Protein AF-0000000075213757 (afdb_homodimer)

Nearest PDB structures (foldseek):
  5jdl-assembly1_A  TM=1.681E-01  e=1.888E+00  Methanocaldococcus jannaschii DSM 2661
  5jdq-assembly1_A  TM=1.479E-01  e=5.067E+00  Methanocaldococcus jannaschii DSM 2661
  5jdl-assembly1_A  TM=1.651E-01  e=1.850E+00  Methanocaldococcus jannaschii DSM 2661
  5jdq-assembly1_A  TM=1.411E-01  e=4.226E+00  Methanocaldococcus jannaschii DSM 2661

Foldseek 3Di:
DVVLVVVQVVLLVVQLVLQLLLLLLQDAFDVLLVLCQPPDDDLVVLQVCLLQVQQQLRQLSSQSSVLSPDSNVVSNVLSVLVSLLLVLLLLLQDPPPPCSLVLSLLLSCLSLVFFLQQQAQARNHSSNVSQFRLLSSLVSVLSSLLVVVQPPPLPDDDDVVSLVSLLVSLLNSLSRHVLSLVLQQVVLVVLCVCCVVPNVSSNVSSVSSNVSSVNNVVSSVVSNVVNPPVVCPPPRQCLDDPVVDPVVLVVLLVVLLLVCLLLVLSSLVLLLLLLVLLLLLLPLNPDDDDPVLSVLLNCLSPVLSVVSVVSNVDDRPPDPDPVRSVVSSVVSCVSVVSNLVSQLVSLVSDDPVLSVVLNVLSVSLVVSSNVCSSTPDDGSSSSVSSSSSSSSSSSNSNSVSPVRDDDDSVVSSVVSSVSSVVSSVVSSVVSNVQSVVLVLQVVQQVVCQVVVHQEGEWEFAPSPSNHDDRTSPPVCCCVVPVPRPPRHHYDYDYPVVVVVVSVVVPPPVPDVD/DVVLVVVQVVLLVVQLVLQLLLLLLQDAFQVLLVLCQPPDDDLVVLQVCLLQVQLQLRQLSSQSSVLSPDSNVVSNVLSVLVSLLLVLLLLLQDPVPPQSLVLSLLLSCLSLVFFLQQQAQARNHSSNVSQFRLLSSLVSVLSSLLVVVQPPPLPDPDDVVSLVSLLVSLLNSLSRHVLSLVLQQVVLVVLQVCCVVPNVSSNVSSVSSNVSSVNSVVSSVVSNVVNPPVVCPDPHQCLDDPVVDPVVLVVLLVVLLLVCLLLVLSSLVLLLLLLVLLLLLLPLPPDDDDPVLSVLLNCLSPVLSVVSVVSNVDDRPPAPDPVRSVVSSVVSCVSVVSNLVSQLVSLVSDDPVLSVVLNVLSVSLVVSSNVCSSTPDDGSSSSVSSSSSSSSSSSNSNSVSPVRDDDDSVVSSVVSSVSSVVSSVVSSVVSNVQSVVLVLQVVQQVVCVVVVHQEGEWEFAPSPSNHDDRTSCSVVSCVVPVPRPPRHHYDYDYPVVVVVVSVVVPPVPPPVD

Organism: NCBI:txid290054

Solvent-accessible surface area (backbone atoms only — not comparable to full-atom values): 51901 Å² total; per-residue (Å²): 112,67,67,58,50,53,50,46,51,53,48,51,50,51,50,35,52,53,44,18,52,33,45,52,33,37,57,72,42,52,67,31,42,45,40,44,64,45,88,65,85,48,67,70,57,37,49,52,46,21,50,54,67,23,78,22,22,34,56,12,41,34,45,25,42,59,35,42,70,33,60,66,58,30,10,49,50,52,20,49,49,52,52,45,34,46,51,34,48,39,60,60,55,58,79,80,80,76,49,61,63,51,43,42,44,51,48,46,44,54,68,69,61,48,40,45,56,48,39,3,35,34,63,43,25,54,52,36,20,36,32,56,47,53,30,51,34,29,46,36,48,37,52,35,55,52,50,55,59,55,73,42,67,86,80,59,74,85,56,64,65,56,51,51,46,29,33,51,35,35,17,57,21,17,24,27,35,70,65,40,30,54,50,42,44,53,49,25,51,49,48,32,52,47,16,68,75,74,34,63,88,38,38,67,57,27,48,41,33,36,49,11,25,50,53,15,47,50,50,30,53,50,32,28,67,71,19,65,64,74,80,65,72,68,77,57,57,61,64,64,66,70,58,68,36,75,64,47,42,51,52,41,33,51,53,44,47,56,50,46,64,49,50,58,31,42,47,23,65,53,41,44,53,42,30,52,44,49,49,48,36,63,71,60,35,96,59,87,68,51,70,65,57,46,51,50,36,43,32,29,47,26,15,36,30,37,25,16,56,61,47,46,72,54,58,89,78,66,46,59,43,70,67,52,42,49,50,50,47,50,52,52,49,49,44,50,49,47,32,52,52,32,50,55,58,51,28,68,71,43,59,72,73,55,17,55,52,38,49,45,33,55,53,49,25,54,46,58,47,51,62,44,49,62,47,51,86,82,53,73,56,63,42,44,63,23,52,52,36,47,52,45,38,37,45,43,51,42,56,55,34,57,73,58,47,95,68,67,63,70,57,55,40,49,33,42,49,21,26,45,49,16,44,47,54,44,47,38,53,51,29,45,34,50,30,52,33,51,52,50,51,52,51,48,45,52,49,37,52,73,72,64,48,49,68,38,76,42,41,52,48,68,68,45,44,50,37,53,68,40,45,88,60,39,50,62,43,35,60,69,62,38,87,54,62,88,77,51,41,82,41,81,42,57,45,75,59,42,51,50,53,48,46,67,73,49,67,66,67,55,81,86,110,112,67,67,61,51,51,51,46,50,53,48,50,50,51,50,35,53,52,44,18,52,33,43,51,32,36,57,72,43,46,69,31,42,43,40,44,64,45,87,65,86,47,66,69,54,38,49,51,46,20,49,54,66,22,76,22,23,35,58,12,41,34,45,26,42,58,35,41,70,33,59,67,59,31,11,49,51,53,20,50,47,52,51,47,32,47,50,36,48,39,60,60,56,57,80,80,82,77,50,62,62,51,42,44,44,52,48,45,44,56,68,70,60,47,40,43,57,48,38,4,36,35,62,44,24,55,51,36,21,36,30,56,48,52,32,52,34,29,47,37,47,37,52,36,54,53,49,54,60,56,73,42,65,84,78,58,73,87,55,64,64,57,51,52,47,27,33,50,35,36,19,54,20,18,23,27,33,71,66,40,29,53,49,42,43,51,48,23,52,48,48,31,52,48,16,68,75,74,34,61,89,36,39,67,57,25,49,41,34,35,48,10,26,49,51,14,46,51,51,29,53,51,33,28,67,72,18,64,66,74,81,64,73,68,79,58,57,62,67,64,66,73,58,70,38,76,64,46,43,50,50,39,35,50,53,43,48,58,50,45,62,47,49,58,30,41,46,22,66,53,42,44,52,43,28,54,43,49,50,48,34,64,72,60,35,95,61,87,68,50,73,67,56,47,49,52,35,43,31,30,48,27,15,37,29,39,24,15,56,62,47,46,73,54,56,90,79,65,46,58,42,70,68,52,41,49,52,50,46,51,52,50,49,50,44,49,50,47,32,53,52,32,50,56,57,52,27,69,71,42,58,72,73,56,18,56,53,40,50,45,33,56,52,50,23,56,47,58,47,51,62,47,48,64,45,52,86,81,53,73,56,64,41,45,62,23,51,53,37,46,49,46,40,36,46,44,50,42,56,55,36,56,73,57,46,94,66,66,63,68,59,55,38,49,35,41,50,21,28,46,50,16,44,46,56,44,48,38,52,51,28,46,32,49,31,52,31,44,50,50,51,52,51,48,45,53,50,38,55,73,70,62,46,48,67,39,74,41,39,53,49,67,67,44,44,50,38,54,68,39,44,77,66,29,57,64,36,36,62,71,63,41,82,52,62,88,77,50,41,80,42,83,41,56,45,74,60,41,49,51,53,47,49,66,72,52,66,60,65,62,75,82,108

Radius of gyration: 30.51 Å; Cα contacts (8 Å, |Δi|>4): 1358; chains: 2; bounding box: 74×87×72 Å

pLDDT: mean 83.1, std 15.09, range [25.47, 98.38]

Sequence (1026 aa):
MIKSKKRLVGFYALFFVLFALVMYFSPHTVDDAYYDYLNITNLHKMIHFSAGYGNGRVLGNLLAVVLCKSQLFSAIFRSASVCAMVYFLVRLVDDKKGHTELLTASATVLTVGVDGLFFGEVYSWISGFSNYIPPIVLTLICLCLIKERSNKNSALPVRILTVVEILAFGSSAQLFTESSTLNAVLLSVIVLAYCIFKKKDKLLYALTYLCASGIGTLVMLYARKFVHDKDGIYETVNYSSKIDSLSTMLLNIRDIYSKFVCWLPKYYLLYIALSAVLLVLIYNGNNVLSKGTRAFVTASLCAYPAYSVLASVMHNGDFANSKMKYLYMMFTTLLFGLYIVALFVCGSLLNKKKRLAFDFLVAFALFTSAYFAVLNPVNPRCIFYSYIVFVVAFCLVLDEALSCVKINKKIVFKALNAVVVGIFAFLILLYANITVMNNQVNEYIDYQIEQGKKSVYICVLTNTDYFHHSYAVDRLGYDHYRKVPKDVEFVIIAQNSWLNYYYKDGAYKTTNEMIKSKKRLVGFYALFFVLFALVMYFSPHTVDDAYYDYLNITNLHKMIHFSAGYGNGRVLGNLLAVVLCKSQLFSAIFRSASVCAMVYFLVRLVDDKKGHTELLTASATVLTVGVDGLFFGEVYSWISGFSNYIPPIVLTLICLCLIKERSNKNSALPVRILTVVEILAFGSSAQLFTESSTLNAVLLSVIVLAYCIFKKKDKLLYALTYLCASGIGTLVMLYARKFVHDKDGIYETVNYSSKIDSLSTMLLNIRDIYSKFVCWLPKYYLLYIALSAVLLVLIYNGNNVLSKGTRAFVTASLCAYPAYSVLASVMHNGDFANSKMKYLYMMFTTLLFGLYIVALFVCGSLLNKKKRLAFDFLVAFALFTSAYFAVLNPVNPRCIFYSYIVFVVAFCLVLDEALSCVKINKKIVFKALNAVVVGIFAFLILLYANITVMNNQVNEYIDYQIEQGKKSVYICVLTNTDYFHHSYAVDRLGYDHYRKVPKDVEFVIIAQNSWLNYYYKDGAYKTTNE

Secondary structure (DSSP, 8-state):
-HHHHHHHHHHHHHHHHHHHHHHHHPPP-THHHHHHHS---SHHHHHHHHHHSSSS-HHHHHHHHHHHT-HHHHHHHHHHHHHHHHHHHHHHH--SSS-HHHHHHHHHHHHHS--HHHIIIIIISHHHHHHHHHHHHHHHHHHHHHHHHHHS-TTS---HHHHHHHHHHHHHTTSS-HHHHHHHHHHHHHHHHHHHHH-GGGHHHHHHHHHHHHHHHHHHHHHHHHS---S--S-----SSSTTSHHHHHHHHHHHHHHHHHHGGGGHHHHHHHHHHHHHHHHHS-----HHHHHHHHHHHHHHHHHHHHHTTPPTT--SSHHHHHHHHHHHHHHHHHHHHHHHHHHTTS-HHHHHHHHHHHHHHHHHHHGGGSSSS--GGGGHHHHHHHHHHHHHHHHHHHHHS---HHHHHHHHHHHHHHHHHHHHHHHHHHHHHHHHHHHHHHHHHHTT-SEEEEEPPS-GGGSSSS-S--HHHHHHTS---TTPEEEEE-HHHHHHHHHHTTS---TT-/-HHHHHHHHHHHHHHHHHHHHHHHHPPP-THHHHHHHS---SHHHHHHHHHHSSSS-HHHHHHHHHHHT-HHHHHHHHHHHHHHHHHHHHHHH--SSS-HHHHHHHHHHHHHS--HHHIIIIIISHHHHHHHHHHHHHHHHHHHHHHHHHHS-TTS---HHHHHHHHHHHHHTTSS-HHHHHHHHHHHHHHHHHHHHH-GGGHHHHHHHHHHHHHHHHHHHHHHHHS---S--S-----STTTTSHHHHHHHHHHHHHHHHHHGGGGHHHHHHHHHHHHHHHHHS-----HHHHHHHHHHHHHHHHHHHHHTTPPTT--SSHHHHHHHHHHHHHHHHHHHHHHHHHHTTS-HHHHHHHHHHHHHHHHHHHGGGSSSS--GGGGHHHHHHHHHHHHHHHHHHHHHS---HHHHHHHHHHHHHHHHHHHHHHHHHHHHHHHHHHHHHHHHHHTT-SEEEEEBPS-GGGSSSSBS--HHHHHHTS---TTPEEEEE-HHHHHHHHHHTT---GGG-

InterPro domains:
  IPR045691 STM0557-like [PF19528] (2-500)

Structure (mmCIF, N/CA/C/O backbone):
data_AF-0000000075213757-model_v1
#
loop_
_entity.id
_entity.type
_entity.pdbx_description
1 polymer 'Glucosyl transferase GtrII'
#
loop_
_atom_site.group_PDB
_atom_site.id
_atom_site.type_symbol
_atom_site.label_atom_id
_atom_site.label_alt_id
_atom_site.label_comp_id
_atom_site.label_asym_id
_atom_site.label_entity_id
_atom_site.label_seq_id
_atom_site.pdbx_PDB_ins_code
_atom_site.Cartn_x
_atom_site.Cartn_y
_atom_site.Cartn_z
_atom_site.occupancy
_atom_site.B_iso_or_equiv
_atom_site.auth_seq_id
_atom_site.auth_comp_id
_atom_site.auth_asym_id
_atom_site.auth_atom_id
_atom_site.pdbx_PDB_model_num
ATOM 1 N N . MET A 1 1 ? 24.016 28.438 -5.664 1 58.03 1 MET A N 1
ATOM 2 C CA . MET A 1 1 ? 23.078 28.891 -4.637 1 58.03 1 MET A CA 1
ATOM 3 C C . MET A 1 1 ? 21.812 29.469 -5.273 1 58.03 1 MET A C 1
ATOM 5 O O . MET A 1 1 ? 20.703 29.125 -4.875 1 58.03 1 MET A O 1
ATOM 9 N N . ILE A 1 2 ? 22.031 30.219 -6.355 1 62 2 ILE A N 1
ATOM 10 C CA . ILE A 1 2 ? 20.891 30.844 -7.012 1 62 2 ILE A CA 1
ATOM 11 C C . ILE A 1 2 ? 20.078 29.797 -7.762 1 62 2 ILE A C 1
ATOM 13 O O . ILE A 1 2 ? 18.844 29.812 -7.715 1 62 2 ILE A O 1
ATOM 17 N N . LYS A 1 3 ? 20.719 28.875 -8.422 1 68.44 3 LYS A N 1
ATOM 18 C CA . LYS A 1 3 ? 20.031 27.844 -9.195 1 68.44 3 LYS A CA 1
ATOM 19 C C . LYS A 1 3 ? 19.219 26.938 -8.289 1 68.44 3 LYS A C 1
ATOM 21 O O . LYS A 1 3 ? 18.109 26.516 -8.648 1 68.44 3 LYS A O 1
ATOM 26 N N . SER A 1 4 ? 19.734 26.703 -7.188 1 80.56 4 SER A N 1
ATOM 27 C CA . SER A 1 4 ? 19.047 25.859 -6.211 1 80.56 4 SER A CA 1
ATOM 28 C C . SER A 1 4 ? 17.781 26.562 -5.691 1 80.56 4 SER A C 1
ATOM 30 O O . SER A 1 4 ? 16.75 25.922 -5.516 1 80.56 4 SER A O 1
ATOM 32 N 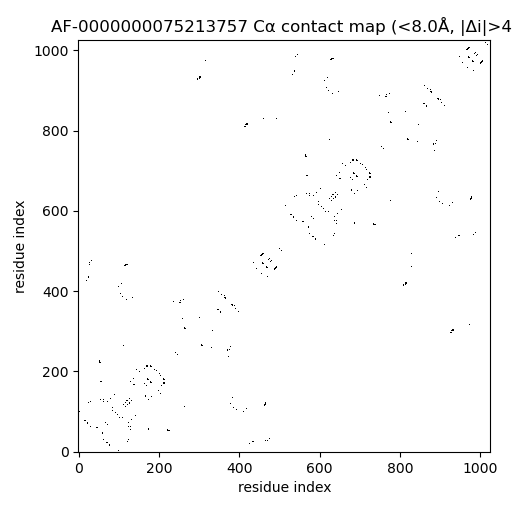N . LYS A 1 5 ? 17.828 27.859 -5.562 1 85.06 5 LYS A N 1
ATOM 33 C CA . LYS A 1 5 ? 16.672 28.625 -5.109 1 85.06 5 LYS A CA 1
ATOM 34 C C . LYS A 1 5 ? 15.57 28.625 -6.164 1 85.06 5 LYS A C 1
ATOM 36 O O . LYS A 1 5 ? 14.391 28.516 -5.84 1 85.06 5 LYS A O 1
ATOM 41 N N . LYS A 1 6 ? 16 28.734 -7.422 1 88 6 LYS A N 1
ATOM 42 C CA . LYS A 1 6 ? 15.023 28.719 -8.508 1 88 6 LYS A CA 1
ATOM 43 C C . LYS A 1 6 ? 14.32 27.375 -8.602 1 88 6 LYS A C 1
ATOM 45 O O . LYS A 1 6 ? 13.109 27.312 -8.828 1 88 6 LYS A O 1
ATOM 50 N N . ARG A 1 7 ? 15.078 26.359 -8.438 1 90.44 7 ARG A N 1
ATOM 51 C CA . ARG A 1 7 ? 14.5 25.031 -8.477 1 90.44 7 ARG A CA 1
ATOM 52 C C . ARG A 1 7 ? 13.508 24.828 -7.34 1 90.44 7 ARG A C 1
ATOM 54 O O . ARG A 1 7 ? 12.461 24.203 -7.523 1 90.44 7 ARG A O 1
ATOM 61 N N . LEU A 1 8 ? 13.852 25.328 -6.238 1 93.5 8 LEU A N 1
ATOM 62 C CA . LEU A 1 8 ? 12.984 25.188 -5.07 1 93.5 8 LEU A CA 1
ATOM 63 C C . LEU A 1 8 ? 11.68 25.969 -5.27 1 93.5 8 LEU A C 1
ATOM 65 O O . LEU A 1 8 ? 10.609 25.484 -4.914 1 93.5 8 LEU A O 1
ATOM 69 N N . VAL A 1 9 ? 11.773 27.141 -5.824 1 94.25 9 VAL A N 1
ATOM 70 C CA . VAL A 1 9 ? 10.594 27.938 -6.098 1 94.25 9 VAL A CA 1
ATOM 71 C C . VAL A 1 9 ? 9.711 27.234 -7.125 1 94.25 9 VAL A C 1
ATOM 73 O O . VAL A 1 9 ? 8.484 27.188 -6.977 1 94.25 9 VAL A O 1
ATOM 76 N N . GLY A 1 10 ? 10.344 26.734 -8.195 1 94.62 10 GLY A N 1
ATOM 77 C CA . GLY A 1 10 ? 9.602 25.969 -9.172 1 94.62 10 GLY A CA 1
ATOM 78 C C . GLY A 1 10 ? 8.906 24.75 -8.578 1 94.62 10 GLY A C 1
ATOM 79 O O . GLY A 1 10 ? 7.77 24.438 -8.945 1 94.62 10 GLY A O 1
ATOM 80 N N . PHE A 1 11 ? 9.562 24.109 -7.66 1 95.75 11 PHE A N 1
ATOM 81 C CA . PHE A 1 11 ? 9 22.938 -6.992 1 95.75 11 PHE A CA 1
ATOM 82 C C . PHE A 1 11 ? 7.766 23.328 -6.184 1 95.75 11 PHE A C 1
ATOM 84 O O . PHE A 1 11 ? 6.723 22.688 -6.285 1 95.75 11 PHE A O 1
ATOM 91 N N . TYR A 1 12 ? 7.871 24.375 -5.426 1 96.69 12 TYR A N 1
ATOM 92 C CA . TYR A 1 12 ? 6.75 24.828 -4.602 1 96.69 12 TYR A CA 1
ATOM 93 C C . TYR A 1 12 ? 5.59 25.297 -5.473 1 96.69 12 TYR A C 1
ATOM 95 O O . TYR A 1 12 ? 4.422 25.094 -5.125 1 96.69 12 TYR A O 1
ATOM 103 N N . ALA A 1 13 ? 5.918 25.906 -6.551 1 96.62 13 ALA A N 1
ATOM 104 C CA . ALA A 1 13 ? 4.863 26.328 -7.469 1 96.62 13 ALA A CA 1
ATOM 105 C C . ALA A 1 13 ? 4.105 25.125 -8.023 1 96.62 13 ALA A C 1
ATOM 107 O O . ALA A 1 13 ? 2.873 25.125 -8.055 1 96.62 13 ALA A O 1
ATOM 108 N N . LEU A 1 14 ? 4.867 24.172 -8.445 1 95.75 14 LEU A N 1
ATOM 109 C CA . LEU A 1 14 ? 4.25 22.953 -8.953 1 95.75 14 LEU A CA 1
ATOM 110 C C . LEU A 1 14 ? 3.418 22.266 -7.875 1 95.75 14 LEU A C 1
ATOM 112 O O . LEU A 1 14 ? 2.281 21.859 -8.125 1 95.75 14 LEU A O 1
ATOM 116 N N . PHE A 1 15 ? 4.035 22.188 -6.758 1 96.75 15 PHE A N 1
ATOM 117 C CA . PHE A 1 15 ? 3.359 21.578 -5.617 1 96.75 15 PHE A CA 1
ATOM 118 C C . PHE A 1 15 ? 2.068 22.328 -5.297 1 96.75 15 PHE A C 1
ATOM 120 O O . PHE A 1 15 ? 1.019 21.703 -5.113 1 96.75 15 PHE A O 1
ATOM 127 N N . PHE A 1 16 ? 2.115 23.578 -5.285 1 97.94 16 PHE A N 1
ATOM 128 C CA . PHE A 1 16 ? 0.977 24.438 -4.984 1 97.94 16 PHE A CA 1
ATOM 129 C C . PHE A 1 16 ? -0.148 24.219 -5.988 1 97.94 16 PHE A C 1
ATOM 131 O O . PHE A 1 16 ? -1.3 24.016 -5.602 1 97.94 16 PHE A O 1
ATOM 138 N N . VAL A 1 17 ? 0.153 24.172 -7.223 1 97.56 17 VAL A N 1
ATOM 139 C CA . VAL A 1 17 ? -0.851 24.062 -8.273 1 97.56 17 VAL A CA 1
ATOM 140 C C . VAL A 1 17 ? -1.483 22.672 -8.242 1 97.56 17 VAL A C 1
ATOM 142 O O . VAL A 1 17 ? -2.707 22.531 -8.312 1 97.56 17 VAL A O 1
ATOM 145 N N . LEU A 1 18 ? -0.682 21.656 -8.125 1 97.19 18 LEU A N 1
ATOM 146 C CA . LEU A 1 18 ? -1.194 20.297 -8.141 1 97.19 18 LEU A CA 1
ATOM 147 C C . LEU A 1 18 ? -2.064 20.016 -6.918 1 97.19 18 LEU A C 1
ATOM 149 O O . LEU A 1 18 ? -3.121 19.391 -7.031 1 97.19 18 LEU A O 1
ATOM 153 N N . PHE A 1 19 ? -1.591 20.5 -5.789 1 98.06 19 PHE A N 1
ATOM 154 C CA . PHE A 1 19 ? -2.381 20.297 -4.582 1 98.06 19 PHE A CA 1
ATOM 155 C C . PHE A 1 19 ? -3.688 21.094 -4.652 1 98.06 19 PHE A C 1
ATOM 157 O O . PHE A 1 19 ? -4.73 20.609 -4.215 1 98.06 19 PHE A O 1
ATOM 164 N N . ALA A 1 20 ? -3.637 22.266 -5.168 1 98 20 ALA A N 1
ATOM 165 C CA . ALA A 1 20 ? -4.84 23.078 -5.336 1 98 20 ALA A CA 1
ATOM 166 C C . ALA A 1 20 ? -5.848 22.375 -6.242 1 98 20 ALA A C 1
ATOM 168 O O . ALA A 1 20 ? -7.055 22.422 -5.992 1 98 20 ALA A O 1
ATOM 169 N N . LEU A 1 21 ? -5.355 21.766 -7.242 1 96.69 21 LEU A N 1
ATOM 170 C CA . LEU A 1 21 ? -6.238 21.031 -8.148 1 96.69 21 LEU A CA 1
ATOM 171 C C . LEU A 1 21 ? -6.938 19.891 -7.422 1 96.69 21 LEU A C 1
ATOM 173 O O . LEU A 1 21 ? -8.133 19.656 -7.625 1 96.69 21 LEU A O 1
ATOM 177 N N . VAL A 1 22 ? -6.234 19.172 -6.617 1 96.38 22 VAL A N 1
ATOM 178 C CA . VAL A 1 22 ? -6.82 18.094 -5.848 1 96.38 22 VAL A CA 1
ATOM 179 C C . VAL A 1 22 ? -7.902 18.641 -4.918 1 96.38 22 VAL A C 1
ATOM 181 O O . VAL A 1 22 ? -9 18.078 -4.84 1 96.38 22 VAL A O 1
ATOM 184 N N . MET A 1 23 ? -7.562 19.719 -4.246 1 96.75 23 MET A N 1
ATOM 185 C CA . MET A 1 23 ? -8.508 20.328 -3.305 1 96.75 23 MET A CA 1
ATOM 186 C C . MET A 1 23 ? -9.727 20.875 -4.035 1 96.75 23 MET A C 1
ATOM 188 O O . MET A 1 23 ? -10.836 20.859 -3.494 1 96.75 23 MET A O 1
ATOM 192 N N . TYR A 1 24 ? -9.547 21.359 -5.199 1 94.88 24 TYR A N 1
ATOM 193 C CA . TYR A 1 24 ? -10.648 21.891 -5.984 1 94.88 24 TYR A CA 1
ATOM 194 C C . TYR A 1 24 ? -11.664 20.812 -6.324 1 94.88 24 TYR A C 1
ATOM 196 O O . TYR A 1 24 ? -12.867 21.062 -6.363 1 94.88 24 TYR A O 1
ATOM 204 N N . PHE A 1 25 ? -11.211 19.625 -6.48 1 91.75 25 PHE A N 1
ATOM 205 C CA . PHE A 1 25 ? -12.094 18.531 -6.871 1 91.75 25 PHE A CA 1
ATOM 206 C C . PHE A 1 25 ? -12.664 17.828 -5.645 1 91.75 25 PHE A C 1
ATOM 208 O O . PHE A 1 25 ? -13.531 16.969 -5.762 1 91.75 25 PHE A O 1
ATOM 215 N N . SER A 1 26 ? -12.258 18.141 -4.508 1 89.69 26 SER A N 1
ATOM 216 C CA . SER A 1 26 ? -12.781 17.484 -3.314 1 89.69 26 SER A CA 1
ATOM 217 C C . SER A 1 26 ? -14.195 17.953 -3.006 1 89.69 26 SER A C 1
ATOM 219 O O . SER A 1 26 ? -14.477 19.141 -3.002 1 89.69 26 SER A O 1
ATOM 221 N N . PRO A 1 27 ? -15.023 17.062 -2.766 1 84.31 27 PRO A N 1
ATOM 222 C CA . PRO A 1 27 ? -16.422 17.453 -2.545 1 84.31 27 PRO A CA 1
ATOM 223 C C . PRO A 1 27 ? -16.672 17.969 -1.129 1 84.31 27 PRO A C 1
ATOM 225 O O . PRO A 1 27 ? -15.906 17.656 -0.212 1 84.31 27 PRO A O 1
ATOM 228 N N . HIS A 1 28 ? -17.781 18.734 -1.007 1 83.19 28 HIS A N 1
ATOM 229 C CA . HIS A 1 28 ? -18.266 19.125 0.306 1 83.19 28 HIS A CA 1
ATOM 230 C C . HIS A 1 28 ? -19.062 17.984 0.965 1 83.19 28 HIS A C 1
ATOM 232 O O . HIS A 1 28 ? -20 17.469 0.379 1 83.19 28 HIS A O 1
ATOM 238 N N . THR A 1 29 ? -18.547 17.719 2.104 1 79.38 29 THR A N 1
ATOM 239 C CA . THR A 1 29 ? -19.25 16.641 2.789 1 79.38 29 THR A CA 1
ATOM 240 C C . THR A 1 29 ? -19.719 17.094 4.168 1 79.38 29 THR A C 1
ATOM 242 O O . THR A 1 29 ? -19.109 17.969 4.785 1 79.38 29 THR A O 1
ATOM 245 N N . VAL A 1 30 ? -20.766 16.594 4.645 1 80.44 30 VAL A N 1
ATOM 246 C CA . VAL A 1 30 ? -21.328 16.703 5.988 1 80.44 30 VAL A CA 1
ATOM 247 C C . VAL A 1 30 ? -21.344 18.172 6.426 1 80.44 30 VAL A C 1
ATOM 249 O O . VAL A 1 30 ? -22.031 19 5.812 1 80.44 30 VAL A O 1
ATOM 252 N N . ASP A 1 31 ? -20.391 18.547 7.379 1 78.12 31 ASP A N 1
ATOM 253 C CA . ASP A 1 31 ? -20.359 19.906 7.918 1 78.12 31 ASP A CA 1
ATOM 254 C C . ASP A 1 31 ? -20.078 20.922 6.824 1 78.12 31 ASP A C 1
ATOM 256 O O . ASP A 1 31 ? -20.578 22.047 6.859 1 78.12 31 ASP A O 1
ATOM 260 N N . ASP A 1 32 ? -19.297 20.516 5.844 1 85.25 32 ASP A N 1
ATOM 261 C CA . ASP A 1 32 ? -18.969 21.422 4.754 1 85.25 32 ASP A CA 1
ATOM 262 C C . ASP A 1 32 ? -20.219 21.828 3.977 1 85.25 32 ASP A C 1
ATOM 264 O O . ASP A 1 32 ? -20.391 23 3.631 1 85.25 32 ASP A O 1
ATOM 268 N N . ALA A 1 33 ? -20.953 20.828 3.799 1 78.06 33 ALA A N 1
ATOM 269 C CA . ALA A 1 33 ? -22.203 21.094 3.08 1 78.06 33 ALA A CA 1
ATOM 270 C C . ALA A 1 33 ? -23.125 22 3.895 1 78.06 33 ALA A C 1
ATOM 272 O O . ALA A 1 33 ? -23.797 22.859 3.338 1 78.06 33 ALA A O 1
ATOM 273 N N . TYR A 1 34 ? -23.094 21.844 5.148 1 77.06 34 TYR A N 1
ATOM 274 C CA . TYR A 1 34 ? -23.875 22.672 6.047 1 77.06 34 TYR A CA 1
ATOM 275 C C . TYR A 1 34 ? -23.406 24.125 6 1 77.06 34 TYR A C 1
ATOM 277 O O . TYR A 1 34 ? -24.219 25.047 5.875 1 77.06 34 TYR A O 1
ATOM 285 N N . TYR A 1 35 ? -22.203 24.266 6.082 1 83.25 35 TYR A N 1
ATOM 286 C CA . TYR A 1 35 ? -21.641 25.609 6.074 1 83.25 35 TYR A CA 1
ATOM 287 C C . TYR A 1 35 ? -21.875 26.281 4.73 1 83.25 35 TYR A C 1
ATOM 289 O O . TYR A 1 35 ? -22.062 27.5 4.668 1 83.25 35 TYR A O 1
ATOM 297 N N . ASP A 1 36 ? -21.859 25.484 3.746 1 77.94 36 ASP A N 1
ATOM 298 C CA . ASP A 1 36 ? -22.125 26.016 2.408 1 77.94 36 ASP A CA 1
ATOM 299 C C . ASP A 1 36 ? -23.562 26.469 2.271 1 77.94 36 ASP A C 1
ATOM 301 O O . ASP A 1 36 ? -23.844 27.484 1.627 1 77.94 36 ASP A O 1
ATOM 305 N N . TYR A 1 37 ? -24.344 25.828 2.924 1 74.38 37 TYR A N 1
ATOM 306 C CA . TYR A 1 37 ? -25.766 26.109 2.838 1 74.38 37 TYR A CA 1
ATOM 307 C C . TYR A 1 37 ? -26.141 27.344 3.67 1 74.38 37 TYR A C 1
ATOM 309 O O . TYR A 1 37 ? -27.094 28.047 3.355 1 74.38 37 TYR A O 1
ATOM 317 N N . LEU A 1 38 ? -25.344 27.453 4.723 1 75.69 38 LEU A N 1
ATOM 318 C CA . LEU A 1 38 ? -25.641 28.578 5.609 1 75.69 38 LEU A CA 1
ATOM 319 C C . LEU A 1 38 ? -25.5 29.906 4.871 1 75.69 38 LEU A C 1
ATOM 321 O O . LEU A 1 38 ? -24.547 30.109 4.125 1 75.69 38 LEU A O 1
ATOM 325 N N . ASN A 1 39 ? -26.562 30.531 4.77 1 71.88 39 ASN A N 1
ATOM 326 C CA . ASN A 1 39 ? -26.594 31.828 4.105 1 71.88 39 ASN A CA 1
ATOM 327 C C . ASN A 1 39 ? -25.875 32.906 4.926 1 71.88 39 ASN A C 1
ATOM 329 O O . ASN A 1 39 ? -26.484 33.906 5.312 1 71.88 39 ASN A O 1
ATOM 333 N N . ILE A 1 40 ? -24.812 32.562 5.312 1 77.06 40 ILE A N 1
ATOM 334 C CA . ILE A 1 40 ? -24.016 33.531 6.051 1 77.06 40 ILE A CA 1
ATOM 335 C C . ILE A 1 40 ? -22.922 34.094 5.145 1 77.06 40 ILE A C 1
ATOM 337 O O . ILE A 1 40 ? -21.953 33.406 4.816 1 77.06 40 ILE A O 1
ATOM 341 N N . THR A 1 41 ? -23.109 35.312 4.68 1 75.81 41 THR A N 1
ATOM 342 C CA . THR A 1 41 ? -22.172 35.875 3.703 1 75.81 41 THR A CA 1
ATOM 343 C C . THR A 1 41 ? -21.344 37 4.32 1 75.81 41 THR A C 1
ATOM 345 O O . THR A 1 41 ? -20.281 37.344 3.797 1 75.81 41 THR A O 1
ATOM 348 N N . ASN A 1 42 ? -21.828 37.438 5.504 1 81.81 42 ASN A N 1
ATOM 349 C CA . ASN A 1 42 ? -21.094 38.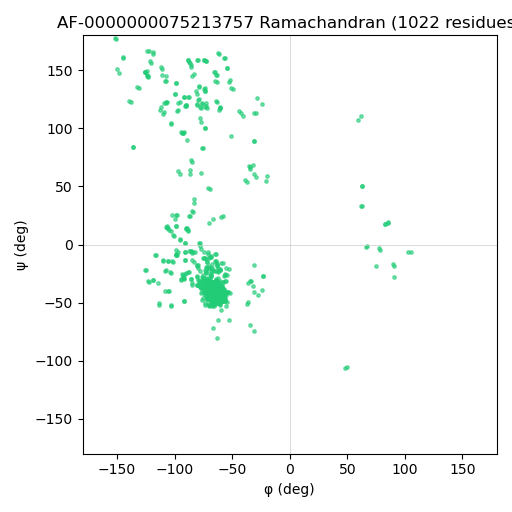531 6.141 1 81.81 42 ASN A CA 1
ATOM 350 C C . ASN A 1 42 ? -20.156 38.031 7.223 1 81.81 42 ASN A C 1
ATOM 352 O O . ASN A 1 42 ? -20.5 37.125 7.996 1 81.81 42 ASN A O 1
ATOM 356 N N . LEU A 1 43 ? -18.984 38.625 7.238 1 81.94 43 LEU A N 1
ATOM 357 C CA . LEU A 1 43 ? -17.922 38.188 8.148 1 81.94 43 LEU A CA 1
ATOM 358 C C . LEU A 1 43 ? -18.359 38.312 9.602 1 81.94 43 LEU A C 1
ATOM 360 O O . LEU A 1 43 ? -18.047 37.469 10.43 1 81.94 43 LEU A O 1
ATOM 364 N N . HIS A 1 44 ? -19.031 39.344 9.883 1 81.88 44 HIS A N 1
ATOM 365 C CA . HIS A 1 44 ? -19.5 39.562 11.25 1 81.88 44 HIS A CA 1
ATOM 366 C C . HIS A 1 44 ? -20.422 38.438 11.695 1 81.88 44 HIS A C 1
ATOM 368 O O . HIS A 1 44 ? -20.312 37.938 12.828 1 81.88 44 HIS A O 1
ATOM 374 N N . LYS A 1 45 ? -21.25 38 10.867 1 82.56 45 LYS A N 1
ATOM 375 C CA . LYS A 1 45 ? -22.172 36.906 11.172 1 82.56 45 LYS A CA 1
ATOM 376 C C . LYS A 1 45 ? -21.438 35.594 11.281 1 82.56 45 LYS A C 1
ATOM 378 O O . LYS A 1 45 ? -21.781 34.75 12.102 1 82.56 45 LYS A O 1
ATOM 383 N N . MET A 1 46 ? -20.422 35.594 10.539 1 83.88 46 MET A N 1
ATOM 384 C CA . MET A 1 46 ? -19.625 34.375 10.57 1 83.88 46 MET A CA 1
ATOM 385 C C . MET A 1 46 ? -18.906 34.25 11.914 1 83.88 46 MET A C 1
ATOM 387 O O . MET A 1 46 ? -18.875 33.156 12.492 1 83.88 46 MET A O 1
ATOM 391 N N . ILE A 1 47 ? -18.391 35.312 12.336 1 79.94 47 ILE A N 1
ATOM 392 C CA . ILE A 1 47 ? -17.672 35.312 13.609 1 79.94 47 ILE A CA 1
ATOM 393 C C . ILE A 1 47 ? -18.641 35 14.742 1 79.94 47 ILE A C 1
ATOM 395 O O . ILE A 1 47 ? -18.328 34.188 15.617 1 79.94 47 ILE A O 1
ATOM 399 N N . HIS A 1 48 ? -19.766 35.531 14.641 1 79.56 48 HIS A N 1
ATOM 400 C CA . HIS A 1 48 ? -20.766 35.281 15.672 1 79.56 48 HIS A CA 1
ATOM 401 C C . HIS A 1 48 ? -21.203 33.812 15.672 1 79.56 48 HIS A C 1
ATOM 403 O O . HIS A 1 48 ? -21.375 33.219 16.734 1 79.56 48 HIS A O 1
ATOM 409 N N . PHE A 1 49 ? -21.359 33.406 14.531 1 80.19 49 PHE A N 1
ATOM 410 C CA . PHE A 1 49 ? -21.75 32 14.391 1 80.19 49 PHE A CA 1
ATOM 411 C C . PHE A 1 49 ? -20.672 31.094 14.953 1 80.19 49 PHE A C 1
ATOM 413 O O . PHE A 1 49 ? -20.969 30.172 15.719 1 80.19 49 PHE A O 1
ATOM 420 N N . SER A 1 50 ? -19.516 31.391 14.578 1 81.31 50 SER A N 1
ATOM 421 C CA . SER A 1 50 ? -18.391 30.547 14.953 1 81.31 50 SER A CA 1
ATOM 422 C C . SER A 1 50 ? -18.141 30.594 16.453 1 81.31 50 SER A C 1
ATOM 424 O O . SER A 1 50 ? -17.781 29.578 17.062 1 81.31 50 SER A O 1
ATOM 426 N N . ALA A 1 51 ? -18.344 31.703 17.016 1 75.25 51 ALA A N 1
ATOM 427 C CA . ALA A 1 51 ? -18.156 31.875 18.453 1 75.25 51 ALA A CA 1
ATOM 428 C C . ALA A 1 51 ? -19.281 31.188 19.234 1 75.25 51 ALA A C 1
ATOM 430 O O . ALA A 1 51 ? -19.078 30.734 20.359 1 75.25 51 ALA A O 1
ATOM 431 N N . GLY A 1 52 ? -20.391 31.031 18.547 1 69.31 52 GLY A N 1
ATOM 432 C CA . GLY A 1 52 ? -21.562 30.484 19.219 1 69.31 52 GLY A CA 1
ATOM 433 C C . GLY A 1 52 ? -21.766 29.016 18.969 1 69.31 52 GLY A C 1
ATOM 434 O O . GLY A 1 52 ? -22.672 28.391 19.547 1 69.31 52 GLY A O 1
ATOM 435 N N . TYR A 1 53 ? -20.984 28.469 18.078 1 70.62 53 TYR A N 1
ATOM 436 C CA . TYR A 1 53 ? -21.203 27.109 17.641 1 70.62 53 TYR A CA 1
ATOM 437 C C . TYR A 1 53 ? -20.984 26.125 18.781 1 70.62 53 TYR A C 1
ATOM 439 O O . TYR A 1 53 ? -21.516 25 18.75 1 70.62 53 TYR A O 1
ATOM 447 N N . GLY A 1 54 ? -20.484 26.562 19.938 1 62.66 54 GLY A N 1
ATOM 448 C CA . GLY A 1 54 ? -20.531 25.797 21.188 1 62.66 54 GLY A CA 1
ATOM 449 C C . GLY A 1 54 ? -19.312 24.922 21.391 1 62.66 54 GLY A C 1
ATOM 450 O O . GLY A 1 54 ? -19.125 24.359 22.469 1 62.66 54 GLY A O 1
ATOM 451 N N . ASN A 1 55 ? -18.531 24.609 20.344 1 72.81 55 ASN A N 1
ATOM 452 C CA . ASN A 1 55 ? -17.422 23.688 20.594 1 72.81 55 ASN A CA 1
ATOM 453 C C . ASN A 1 55 ? -16.141 24.422 20.969 1 72.81 55 ASN A C 1
ATOM 455 O O . ASN A 1 55 ? -15.109 23.797 21.203 1 72.81 55 ASN A O 1
ATOM 459 N N . GLY A 1 56 ? -16.203 25.75 21.047 1 75.31 56 GLY A N 1
ATOM 460 C CA . GLY A 1 56 ? -15.078 26.562 21.484 1 75.31 56 GLY A CA 1
ATOM 461 C C . GLY A 1 56 ? -14.023 26.734 20.406 1 75.31 56 GLY A C 1
ATOM 462 O O . GLY A 1 56 ? -13.039 27.453 20.609 1 75.31 56 GLY A O 1
ATOM 463 N N . ARG A 1 57 ? -14.18 26.109 19.219 1 88.12 57 ARG A N 1
ATOM 464 C CA . ARG A 1 57 ? -13.219 26.188 18.125 1 88.12 57 ARG A CA 1
ATOM 465 C C . ARG A 1 57 ? -13.477 27.422 17.266 1 88.12 57 ARG A C 1
ATOM 467 O O . ARG A 1 57 ? -13.758 27.312 16.062 1 88.12 57 ARG A O 1
ATOM 474 N N . VAL A 1 58 ? -13.141 28.516 17.828 1 88.19 58 VAL A N 1
ATOM 475 C CA . VAL A 1 58 ? -13.555 29.781 17.25 1 88.19 58 VAL A CA 1
ATOM 476 C C . VAL A 1 58 ? -12.883 29.969 15.891 1 88.19 58 VAL A C 1
ATOM 478 O O . VAL A 1 58 ? -13.555 30.203 14.883 1 88.19 58 VAL A O 1
ATOM 481 N N . LEU A 1 59 ? -11.578 29.844 15.852 1 92.62 59 LEU A N 1
ATOM 482 C CA . LEU A 1 59 ? -10.867 30.062 14.594 1 92.62 59 LEU A CA 1
ATOM 483 C C . LEU A 1 59 ? -11.086 28.906 13.633 1 92.62 59 LEU A C 1
ATOM 485 O O . LEU A 1 59 ? -11.141 29.094 12.414 1 92.62 59 LEU A O 1
ATOM 489 N N . GLY A 1 60 ? -11.18 27.703 14.133 1 93.31 60 GLY A N 1
ATOM 490 C CA . GLY A 1 60 ? -11.469 26.547 13.297 1 93.31 60 GLY A CA 1
ATOM 491 C C . GLY A 1 60 ? -12.805 26.641 12.578 1 93.31 60 GLY A C 1
ATOM 492 O O . GLY A 1 60 ? -12.875 26.422 11.367 1 93.31 60 GLY A O 1
ATOM 493 N N . ASN A 1 61 ? -13.781 27.031 13.328 1 90.75 61 ASN A N 1
ATOM 494 C CA . ASN A 1 61 ? -15.117 27.188 12.766 1 90.75 61 ASN A CA 1
ATOM 495 C C . ASN A 1 61 ? -15.18 28.344 11.781 1 90.75 61 ASN A C 1
ATOM 497 O O . ASN A 1 61 ? -15.797 28.234 10.719 1 90.75 61 ASN A O 1
ATOM 501 N N . LEU A 1 62 ? -14.625 29.422 12.219 1 91.56 62 LEU A N 1
ATOM 502 C CA . LEU A 1 62 ? -14.617 30.594 11.352 1 91.56 62 LEU A CA 1
ATOM 503 C C . LEU A 1 62 ? -13.969 30.281 10.008 1 91.56 62 LEU A C 1
ATOM 505 O O . LEU A 1 62 ? -14.516 30.609 8.953 1 91.56 62 LEU A O 1
ATOM 509 N N . LEU A 1 63 ? -12.883 29.641 10.07 1 94.44 63 LEU A N 1
ATOM 510 C CA . LEU A 1 63 ? -12.164 29.297 8.844 1 94.44 63 LEU A CA 1
ATOM 511 C C . LEU A 1 63 ? -12.977 28.328 7.988 1 94.44 63 LEU A C 1
ATOM 513 O O . LEU A 1 63 ? -13.023 28.469 6.766 1 94.44 63 LEU A O 1
ATOM 517 N N . ALA A 1 64 ? -13.539 27.359 8.57 1 93.62 64 ALA A N 1
ATOM 518 C CA . ALA A 1 64 ? -14.352 26.391 7.84 1 93.62 64 ALA A CA 1
ATOM 519 C C . ALA A 1 64 ? -15.5 27.078 7.098 1 93.62 64 ALA A C 1
ATOM 521 O O . ALA A 1 64 ? -15.742 26.797 5.922 1 93.62 64 ALA A O 1
ATOM 522 N N . VAL A 1 65 ? -16.125 28 7.77 1 91.5 65 VAL A N 1
ATOM 523 C CA . VAL A 1 65 ? -17.266 28.703 7.18 1 91.5 65 VAL A CA 1
ATOM 524 C C . VAL A 1 65 ? -16.781 29.547 5.996 1 91.5 65 VAL A C 1
ATOM 526 O O . VAL A 1 65 ? -17.422 29.547 4.941 1 91.5 65 VAL A O 1
ATOM 529 N N . VAL A 1 66 ? -15.703 30.156 6.18 1 92.25 66 VAL A N 1
ATOM 530 C CA . VAL A 1 66 ? -15.164 31.031 5.133 1 92.25 66 VAL A CA 1
ATOM 531 C C . VAL A 1 66 ? -14.758 30.188 3.928 1 92.25 66 VAL A C 1
ATOM 533 O O . VAL A 1 66 ? -15.055 30.531 2.783 1 92.25 66 VAL A O 1
ATOM 536 N N . LEU A 1 67 ? -14.172 29.047 4.141 1 94.5 67 LEU A N 1
ATOM 537 C CA . LEU A 1 67 ? -13.641 28.219 3.062 1 94.5 67 LEU A CA 1
ATOM 538 C C . LEU A 1 67 ? -14.758 27.516 2.305 1 94.5 67 LEU A C 1
ATOM 540 O O . LEU A 1 67 ? -14.641 27.266 1.104 1 94.5 67 LEU A O 1
ATOM 544 N N . CYS A 1 68 ? -15.773 27.266 2.941 1 91.12 68 CYS A N 1
ATOM 545 C CA . CYS A 1 68 ? -16.875 26.531 2.312 1 91.12 68 CYS A CA 1
ATOM 546 C C . CYS A 1 68 ? -17.641 27.438 1.36 1 91.12 68 CYS A C 1
ATOM 548 O O . CYS A 1 68 ? -18.438 26.953 0.546 1 91.12 68 CYS A O 1
ATOM 550 N N . LYS A 1 69 ? -17.406 28.734 1.401 1 89.56 69 LYS A N 1
ATOM 551 C CA . LYS A 1 69 ? -18.172 29.688 0.594 1 89.56 69 LYS A CA 1
ATOM 552 C C . LYS A 1 69 ? -17.656 29.734 -0.841 1 89.56 69 LYS A C 1
ATOM 554 O O . LYS A 1 69 ? -18.391 30.094 -1.76 1 89.56 69 LYS A O 1
ATOM 559 N N . SER A 1 70 ? -16.422 29.438 -1.019 1 90.25 70 SER A N 1
ATOM 560 C CA . SER A 1 70 ? -15.82 29.453 -2.348 1 90.25 70 SER A CA 1
ATOM 561 C C . SER A 1 70 ? -14.875 28.266 -2.541 1 90.25 70 SER A C 1
ATOM 563 O O . SER A 1 70 ? -13.852 28.172 -1.869 1 90.25 70 SER A O 1
ATOM 565 N N . GLN A 1 71 ? -15.195 27.562 -3.557 1 91.5 71 GLN A N 1
ATOM 566 C CA . GLN A 1 71 ? -14.391 26.375 -3.842 1 91.5 71 GLN A CA 1
ATOM 567 C C . GLN A 1 71 ? -12.977 26.766 -4.273 1 91.5 71 GLN A C 1
ATOM 569 O O . GLN A 1 71 ? -12.008 26.125 -3.877 1 91.5 71 GLN A O 1
ATOM 574 N N . LEU A 1 72 ? -12.906 27.75 -5.094 1 94.44 72 LEU A N 1
ATOM 575 C CA . LEU A 1 72 ? -11.617 28.203 -5.594 1 94.44 72 LEU A CA 1
ATOM 576 C C . LEU A 1 72 ? -10.758 28.75 -4.465 1 94.44 72 LEU A C 1
ATOM 578 O O . LEU A 1 72 ? -9.578 28.422 -4.348 1 94.44 72 LEU A O 1
ATOM 582 N N . PHE A 1 73 ? -11.336 29.578 -3.648 1 95.56 73 PHE A N 1
ATOM 583 C CA . PHE A 1 73 ? -10.602 30.156 -2.527 1 95.56 73 PHE A CA 1
ATOM 584 C C . PHE A 1 73 ? -10.156 29.062 -1.556 1 95.56 73 PHE A C 1
ATOM 586 O O . PHE A 1 73 ? -9.031 29.094 -1.058 1 95.56 73 PHE A O 1
ATOM 593 N N . SER A 1 74 ? -11.078 28.141 -1.317 1 97 74 SER A N 1
ATOM 594 C CA . SER A 1 74 ? -10.75 27.031 -0.437 1 97 74 SER A CA 1
ATOM 595 C C . SER A 1 74 ? -9.547 26.25 -0.954 1 97 74 SER A C 1
ATOM 597 O O . SER A 1 74 ? -8.633 25.922 -0.191 1 97 74 SER A O 1
ATOM 599 N N . ALA A 1 75 ? -9.547 25.984 -2.244 1 97.62 75 ALA A N 1
ATOM 600 C CA . ALA A 1 75 ? -8.469 25.219 -2.857 1 97.62 75 ALA A CA 1
ATOM 601 C C . ALA A 1 75 ? -7.137 25.953 -2.732 1 97.62 75 ALA A C 1
ATOM 603 O O . ALA A 1 75 ? -6.117 25.359 -2.381 1 97.62 75 ALA A O 1
ATOM 604 N N . ILE A 1 76 ? -7.125 27.219 -2.957 1 97.94 76 ILE A N 1
ATOM 605 C CA . ILE A 1 76 ? -5.926 28.031 -2.92 1 97.94 76 ILE A CA 1
ATOM 606 C C . ILE A 1 76 ? -5.398 28.125 -1.489 1 97.94 76 ILE A C 1
ATOM 608 O O . ILE A 1 76 ? -4.203 27.906 -1.248 1 97.94 76 ILE A O 1
ATOM 612 N N . PHE A 1 77 ? -6.277 28.375 -0.575 1 98.12 77 PHE A N 1
ATOM 613 C CA . PHE A 1 77 ? -5.875 28.531 0.82 1 98.12 77 PHE A CA 1
ATOM 614 C C . PHE A 1 77 ? -5.312 27.219 1.358 1 98.12 77 PHE A C 1
ATOM 616 O O . PHE A 1 77 ? -4.281 27.203 2.035 1 98.12 77 PHE A O 1
ATOM 623 N N . ARG A 1 78 ? -5.969 26.141 1.079 1 98.12 78 ARG A N 1
ATOM 624 C CA . ARG A 1 78 ? -5.539 24.828 1.573 1 98.12 78 ARG A CA 1
ATOM 625 C C . ARG A 1 78 ? -4.191 24.438 0.975 1 98.12 78 ARG A C 1
ATOM 627 O O . ARG A 1 78 ? -3.322 23.922 1.678 1 98.12 78 ARG A O 1
ATOM 634 N N . SER A 1 79 ? -4.051 24.688 -0.272 1 98.31 79 SER A N 1
ATOM 635 C CA . SER A 1 79 ? -2.768 24.422 -0.909 1 98.31 79 SER A CA 1
ATOM 636 C C . SER A 1 79 ? -1.659 25.281 -0.316 1 98.31 79 SER A C 1
ATOM 638 O O . SER A 1 79 ? -0.567 24.781 -0.028 1 98.31 79 SER A O 1
ATOM 640 N N . ALA A 1 80 ? -1.933 26.531 -0.109 1 98.19 80 ALA A N 1
ATOM 641 C CA . ALA A 1 80 ? -0.955 27.438 0.477 1 98.19 80 ALA A CA 1
ATOM 642 C C . ALA A 1 80 ? -0.565 27 1.884 1 98.19 80 ALA A C 1
ATOM 644 O O . ALA A 1 80 ? 0.606 27.078 2.264 1 98.19 80 ALA A O 1
ATOM 645 N N . SER A 1 81 ? -1.534 26.594 2.613 1 98.25 81 SER A N 1
ATOM 646 C CA . SER A 1 81 ? -1.298 26.172 3.992 1 98.25 81 SER A CA 1
ATOM 647 C C . SER A 1 81 ? -0.401 24.938 4.047 1 98.25 81 SER A C 1
ATOM 649 O O . SER A 1 81 ? 0.507 24.859 4.879 1 98.25 81 SER A O 1
ATOM 651 N N . VAL A 1 82 ? -0.661 24 3.172 1 98.31 82 VAL A N 1
ATOM 652 C CA . VAL A 1 82 ? 0.138 22.766 3.18 1 98.31 82 VAL A CA 1
ATOM 653 C C . VAL A 1 82 ? 1.548 23.078 2.678 1 98.31 82 VAL A C 1
ATOM 655 O O . VAL A 1 82 ? 2.525 22.531 3.191 1 98.31 82 VAL A O 1
ATOM 658 N N . CYS A 1 83 ? 1.682 23.938 1.688 1 98.12 83 CYS A N 1
ATOM 659 C CA . CYS A 1 83 ? 3 24.391 1.256 1 98.12 83 CYS A CA 1
ATOM 660 C C . CYS A 1 83 ? 3.748 25.062 2.4 1 98.12 83 CYS A C 1
ATOM 662 O O . CYS A 1 83 ? 4.934 24.797 2.609 1 98.12 83 CYS A O 1
ATOM 664 N N . ALA A 1 84 ? 3.008 25.859 3.107 1 98.12 84 ALA A N 1
ATOM 665 C CA . ALA A 1 84 ? 3.607 26.531 4.262 1 98.12 84 ALA A CA 1
ATOM 666 C C . ALA A 1 84 ? 4.047 25.516 5.312 1 98.12 84 ALA A C 1
ATOM 668 O O . ALA A 1 84 ? 5.105 25.656 5.926 1 98.12 84 ALA A O 1
ATOM 669 N N . MET A 1 85 ? 3.232 24.562 5.512 1 98.31 85 MET A N 1
ATOM 670 C CA . MET A 1 85 ? 3.57 23.531 6.473 1 98.31 85 MET A CA 1
ATOM 671 C C . MET A 1 85 ? 4.891 22.859 6.109 1 98.31 85 MET A C 1
ATOM 673 O O . MET A 1 85 ? 5.781 22.734 6.953 1 98.31 85 MET A O 1
ATOM 677 N N . VAL A 1 86 ? 5.016 22.469 4.855 1 98.25 86 VAL A N 1
ATOM 678 C CA . VAL A 1 86 ? 6.242 21.828 4.398 1 98.25 86 VAL A CA 1
ATOM 679 C C . VAL A 1 86 ? 7.414 22.812 4.516 1 98.25 86 VAL A C 1
ATOM 681 O O . VAL A 1 86 ? 8.492 22.438 4.98 1 98.25 86 VAL A O 1
ATOM 684 N N . TYR A 1 87 ? 7.18 24.016 4.125 1 97.44 87 TYR A N 1
ATOM 685 C CA . TYR A 1 87 ? 8.227 25.031 4.156 1 97.44 87 TYR A CA 1
ATOM 686 C C . TYR A 1 87 ? 8.758 25.219 5.574 1 97.44 87 TYR A C 1
ATOM 688 O O . TYR A 1 87 ? 9.969 25.172 5.801 1 97.44 87 TYR A O 1
ATOM 696 N N . PHE A 1 88 ? 7.898 25.375 6.527 1 97.25 88 PHE A N 1
ATOM 697 C CA . PHE A 1 88 ? 8.336 25.688 7.887 1 97.25 88 PHE A CA 1
ATOM 698 C C . PHE A 1 88 ? 8.859 24.438 8.578 1 97.25 88 PHE A C 1
ATOM 700 O O . PHE A 1 88 ? 9.75 24.516 9.43 1 97.25 88 PHE A O 1
ATOM 707 N N . LEU A 1 89 ? 8.297 23.312 8.227 1 97.56 89 LEU A N 1
ATOM 708 C CA . LEU A 1 89 ? 8.828 22.047 8.734 1 97.56 89 LEU A CA 1
ATOM 709 C C . LEU A 1 89 ? 10.297 21.891 8.352 1 97.56 89 LEU A C 1
ATOM 711 O O . LEU A 1 89 ? 11.133 21.562 9.195 1 97.56 89 LEU A O 1
ATOM 715 N N . VAL A 1 90 ? 10.602 22.125 7.109 1 96.44 90 VAL A N 1
ATOM 716 C CA . VAL A 1 90 ? 11.961 21.984 6.602 1 96.44 90 VAL A CA 1
ATOM 717 C C . VAL A 1 90 ? 12.859 23.078 7.191 1 96.44 90 VAL A C 1
ATOM 719 O O . VAL A 1 90 ? 14 22.812 7.566 1 96.44 90 VAL A O 1
ATOM 722 N N . ARG A 1 91 ? 12.305 24.266 7.27 1 93.94 91 ARG A N 1
ATOM 723 C CA . ARG A 1 91 ? 13.055 25.391 7.836 1 93.94 91 ARG A CA 1
ATOM 724 C C . ARG A 1 91 ? 13.445 25.109 9.281 1 93.94 91 ARG A C 1
ATOM 726 O O . ARG A 1 91 ? 14.516 25.516 9.734 1 93.94 91 ARG A O 1
ATOM 733 N N . LEU A 1 92 ? 12.664 24.391 9.977 1 92.88 92 LEU A N 1
ATOM 734 C CA . LEU A 1 92 ? 12.898 24.062 11.375 1 92.88 92 LEU A CA 1
ATOM 735 C C . LEU A 1 92 ? 14.094 23.141 11.523 1 92.88 92 LEU A C 1
ATOM 737 O O . LEU A 1 92 ? 14.859 23.25 12.484 1 92.88 92 LEU A O 1
ATOM 741 N N . VAL A 1 93 ? 14.289 22.234 10.562 1 91.75 93 VAL A N 1
ATOM 742 C CA . VAL A 1 93 ? 15.281 21.172 10.734 1 91.75 93 VAL A CA 1
ATOM 743 C C . VAL A 1 93 ? 16.531 21.5 9.922 1 91.75 93 VAL A C 1
ATOM 745 O O . VAL A 1 93 ? 17.609 20.984 10.203 1 91.75 93 VAL A O 1
ATOM 748 N N . ASP A 1 94 ? 16.391 22.281 8.914 1 86.62 94 ASP A N 1
ATOM 749 C CA . ASP A 1 94 ? 17.469 22.562 7.977 1 86.62 94 ASP A CA 1
ATOM 750 C C . ASP A 1 94 ? 18.625 23.266 8.672 1 86.62 94 ASP A C 1
ATOM 752 O O . ASP A 1 94 ? 18.453 24.328 9.289 1 86.62 94 ASP A O 1
ATOM 756 N N . ASP A 1 95 ? 19.812 22.703 8.617 1 77.25 95 ASP A N 1
ATOM 757 C CA . ASP A 1 95 ? 21.031 23.281 9.18 1 77.25 95 ASP A CA 1
ATOM 758 C C . ASP A 1 95 ? 21.859 23.984 8.109 1 77.25 95 ASP A C 1
ATOM 760 O O . ASP A 1 95 ? 23.062 24.188 8.281 1 77.25 95 ASP A O 1
ATOM 764 N N . LYS A 1 96 ? 21.203 24.25 6.945 1 72.12 96 LYS A N 1
ATOM 765 C CA . LYS A 1 96 ? 21.828 25 5.855 1 72.12 96 LYS A CA 1
ATOM 766 C C . LYS A 1 96 ? 23.062 24.281 5.316 1 72.12 96 LYS A C 1
ATOM 768 O O . LYS A 1 96 ? 24.078 24.906 5.031 1 72.12 96 LYS A O 1
ATOM 773 N N . LYS A 1 97 ? 23.047 22.969 5.332 1 76.38 97 LYS A N 1
ATOM 774 C CA . LYS A 1 97 ? 24.125 22.156 4.777 1 76.38 97 LYS A CA 1
ATOM 775 C C . LYS A 1 97 ? 23.891 21.875 3.297 1 76.38 97 LYS A C 1
ATOM 777 O O . LYS A 1 97 ? 24.5 20.953 2.732 1 76.38 97 LYS A O 1
ATOM 782 N N . GLY A 1 98 ? 22.938 22.609 2.756 1 86.19 98 GLY A N 1
ATOM 783 C CA . GLY A 1 98 ? 22.688 22.453 1.332 1 86.19 98 GLY A CA 1
ATOM 784 C C . GLY A 1 98 ? 21.75 21.312 1.007 1 86.19 98 GLY A C 1
ATOM 785 O O . GLY A 1 98 ? 21.75 20.797 -0.113 1 86.19 98 GLY A O 1
ATOM 786 N N . HIS A 1 99 ? 21 20.844 1.923 1 92.88 99 HIS A N 1
ATOM 787 C CA . HIS A 1 99 ? 20.109 19.703 1.717 1 92.88 99 HIS A CA 1
ATOM 788 C C . HIS A 1 99 ? 18.656 20.141 1.622 1 92.88 99 HIS A C 1
ATOM 790 O O . HIS A 1 99 ? 17.75 19.297 1.594 1 92.88 99 HIS A O 1
ATOM 796 N N . THR A 1 100 ? 18.406 21.438 1.438 1 94.19 100 THR A N 1
ATOM 797 C CA . THR A 1 100 ? 17.062 22 1.537 1 94.19 100 THR A CA 1
ATOM 798 C C . THR A 1 100 ? 16.156 21.406 0.468 1 94.19 100 THR A C 1
ATOM 800 O O . THR A 1 100 ? 14.992 21.094 0.743 1 94.19 100 THR A O 1
ATOM 803 N N . GLU A 1 101 ? 16.656 21.234 -0.745 1 94.12 101 GLU A N 1
ATOM 804 C CA . GLU A 1 101 ? 15.852 20.719 -1.845 1 94.12 101 GLU A CA 1
ATOM 805 C C . GLU A 1 101 ? 15.367 19.297 -1.553 1 94.12 101 GLU A C 1
ATOM 807 O O . GLU A 1 101 ? 14.188 18.984 -1.717 1 94.12 101 GLU A O 1
ATOM 812 N N . LEU A 1 102 ? 16.25 18.484 -1.085 1 95.06 102 LEU A N 1
ATOM 813 C CA . LEU A 1 102 ? 15.922 17.094 -0.824 1 95.06 102 LEU A CA 1
ATOM 814 C C . LEU A 1 102 ? 15.008 16.969 0.394 1 95.06 102 LEU A C 1
ATOM 816 O O . LEU A 1 102 ? 14.102 16.141 0.412 1 95.06 102 LEU A O 1
ATOM 820 N N . LEU A 1 103 ? 15.305 17.781 1.369 1 96.94 103 LEU A N 1
ATOM 821 C CA . LEU A 1 103 ? 14.445 17.797 2.545 1 96.94 103 LEU A CA 1
ATOM 822 C C . LEU A 1 103 ? 13.016 18.188 2.174 1 96.94 103 LEU A C 1
ATOM 824 O O . LEU A 1 103 ? 12.055 17.547 2.604 1 96.94 103 LEU A O 1
ATOM 828 N N . THR A 1 104 ? 12.945 19.188 1.305 1 97.12 104 THR A N 1
ATOM 829 C CA . THR A 1 104 ? 11.641 19.703 0.891 1 97.12 104 THR A CA 1
ATOM 830 C C . THR A 1 104 ? 10.883 18.656 0.074 1 97.12 104 THR A C 1
ATOM 832 O O . THR A 1 104 ? 9.711 18.391 0.335 1 97.12 104 THR A O 1
ATOM 835 N N . ALA A 1 105 ? 11.539 18.094 -0.892 1 96.94 105 ALA A N 1
ATOM 836 C CA . ALA A 1 105 ? 10.906 17.094 -1.748 1 96.94 105 ALA A CA 1
ATOM 837 C C . ALA A 1 105 ? 10.469 15.867 -0.94 1 96.94 105 ALA A C 1
ATOM 839 O O . ALA A 1 105 ? 9.367 15.352 -1.127 1 96.94 105 ALA A O 1
ATOM 840 N N . SER A 1 106 ? 11.32 15.406 -0.033 1 97.56 106 SER A N 1
ATOM 841 C CA . SER A 1 106 ? 11.008 14.242 0.786 1 97.56 106 SER A CA 1
ATOM 842 C C . SER A 1 106 ? 9.844 14.531 1.731 1 97.56 106 SER A C 1
ATOM 844 O O . SER A 1 106 ? 8.953 13.695 1.892 1 97.56 106 SER A O 1
ATOM 846 N N . ALA A 1 107 ? 9.883 15.68 2.354 1 98 107 ALA A N 1
ATOM 847 C CA . ALA A 1 107 ? 8.789 16.078 3.238 1 98 107 ALA A CA 1
ATOM 848 C C . ALA A 1 107 ? 7.469 16.141 2.477 1 98 107 ALA A C 1
ATOM 850 O O . ALA A 1 107 ? 6.418 15.773 3.006 1 98 107 ALA A O 1
ATOM 851 N N . THR A 1 108 ? 7.562 16.656 1.246 1 97.81 108 THR A N 1
ATOM 852 C CA . THR A 1 108 ? 6.367 16.75 0.42 1 97.81 108 THR A CA 1
ATOM 853 C C . THR A 1 108 ? 5.797 15.375 0.113 1 97.81 108 THR A C 1
ATOM 855 O O . THR A 1 108 ? 4.59 15.148 0.239 1 97.81 108 THR A O 1
ATOM 858 N N . VAL A 1 109 ? 6.625 14.422 -0.231 1 96.94 109 VAL A N 1
ATOM 859 C CA . VAL A 1 109 ? 6.191 13.062 -0.521 1 96.94 109 VAL A CA 1
ATOM 860 C C . VAL A 1 109 ? 5.5 12.469 0.706 1 96.94 109 VAL A C 1
ATOM 862 O O . VAL A 1 109 ? 4.434 11.859 0.591 1 96.94 109 VAL A O 1
ATOM 865 N N . LEU A 1 110 ? 6.059 12.711 1.853 1 97.69 110 LEU A N 1
ATOM 866 C CA . LEU A 1 110 ? 5.535 12.117 3.078 1 97.69 110 LEU A CA 1
ATOM 867 C C . LEU A 1 110 ? 4.254 12.812 3.52 1 97.69 110 LEU A C 1
ATOM 869 O O . LEU A 1 110 ? 3.365 12.188 4.094 1 97.69 110 LEU A O 1
ATOM 873 N N . THR A 1 111 ? 4.125 14.102 3.27 1 96.88 111 THR A N 1
ATOM 874 C CA . THR A 1 111 ? 2.953 14.852 3.709 1 96.88 111 THR A CA 1
ATOM 875 C C . THR A 1 111 ? 1.77 14.594 2.779 1 96.88 111 THR A C 1
ATOM 877 O O . THR A 1 111 ? 0.624 14.531 3.229 1 96.88 111 THR A O 1
ATOM 880 N N . VAL A 1 112 ? 2.053 14.43 1.519 1 94.06 112 VAL A N 1
ATOM 881 C CA . VAL A 1 112 ? 0.962 14.25 0.564 1 94.06 112 VAL A CA 1
ATOM 882 C C . VAL A 1 112 ? 0.681 12.766 0.373 1 94.06 112 VAL A C 1
ATOM 884 O O . VAL A 1 112 ? -0.448 12.375 0.068 1 94.06 112 VAL A O 1
ATOM 887 N N . GLY A 1 113 ? 1.703 11.945 0.548 1 93.19 113 GLY A N 1
ATOM 888 C CA . GLY A 1 113 ? 1.568 10.508 0.349 1 93.19 113 GLY A CA 1
ATOM 889 C C . GLY A 1 113 ? 1.033 9.789 1.569 1 93.19 113 GLY A C 1
ATOM 890 O O . GLY A 1 113 ? 1.328 8.609 1.778 1 93.19 113 GLY A O 1
ATOM 891 N N . VAL A 1 114 ? 0.253 10.43 2.414 1 94.38 114 VAL A N 1
ATOM 892 C CA . VAL A 1 114 ? -0.322 9.812 3.605 1 94.38 114 VAL A CA 1
ATOM 893 C C . VAL A 1 114 ? -1.427 8.844 3.201 1 94.38 114 VAL A C 1
ATOM 895 O O . VAL A 1 114 ? -1.937 8.898 2.08 1 94.38 114 VAL A O 1
ATOM 898 N N . ASP A 1 115 ? -1.684 7.934 4.082 1 91.94 115 ASP A N 1
ATOM 899 C CA . ASP A 1 115 ? -2.762 6.973 3.865 1 91.94 115 ASP A CA 1
ATOM 900 C C . ASP A 1 115 ? -4.082 7.684 3.578 1 91.94 115 ASP A C 1
ATOM 902 O O . ASP A 1 115 ? -4.32 8.789 4.074 1 91.94 115 ASP A O 1
ATOM 906 N N . GLY A 1 116 ? -4.938 7.027 2.84 1 90.5 116 GLY A N 1
ATOM 907 C CA . GLY A 1 116 ? -6.215 7.598 2.438 1 90.5 116 GLY A CA 1
ATOM 908 C C . GLY A 1 116 ? -7.078 8.016 3.613 1 90.5 116 GLY A C 1
ATOM 909 O O . GLY A 1 116 ? -7.777 9.031 3.547 1 90.5 116 GLY A O 1
ATOM 910 N N . LEU A 1 117 ? -6.953 7.305 4.66 1 89.75 117 LEU A N 1
ATOM 911 C CA . LEU A 1 117 ? -7.73 7.586 5.859 1 89.75 117 LEU A CA 1
ATOM 912 C C . LEU A 1 117 ? -7.398 8.969 6.414 1 89.75 117 LEU A C 1
ATOM 914 O O . LEU A 1 117 ? -8.297 9.742 6.758 1 89.75 117 LEU A O 1
ATOM 918 N N . PHE A 1 118 ? -6.141 9.25 6.43 1 93.38 118 PHE A N 1
ATOM 919 C CA . PHE A 1 118 ? -5.707 10.547 6.941 1 93.38 118 PHE A CA 1
ATOM 920 C C . PHE A 1 118 ? -5.957 11.641 5.914 1 93.38 118 PHE A C 1
ATOM 922 O O . PHE A 1 118 ? -6.367 12.75 6.27 1 93.38 118 PHE A O 1
ATOM 929 N N . PHE A 1 119 ? -5.766 11.32 4.695 1 94.56 119 PHE A N 1
ATOM 930 C CA . PHE A 1 119 ? -5.973 12.297 3.639 1 94.56 119 PHE A CA 1
ATOM 931 C C . PHE A 1 119 ? -7.426 12.766 3.609 1 94.56 119 PHE A C 1
ATOM 933 O O . PHE A 1 119 ? -7.695 13.961 3.488 1 94.56 119 PHE A O 1
ATOM 940 N N . GLY A 1 120 ? -8.344 11.867 3.74 1 92.44 120 GLY A N 1
ATOM 941 C CA . GLY A 1 120 ? -9.766 12.172 3.707 1 92.44 120 GLY A CA 1
ATOM 942 C C . GLY A 1 120 ? -10.234 12.969 4.91 1 92.44 120 GLY A C 1
ATOM 943 O O . GLY A 1 120 ? -11.141 13.797 4.805 1 92.44 120 GLY A O 1
ATOM 944 N N . GLU A 1 121 ? -9.5 12.797 6.039 1 92.94 121 GLU A N 1
ATOM 945 C CA . GLU A 1 121 ? -9.938 13.391 7.297 1 92.94 121 GLU A CA 1
ATOM 946 C C . GLU A 1 121 ? -9.32 14.766 7.504 1 92.94 121 GLU A C 1
ATOM 948 O O . GLU A 1 121 ? -9.906 15.625 8.172 1 92.94 121 GLU A O 1
ATOM 953 N N . VAL A 1 122 ? -8.172 14.93 6.875 1 95.5 122 VAL A N 1
ATOM 954 C CA . VAL A 1 122 ? -7.453 16.141 7.27 1 95.5 122 VAL A CA 1
ATOM 955 C C . VAL A 1 122 ? -7.285 17.062 6.066 1 95.5 122 VAL A C 1
ATOM 957 O O . VAL A 1 122 ? -7.254 18.281 6.215 1 95.5 122 VAL A O 1
ATOM 960 N N . TYR A 1 123 ? -7.191 16.578 4.895 1 96.31 123 TYR A N 1
ATOM 961 C CA . TYR A 1 123 ? -6.898 17.422 3.74 1 96.31 123 TYR A CA 1
ATOM 962 C C . TYR A 1 123 ? -8.156 17.672 2.92 1 96.31 123 TYR A C 1
ATOM 964 O O . TYR A 1 123 ? -8.484 18.828 2.613 1 96.31 123 TYR A O 1
ATOM 972 N N . SER A 1 124 ? -8.836 16.609 2.559 1 93.56 124 SER A N 1
ATOM 973 C CA . SER A 1 124 ? -9.938 16.734 1.609 1 93.56 124 SER A CA 1
ATOM 974 C C . SER A 1 124 ? -11.164 17.359 2.271 1 93.56 124 SER A C 1
ATOM 976 O O . SER A 1 124 ? -11.875 18.156 1.651 1 93.56 124 SER A O 1
ATOM 978 N N . TRP A 1 125 ? -11.406 17.016 3.504 1 93.62 125 TRP A N 1
ATOM 979 C CA . TRP A 1 125 ? -12.516 17.547 4.277 1 93.62 125 TRP A CA 1
ATOM 980 C C . TRP A 1 125 ? -12.203 18.953 4.777 1 93.62 125 TRP A C 1
ATOM 982 O O . TRP A 1 125 ? -11.305 19.141 5.602 1 93.62 125 TRP A O 1
ATOM 992 N N . ILE A 1 126 ? -12.984 19.922 4.352 1 94.38 126 ILE A N 1
ATOM 993 C CA . ILE A 1 126 ? -12.664 21.328 4.621 1 94.38 126 ILE A CA 1
ATOM 994 C C . ILE A 1 126 ? -12.727 21.578 6.125 1 94.38 126 ILE A C 1
ATOM 996 O O . ILE A 1 126 ? -11.844 22.234 6.684 1 94.38 126 ILE A O 1
ATOM 1000 N N . SER A 1 127 ? -13.75 21.109 6.77 1 92.12 127 SER A N 1
ATOM 1001 C CA . SER A 1 127 ? -13.875 21.312 8.211 1 92.12 127 SER A CA 1
ATOM 1002 C C . SER A 1 127 ? -12.727 20.641 8.961 1 92.12 127 SER A C 1
ATOM 1004 O O . SER A 1 127 ? -12.195 21.203 9.922 1 92.12 127 SER A O 1
ATOM 1006 N N . GLY A 1 128 ? -12.367 19.438 8.547 1 94.06 128 GLY A N 1
ATOM 1007 C CA . GLY A 1 128 ? -11.203 18.797 9.125 1 94.06 128 GLY A CA 1
ATOM 1008 C C . GLY A 1 128 ? -9.914 19.547 8.867 1 94.06 128 GLY A C 1
ATOM 1009 O O . GLY A 1 128 ? -9.109 19.75 9.781 1 94.06 128 GLY A O 1
ATOM 1010 N N . PHE A 1 129 ? -9.75 20.031 7.652 1 96.69 129 PHE A N 1
ATOM 1011 C CA . PHE A 1 129 ? -8.578 20.797 7.281 1 96.69 129 PHE A CA 1
ATOM 1012 C C . PHE A 1 129 ? -8.445 22.047 8.148 1 96.69 129 PHE A C 1
ATOM 1014 O O . PHE A 1 129 ? -7.371 22.344 8.672 1 96.69 129 PHE A O 1
ATOM 1021 N N . SER A 1 130 ? -9.523 22.766 8.305 1 96.31 130 SER A N 1
ATOM 1022 C CA . SER A 1 130 ? -9.539 24.031 9.016 1 96.31 130 SER A CA 1
ATOM 1023 C C . SER A 1 130 ? -9.148 23.844 10.484 1 96.31 130 SER A C 1
ATOM 1025 O O . SER A 1 130 ? -8.578 24.75 11.094 1 96.31 130 SER A O 1
ATOM 1027 N N . ASN A 1 131 ? -9.328 22.656 10.961 1 94.5 131 ASN A N 1
ATOM 1028 C CA . ASN A 1 131 ? -9.109 22.453 12.391 1 94.5 131 ASN A CA 1
ATOM 1029 C C . ASN A 1 131 ? -7.766 21.797 12.656 1 94.5 131 ASN A C 1
ATOM 1031 O O . ASN A 1 131 ? -7.246 21.859 13.773 1 94.5 131 ASN A O 1
ATOM 1035 N N . TYR A 1 132 ? -7.164 21.25 11.656 1 95.38 132 TYR A N 1
ATOM 1036 C CA . TYR A 1 132 ? -6.027 20.406 12.016 1 95.38 132 TYR A CA 1
ATOM 1037 C C . TYR A 1 132 ? -4.766 20.844 11.281 1 95.38 132 TYR A C 1
ATOM 1039 O O . TYR A 1 132 ? -3.652 20.578 11.727 1 95.38 132 TYR A O 1
ATOM 1047 N N . ILE A 1 133 ? -4.859 21.531 10.18 1 97.62 133 ILE A N 1
ATOM 1048 C CA . ILE A 1 133 ? -3.668 21.891 9.422 1 97.62 133 ILE A CA 1
ATOM 1049 C C . ILE A 1 133 ? -3.158 23.25 9.875 1 97.62 133 ILE A C 1
ATOM 1051 O O . ILE A 1 133 ? -1.983 23.406 10.211 1 97.62 133 ILE A O 1
ATOM 1055 N N . PRO A 1 134 ? -4.016 24.266 9.969 1 97.62 134 PRO A N 1
ATOM 1056 C CA . PRO A 1 134 ? -3.527 25.594 10.344 1 97.62 134 PRO A CA 1
ATOM 1057 C C . PRO A 1 134 ? -2.84 25.594 11.711 1 97.62 134 PRO A C 1
ATOM 1059 O O . PRO A 1 134 ? -1.778 26.203 11.867 1 97.62 134 PRO A O 1
ATOM 1062 N N . PRO A 1 135 ? -3.418 24.938 12.695 1 96.69 135 PRO A N 1
ATOM 1063 C CA . PRO A 1 135 ? -2.711 24.953 13.977 1 96.69 135 PRO A CA 1
ATOM 1064 C C . PRO A 1 135 ? -1.302 24.375 13.883 1 96.69 135 PRO A C 1
ATOM 1066 O O . PRO A 1 135 ? -0.394 24.828 14.578 1 96.69 135 PRO A O 1
ATOM 1069 N N . ILE A 1 136 ? -1.118 23.375 13.078 1 96.69 136 ILE A N 1
ATOM 1070 C CA . ILE A 1 136 ? 0.208 22.797 12.891 1 96.69 136 ILE A CA 1
ATOM 1071 C C . ILE A 1 136 ? 1.135 23.828 12.258 1 96.69 136 ILE A C 1
ATOM 1073 O O . ILE A 1 136 ? 2.275 24 12.695 1 96.69 136 ILE A O 1
ATOM 1077 N N . VAL A 1 137 ? 0.666 24.531 11.242 1 97.94 137 VAL A N 1
ATOM 1078 C CA . VAL A 1 137 ? 1.448 25.547 10.562 1 97.94 137 VAL A CA 1
ATOM 1079 C C . VAL A 1 137 ? 1.841 26.656 11.547 1 97.94 137 VAL A C 1
ATOM 1081 O O . VAL A 1 137 ? 3.008 27.047 11.609 1 97.94 137 VAL A O 1
ATOM 1084 N N . LEU A 1 138 ? 0.916 27.094 12.305 1 97.81 138 LEU A N 1
ATOM 1085 C CA . LEU A 1 138 ? 1.172 28.172 13.266 1 97.81 138 LEU A CA 1
ATOM 1086 C C . LEU A 1 138 ? 2.186 27.719 14.312 1 97.81 138 LEU A C 1
ATOM 1088 O O . LEU A 1 138 ? 3.062 28.5 14.703 1 97.81 138 LEU A O 1
ATOM 1092 N N . THR A 1 139 ? 2.033 26.5 14.742 1 96.25 139 THR A N 1
ATOM 1093 C CA . THR A 1 139 ? 2.986 25.953 15.703 1 96.25 139 THR A CA 1
ATOM 1094 C C . THR A 1 139 ? 4.391 25.906 15.109 1 96.25 139 THR A C 1
ATOM 1096 O O . THR A 1 139 ? 5.359 26.297 15.758 1 96.25 139 THR A O 1
ATOM 1099 N N . LEU A 1 140 ? 4.469 25.438 13.922 1 96.75 140 LEU A N 1
ATOM 1100 C CA . LEU A 1 140 ? 5.758 25.375 13.242 1 96.75 140 LEU A CA 1
ATOM 1101 C C . LEU A 1 140 ? 6.363 26.766 13.086 1 96.75 140 LEU A C 1
ATOM 1103 O O . LEU A 1 140 ? 7.574 26.938 13.242 1 96.75 140 LEU A O 1
ATOM 1107 N N . ILE A 1 141 ? 5.562 27.734 12.781 1 96.38 141 ILE A N 1
ATOM 1108 C CA . ILE A 1 141 ? 6.027 29.109 12.656 1 96.38 141 ILE A CA 1
ATOM 1109 C C . ILE A 1 141 ? 6.625 29.578 13.984 1 96.38 141 ILE A C 1
ATOM 1111 O O . ILE A 1 141 ? 7.723 30.141 14.023 1 96.38 141 ILE A O 1
ATOM 1115 N N . CYS A 1 142 ? 5.949 29.297 15.047 1 94.81 142 CYS A N 1
ATOM 1116 C CA . CYS A 1 142 ? 6.426 29.688 16.375 1 94.81 142 CYS A CA 1
ATOM 1117 C C . CYS A 1 142 ? 7.766 29.031 16.672 1 94.81 142 CYS A C 1
ATOM 1119 O O . CYS A 1 142 ? 8.703 29.703 17.125 1 94.81 142 CYS A O 1
ATOM 1121 N N . LEU A 1 143 ? 7.84 27.781 16.375 1 92.81 143 LEU A N 1
ATOM 1122 C CA . LEU A 1 143 ? 9.078 27.062 16.656 1 92.81 143 LEU A CA 1
ATOM 1123 C C . LEU A 1 143 ? 10.219 27.609 15.805 1 92.81 143 LEU A C 1
ATOM 1125 O O . LEU A 1 143 ? 11.352 27.734 16.281 1 92.81 143 LEU A O 1
ATOM 1129 N N . CYS A 1 144 ? 9.93 27.938 14.586 1 93 144 CYS A N 1
ATOM 1130 C CA . CYS A 1 144 ? 10.938 28.516 13.703 1 93 144 CYS A CA 1
ATOM 1131 C C . CYS A 1 144 ? 11.398 29.875 14.211 1 93 144 CYS A C 1
ATOM 1133 O O . CYS A 1 144 ? 12.586 30.188 14.18 1 93 144 CYS A O 1
ATOM 1135 N N . LEU A 1 145 ? 10.492 30.672 14.672 1 91.12 145 LEU A N 1
ATOM 1136 C CA . LEU A 1 145 ? 10.82 31.984 15.203 1 91.12 145 LEU A CA 1
ATOM 1137 C C . LEU A 1 145 ? 11.719 31.859 16.438 1 91.12 145 LEU A C 1
ATOM 1139 O O . LEU A 1 145 ? 12.703 32.594 16.562 1 91.12 145 LEU A O 1
ATOM 1143 N N . ILE A 1 146 ? 11.414 30.953 17.25 1 88.06 146 ILE A N 1
ATOM 1144 C CA . ILE A 1 146 ? 12.195 30.75 18.469 1 88.06 146 ILE A CA 1
ATOM 1145 C C . ILE A 1 146 ? 13.586 30.234 18.109 1 88.06 146 ILE A C 1
ATOM 1147 O O . ILE A 1 146 ? 14.586 30.719 18.656 1 88.06 146 ILE A O 1
ATOM 1151 N N . LYS A 1 147 ? 13.664 29.344 17.203 1 85 147 LYS A N 1
ATOM 1152 C CA . LYS A 1 147 ? 14.938 28.766 16.781 1 85 147 LYS A CA 1
ATOM 1153 C C . LYS A 1 147 ? 15.82 29.797 16.094 1 85 147 LYS A C 1
ATOM 1155 O O . LYS A 1 147 ? 17.031 29.859 16.344 1 85 147 LYS A O 1
ATOM 1160 N N . GLU A 1 148 ? 15.312 30.516 15.156 1 83.38 148 GLU A N 1
ATOM 1161 C CA . GLU A 1 148 ? 16.078 31.469 14.375 1 83.38 148 GLU A CA 1
ATOM 1162 C C . GLU A 1 148 ? 16.656 32.562 15.258 1 83.38 148 GLU A C 1
ATOM 1164 O O . GLU A 1 148 ? 17.781 33.031 15.039 1 83.38 148 GLU A O 1
ATOM 1169 N N . ARG A 1 149 ? 16.047 32.906 16.109 1 74.56 149 ARG A N 1
ATOM 1170 C CA . ARG A 1 149 ? 16.531 34 16.953 1 74.56 149 ARG A CA 1
ATOM 1171 C C . ARG A 1 149 ? 17.547 33.5 17.969 1 74.56 149 ARG A C 1
ATOM 1173 O O . ARG A 1 149 ? 18.406 34.25 18.422 1 74.56 149 ARG A O 1
ATOM 1180 N N . SER A 1 150 ? 17.484 32.188 18.141 1 61.66 150 SER A N 1
ATOM 1181 C CA . SER A 1 150 ? 18.516 31.609 19 1 61.66 150 SER A CA 1
ATOM 1182 C C . SER A 1 150 ? 19.844 31.5 18.281 1 61.66 150 SER A C 1
ATOM 1184 O O . SER A 1 150 ? 20.906 31.609 18.906 1 61.66 150 SER A O 1
ATOM 1186 N N . ASN A 1 151 ? 19.891 31.109 17.047 1 59.12 151 ASN A N 1
ATOM 1187 C CA . ASN A 1 151 ? 21.141 30.922 16.312 1 59.12 151 ASN A CA 1
ATOM 1188 C C . ASN A 1 151 ? 21.828 32.25 16.031 1 59.12 151 ASN A C 1
ATOM 1190 O O . ASN A 1 151 ? 23.047 32.312 15.906 1 59.12 151 ASN A O 1
ATOM 1194 N N . LYS A 1 152 ? 21.031 33.312 15.906 1 54.59 152 LYS A N 1
ATOM 1195 C CA . LYS A 1 152 ? 21.703 34.594 15.719 1 54.59 152 LYS A CA 1
ATOM 1196 C C . LYS A 1 152 ? 22.328 35.062 17.016 1 54.59 152 LYS A C 1
ATOM 1198 O O . LYS A 1 152 ? 21.844 34.75 18.109 1 54.59 152 LYS A O 1
ATOM 1203 N N . ASN A 1 153 ? 23.562 35.531 16.969 1 48.97 153 ASN A N 1
ATOM 1204 C CA . ASN A 1 153 ? 24.438 36.031 18.031 1 48.97 153 ASN A CA 1
ATOM 1205 C C . ASN A 1 153 ? 23.641 36.688 19.156 1 48.97 153 ASN A C 1
ATOM 1207 O O . ASN A 1 153 ? 22.703 37.438 18.906 1 48.97 153 ASN A O 1
ATOM 1211 N N . SER A 1 154 ? 23.75 35.906 20.375 1 51.06 154 SER A N 1
ATOM 1212 C CA . SER A 1 154 ? 23.266 36.188 21.719 1 51.06 154 SER A CA 1
ATOM 1213 C C . SER A 1 154 ? 23.078 37.688 21.906 1 51.06 154 SER A C 1
ATOM 1215 O O . SER A 1 154 ? 22.312 38.125 22.781 1 51.06 154 SER A O 1
ATOM 1217 N N . ALA A 1 155 ? 23.859 38.406 21.156 1 54.31 155 ALA A N 1
ATOM 1218 C CA . ALA A 1 155 ? 23.969 39.781 21.594 1 54.31 155 ALA A CA 1
ATOM 1219 C C . ALA A 1 155 ? 22.844 40.625 21.016 1 54.31 155 ALA A C 1
ATOM 1221 O O . ALA A 1 155 ? 22.781 41.844 21.234 1 54.31 155 ALA A O 1
ATOM 1222 N N . LEU A 1 156 ? 22.047 39.906 20.109 1 55.25 156 LEU A N 1
ATOM 1223 C CA . LEU A 1 156 ? 21.094 40.844 19.5 1 55.25 156 LEU A CA 1
ATOM 1224 C C . LEU A 1 156 ? 19.906 41.062 20.422 1 55.25 156 LEU A C 1
ATOM 1226 O O . LEU A 1 156 ? 19.453 40.156 21.109 1 55.25 156 LEU A O 1
ATOM 1230 N N . PRO A 1 157 ? 19.531 42.281 20.641 1 63 157 PRO A N 1
ATOM 1231 C CA . PRO A 1 157 ? 18.406 42.656 21.5 1 63 157 PRO A CA 1
ATOM 1232 C C . PRO A 1 157 ? 17.109 41.938 21.141 1 63 157 PRO A C 1
ATOM 1234 O O . PRO A 1 157 ? 16.938 41.531 19.984 1 63 157 PRO A O 1
ATOM 1237 N N . VAL A 1 158 ? 16.375 41.531 22.125 1 68.06 158 VAL A N 1
ATOM 1238 C CA . VAL A 1 158 ? 15.039 40.938 21.984 1 68.06 158 VAL A CA 1
ATOM 1239 C C . VAL A 1 158 ? 14.234 41.719 20.953 1 68.06 158 VAL A C 1
ATOM 1241 O O . VAL A 1 158 ? 14.148 42.969 21.031 1 68.06 158 VAL A O 1
ATOM 1244 N N . ARG A 1 159 ? 13.945 41.125 19.875 1 78.25 159 ARG A N 1
ATOM 1245 C CA . ARG A 1 159 ? 13.078 41.781 18.891 1 78.25 159 ARG A CA 1
ATOM 1246 C C . ARG A 1 159 ? 11.617 41.688 19.312 1 78.25 159 ARG A C 1
ATOM 1248 O O . ARG A 1 159 ? 11.008 40.625 19.297 1 78.25 159 ARG A O 1
ATOM 1255 N N . ILE A 1 160 ? 11.031 42.812 19.719 1 85.38 160 ILE A N 1
ATOM 1256 C CA . ILE A 1 160 ? 9.664 42.906 20.219 1 85.38 160 ILE A CA 1
ATOM 1257 C C . ILE A 1 160 ? 8.695 42.312 19.203 1 85.38 160 ILE A C 1
ATOM 1259 O O . ILE A 1 160 ? 7.703 41.688 19.562 1 85.38 160 ILE A O 1
ATOM 1263 N N . LEU A 1 161 ? 8.906 42.562 18.016 1 88.88 161 LEU A N 1
ATOM 1264 C CA . LEU A 1 161 ? 8.039 42.031 16.969 1 88.88 161 LEU A CA 1
ATOM 1265 C C . LEU A 1 161 ? 7.938 40.5 17.047 1 88.88 161 LEU A C 1
ATOM 1267 O O . LEU A 1 161 ? 6.863 39.938 16.844 1 88.88 161 LEU A O 1
ATOM 1271 N N . THR A 1 162 ? 9.047 39.906 17.297 1 90.62 162 THR A N 1
ATOM 1272 C CA . THR A 1 162 ? 9.047 38.469 17.422 1 90.62 162 THR A CA 1
ATOM 1273 C C . THR A 1 162 ? 8.227 38 18.625 1 90.62 162 THR A C 1
ATOM 1275 O O . THR A 1 162 ? 7.551 36.969 18.578 1 90.62 162 THR A O 1
ATOM 1278 N N . VAL A 1 163 ? 8.289 38.75 19.625 1 91.88 163 VAL A N 1
ATOM 1279 C CA . VAL A 1 163 ? 7.5 38.469 20.812 1 91.88 163 VAL A CA 1
ATOM 1280 C C . VAL A 1 163 ? 6.012 38.531 20.469 1 91.88 163 VAL A C 1
ATOM 1282 O O . VAL A 1 163 ? 5.242 37.656 20.828 1 91.88 163 VAL A O 1
ATOM 1285 N N . VAL A 1 164 ? 5.695 39.562 19.766 1 94.19 164 VAL A N 1
ATOM 1286 C CA . VAL A 1 164 ? 4.301 39.75 19.375 1 94.19 164 VAL A CA 1
ATOM 1287 C C . VAL A 1 164 ? 3.867 38.625 18.438 1 94.19 164 VAL A C 1
ATOM 1289 O O . VAL A 1 164 ? 2.748 38.125 18.547 1 94.19 164 VAL A O 1
ATOM 1292 N N . GLU A 1 165 ? 4.734 38.25 17.562 1 95.12 165 GLU A N 1
ATOM 1293 C CA . GLU A 1 165 ? 4.426 37.188 16.641 1 95.12 165 GLU A CA 1
ATOM 1294 C C . GLU A 1 165 ? 4.207 35.875 17.359 1 95.12 165 GLU A C 1
ATOM 1296 O O . GLU A 1 165 ? 3.254 35.125 17.078 1 95.12 165 GLU A O 1
ATOM 1301 N N . ILE A 1 166 ? 5.055 35.594 18.25 1 95.31 166 ILE A N 1
ATOM 1302 C CA . ILE A 1 166 ? 4.945 34.344 19.016 1 95.31 166 ILE A CA 1
ATOM 1303 C C . ILE A 1 166 ? 3.658 34.344 19.828 1 95.31 166 ILE A C 1
ATOM 1305 O O . ILE A 1 166 ? 2.963 33.344 19.922 1 95.31 166 ILE A O 1
ATOM 1309 N N . LEU A 1 167 ? 3.344 35.531 20.391 1 96.25 167 LEU A N 1
ATOM 1310 C CA . LEU A 1 167 ? 2.107 35.625 21.156 1 96.25 167 LEU A CA 1
ATOM 1311 C C . LEU A 1 167 ? 0.891 35.438 20.266 1 96.25 167 LEU A C 1
ATOM 1313 O O . LEU A 1 167 ? -0.047 34.719 20.641 1 96.25 167 LEU A O 1
ATOM 1317 N N . ALA A 1 168 ? 0.974 36.031 19.156 1 96.31 168 ALA A N 1
ATOM 1318 C CA . ALA A 1 168 ? -0.155 35.969 18.234 1 96.31 168 ALA A CA 1
ATOM 1319 C C . ALA A 1 168 ? -0.31 34.562 17.656 1 96.31 168 ALA A C 1
ATOM 1321 O O . ALA A 1 168 ? -1.39 33.969 17.734 1 96.31 168 ALA A O 1
ATOM 1322 N N . PHE A 1 169 ? 0.737 34 17.109 1 96.94 169 PHE A N 1
ATOM 1323 C CA . PHE A 1 169 ? 0.675 32.719 16.469 1 96.94 169 PHE A CA 1
ATOM 1324 C C . PHE A 1 169 ? 0.496 31.609 17.516 1 96.94 169 PHE A C 1
ATOM 1326 O O . PHE A 1 169 ? -0.245 30.641 17.297 1 96.94 169 PHE A O 1
ATOM 1333 N N . GLY A 1 170 ? 1.166 31.719 18.578 1 96.56 170 GLY A N 1
ATOM 1334 C CA . GLY A 1 170 ? 1.078 30.719 19.625 1 96.56 170 GLY A CA 1
ATOM 1335 C C . GLY A 1 170 ? -0.304 30.625 20.25 1 96.56 170 GLY A C 1
ATOM 1336 O O . GLY A 1 170 ? -0.8 29.516 20.5 1 96.56 170 GLY A O 1
ATOM 1337 N N . SER A 1 171 ? -0.92 31.734 20.469 1 96.12 171 SER A N 1
ATOM 1338 C CA . SER A 1 171 ? -2.268 31.734 21.016 1 96.12 171 SER A CA 1
ATOM 1339 C C . SER A 1 171 ? -3.295 31.297 19.984 1 96.12 171 SER A C 1
ATOM 1341 O O . SER A 1 171 ? -4.203 30.516 20.297 1 96.12 171 SER A O 1
ATOM 1343 N N . SER A 1 172 ? -3.115 31.766 18.797 1 95.75 172 SER A N 1
ATOM 1344 C CA . SER A 1 172 ? -4.055 31.438 17.734 1 95.75 172 SER A CA 1
ATOM 1345 C C . SER A 1 172 ? -4.035 29.938 17.406 1 95.75 172 SER A C 1
ATOM 1347 O O . SER A 1 172 ? -5.066 29.359 17.062 1 95.75 172 SER A O 1
ATOM 1349 N N . ALA A 1 173 ? -2.924 29.266 17.547 1 96.12 173 ALA A N 1
ATOM 1350 C CA . ALA A 1 173 ? -2.762 27.859 17.219 1 96.12 173 ALA A CA 1
ATOM 1351 C C . ALA A 1 173 ? -3.635 26.984 18.109 1 96.12 173 ALA A C 1
ATOM 1353 O O . ALA A 1 173 ? -3.92 25.828 17.766 1 96.12 173 ALA A O 1
ATOM 1354 N N . GLN A 1 174 ? -4.102 27.531 19.141 1 94.06 174 GLN A N 1
ATOM 1355 C CA . GLN A 1 174 ? -4.836 26.75 20.125 1 94.06 174 GLN A CA 1
ATOM 1356 C C . GLN A 1 174 ? -6.344 26.891 19.938 1 94.06 174 GLN A C 1
ATOM 1358 O O . GLN A 1 174 ? -7.125 26.188 20.578 1 94.06 174 GLN A O 1
ATOM 1363 N N . LEU A 1 175 ? -6.828 27.703 19.062 1 93.38 175 LEU A N 1
ATOM 1364 C CA . LEU A 1 175 ? -8.242 28.047 18.938 1 93.38 175 LEU A CA 1
ATOM 1365 C C . LEU A 1 175 ? -8.906 27.234 17.828 1 93.38 175 LEU A C 1
ATOM 1367 O O . LEU A 1 175 ? -9.906 27.656 17.25 1 93.38 175 LEU A O 1
ATOM 1371 N N . PHE A 1 176 ? -8.312 26.031 17.547 1 93.12 176 PHE A N 1
ATOM 1372 C CA . PHE A 1 176 ? -8.812 25.188 16.469 1 93.12 176 PHE A CA 1
ATOM 1373 C C . PHE A 1 176 ? -9.398 23.906 17.016 1 93.12 176 PHE A C 1
ATOM 1375 O O . PHE A 1 176 ? -10.492 23.484 16.609 1 93.12 176 PHE A O 1
ATOM 1382 N N . THR A 1 177 ? -8.656 23.203 17.844 1 87.94 177 THR A N 1
ATOM 1383 C CA . THR A 1 177 ? -9.125 21.969 18.469 1 87.94 177 THR A CA 1
ATOM 1384 C C . THR A 1 177 ? -8.578 21.844 19.891 1 87.94 177 THR A C 1
ATOM 1386 O O . THR A 1 177 ? -7.562 22.469 20.219 1 87.94 177 THR A O 1
ATOM 1389 N N . GLU A 1 178 ? -9.148 21.062 20.641 1 82.44 178 GLU A N 1
ATOM 1390 C CA . GLU A 1 178 ? -8.672 20.781 22 1 82.44 178 GLU A CA 1
ATOM 1391 C C . GLU A 1 178 ? -7.305 20.094 21.969 1 82.44 178 GLU A C 1
ATOM 1393 O O . GLU A 1 178 ? -6.449 20.375 22.812 1 82.44 178 GLU A O 1
ATOM 1398 N N . SER A 1 179 ? -7.203 19.281 20.969 1 83.56 179 SER A N 1
ATOM 1399 C CA . SER A 1 179 ? -5.926 18.594 20.828 1 83.56 179 SER A CA 1
ATOM 1400 C C . SER A 1 179 ? -4.797 19.578 20.531 1 83.56 179 SER A C 1
ATOM 1402 O O . SER A 1 179 ? -3.678 19.406 21.016 1 83.56 179 SER A O 1
ATOM 1404 N N . SER A 1 180 ? -5.09 20.547 19.766 1 88.62 180 SER A N 1
ATOM 1405 C CA . SER A 1 180 ? -4.07 21.531 19.453 1 88.62 180 SER A CA 1
ATOM 1406 C C . SER A 1 180 ? -3.674 22.328 20.688 1 88.62 180 SER A C 1
ATOM 1408 O O . SER A 1 180 ? -2.512 22.703 20.844 1 88.62 180 SER A O 1
ATOM 1410 N N . THR A 1 181 ? -4.613 22.531 21.562 1 89.25 181 THR A N 1
ATOM 1411 C CA . THR A 1 181 ? -4.34 23.25 22.797 1 89.25 181 THR A CA 1
ATOM 1412 C C . THR A 1 181 ? -3.449 22.422 23.719 1 89.25 181 THR A C 1
ATOM 1414 O O . THR A 1 181 ? -2.465 22.938 24.266 1 89.25 181 THR A O 1
ATOM 1417 N N . LEU A 1 182 ? -3.803 21.219 23.844 1 85.69 182 LEU A N 1
ATOM 1418 C CA . LEU A 1 182 ? -3.004 20.344 24.688 1 85.69 182 LEU A CA 1
ATOM 1419 C C . LEU A 1 182 ? -1.583 20.219 24.141 1 85.69 182 LEU A C 1
ATOM 1421 O O . LEU A 1 182 ? -0.619 20.234 24.906 1 85.69 182 LEU A O 1
ATOM 1425 N N . ASN A 1 183 ? -1.509 20.062 22.875 1 89.31 183 ASN A N 1
ATOM 1426 C CA . ASN A 1 183 ? -0.194 19.969 22.25 1 89.31 183 ASN A CA 1
ATOM 1427 C C . ASN A 1 183 ? 0.62 21.234 22.453 1 89.31 183 ASN A C 1
ATOM 1429 O O . ASN A 1 183 ? 1.826 21.172 22.703 1 89.31 183 ASN A O 1
ATOM 1433 N N . ALA A 1 184 ? -0.046 22.344 22.328 1 91.38 184 ALA A N 1
ATOM 1434 C CA . ALA A 1 184 ? 0.641 23.625 22.484 1 91.38 184 ALA A CA 1
ATOM 1435 C C . ALA A 1 184 ? 1.159 23.797 23.906 1 91.38 184 ALA A C 1
ATOM 1437 O O . ALA A 1 184 ? 2.271 24.297 24.109 1 91.38 184 ALA A O 1
ATOM 1438 N N . VAL A 1 185 ? 0.403 23.406 24.859 1 90.44 185 VAL A N 1
ATOM 1439 C CA . VAL A 1 185 ? 0.808 23.531 26.266 1 90.44 185 VAL A CA 1
ATOM 1440 C C . VAL A 1 185 ? 2.01 22.625 26.531 1 90.44 185 VAL A C 1
ATOM 1442 O O . VAL A 1 185 ? 3.018 23.062 27.078 1 90.44 185 VAL A O 1
ATOM 1445 N N . LEU A 1 186 ? 1.903 21.469 26.094 1 88.31 186 LEU A N 1
ATOM 1446 C CA . LEU A 1 186 ? 2.992 20.516 26.312 1 88.31 186 LEU A CA 1
ATOM 1447 C C . LEU A 1 186 ? 4.262 20.984 25.609 1 88.31 186 LEU A C 1
ATOM 1449 O O . LEU A 1 186 ? 5.348 20.938 26.188 1 88.31 186 LEU A O 1
ATOM 1453 N N . LEU A 1 187 ? 4.066 21.359 24.406 1 91.5 187 LEU A N 1
ATOM 1454 C CA . LEU A 1 187 ? 5.219 21.797 23.625 1 91.5 187 LEU A CA 1
ATOM 1455 C C . LEU A 1 187 ? 5.863 23.031 24.234 1 91.5 187 LEU A C 1
ATOM 1457 O O . LEU A 1 187 ? 7.09 23.141 24.266 1 91.5 187 LEU A O 1
ATOM 1461 N N . SER A 1 188 ? 5.07 23.953 24.719 1 93.12 188 SER A N 1
ATOM 1462 C CA . SER A 1 188 ? 5.609 25.172 25.312 1 93.12 188 SER A CA 1
ATOM 1463 C C . SER A 1 188 ? 6.406 24.859 26.578 1 93.12 188 SER A C 1
ATOM 1465 O O . SER A 1 188 ? 7.445 25.484 26.812 1 93.12 188 SER A O 1
ATOM 1467 N N . VAL A 1 189 ? 5.957 23.891 27.312 1 90.38 189 VAL A N 1
ATOM 1468 C CA . VAL A 1 189 ? 6.66 23.5 28.516 1 90.38 189 VAL A CA 1
ATOM 1469 C C . VAL A 1 189 ? 7.988 22.844 28.156 1 90.38 189 VAL A C 1
ATOM 1471 O O . VAL A 1 189 ? 9.023 23.125 28.766 1 90.38 189 VAL A O 1
ATOM 1474 N N . ILE A 1 190 ? 7.906 22.062 27.188 1 87.31 190 ILE A N 1
ATOM 1475 C CA . ILE A 1 190 ? 9.102 21.359 26.75 1 87.31 190 ILE A CA 1
ATOM 1476 C C . ILE A 1 190 ? 10.125 22.359 26.203 1 87.31 190 ILE A C 1
ATOM 1478 O O . ILE A 1 190 ? 11.312 22.266 26.5 1 87.31 190 ILE A O 1
ATOM 1482 N N . VAL A 1 191 ? 9.656 23.219 25.391 1 88 191 VAL A N 1
ATOM 1483 C CA . VAL A 1 191 ? 10.539 24.234 24.828 1 88 191 VAL A CA 1
ATOM 1484 C C . VAL A 1 191 ? 11.148 25.078 25.938 1 88 191 VAL A C 1
ATOM 1486 O O . VAL A 1 191 ? 12.344 25.391 25.906 1 88 191 VAL A O 1
ATOM 1489 N N . LEU A 1 192 ? 10.375 25.375 26.906 1 90.44 192 LEU A N 1
ATOM 1490 C CA . LEU A 1 192 ? 10.875 26.141 28.047 1 90.44 192 LEU A CA 1
ATOM 1491 C C . LEU A 1 192 ? 11.945 25.344 28.797 1 90.44 192 LEU A C 1
ATOM 1493 O O . LEU A 1 192 ? 13 25.875 29.125 1 90.44 192 LEU A O 1
ATOM 1497 N N . ALA A 1 193 ? 11.656 24.141 29.062 1 86.62 193 ALA A N 1
ATOM 1498 C CA . ALA A 1 193 ? 12.617 23.281 29.75 1 86.62 193 ALA A CA 1
ATOM 1499 C C . ALA A 1 193 ? 13.922 23.172 28.969 1 86.62 193 ALA A C 1
ATOM 1501 O O . ALA A 1 193 ? 15.008 23.25 29.547 1 86.62 193 ALA A O 1
ATOM 1502 N N . TYR A 1 194 ? 13.766 23.016 27.75 1 82.62 194 TYR A N 1
ATOM 1503 C CA . TYR A 1 194 ? 14.938 22.922 26.906 1 82.62 194 TYR A CA 1
ATOM 1504 C C . TYR A 1 194 ? 15.766 24.203 26.969 1 82.62 194 TYR A C 1
ATOM 1506 O O . TYR A 1 194 ? 17 24.141 27.031 1 82.62 194 TYR A O 1
ATOM 1514 N N . CYS A 1 195 ? 15.133 25.297 26.969 1 83.31 195 CYS A N 1
ATOM 1515 C CA . CYS A 1 195 ? 15.836 26.562 26.984 1 83.31 195 CYS A CA 1
ATOM 1516 C C . CYS A 1 195 ? 16.484 26.812 28.344 1 83.31 195 CYS A C 1
ATOM 1518 O O . CYS A 1 195 ? 17.578 27.375 28.438 1 83.31 195 CYS A O 1
ATOM 1520 N N . ILE A 1 196 ? 15.898 26.375 29.391 1 85.06 196 ILE A N 1
ATOM 1521 C CA . ILE A 1 196 ? 16.438 26.531 30.734 1 85.06 196 ILE A CA 1
ATOM 1522 C C . ILE A 1 196 ? 17.719 25.719 30.875 1 85.06 196 ILE A C 1
ATOM 1524 O O . ILE A 1 196 ? 18.703 26.203 31.438 1 85.06 196 ILE A O 1
ATOM 1528 N N . PHE A 1 197 ? 17.781 24.609 30.281 1 82.19 197 PHE A N 1
ATOM 1529 C CA . PHE A 1 197 ? 18.875 23.688 30.531 1 82.19 197 PHE A CA 1
ATOM 1530 C C . PHE A 1 197 ? 19.984 23.875 29.5 1 82.19 197 PHE A C 1
ATOM 1532 O O . PHE A 1 197 ? 21.156 23.688 29.797 1 82.19 197 PHE A O 1
ATOM 1539 N N . LYS A 1 198 ? 19.609 24.266 28.328 1 75.56 198 LYS A N 1
ATOM 1540 C CA . LYS A 1 198 ? 20.625 24.203 27.281 1 75.56 198 LYS A CA 1
ATOM 1541 C C . LYS A 1 198 ? 20.844 25.562 26.641 1 75.56 198 LYS A C 1
ATOM 1543 O O . LYS A 1 198 ? 21.938 25.828 26.109 1 75.56 198 LYS A O 1
ATOM 1548 N N . LYS A 1 199 ? 19.766 26.312 26.609 1 76.69 199 LYS A N 1
ATOM 1549 C CA . LYS A 1 199 ? 19.891 27.578 25.891 1 76.69 199 LYS A CA 1
ATOM 1550 C C . LYS A 1 199 ? 19.234 28.719 26.672 1 76.69 199 LYS A C 1
ATOM 1552 O O . LYS A 1 199 ? 18.219 29.266 26.25 1 76.69 199 LYS A O 1
ATOM 1557 N N . LYS A 1 200 ? 19.922 29.25 27.562 1 75.75 200 LYS A N 1
ATOM 1558 C CA . LYS A 1 200 ? 19.391 30.281 28.453 1 75.75 200 LYS A CA 1
ATOM 1559 C C . LYS A 1 200 ? 19.109 31.578 27.703 1 75.75 200 LYS A C 1
ATOM 1561 O O . LYS A 1 200 ? 18.266 32.375 28.125 1 75.75 200 LYS A O 1
ATOM 1566 N N . ASP A 1 201 ? 19.781 31.734 26.594 1 74.38 201 ASP A N 1
ATOM 1567 C CA . ASP A 1 201 ? 19.609 32.969 25.812 1 74.38 201 ASP A CA 1
ATOM 1568 C C . ASP A 1 201 ? 18.219 33 25.172 1 74.38 201 ASP A C 1
ATOM 1570 O O . ASP A 1 201 ? 17.75 34.094 24.781 1 74.38 201 ASP A O 1
ATOM 1574 N N . LYS A 1 202 ? 17.547 31.844 25.234 1 78.69 202 LYS A N 1
ATOM 1575 C CA . LYS A 1 202 ? 16.266 31.734 24.547 1 78.69 202 LYS A CA 1
ATOM 1576 C C . LYS A 1 202 ? 15.109 31.734 25.547 1 78.69 202 LYS A C 1
ATOM 1578 O O . LYS A 1 202 ? 13.953 31.516 25.172 1 78.69 202 LYS A O 1
ATOM 1583 N N . LEU A 1 203 ? 15.375 32.125 26.688 1 85.69 203 LEU A N 1
ATOM 1584 C CA . LEU A 1 203 ? 14.414 31.922 27.766 1 85.69 203 LEU A CA 1
ATOM 1585 C C . LEU A 1 203 ? 13.219 32.875 27.594 1 85.69 203 LEU A C 1
ATOM 1587 O O . LEU A 1 203 ? 12.078 32.469 27.859 1 85.69 203 LEU A O 1
ATOM 1591 N N . LEU A 1 204 ? 13.492 34.094 27.109 1 87.25 204 LEU A N 1
ATOM 1592 C CA . LEU A 1 204 ? 12.398 35.062 26.953 1 87.25 204 LEU A CA 1
ATOM 1593 C C . LEU A 1 204 ? 11.406 34.594 25.906 1 87.25 204 LEU A C 1
ATOM 1595 O O . LEU A 1 204 ? 10.188 34.719 26.094 1 87.25 204 LEU A O 1
ATOM 1599 N N . TYR A 1 205 ? 11.906 34.094 24.844 1 89.94 205 TYR A N 1
ATOM 1600 C CA . TYR A 1 205 ? 11.031 33.625 23.781 1 89.94 205 TYR A CA 1
ATOM 1601 C C . TYR A 1 205 ? 10.281 32.375 24.219 1 89.94 205 TYR A C 1
ATOM 1603 O O . TYR A 1 205 ? 9.109 32.188 23.875 1 89.94 205 TYR A O 1
ATOM 1611 N N . ALA A 1 206 ? 10.938 31.516 24.953 1 91.38 206 ALA A N 1
ATOM 1612 C CA . ALA A 1 206 ? 10.281 30.328 25.5 1 91.38 206 ALA A CA 1
ATOM 1613 C C . ALA A 1 206 ? 9.188 30.703 26.484 1 91.38 206 ALA A C 1
ATOM 1615 O O . ALA A 1 206 ? 8.117 30.094 26.516 1 91.38 206 ALA A O 1
ATOM 1616 N N . LEU A 1 207 ? 9.461 31.719 27.234 1 92.94 207 LEU A N 1
ATOM 1617 C CA . LEU A 1 207 ? 8.477 32.219 28.188 1 92.94 207 LEU A CA 1
ATOM 1618 C C . LEU A 1 207 ? 7.289 32.844 27.469 1 92.94 207 LEU A C 1
ATOM 1620 O O . LEU A 1 207 ? 6.145 32.688 27.906 1 92.94 207 LEU A O 1
ATOM 1624 N N . THR A 1 208 ? 7.633 33.594 26.453 1 94 208 THR A N 1
ATOM 1625 C CA . THR A 1 208 ? 6.57 34.188 25.641 1 94 208 THR A CA 1
ATOM 1626 C C . THR A 1 208 ? 5.676 33.094 25.047 1 94 208 THR A C 1
ATOM 1628 O O . THR A 1 208 ? 4.453 33.25 25 1 94 208 THR A O 1
ATOM 1631 N N . TYR A 1 209 ? 6.285 32.062 24.594 1 95.12 209 TYR A N 1
ATOM 1632 C CA . TYR A 1 209 ? 5.523 30.953 24.031 1 95.12 209 TYR A CA 1
ATOM 1633 C C . TYR A 1 209 ? 4.648 30.281 25.094 1 95.12 209 TYR A C 1
ATOM 1635 O O . TYR A 1 209 ? 3.52 29.891 24.812 1 95.12 209 TYR A O 1
ATOM 1643 N N . LEU A 1 210 ? 5.129 30.156 26.234 1 95.88 210 LEU A N 1
ATOM 1644 C CA . LEU A 1 210 ? 4.34 29.625 27.344 1 95.88 210 LEU A CA 1
ATOM 1645 C C . LEU A 1 210 ? 3.164 30.547 27.656 1 95.88 210 LEU A C 1
ATOM 1647 O O . LEU A 1 210 ? 2.053 30.078 27.922 1 95.88 210 LEU A O 1
ATOM 1651 N N . CYS A 1 211 ? 3.449 31.812 27.672 1 96.12 211 CYS A N 1
ATOM 1652 C CA . CYS A 1 211 ? 2.383 32.781 27.891 1 96.12 211 CYS A CA 1
ATOM 1653 C C . CYS A 1 211 ? 1.328 32.688 26.797 1 96.12 211 CYS A C 1
ATOM 1655 O O . CYS A 1 211 ? 0.129 32.719 27.078 1 96.12 211 CYS A O 1
ATOM 1657 N N . ALA A 1 212 ? 1.794 32.594 25.625 1 96.94 212 ALA A N 1
ATOM 1658 C CA . ALA A 1 212 ? 0.876 32.438 24.5 1 96.94 212 ALA A CA 1
ATOM 1659 C C . ALA A 1 212 ? -0.003 31.203 24.688 1 96.94 212 ALA A C 1
ATOM 1661 O O . ALA A 1 212 ? -1.208 31.234 24.438 1 96.94 212 ALA A O 1
ATOM 1662 N N . SER A 1 213 ? 0.635 30.109 25.062 1 95.88 213 SER A N 1
ATOM 1663 C CA . SER A 1 213 ? -0.101 28.875 25.312 1 95.88 213 SER A CA 1
ATOM 1664 C C . SER A 1 213 ? -1.126 29.062 26.438 1 95.88 213 SER A C 1
ATOM 1666 O O . SER A 1 213 ? -2.227 28.5 26.359 1 95.88 213 SER A O 1
ATOM 1668 N N . GLY A 1 214 ? -0.795 29.781 27.422 1 94.56 214 GLY A N 1
ATOM 1669 C CA . GLY A 1 214 ? -1.731 30.094 28.5 1 94.56 214 GLY A CA 1
ATOM 1670 C C . GLY A 1 214 ? -2.93 30.891 28.016 1 94.56 214 GLY A C 1
ATOM 1671 O O . GLY A 1 214 ? -4.07 30.578 28.359 1 94.56 214 GLY A O 1
ATOM 1672 N N . ILE A 1 215 ? -2.688 31.891 27.25 1 94.5 215 ILE A N 1
ATOM 1673 C CA . ILE A 1 215 ? -3.746 32.75 26.703 1 94.5 215 ILE A CA 1
ATOM 1674 C C . ILE A 1 215 ? -4.672 31.906 25.828 1 94.5 215 ILE A C 1
ATOM 1676 O O . ILE A 1 215 ? -5.895 31.969 25.953 1 94.5 215 ILE A O 1
ATOM 1680 N N . GLY A 1 216 ? -4.043 31.172 24.938 1 93.69 216 GLY A N 1
ATOM 1681 C CA . GLY A 1 216 ? -4.844 30.328 24.078 1 93.69 216 GLY A CA 1
ATOM 1682 C C . GLY A 1 216 ? -5.707 29.344 24.844 1 93.69 216 GLY A C 1
ATOM 1683 O O . GLY A 1 216 ? -6.871 29.125 24.5 1 93.69 216 GLY A O 1
ATOM 1684 N N . THR A 1 217 ? -5.168 28.75 25.859 1 91.44 217 THR A N 1
ATOM 1685 C CA . THR A 1 217 ? -5.895 27.797 26.703 1 91.44 217 THR A CA 1
ATOM 1686 C C . THR A 1 217 ? -7.078 28.469 27.391 1 91.44 217 THR A C 1
ATOM 1688 O O . THR A 1 217 ? -8.18 27.922 27.406 1 91.44 217 THR A O 1
ATOM 1691 N N . LEU A 1 218 ? -6.898 29.609 27.859 1 89.88 218 LEU A N 1
ATOM 1692 C CA . LEU A 1 218 ? -7.957 30.359 28.547 1 89.88 218 LEU A CA 1
ATOM 1693 C C . LEU A 1 218 ? -9.086 30.703 27.578 1 89.88 218 LEU A C 1
ATOM 1695 O O . LEU A 1 218 ? -10.258 30.562 27.906 1 89.88 218 LEU A O 1
ATOM 1699 N N . VAL A 1 219 ? -8.727 31.125 26.5 1 87.81 219 VAL A N 1
ATOM 1700 C CA . VAL A 1 219 ? -9.734 31.5 25.5 1 87.81 219 VAL A CA 1
ATOM 1701 C C . VAL A 1 219 ? -10.539 30.281 25.094 1 87.81 219 VAL A C 1
ATOM 1703 O O . VAL A 1 219 ? -11.766 30.344 24.969 1 87.81 219 VAL A O 1
ATOM 1706 N N . MET A 1 220 ? -9.875 29.188 24.828 1 86.44 220 MET A N 1
ATOM 1707 C CA . MET A 1 220 ? -10.547 27.953 24.438 1 86.44 220 MET A CA 1
ATOM 1708 C C . MET A 1 220 ? -11.508 27.484 25.531 1 86.44 220 MET A C 1
ATOM 1710 O O . MET A 1 220 ? -12.625 27.047 25.234 1 86.44 220 MET A O 1
ATOM 1714 N N . LEU A 1 221 ? -11.086 27.578 26.75 1 80.69 221 LEU A N 1
ATOM 1715 C CA . LEU A 1 221 ? -11.914 27.172 27.875 1 80.69 221 LEU A CA 1
ATOM 1716 C C . LEU A 1 221 ? -13.102 28.109 28.062 1 80.69 221 LEU A C 1
ATOM 1718 O O . LEU A 1 221 ? -14.211 27.672 28.344 1 80.69 221 LEU A O 1
ATOM 1722 N N . TYR A 1 222 ? -12.859 29.328 27.859 1 78.56 222 TYR A N 1
ATOM 1723 C CA . TYR A 1 222 ? -13.922 30.312 28.016 1 78.56 222 TYR A CA 1
ATOM 1724 C C . TYR A 1 222 ? -14.945 30.188 26.891 1 78.56 222 TYR A C 1
ATOM 1726 O O . TYR A 1 222 ? -16.156 30.328 27.125 1 78.56 222 TYR A O 1
ATOM 1734 N N . ALA A 1 223 ? -14.508 30 25.766 1 75.94 223 ALA A N 1
ATOM 1735 C CA . ALA A 1 223 ? -15.406 29.859 24.625 1 75.94 223 ALA A CA 1
ATOM 1736 C C . ALA A 1 223 ? -16.297 28.641 24.766 1 75.94 223 ALA A C 1
ATOM 1738 O O . ALA A 1 223 ? -17.453 28.641 24.328 1 75.94 223 ALA A O 1
ATOM 1739 N N . ARG A 1 224 ? -15.828 27.656 25.281 1 69.88 224 ARG A N 1
ATOM 1740 C CA . ARG A 1 224 ? -16.594 26.422 25.484 1 69.88 224 ARG A CA 1
ATOM 1741 C C . ARG A 1 224 ? -17.656 26.609 26.562 1 69.88 224 ARG A C 1
ATOM 1743 O O . ARG A 1 224 ? -18.734 26.047 26.484 1 69.88 224 ARG A O 1
ATOM 1750 N N . LYS A 1 225 ? -17.297 27.078 27.719 1 58.84 225 LYS A N 1
ATOM 1751 C CA . LYS A 1 225 ? -18.203 27.297 28.844 1 58.84 225 LYS A CA 1
ATOM 1752 C C . LYS A 1 225 ? -19.391 28.172 28.438 1 58.84 225 LYS A C 1
ATOM 1754 O O . LYS A 1 225 ? -20.516 27.938 28.875 1 58.84 225 LYS A O 1
ATOM 1759 N N . PHE A 1 226 ? -19.109 29.109 27.703 1 49.31 226 PHE A N 1
ATOM 1760 C CA . PHE A 1 226 ? -20.172 30.047 27.375 1 49.31 226 PHE A CA 1
ATOM 1761 C C . PHE A 1 226 ? -21.141 29.438 26.359 1 49.31 226 PHE A C 1
ATOM 1763 O O . PHE A 1 226 ? -22.281 29.891 26.234 1 49.31 226 PHE A O 1
ATOM 1770 N N . VAL A 1 227 ? -20.703 28.531 25.578 1 50.41 227 VAL A N 1
ATOM 1771 C CA . VAL A 1 227 ? -21.656 28 24.594 1 50.41 227 VAL A CA 1
ATOM 1772 C C . VAL A 1 227 ? -22.312 26.734 25.141 1 50.41 227 VAL A C 1
ATOM 1774 O O . VAL A 1 227 ? -21.656 25.688 25.25 1 50.41 227 VAL A O 1
ATOM 1777 N N . HIS A 1 228 ? -23.016 26.75 26.234 1 45.75 228 HIS A N 1
ATOM 1778 C CA . HIS A 1 228 ? -23.891 25.672 26.688 1 45.75 228 HIS A CA 1
ATOM 1779 C C . HIS A 1 228 ? -24.484 24.922 25.5 1 45.75 228 HIS A C 1
ATOM 1781 O O . HIS A 1 228 ? -25.156 25.516 24.656 1 45.75 228 HIS A O 1
ATOM 1787 N N . ASP A 1 229 ? -23.844 23.953 25.031 1 46.16 229 ASP A N 1
ATOM 1788 C CA . ASP A 1 229 ? -24.5 23.062 24.062 1 46.16 229 ASP A CA 1
ATOM 1789 C C . ASP A 1 229 ? -25.969 22.859 24.406 1 46.16 229 ASP A C 1
ATOM 1791 O O . ASP A 1 229 ? -26.297 22.016 25.234 1 46.16 229 ASP A O 1
ATOM 1795 N N . LYS A 1 230 ? -26.641 23.75 24.547 1 41.97 230 LYS A N 1
ATOM 1796 C CA . LYS A 1 230 ? -28.062 23.641 24.828 1 41.97 230 LYS A CA 1
ATOM 1797 C C . LYS A 1 230 ? -28.688 22.469 24.078 1 41.97 230 LYS A C 1
ATOM 1799 O O . LYS A 1 230 ? -29.594 21.797 24.594 1 41.97 230 LYS A O 1
ATOM 1804 N N . ASP A 1 231 ? -28.422 22.406 22.828 1 41.75 231 ASP A N 1
ATOM 1805 C CA . ASP A 1 231 ? -29.281 21.516 22.047 1 41.75 231 ASP A CA 1
ATOM 1806 C C . ASP A 1 231 ? -28.703 20.094 22 1 41.75 231 ASP A C 1
ATOM 1808 O O . ASP A 1 231 ? -29.297 19.203 21.422 1 41.75 231 ASP A O 1
ATOM 1812 N N . GLY A 1 232 ? -27.719 19.703 22.812 1 40.75 232 GLY A N 1
ATOM 1813 C CA . GLY A 1 232 ? -27.266 18.328 22.953 1 40.75 232 GLY A CA 1
ATOM 1814 C C . GLY A 1 232 ? -26.594 17.797 21.703 1 40.75 232 GLY A C 1
ATOM 1815 O O . GLY A 1 232 ? -26.531 16.578 21.5 1 40.75 232 GLY A O 1
ATOM 1816 N N . ILE A 1 233 ? -26.5 18.469 20.75 1 41.06 233 ILE A N 1
ATOM 1817 C CA . ILE A 1 233 ? -26.141 17.953 19.438 1 41.06 233 ILE A CA 1
ATOM 1818 C C . ILE A 1 233 ? -24.688 17.469 19.453 1 41.06 233 ILE A C 1
ATOM 1820 O O . ILE A 1 233 ? -24.359 16.438 18.844 1 41.06 233 ILE A O 1
ATOM 1824 N N . TYR A 1 234 ? -23.766 18.266 19.859 1 41.94 234 TYR A N 1
ATOM 1825 C CA . TYR A 1 234 ? -22.391 17.781 19.812 1 41.94 234 TYR A CA 1
ATOM 1826 C C . TYR A 1 234 ? -22 17.141 21.141 1 41.94 234 TYR A C 1
ATOM 1828 O O . TYR A 1 234 ? -22.234 17.719 22.219 1 41.94 234 TYR A O 1
ATOM 1836 N N . GLU A 1 235 ? -22.062 15.891 21.344 1 40.28 235 GLU A N 1
ATOM 1837 C CA . GLU A 1 235 ? -21.469 15.219 22.484 1 40.28 235 GLU A CA 1
ATOM 1838 C C . GLU A 1 235 ? -20.188 15.93 22.938 1 40.28 235 GLU A C 1
ATOM 1840 O O . GLU A 1 235 ? -19.203 15.984 22.203 1 40.28 235 GLU A O 1
ATOM 1845 N N . THR A 1 236 ? -20.312 17.094 23.453 1 37.84 236 THR A N 1
ATOM 1846 C CA . THR A 1 236 ? -19.188 17.766 24.078 1 37.84 236 THR A CA 1
ATOM 1847 C C . THR A 1 236 ? -18.141 16.75 24.547 1 37.84 236 THR A C 1
ATOM 1849 O O . THR A 1 236 ? -18.5 15.648 24.969 1 37.84 236 THR A O 1
ATOM 1852 N N . VAL A 1 237 ? -16.953 16.844 24.078 1 42.03 237 VAL A N 1
ATOM 1853 C CA . VAL A 1 237 ? -15.875 16.109 24.75 1 42.03 237 VAL A CA 1
ATOM 1854 C C . VAL A 1 237 ? -16.203 15.969 26.234 1 42.03 237 VAL A C 1
ATOM 1856 O O . VAL A 1 237 ? -16.281 16.953 26.953 1 42.03 237 VAL A O 1
ATOM 1859 N N . ASN A 1 238 ? -17.281 15.391 26.656 1 37.66 238 ASN A N 1
ATOM 1860 C CA . ASN A 1 238 ? -17.453 15.148 28.078 1 37.66 238 ASN A CA 1
ATOM 1861 C C . ASN A 1 238 ? -16.125 14.82 28.766 1 37.66 238 ASN A C 1
ATOM 1863 O O . ASN A 1 238 ? -15.625 13.703 28.656 1 37.66 238 ASN A O 1
ATOM 1867 N N . TYR A 1 239 ? -15.32 15.836 28.734 1 38.66 239 TYR A N 1
ATOM 1868 C CA . TYR A 1 239 ? -14.203 15.586 29.641 1 38.66 239 TYR A CA 1
ATOM 1869 C C . TYR A 1 239 ? -14.633 14.727 30.828 1 38.66 239 TYR A C 1
ATOM 1871 O O . TYR A 1 239 ? -13.883 13.867 31.281 1 38.66 239 TYR A O 1
ATOM 1879 N N . SER A 1 240 ? -15.422 15.414 31.797 1 36.91 240 SER A N 1
ATOM 1880 C CA . SER A 1 240 ? -15.727 15.195 33.188 1 36.91 240 SER A CA 1
ATOM 1881 C C . SER A 1 240 ? -16.562 13.93 33.375 1 36.91 240 SER A C 1
ATOM 1883 O O . SER A 1 240 ? -16.328 13.164 34.344 1 36.91 240 SER A O 1
ATOM 1885 N N . SER A 1 241 ? -17.859 13.984 32.969 1 37.16 241 SER A N 1
ATOM 1886 C CA . SER A 1 241 ? -18.844 13.422 33.906 1 37.16 241 SER A CA 1
ATOM 1887 C C . SER A 1 241 ? -18.766 11.898 33.906 1 37.16 241 SER A C 1
ATOM 1889 O O . SER A 1 241 ? -19.078 11.266 34.938 1 37.16 241 SER A O 1
ATOM 1891 N N . LYS A 1 242 ? -18.797 11.344 32.719 1 43.56 242 LYS A N 1
ATOM 1892 C CA . LYS A 1 242 ? -18.984 9.922 33 1 43.56 242 LYS A CA 1
ATOM 1893 C C . LYS A 1 242 ? -17.656 9.227 33.219 1 43.56 242 LYS A C 1
ATOM 1895 O O . LYS A 1 242 ? -17.562 8 33.156 1 43.56 242 LYS A O 1
ATOM 1900 N N . ILE A 1 243 ? -16.547 9.992 33 1 49.81 243 ILE A N 1
ATOM 1901 C CA . ILE A 1 243 ? -15.398 9.305 33.625 1 49.81 243 ILE A CA 1
ATOM 1902 C C . ILE A 1 243 ? -15.648 9.094 35.094 1 49.81 243 ILE A C 1
ATOM 1904 O O . ILE A 1 243 ? -14.984 9.703 35.938 1 49.81 243 ILE A O 1
ATOM 1908 N N . ASP A 1 244 ? -16.719 9.047 35.469 1 52.16 244 ASP A N 1
ATOM 1909 C CA . ASP A 1 244 ? -17.125 8.945 36.844 1 52.16 244 ASP A CA 1
ATOM 1910 C C . ASP A 1 244 ? -16.5 7.73 37.531 1 52.16 244 ASP A C 1
ATOM 1912 O O . ASP A 1 244 ? -16.344 7.699 38.75 1 52.16 244 ASP A O 1
ATOM 1916 N N . SER A 1 245 ? -16.172 6.707 36.625 1 59.97 245 SER A N 1
ATOM 1917 C CA . SER A 1 245 ? -15.594 5.551 37.312 1 59.97 245 SER A CA 1
ATOM 1918 C C . SER A 1 245 ? -14.328 5.066 36.594 1 59.97 245 SER A C 1
ATOM 1920 O O . SER A 1 245 ? -14.133 5.324 35.406 1 59.97 245 SER A O 1
ATOM 1922 N N . LEU A 1 246 ? -13.328 4.789 37.375 1 62.25 246 LEU A N 1
ATOM 1923 C CA . LEU A 1 246 ? -12.102 4.148 36.906 1 62.25 246 LEU A CA 1
ATOM 1924 C C . LEU A 1 246 ? -12.406 3.113 35.812 1 62.25 246 LEU A C 1
ATOM 1926 O O . LEU A 1 246 ? -11.648 2.984 34.844 1 62.25 246 LEU A O 1
ATOM 1930 N N . SER A 1 247 ? -13.5 2.574 36 1 64.12 247 SER A N 1
ATOM 1931 C CA . SER A 1 247 ? -13.883 1.535 35.031 1 64.12 247 SER A CA 1
ATOM 1932 C C . SER A 1 247 ? -14.211 2.127 33.688 1 64.12 247 SER A C 1
ATOM 1934 O O . SER A 1 247 ? -13.836 1.566 32.656 1 64.12 247 SER A O 1
ATOM 1936 N N . THR A 1 248 ? -14.797 3.193 33.719 1 64.94 248 THR A N 1
ATOM 1937 C CA . THR A 1 248 ? -15.156 3.832 32.438 1 64.94 248 THR A CA 1
ATOM 1938 C C . THR A 1 248 ? -13.922 4.371 31.75 1 64.94 248 THR A C 1
ATOM 1940 O O . THR A 1 248 ? -13.82 4.309 30.516 1 64.94 248 THR A O 1
ATOM 1943 N N . MET A 1 249 ? -13.031 4.73 32.562 1 66.69 249 MET A N 1
ATOM 1944 C CA . MET A 1 249 ? -11.781 5.227 32 1 66.69 249 MET A CA 1
ATOM 1945 C C . MET A 1 249 ? -11 4.105 31.328 1 66.69 249 MET A C 1
ATOM 1947 O O . MET A 1 249 ? -10.461 4.289 30.234 1 66.69 249 MET A O 1
ATOM 1951 N N . LEU A 1 250 ? -11.023 3.031 31.984 1 70.69 250 LEU A N 1
ATOM 1952 C CA . LEU A 1 250 ? -10.281 1.89 31.453 1 70.69 250 LEU A CA 1
ATOM 1953 C C . LEU A 1 250 ? -10.906 1.381 30.172 1 70.69 250 LEU A C 1
ATOM 1955 O O . LEU A 1 250 ? -10.188 0.979 29.25 1 70.69 250 LEU A O 1
ATOM 1959 N N . LEU A 1 251 ? -12.164 1.446 30.188 1 69.69 251 LEU A N 1
ATOM 1960 C CA . LEU A 1 251 ? -12.867 1.021 28.969 1 69.69 251 LEU A CA 1
ATOM 1961 C C . LEU A 1 251 ? -12.578 1.969 27.812 1 69.69 251 LEU A C 1
ATOM 1963 O O . LEU A 1 251 ? -12.391 1.528 26.672 1 69.69 251 LEU A O 1
ATOM 1967 N N . ASN A 1 252 ? -12.492 3.16 28.203 1 70.19 252 ASN A N 1
ATOM 1968 C CA . ASN A 1 252 ? -12.172 4.148 27.172 1 70.19 252 ASN A CA 1
ATOM 1969 C C . ASN A 1 252 ? -10.75 3.973 26.656 1 70.19 252 ASN A C 1
ATOM 1971 O O . ASN A 1 252 ? -10.516 4.062 25.438 1 70.19 252 ASN A O 1
ATOM 1975 N N . ILE A 1 253 ? -9.953 3.602 27.562 1 73.75 253 ILE A N 1
ATOM 1976 C CA . ILE A 1 253 ? -8.555 3.391 27.188 1 73.75 253 ILE A CA 1
ATOM 1977 C C . ILE A 1 253 ? -8.445 2.188 26.25 1 73.75 253 ILE A C 1
ATOM 1979 O O . ILE A 1 253 ? -7.688 2.219 25.281 1 73.75 253 ILE A O 1
ATOM 1983 N N . ARG A 1 254 ? -9.203 1.265 26.578 1 74.38 254 ARG A N 1
ATOM 1984 C CA . ARG A 1 254 ? -9.18 0.06 25.766 1 74.38 254 ARG A CA 1
ATOM 1985 C C . ARG A 1 254 ? -9.695 0.346 24.359 1 74.38 254 ARG A C 1
ATOM 1987 O O . ARG A 1 254 ? -9.133 -0.129 23.375 1 74.38 254 ARG A O 1
ATOM 1994 N N . ASP A 1 255 ? -10.703 1.085 24.266 1 74.19 255 ASP A N 1
ATOM 1995 C CA . ASP A 1 255 ? -11.281 1.425 22.969 1 74.19 255 ASP A CA 1
ATOM 1996 C C . ASP A 1 255 ? -10.336 2.301 22.156 1 74.19 255 ASP A C 1
ATOM 1998 O O . ASP A 1 255 ? -10.148 2.07 20.953 1 74.19 255 ASP A O 1
ATOM 2002 N N . ILE A 1 256 ? -9.797 3.154 22.859 1 76.75 256 ILE A N 1
ATOM 2003 C CA . ILE A 1 256 ? -8.867 4.059 22.188 1 76.75 256 ILE A CA 1
ATOM 2004 C C . ILE A 1 256 ? -7.633 3.283 21.734 1 76.75 256 ILE A C 1
ATOM 2006 O O . ILE A 1 256 ? -7.145 3.475 20.625 1 76.75 256 ILE A O 1
ATOM 2010 N N . TYR A 1 257 ? -7.285 2.424 22.562 1 79.94 257 TYR A N 1
ATOM 2011 C CA . TYR A 1 257 ? -6.137 1.579 22.25 1 79.94 257 TYR A CA 1
ATOM 2012 C C . TYR A 1 257 ? -6.406 0.74 21.016 1 79.94 257 TYR A C 1
ATOM 2014 O O . TYR A 1 257 ? -5.547 0.624 20.141 1 79.94 257 TYR A O 1
ATOM 2022 N N . SER A 1 258 ? -7.535 0.276 20.922 1 81.19 258 SER A N 1
ATOM 2023 C CA . SER A 1 258 ? -7.91 -0.551 19.781 1 81.19 258 SER A CA 1
ATOM 2024 C C . SER A 1 258 ? -7.891 0.253 18.484 1 81.19 258 SER A C 1
ATOM 2026 O O . SER A 1 258 ? -7.441 -0.24 17.453 1 81.19 258 SER A O 1
ATOM 2028 N N . LYS A 1 259 ? -8.266 1.411 18.547 1 81.88 259 LYS A N 1
ATOM 2029 C CA . LYS A 1 259 ? -8.273 2.27 17.359 1 81.88 259 LYS A CA 1
ATOM 2030 C C . LYS A 1 259 ? -6.859 2.689 16.969 1 81.88 259 LYS A C 1
ATOM 2032 O O . LYS A 1 259 ? -6.5 2.658 15.789 1 81.88 259 LYS A O 1
ATOM 2037 N N . PHE A 1 260 ? -6.176 2.967 18 1 83.56 260 PHE A N 1
ATOM 2038 C CA . PHE A 1 260 ? -4.816 3.441 17.781 1 83.56 260 PHE A CA 1
ATOM 2039 C C . PHE A 1 260 ? -3.971 2.367 17.109 1 83.56 260 PHE A C 1
ATOM 2041 O O . PHE A 1 260 ? -3.197 2.662 16.188 1 83.56 260 PHE A O 1
ATOM 2048 N N . VAL A 1 261 ? -4.164 1.204 17.5 1 84.75 261 VAL A N 1
ATOM 2049 C CA . VAL A 1 261 ? -3.367 0.098 16.984 1 84.75 261 VAL A CA 1
ATOM 2050 C C . VAL A 1 261 ? -3.736 -0.166 15.523 1 84.75 261 VAL A C 1
ATOM 2052 O O . VAL A 1 261 ? -2.92 -0.672 14.75 1 84.75 261 VAL A O 1
ATOM 2055 N N . CYS A 1 262 ? -4.879 0.3 15.156 1 85.19 262 CYS A N 1
ATOM 2056 C CA . CYS A 1 262 ? -5.305 0.122 13.766 1 85.19 262 CYS A CA 1
ATOM 2057 C C . CYS A 1 262 ? -4.844 1.288 12.898 1 85.19 262 CYS A C 1
ATOM 2059 O O . CYS A 1 262 ? -4.648 1.13 11.695 1 85.19 262 CYS A O 1
ATOM 2061 N N . TRP A 1 263 ? -4.625 2.422 13.555 1 88.38 263 TRP A N 1
ATOM 2062 C CA . TRP A 1 263 ? -4.285 3.617 12.789 1 88.38 263 TRP A CA 1
ATOM 2063 C C . TRP A 1 263 ? -2.771 3.762 12.656 1 88.38 263 TRP A C 1
ATOM 2065 O O . TRP A 1 263 ? -2.279 4.262 11.641 1 88.38 263 TRP A O 1
ATOM 2075 N N . LEU A 1 264 ? -2.033 3.279 13.578 1 87.75 264 LEU A N 1
ATOM 2076 C CA . LEU A 1 264 ? -0.591 3.496 13.625 1 87.75 264 LEU A CA 1
ATOM 2077 C C . LEU A 1 264 ? 0.098 2.852 12.43 1 87.75 264 LEU A C 1
ATOM 2079 O O . LEU A 1 264 ? 0.991 3.451 11.828 1 87.75 264 LEU A O 1
ATOM 2083 N N . PRO A 1 265 ? -0.305 1.684 12.047 1 90.69 265 PRO A N 1
ATOM 2084 C CA . PRO A 1 265 ? 0.353 1.079 10.883 1 90.69 265 PRO A CA 1
ATOM 2085 C C . PRO A 1 265 ? 0.121 1.868 9.602 1 90.69 265 PRO A C 1
ATOM 2087 O O . PRO A 1 265 ? 0.86 1.701 8.625 1 90.69 265 PRO A O 1
ATOM 2090 N N . LYS A 1 266 ? -0.788 2.736 9.625 1 92.56 266 LYS A N 1
ATOM 2091 C CA . LYS A 1 266 ? -1.144 3.48 8.422 1 92.56 266 LYS A CA 1
ATOM 2092 C C . LYS A 1 266 ? -0.138 4.598 8.148 1 92.56 266 LYS A C 1
ATOM 2094 O O . LYS A 1 266 ? -0.228 5.281 7.125 1 92.56 266 LYS A O 1
ATOM 2099 N N . TYR A 1 267 ? 0.914 4.707 9.008 1 95.56 267 TYR A N 1
ATOM 2100 C CA . TYR A 1 267 ? 2.064 5.57 8.758 1 95.56 267 TYR A CA 1
ATOM 2101 C C . TYR A 1 267 ? 3.121 4.844 7.938 1 95.56 267 TYR A C 1
ATOM 2103 O O . TYR A 1 267 ? 4.309 5.164 8.016 1 95.56 267 TYR A O 1
ATOM 2111 N N . TYR A 1 268 ? 2.754 3.854 7.188 1 94.44 268 TYR A N 1
ATOM 2112 C CA . TYR A 1 268 ? 3.686 2.895 6.602 1 94.44 268 TYR A CA 1
ATOM 2113 C C . TYR A 1 268 ? 4.703 3.598 5.711 1 94.44 268 TYR A C 1
ATOM 2115 O O . TYR A 1 268 ? 5.883 3.234 5.699 1 94.44 268 TYR A O 1
ATOM 2123 N N . LEU A 1 269 ? 4.289 4.586 4.891 1 95.62 269 LEU A N 1
ATOM 2124 C CA . LEU A 1 269 ? 5.242 5.277 4.027 1 95.62 269 LEU A CA 1
ATOM 2125 C C . LEU A 1 269 ? 6.324 5.965 4.855 1 95.62 269 LEU A C 1
ATOM 2127 O O . LEU A 1 269 ? 7.5 5.938 4.488 1 95.62 269 LEU A O 1
ATOM 2131 N N . LEU A 1 270 ? 5.902 6.574 5.934 1 97.69 270 LEU A N 1
ATOM 2132 C CA . LEU A 1 270 ? 6.828 7.242 6.84 1 97.69 270 LEU A CA 1
ATOM 2133 C C . LEU A 1 270 ? 7.785 6.238 7.477 1 97.69 270 LEU A C 1
ATOM 2135 O O . LEU A 1 270 ? 8.984 6.492 7.57 1 97.69 270 LEU A O 1
ATOM 2139 N N . TYR A 1 271 ? 7.266 5.109 7.918 1 97.56 271 TYR A N 1
ATOM 2140 C CA . TYR A 1 271 ? 8.102 4.082 8.523 1 97.56 271 TYR A CA 1
ATOM 2141 C C . TYR A 1 271 ? 9.133 3.553 7.531 1 97.56 271 TYR A C 1
ATOM 2143 O O . TYR A 1 271 ? 10.289 3.318 7.891 1 97.56 271 TYR A O 1
ATOM 2151 N N . ILE A 1 272 ? 8.703 3.391 6.316 1 95.88 272 ILE A N 1
ATOM 2152 C CA . ILE A 1 272 ? 9.617 2.912 5.285 1 95.88 272 ILE A CA 1
ATOM 2153 C C . ILE A 1 272 ? 10.719 3.941 5.051 1 95.88 272 ILE A C 1
ATOM 2155 O O . ILE A 1 272 ? 11.906 3.598 5.031 1 95.88 272 ILE A O 1
ATOM 2159 N N . ALA A 1 273 ? 10.336 5.184 4.887 1 97 273 ALA A N 1
ATOM 2160 C CA . ALA A 1 273 ? 11.297 6.25 4.621 1 97 273 ALA A CA 1
ATOM 2161 C C . ALA A 1 273 ? 12.273 6.41 5.789 1 97 273 ALA A C 1
ATOM 2163 O O . ALA A 1 273 ? 13.484 6.469 5.586 1 97 273 ALA A O 1
ATOM 2164 N N . LEU A 1 274 ? 11.672 6.477 6.977 1 97.69 274 LEU A N 1
ATOM 2165 C CA . LEU A 1 274 ? 12.492 6.652 8.172 1 97.69 274 LEU A CA 1
ATOM 2166 C C . LEU A 1 274 ? 13.461 5.48 8.344 1 97.69 274 LEU A C 1
ATOM 2168 O O . LEU A 1 274 ? 14.641 5.684 8.625 1 97.69 274 LEU A O 1
ATOM 2172 N N . SER A 1 275 ? 12.977 4.293 8.156 1 96.94 275 SER A N 1
ATOM 2173 C CA . SER A 1 275 ? 13.812 3.104 8.273 1 96.94 275 SER A CA 1
ATOM 2174 C C . SER A 1 275 ? 14.922 3.105 7.219 1 96.94 275 SER A C 1
ATOM 2176 O O . SER A 1 275 ? 16.062 2.764 7.52 1 96.94 275 SER A O 1
ATOM 2178 N N . ALA A 1 276 ? 14.586 3.477 6.004 1 93.75 276 ALA A N 1
ATOM 2179 C CA . ALA A 1 276 ? 15.57 3.506 4.93 1 93.75 276 ALA A CA 1
ATOM 2180 C C . ALA A 1 276 ? 16.719 4.457 5.27 1 93.75 276 ALA A C 1
ATOM 2182 O O . ALA A 1 276 ? 17.891 4.105 5.109 1 93.75 276 ALA A O 1
ATOM 2183 N N . VAL A 1 277 ? 16.422 5.609 5.773 1 95.19 277 VAL A N 1
ATOM 2184 C CA . VAL A 1 277 ? 17.438 6.609 6.086 1 95.19 277 VAL A CA 1
ATOM 2185 C C . VAL A 1 277 ? 18.266 6.148 7.281 1 95.19 277 VAL A C 1
ATOM 2187 O O . VAL A 1 277 ? 19.484 6.344 7.312 1 95.19 277 VAL A O 1
ATOM 2190 N N . LEU A 1 278 ? 17.609 5.559 8.234 1 94.94 278 LEU A N 1
ATOM 2191 C CA . LEU A 1 278 ? 18.328 5.074 9.414 1 94.94 278 LEU A CA 1
ATOM 2192 C C . LEU A 1 278 ? 19.25 3.92 9.055 1 94.94 278 LEU A C 1
ATOM 2194 O O . LEU A 1 278 ? 20.359 3.801 9.602 1 94.94 278 LEU A O 1
ATOM 2198 N N . LEU A 1 279 ? 18.828 3.105 8.141 1 92.31 279 LEU A N 1
ATOM 2199 C CA . LEU A 1 279 ? 19.688 2.016 7.688 1 92.31 279 LEU A CA 1
ATOM 2200 C C . LEU A 1 279 ? 20.922 2.559 6.984 1 92.31 279 LEU A C 1
ATOM 2202 O O . LEU A 1 279 ? 22.016 2.016 7.141 1 92.31 279 LEU A O 1
ATOM 2206 N N . VAL A 1 280 ? 20.734 3.605 6.227 1 88.5 280 VAL A N 1
ATOM 2207 C CA . VAL A 1 280 ? 21.875 4.254 5.59 1 88.5 280 VAL A CA 1
ATOM 2208 C C . VAL A 1 280 ? 22.844 4.762 6.652 1 88.5 280 VAL A C 1
ATOM 2210 O O . VAL A 1 280 ? 24.062 4.605 6.516 1 88.5 280 VAL A O 1
ATOM 2213 N N . LEU A 1 281 ? 22.328 5.285 7.699 1 90.44 281 LEU A N 1
ATOM 2214 C CA . LEU A 1 281 ? 23.172 5.816 8.773 1 90.44 281 LEU A CA 1
ATOM 2215 C C . LEU A 1 281 ? 23.891 4.691 9.5 1 90.44 281 LEU A C 1
ATOM 2217 O O . LEU A 1 281 ? 25.062 4.832 9.867 1 90.44 281 LEU A O 1
ATOM 2221 N N . ILE A 1 282 ? 23.25 3.623 9.734 1 90.81 282 ILE A N 1
ATOM 2222 C CA . ILE A 1 282 ? 23.797 2.49 10.461 1 90.81 282 ILE A CA 1
ATOM 2223 C C . ILE A 1 282 ? 24.953 1.877 9.672 1 90.81 282 ILE A C 1
ATOM 2225 O O . ILE A 1 282 ? 25.984 1.513 10.242 1 90.81 282 ILE A O 1
ATOM 2229 N N . TYR A 1 283 ? 24.859 1.89 8.422 1 85.94 283 TYR A N 1
ATOM 2230 C CA . TYR A 1 283 ? 25.828 1.096 7.668 1 85.94 283 TYR A CA 1
ATOM 2231 C C . TYR A 1 283 ? 26.844 1.992 6.961 1 85.94 283 TYR A C 1
ATOM 2233 O O . TYR A 1 283 ? 27.891 1.526 6.527 1 85.94 283 TYR A O 1
ATOM 2241 N N . ASN A 1 284 ? 26.562 3.189 6.727 1 80.69 284 ASN A N 1
ATOM 2242 C CA . ASN A 1 284 ? 27.516 4.102 6.094 1 80.69 284 ASN A CA 1
ATOM 2243 C C . ASN A 1 284 ? 28.109 5.086 7.098 1 80.69 284 ASN A C 1
ATOM 2245 O O . ASN A 1 284 ? 29.031 5.824 6.781 1 80.69 284 ASN A O 1
ATOM 2249 N N . GLY A 1 285 ? 27.422 5.086 8.195 1 73.88 285 GLY A N 1
ATOM 2250 C CA . GLY A 1 285 ? 27.938 6.012 9.195 1 73.88 285 GLY A CA 1
ATOM 2251 C C . GLY A 1 285 ? 29 5.395 10.094 1 73.88 285 GLY A C 1
ATOM 2252 O O . GLY A 1 285 ? 29.219 4.184 10.055 1 73.88 285 GLY A O 1
ATOM 2253 N N . ASN A 1 286 ? 29.781 6.285 10.688 1 68.5 286 ASN A N 1
ATOM 2254 C CA . ASN A 1 286 ? 30.781 5.855 11.656 1 68.5 286 ASN A CA 1
ATOM 2255 C C . ASN A 1 286 ? 30.141 5.477 12.992 1 68.5 286 ASN A C 1
ATOM 2257 O O . ASN A 1 286 ? 29.688 6.344 13.734 1 68.5 286 ASN A O 1
ATOM 2261 N N . ASN A 1 287 ? 29.641 4.168 13 1 70.25 287 ASN A N 1
ATOM 2262 C CA . ASN A 1 287 ? 28.906 3.984 14.242 1 70.25 287 ASN A CA 1
ATOM 2263 C C . ASN A 1 287 ? 29.5 2.844 15.078 1 70.25 287 ASN A C 1
ATOM 2265 O O . ASN A 1 287 ? 30.219 1.989 14.547 1 70.25 287 ASN A O 1
ATOM 2269 N N . VAL A 1 288 ? 29.172 3.057 16.328 1 76.12 288 VAL A N 1
ATOM 2270 C CA . VAL A 1 288 ? 29.75 2.287 17.422 1 76.12 288 VAL A CA 1
ATOM 2271 C C . VAL A 1 288 ? 28.781 1.185 17.859 1 76.12 288 VAL A C 1
ATOM 2273 O O . VAL A 1 288 ? 28.969 0.568 18.906 1 76.12 288 VAL A O 1
ATOM 2276 N N . LEU A 1 289 ? 27.875 0.806 16.969 1 86.94 289 LEU A N 1
ATOM 2277 C CA . LEU A 1 289 ? 26.891 -0.182 17.422 1 86.94 289 LEU A CA 1
ATOM 2278 C C . LEU A 1 289 ? 27.5 -1.583 17.422 1 86.94 289 LEU A C 1
ATOM 2280 O O . LEU A 1 289 ? 28.234 -1.939 16.5 1 86.94 289 LEU A O 1
ATOM 2284 N N . SER A 1 290 ? 27.219 -2.338 18.531 1 89.69 290 SER A N 1
ATOM 2285 C CA . SER A 1 290 ? 27.641 -3.734 18.562 1 89.69 290 SER A CA 1
ATOM 2286 C C . SER A 1 290 ? 26.969 -4.547 17.469 1 89.69 290 SER A C 1
ATOM 2288 O O . SER A 1 290 ? 25.953 -4.121 16.906 1 89.69 290 SER A O 1
ATOM 2290 N N . LYS A 1 291 ? 27.484 -5.699 17.203 1 86.94 291 LYS A N 1
ATOM 2291 C CA . LYS A 1 291 ? 26.938 -6.566 16.156 1 86.94 291 LYS A CA 1
ATOM 2292 C C . LYS A 1 291 ? 25.516 -6.996 16.5 1 86.94 291 LYS A C 1
ATOM 2294 O O . LYS A 1 291 ? 24.641 -6.996 15.625 1 86.94 291 LYS A O 1
ATOM 2299 N N . GLY A 1 292 ? 25.312 -7.367 17.703 1 89.19 292 GLY A N 1
ATOM 2300 C CA . GLY A 1 292 ? 23.984 -7.781 18.125 1 89.19 292 GLY A CA 1
ATOM 2301 C C . GLY A 1 292 ? 22.969 -6.668 18.062 1 89.19 292 GLY A C 1
ATOM 2302 O O . GLY A 1 292 ? 21.844 -6.879 17.609 1 89.19 292 GLY A O 1
ATOM 2303 N N . THR A 1 293 ? 23.391 -5.547 18.531 1 92.62 293 THR A N 1
ATOM 2304 C CA . THR A 1 293 ? 22.5 -4.395 18.5 1 92.62 293 THR A CA 1
ATOM 2305 C C . THR A 1 293 ? 22.188 -3.982 17.062 1 92.62 293 THR A C 1
ATOM 2307 O O . THR A 1 293 ? 21.047 -3.627 16.75 1 92.62 293 THR A O 1
ATOM 2310 N N . ARG A 1 294 ? 23.156 -4.066 16.266 1 92.62 294 ARG A N 1
ATOM 2311 C CA . ARG A 1 294 ? 22.953 -3.727 14.859 1 92.62 294 ARG A CA 1
ATOM 2312 C C . ARG A 1 294 ? 21.969 -4.676 14.195 1 92.62 294 ARG A C 1
ATOM 2314 O O . ARG A 1 294 ? 21.125 -4.246 13.406 1 92.62 294 ARG A O 1
ATOM 2321 N N . ALA A 1 295 ? 22.094 -5.945 14.531 1 90.5 295 ALA A N 1
ATOM 2322 C CA . ALA A 1 295 ? 21.172 -6.945 13.984 1 90.5 295 ALA A CA 1
ATOM 2323 C C . ALA A 1 295 ? 19.75 -6.707 14.453 1 90.5 295 ALA A C 1
ATOM 2325 O O . ALA A 1 295 ? 18.812 -6.777 13.664 1 90.5 295 ALA A O 1
ATOM 2326 N N . PHE A 1 296 ? 19.641 -6.426 15.664 1 92.94 296 PHE A N 1
ATOM 2327 C CA . PHE A 1 296 ? 18.328 -6.168 16.25 1 92.94 296 PHE A CA 1
ATOM 2328 C C . PHE A 1 296 ? 17.672 -4.957 15.594 1 92.94 296 PHE A C 1
ATOM 2330 O O . PHE A 1 296 ? 16.5 -5.016 15.188 1 92.94 296 PHE A O 1
ATOM 2337 N N . VAL A 1 297 ? 18.406 -3.92 15.5 1 95.06 297 VAL A N 1
ATOM 2338 C CA . VAL A 1 297 ? 17.875 -2.672 14.961 1 95.06 297 VAL A CA 1
ATOM 2339 C C . VAL A 1 297 ? 17.516 -2.854 13.492 1 95.06 297 VAL A C 1
ATOM 2341 O O . VAL A 1 297 ? 16.438 -2.416 13.047 1 95.06 297 VAL A O 1
ATOM 2344 N N . THR A 1 298 ? 18.359 -3.549 12.82 1 93.88 298 THR A N 1
ATOM 2345 C CA . THR A 1 298 ? 18.094 -3.799 11.406 1 93.88 298 THR A CA 1
ATOM 2346 C C . THR A 1 298 ? 16.828 -4.633 11.242 1 93.88 298 THR A C 1
ATOM 2348 O O . THR A 1 298 ? 15.977 -4.324 10.398 1 93.88 298 THR A O 1
ATOM 2351 N N . ALA A 1 299 ? 16.703 -5.594 12.023 1 94.5 299 ALA A N 1
ATOM 2352 C CA . ALA A 1 299 ? 15.531 -6.461 11.961 1 94.5 299 ALA A CA 1
ATOM 2353 C C . ALA A 1 299 ? 14.258 -5.68 12.266 1 94.5 299 ALA A C 1
ATOM 2355 O O . ALA A 1 299 ? 13.25 -5.824 11.562 1 94.5 299 ALA A O 1
ATOM 2356 N N . SER A 1 300 ? 14.352 -4.832 13.227 1 96.31 300 SER A N 1
ATOM 2357 C CA . SER A 1 300 ? 13.18 -4.059 13.633 1 96.31 300 SER A CA 1
ATOM 2358 C C . SER A 1 300 ? 12.812 -3.02 12.578 1 96.31 300 SER A C 1
ATOM 2360 O O . SER A 1 300 ? 11.633 -2.828 12.281 1 96.31 300 SER A O 1
ATOM 2362 N N . LEU A 1 301 ? 13.789 -2.4 11.992 1 96.81 301 LEU A N 1
ATOM 2363 C CA . LEU A 1 301 ? 13.586 -1.347 11.008 1 96.81 301 LEU A CA 1
ATOM 2364 C C . LEU A 1 301 ? 13.055 -1.921 9.695 1 96.81 301 LEU A C 1
ATOM 2366 O O . LEU A 1 301 ? 12.539 -1.184 8.859 1 96.81 301 LEU A O 1
ATOM 2370 N N . CYS A 1 302 ? 13.156 -3.191 9.539 1 95.88 302 CYS A N 1
ATOM 2371 C CA . CYS A 1 302 ? 12.688 -3.811 8.305 1 95.88 302 CYS A CA 1
ATOM 2372 C C . CYS A 1 302 ? 11.375 -4.547 8.531 1 95.88 302 CYS A C 1
ATOM 2374 O O . CYS A 1 302 ? 10.445 -4.426 7.73 1 95.88 302 CYS A O 1
ATOM 2376 N N . ALA A 1 303 ? 11.273 -5.176 9.602 1 94.94 303 ALA A N 1
ATOM 2377 C CA . ALA A 1 303 ? 10.117 -6.031 9.867 1 94.94 303 ALA A CA 1
ATOM 2378 C C . ALA A 1 303 ? 8.852 -5.199 10.07 1 94.94 303 ALA A C 1
ATOM 2380 O O . ALA A 1 303 ? 7.805 -5.496 9.492 1 94.94 303 ALA A O 1
ATOM 2381 N N . TYR A 1 304 ? 8.961 -4.141 10.82 1 96.06 304 TYR A N 1
ATOM 2382 C CA . TYR A 1 304 ? 7.742 -3.418 11.164 1 96.06 304 TYR A CA 1
ATOM 2383 C C . TYR A 1 304 ? 7.191 -2.666 9.961 1 96.06 304 TYR A C 1
ATOM 2385 O O . TYR A 1 304 ? 5.984 -2.686 9.703 1 96.06 304 TYR A O 1
ATOM 2393 N N . PRO A 1 305 ? 8.008 -1.952 9.227 1 95.88 305 PRO A N 1
ATOM 2394 C CA . PRO A 1 305 ? 7.453 -1.305 8.039 1 95.88 305 PRO A CA 1
ATOM 2395 C C . PRO A 1 305 ? 6.801 -2.297 7.078 1 95.88 305 PRO A C 1
ATOM 2397 O O . PRO A 1 305 ? 5.742 -2.008 6.508 1 95.88 305 PRO A O 1
ATOM 2400 N N . ALA A 1 306 ? 7.41 -3.436 6.941 1 93.69 306 ALA A N 1
ATOM 2401 C CA . ALA A 1 306 ? 6.816 -4.457 6.086 1 93.69 306 ALA A CA 1
ATOM 2402 C C . ALA A 1 306 ? 5.465 -4.91 6.629 1 93.69 306 ALA A C 1
ATOM 2404 O O . ALA A 1 306 ? 4.496 -5.027 5.875 1 93.69 306 ALA A O 1
ATOM 2405 N N . TYR A 1 307 ? 5.461 -5.109 7.883 1 93 307 TYR A N 1
ATOM 2406 C CA . TYR A 1 307 ? 4.223 -5.473 8.555 1 93 307 TYR A CA 1
ATOM 2407 C C . TYR A 1 307 ? 3.174 -4.375 8.406 1 93 307 TYR A C 1
ATOM 2409 O O . TYR A 1 307 ? 2.006 -4.66 8.125 1 93 307 TYR A O 1
ATOM 2417 N N . SER A 1 308 ? 3.609 -3.16 8.531 1 93.88 308 SER A N 1
ATOM 2418 C CA . SER A 1 308 ? 2.688 -2.029 8.539 1 93.88 308 SER A CA 1
ATOM 2419 C C . SER A 1 308 ? 2.047 -1.831 7.168 1 93.88 308 SER A C 1
ATOM 2421 O O . SER A 1 308 ? 0.887 -1.421 7.07 1 93.88 308 SER A O 1
ATOM 2423 N N . VAL A 1 309 ? 2.717 -2.119 6.121 1 89.19 309 VAL A N 1
ATOM 2424 C CA . VAL A 1 309 ? 2.184 -1.989 4.77 1 89.19 309 VAL A CA 1
ATOM 2425 C C . VAL A 1 309 ? 0.984 -2.918 4.594 1 89.19 309 VAL A C 1
ATOM 2427 O O . VAL A 1 309 ? -0.08 -2.488 4.141 1 89.19 309 VAL A O 1
ATOM 2430 N N . LEU A 1 310 ? 1.126 -4.078 5.074 1 85.62 310 LEU A N 1
ATOM 2431 C CA . LEU A 1 310 ? 0.056 -5.051 4.895 1 85.62 310 LEU A CA 1
ATOM 2432 C C . LEU A 1 310 ? -1.064 -4.82 5.902 1 85.62 310 LEU A C 1
ATOM 2434 O O . LEU A 1 310 ? -2.242 -4.977 5.574 1 85.62 310 LEU A O 1
ATOM 2438 N N . ALA A 1 311 ? -0.637 -4.406 7.062 1 87.44 311 ALA A N 1
ATOM 2439 C CA . ALA A 1 311 ? -1.616 -4.172 8.117 1 87.44 311 ALA A CA 1
ATOM 2440 C C . ALA A 1 311 ? -2.51 -2.98 7.789 1 87.44 311 ALA A C 1
ATOM 2442 O O . ALA A 1 311 ? -3.604 -2.844 8.344 1 87.44 311 ALA A O 1
ATOM 2443 N N . SER A 1 312 ? -2.076 -2.137 6.922 1 85 312 SER A N 1
ATOM 2444 C CA . SER A 1 312 ? -2.809 -0.915 6.609 1 85 312 SER A CA 1
ATOM 2445 C C . SER A 1 312 ? -4.113 -1.224 5.879 1 85 312 SER A C 1
ATOM 2447 O O . SER A 1 312 ? -5.016 -0.389 5.832 1 85 312 SER A O 1
ATOM 2449 N N . VAL A 1 313 ? -4.277 -2.418 5.457 1 73.38 313 VAL A N 1
ATOM 2450 C CA . VAL A 1 313 ? -5.477 -2.76 4.699 1 73.38 313 VAL A CA 1
ATOM 2451 C C . VAL A 1 313 ? -6.566 -3.246 5.652 1 73.38 313 VAL A C 1
ATOM 2453 O O . VAL A 1 313 ? -7.746 -3.285 5.285 1 73.38 313 VAL A O 1
ATOM 2456 N N . MET A 1 314 ? -6.121 -3.518 6.887 1 72 314 MET A N 1
ATOM 2457 C CA . MET A 1 314 ? -7.094 -4.039 7.84 1 72 314 MET A CA 1
ATOM 2458 C C . MET A 1 314 ? -7.938 -2.914 8.43 1 72 314 MET A C 1
ATOM 2460 O O . MET A 1 314 ? -7.398 -1.885 8.844 1 72 314 MET A O 1
ATOM 2464 N N . HIS A 1 315 ? -9.273 -3.016 8.227 1 65.69 315 HIS A N 1
ATOM 2465 C CA . HIS A 1 315 ? -10.172 -2.004 8.766 1 65.69 315 HIS A CA 1
ATOM 2466 C C . HIS A 1 315 ? -10.547 -2.314 10.211 1 65.69 315 HIS A C 1
ATOM 2468 O O . HIS A 1 315 ? -10.531 -3.477 10.625 1 65.69 315 HIS A O 1
ATOM 2474 N N . ASN A 1 316 ? -10.836 -1.224 10.828 1 60.72 316 ASN A N 1
ATOM 2475 C CA . ASN A 1 316 ? -11.266 -1.315 12.219 1 60.72 316 ASN A CA 1
ATOM 2476 C C . ASN A 1 316 ? -12.539 -2.146 12.359 1 60.72 316 ASN A C 1
ATOM 2478 O O . ASN A 1 316 ? -13.516 -1.92 11.641 1 60.72 316 ASN A O 1
ATOM 2482 N N . GLY A 1 317 ? -12.508 -3.254 13.078 1 64.06 317 GLY A N 1
ATOM 2483 C CA . GLY A 1 317 ? -13.719 -4.027 13.328 1 64.06 317 GLY A CA 1
ATOM 2484 C C . GLY A 1 317 ? -13.828 -5.266 12.461 1 64.06 317 GLY A C 1
ATOM 2485 O O . GLY A 1 317 ? -14.758 -6.055 12.609 1 64.06 317 GLY A O 1
ATOM 2486 N N . ASP A 1 318 ? -12.906 -5.352 11.57 1 72.5 318 ASP A N 1
ATOM 2487 C CA . ASP A 1 318 ? -12.977 -6.492 10.664 1 72.5 318 ASP A CA 1
ATOM 2488 C C . ASP A 1 318 ? -12.359 -7.738 11.289 1 72.5 318 ASP A C 1
ATOM 2490 O O . ASP A 1 318 ? -11.578 -8.445 10.648 1 72.5 318 ASP A O 1
ATOM 2494 N N . PHE A 1 319 ? -12.633 -7.848 12.578 1 77.19 319 PHE A N 1
ATOM 2495 C CA . PHE A 1 319 ? -12.102 -9.016 13.266 1 77.19 319 PHE A CA 1
ATOM 2496 C C . PHE A 1 319 ? -13.219 -10 13.602 1 77.19 319 PHE A C 1
ATOM 2498 O O . PHE A 1 319 ? -14.328 -9.594 13.938 1 77.19 319 PHE A O 1
ATOM 2505 N N . ALA A 1 320 ? -12.914 -11.258 13.445 1 72.81 320 ALA A N 1
ATOM 2506 C CA . ALA A 1 320 ? -13.883 -12.328 13.68 1 72.81 320 ALA A CA 1
ATOM 2507 C C . ALA A 1 320 ? -14.438 -12.266 15.102 1 72.81 320 ALA A C 1
ATOM 2509 O O . ALA A 1 320 ? -15.633 -12.492 15.312 1 72.81 320 ALA A O 1
ATOM 2510 N N . ASN A 1 321 ? -13.594 -12.094 16.047 1 76.88 321 ASN A N 1
ATOM 2511 C CA . ASN A 1 321 ? -13.984 -11.992 17.453 1 76.88 321 ASN A CA 1
ATOM 2512 C C . ASN A 1 321 ? -13 -11.133 18.25 1 76.88 321 ASN A C 1
ATOM 2514 O O . ASN A 1 321 ? -12.031 -10.617 17.688 1 76.88 321 ASN A O 1
ATOM 2518 N N . SER A 1 322 ? -13.375 -10.992 19.484 1 76.81 322 SER A N 1
ATOM 2519 C CA . SER A 1 322 ? -12.562 -10.125 20.344 1 76.81 322 SER A CA 1
ATOM 2520 C C . SER A 1 322 ? -11.18 -10.727 20.578 1 76.81 322 SER A C 1
ATOM 2522 O O . SER A 1 322 ? -10.195 -9.992 20.719 1 76.81 322 SER A O 1
ATOM 2524 N N . LYS A 1 323 ? -11.094 -12.094 20.609 1 82.62 323 LYS A N 1
ATOM 2525 C CA . LYS A 1 323 ? -9.805 -12.742 20.844 1 82.62 323 LYS A CA 1
ATOM 2526 C C . LYS A 1 323 ? -8.844 -12.477 19.688 1 82.62 323 LYS A C 1
ATOM 2528 O O . LYS A 1 323 ? -7.668 -12.172 19.922 1 82.62 323 LYS A O 1
ATOM 2533 N N . MET A 1 324 ? -9.406 -12.57 18.5 1 84.25 324 MET A N 1
ATOM 2534 C CA . MET A 1 324 ? -8.57 -12.297 17.328 1 84.25 324 MET A CA 1
ATOM 2535 C C . MET A 1 324 ? -8.164 -10.828 17.281 1 84.25 324 MET A C 1
ATOM 2537 O O . MET A 1 324 ? -7.039 -10.508 16.891 1 84.25 324 MET A O 1
ATOM 2541 N N . LYS A 1 325 ? -9.031 -10.039 17.609 1 85.38 325 LYS A N 1
ATOM 2542 C CA . LYS A 1 325 ? -8.719 -8.617 17.672 1 85.38 325 LYS A CA 1
ATOM 2543 C C . LYS A 1 325 ? -7.602 -8.344 18.672 1 85.38 325 LYS A C 1
ATOM 2545 O O . LYS A 1 325 ? -6.664 -7.598 18.375 1 85.38 325 LYS A O 1
ATOM 2550 N N . TYR A 1 326 ? -7.68 -8.984 19.844 1 87.12 326 TYR A N 1
ATOM 2551 C CA . TYR A 1 326 ? -6.664 -8.805 20.875 1 87.12 326 TYR A CA 1
ATOM 2552 C C . TYR A 1 326 ? -5.316 -9.344 20.422 1 87.12 326 TYR A C 1
ATOM 2554 O O . TYR A 1 326 ? -4.273 -8.75 20.703 1 87.12 326 TYR A O 1
ATOM 2562 N N . LEU A 1 327 ? -5.363 -10.453 19.781 1 87.69 327 LEU A N 1
ATOM 2563 C CA . LEU A 1 327 ? -4.121 -11.023 19.266 1 87.69 327 LEU A CA 1
ATOM 2564 C C . LEU A 1 327 ? -3.461 -10.07 18.266 1 87.69 327 LEU A C 1
ATOM 2566 O O . LEU A 1 327 ? -2.25 -9.852 18.328 1 87.69 327 LEU A O 1
ATOM 2570 N N . TYR A 1 328 ? -4.23 -9.531 17.438 1 88.06 328 TYR A N 1
ATOM 2571 C CA . TYR A 1 328 ? -3.729 -8.547 16.469 1 88.06 328 TYR A CA 1
ATOM 2572 C C . TYR A 1 328 ? -3.137 -7.344 17.188 1 88.06 328 TYR A C 1
ATOM 2574 O O . TYR A 1 328 ? -2.057 -6.867 16.828 1 88.06 328 TYR A O 1
ATOM 2582 N N . MET A 1 329 ? -3.852 -6.926 18.188 1 88.94 329 MET A N 1
ATOM 2583 C CA . MET A 1 329 ? -3.404 -5.762 18.953 1 88.94 329 MET A CA 1
ATOM 2584 C C . MET A 1 329 ? -2.08 -6.047 19.656 1 88.94 329 MET A C 1
ATOM 2586 O O . MET A 1 329 ? -1.172 -5.211 19.641 1 88.94 329 MET A O 1
ATOM 2590 N N . MET A 1 330 ? -1.963 -7.18 20.156 1 89.5 330 MET A N 1
ATOM 2591 C CA . MET A 1 330 ? -0.749 -7.559 20.875 1 89.5 330 MET A CA 1
ATOM 2592 C C . MET A 1 330 ? 0.442 -7.637 19.922 1 89.5 330 MET A C 1
ATOM 2594 O O . MET A 1 330 ? 1.514 -7.109 20.219 1 89.5 330 MET A O 1
ATOM 2598 N N . PHE A 1 331 ? 0.238 -8.234 18.812 1 89.31 331 PHE A N 1
ATOM 2599 C CA . PHE A 1 331 ? 1.316 -8.383 17.844 1 89.31 331 PHE A CA 1
ATOM 2600 C C . PHE A 1 331 ? 1.738 -7.031 17.281 1 89.31 331 PHE A C 1
ATOM 2602 O O . PHE A 1 331 ? 2.932 -6.754 17.141 1 89.31 331 PHE A O 1
ATOM 2609 N N . THR A 1 332 ? 0.781 -6.246 16.984 1 91 332 THR A N 1
ATOM 2610 C CA . THR A 1 332 ? 1.071 -4.922 16.438 1 91 332 THR A CA 1
ATOM 2611 C C . THR A 1 332 ? 1.812 -4.074 17.469 1 91 332 THR A C 1
ATOM 2613 O O . THR A 1 332 ? 2.789 -3.398 17.141 1 91 332 THR A O 1
ATOM 2616 N N . THR A 1 333 ? 1.392 -4.172 18.734 1 91.81 333 THR A N 1
ATOM 2617 C CA . THR A 1 333 ? 2.033 -3.41 19.797 1 91.81 333 THR A CA 1
ATOM 2618 C C . THR A 1 333 ? 3.467 -3.885 20.016 1 91.81 333 THR A C 1
ATOM 2620 O O . THR A 1 333 ? 4.375 -3.072 20.203 1 91.81 333 THR A O 1
ATOM 2623 N N . LEU A 1 334 ? 3.613 -5.129 19.922 1 93.94 334 LEU A N 1
ATOM 2624 C CA . LEU A 1 334 ? 4.945 -5.688 20.125 1 93.94 334 LEU A CA 1
ATOM 2625 C C . LEU A 1 334 ? 5.895 -5.23 19.016 1 93.94 334 LEU A C 1
ATOM 2627 O O . LEU A 1 334 ? 6.992 -4.742 19.297 1 93.94 334 LEU A O 1
ATOM 2631 N N . LEU A 1 335 ? 5.52 -5.383 17.844 1 94.75 335 LEU A N 1
ATOM 2632 C CA . LEU A 1 335 ? 6.375 -5.012 16.719 1 94.75 335 LEU A CA 1
ATOM 2633 C C . LEU A 1 335 ? 6.613 -3.506 16.688 1 94.75 335 LEU A C 1
ATOM 2635 O O . LEU A 1 335 ? 7.727 -3.055 16.406 1 94.75 335 LEU A O 1
ATOM 2639 N N . PHE A 1 336 ? 5.594 -2.754 16.984 1 94.94 336 PHE A N 1
ATOM 2640 C CA . PHE A 1 336 ? 5.746 -1.306 17.031 1 94.94 336 PHE A CA 1
ATOM 2641 C C . PHE A 1 336 ? 6.66 -0.895 18.188 1 94.94 336 PHE A C 1
ATOM 2643 O O . PHE A 1 336 ? 7.488 0.006 18.031 1 94.94 336 PHE A O 1
ATOM 2650 N N . GLY A 1 337 ? 6.449 -1.566 19.297 1 95.56 337 GLY A N 1
ATOM 2651 C CA . GLY A 1 337 ? 7.328 -1.308 20.422 1 95.56 337 GLY A CA 1
ATOM 2652 C C . GLY A 1 337 ? 8.789 -1.558 20.109 1 95.56 337 GLY A C 1
ATOM 2653 O O . GLY A 1 337 ? 9.656 -0.75 20.453 1 95.56 337 GLY A O 1
ATOM 2654 N N . LEU A 1 338 ? 9.055 -2.631 19.453 1 96.75 338 LEU A N 1
ATOM 2655 C CA . LEU A 1 338 ? 10.422 -2.938 19.047 1 96.75 338 LEU A CA 1
ATOM 2656 C C . LEU A 1 338 ? 10.953 -1.89 18.078 1 96.75 338 LEU A C 1
ATOM 2658 O O . LEU A 1 338 ? 12.133 -1.535 18.109 1 96.75 338 LEU A O 1
ATOM 2662 N N . TYR A 1 339 ? 10.117 -1.411 17.234 1 97.38 339 TYR A N 1
ATOM 2663 C CA . TYR A 1 339 ? 10.5 -0.367 16.297 1 97.38 339 TYR A CA 1
ATOM 2664 C C . TYR A 1 339 ? 10.867 0.921 17.016 1 97.38 339 TYR A C 1
ATOM 2666 O O . TYR A 1 339 ? 11.867 1.562 16.688 1 97.38 339 TYR A O 1
ATOM 2674 N N . ILE A 1 340 ? 10.062 1.29 18 1 96.56 340 ILE A N 1
ATOM 2675 C CA . ILE A 1 340 ? 10.32 2.498 18.781 1 96.56 340 ILE A CA 1
ATOM 2676 C C . ILE A 1 340 ? 11.648 2.363 19.516 1 96.56 340 ILE A C 1
ATOM 2678 O O . ILE A 1 340 ? 12.445 3.303 19.547 1 96.56 340 ILE A O 1
ATOM 2682 N N . VAL A 1 341 ? 11.891 1.214 20.078 1 96.94 341 VAL A N 1
ATOM 2683 C CA . VAL A 1 341 ? 13.164 0.974 20.75 1 96.94 341 VAL A CA 1
ATOM 2684 C C . VAL A 1 341 ? 14.312 1.137 19.75 1 96.94 341 VAL A C 1
ATOM 2686 O O . VAL A 1 341 ? 15.328 1.76 20.062 1 96.94 341 VAL A O 1
ATOM 2689 N N . ALA A 1 342 ? 14.094 0.606 18.594 1 97.31 342 ALA A N 1
ATOM 2690 C CA . ALA A 1 342 ? 15.109 0.733 17.562 1 97.31 342 ALA A CA 1
ATOM 2691 C C . ALA A 1 342 ? 15.352 2.197 17.203 1 97.31 342 ALA A C 1
ATOM 2693 O O . ALA A 1 342 ? 16.484 2.6 16.953 1 97.31 342 ALA A O 1
ATOM 2694 N N . LEU A 1 343 ? 14.312 3.01 17.188 1 97.25 343 LEU A N 1
ATOM 2695 C CA . LEU A 1 343 ? 14.461 4.43 16.891 1 97.25 343 LEU A CA 1
ATOM 2696 C C . LEU A 1 343 ? 15.32 5.121 17.938 1 97.25 343 LEU A C 1
ATOM 2698 O O . LEU A 1 343 ? 16.203 5.91 17.609 1 97.25 343 LEU A O 1
ATOM 2702 N N . PHE A 1 344 ? 15.125 4.793 19.109 1 95.81 344 PHE A N 1
ATOM 2703 C CA . PHE A 1 344 ? 15.891 5.414 20.188 1 95.81 344 PHE A CA 1
ATOM 2704 C C . PHE A 1 344 ? 17.359 4.984 20.125 1 95.81 344 PHE A C 1
ATOM 2706 O O . PHE A 1 344 ? 18.25 5.789 20.359 1 95.81 344 PHE A O 1
ATOM 2713 N N . VAL A 1 345 ? 17.547 3.754 19.781 1 95.12 345 VAL A N 1
ATOM 2714 C CA . VAL A 1 345 ? 18.922 3.281 19.625 1 95.12 345 VAL A CA 1
ATOM 2715 C C . VAL A 1 345 ? 19.594 4.027 18.469 1 95.12 345 VAL A C 1
ATOM 2717 O O . VAL A 1 345 ? 20.75 4.445 18.578 1 95.12 345 VAL A O 1
ATOM 2720 N N . CYS A 1 346 ? 18.828 4.25 17.422 1 93.94 346 CYS A N 1
ATOM 2721 C CA . CYS A 1 346 ? 19.375 4.938 16.266 1 93.94 346 CYS A CA 1
ATOM 2722 C C . CYS A 1 346 ? 19.672 6.402 16.578 1 93.94 346 CYS A C 1
ATOM 2724 O O . CYS A 1 346 ? 20.516 7.027 15.938 1 93.94 346 CYS A O 1
ATOM 2726 N N . GLY A 1 347 ? 18.953 6.953 17.547 1 92.69 347 GLY A N 1
ATOM 2727 C CA . GLY A 1 347 ? 19.25 8.305 17.969 1 92.69 347 GLY A CA 1
ATOM 2728 C C . GLY A 1 347 ? 20.703 8.484 18.422 1 92.69 347 GLY A C 1
ATOM 2729 O O . GLY A 1 347 ? 21.281 9.562 18.25 1 92.69 347 GLY A O 1
ATOM 2730 N N . SER A 1 348 ? 21.297 7.422 18.891 1 91.19 348 SER A N 1
ATOM 2731 C CA . SER A 1 348 ? 22.672 7.484 19.391 1 91.19 348 SER A CA 1
ATOM 2732 C C . SER A 1 348 ? 23.672 7.625 18.25 1 91.19 348 SER A C 1
ATOM 2734 O O . SER A 1 348 ? 24.828 7.965 18.469 1 91.19 348 SER A O 1
ATOM 2736 N N . LEU A 1 349 ? 23.172 7.41 17.047 1 90.75 349 LEU A N 1
ATOM 2737 C CA . LEU A 1 349 ? 24.031 7.512 15.875 1 90.75 349 LEU A CA 1
ATOM 2738 C C . LEU A 1 349 ? 24.172 8.961 15.43 1 90.75 349 LEU A C 1
ATOM 2740 O O . LEU A 1 349 ? 25.062 9.289 14.641 1 90.75 349 LEU A O 1
ATOM 2744 N N . LEU A 1 350 ? 23.312 9.789 15.922 1 90.38 350 LEU A N 1
ATOM 2745 C CA . LEU A 1 350 ? 23.312 11.203 15.547 1 90.38 350 LEU A CA 1
ATOM 2746 C C . LEU A 1 350 ? 24.25 12 16.453 1 90.38 350 LEU A C 1
ATOM 2748 O O . LEU A 1 350 ? 24.688 11.508 17.484 1 90.38 350 LEU A O 1
ATOM 2752 N N . ASN A 1 351 ? 24.672 13.133 15.883 1 86.69 351 ASN A N 1
ATOM 2753 C CA . ASN A 1 351 ? 25.438 14.023 16.75 1 86.69 351 ASN A CA 1
ATOM 2754 C C . ASN A 1 351 ? 24.656 14.391 18.016 1 86.69 351 ASN A C 1
ATOM 2756 O O . ASN A 1 351 ? 23.422 14.289 18.031 1 86.69 351 ASN A O 1
ATOM 2760 N N . LYS A 1 352 ? 25.266 14.844 19.047 1 84.44 352 LYS A N 1
ATOM 2761 C CA . LYS A 1 352 ? 24.672 15.047 20.375 1 84.44 352 LYS A CA 1
ATOM 2762 C C . LYS A 1 352 ? 23.453 15.977 20.281 1 84.44 352 LYS A C 1
ATOM 2764 O O . LYS A 1 352 ? 22.406 15.688 20.859 1 84.44 352 LYS A O 1
ATOM 2769 N N . LYS A 1 353 ? 23.594 17.109 19.609 1 81.25 353 LYS A N 1
ATOM 2770 C CA . LYS A 1 353 ? 22.5 18.062 19.5 1 81.25 353 LYS A CA 1
ATOM 2771 C C . LYS A 1 353 ? 21.312 17.4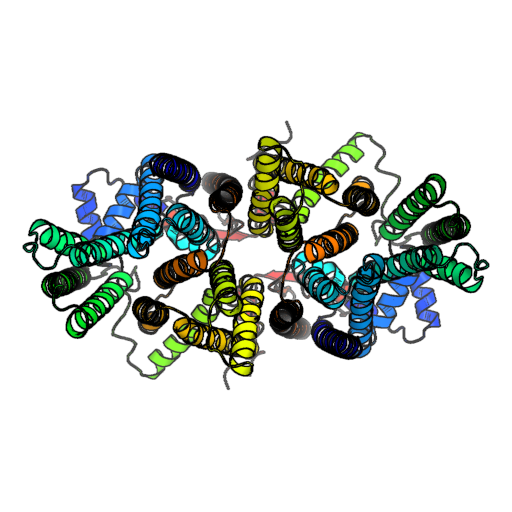69 18.734 1 81.25 353 LYS A C 1
ATOM 2773 O O . LYS A 1 353 ? 20.172 17.578 19.172 1 81.25 353 LYS A O 1
ATOM 2778 N N . LYS A 1 354 ? 21.609 16.781 17.719 1 88.06 354 LYS A N 1
ATOM 2779 C CA . LYS A 1 354 ? 20.547 16.188 16.906 1 88.06 354 LYS A CA 1
ATOM 2780 C C . LYS A 1 354 ? 19.953 14.961 17.594 1 88.06 354 LYS A C 1
ATOM 2782 O O . LYS A 1 354 ? 18.766 14.656 17.406 1 88.06 354 LYS A O 1
ATOM 2787 N N . ARG A 1 355 ? 20.781 14.32 18.406 1 91.12 355 ARG A N 1
ATOM 2788 C CA . ARG A 1 355 ? 20.266 13.18 19.156 1 91.12 355 ARG A CA 1
ATOM 2789 C C . ARG A 1 355 ? 19.172 13.602 20.109 1 91.12 355 ARG A C 1
ATOM 2791 O O . ARG A 1 355 ? 18.094 12.992 20.141 1 91.12 355 ARG A O 1
ATOM 2798 N N . LEU A 1 356 ? 19.422 14.602 20.844 1 88.19 356 LEU A N 1
ATOM 2799 C CA . LEU A 1 356 ? 18.438 15.086 21.812 1 88.19 356 LEU A CA 1
ATOM 2800 C C . LEU A 1 356 ? 17.156 15.531 21.125 1 88.19 356 LEU A C 1
ATOM 2802 O O . LEU A 1 356 ? 16.047 15.234 21.594 1 88.19 356 LEU A O 1
ATOM 2806 N N . ALA A 1 357 ? 17.344 16.25 20.047 1 89.38 357 ALA A N 1
ATOM 2807 C CA . ALA A 1 357 ? 16.188 16.703 19.297 1 89.38 357 ALA A CA 1
ATOM 2808 C C . ALA A 1 357 ? 15.383 15.516 18.766 1 89.38 357 ALA A C 1
ATOM 2810 O O . ALA A 1 357 ? 14.156 15.5 18.844 1 89.38 357 ALA A O 1
ATOM 2811 N N . PHE A 1 358 ? 16.094 14.516 18.25 1 94.06 358 PHE A N 1
ATOM 2812 C CA . PHE A 1 358 ? 15.453 13.336 17.688 1 94.06 358 PHE A CA 1
ATOM 2813 C C . PHE A 1 358 ? 14.703 12.555 18.75 1 94.06 358 PHE A C 1
ATOM 2815 O O . PHE A 1 358 ? 13.539 12.195 18.578 1 94.06 358 PHE A O 1
ATOM 2822 N N . ASP A 1 359 ? 15.352 12.297 19.844 1 93.12 359 ASP A N 1
ATOM 2823 C CA . ASP A 1 359 ? 14.727 11.562 20.938 1 93.12 359 ASP A CA 1
ATOM 2824 C C . ASP A 1 359 ? 13.5 12.297 21.469 1 93.12 359 ASP A C 1
ATOM 2826 O O . ASP A 1 359 ? 12.477 11.672 21.766 1 93.12 359 ASP A O 1
ATOM 2830 N N . PHE A 1 360 ? 13.633 13.539 21.469 1 89.38 360 PHE A N 1
ATOM 2831 C CA . PHE A 1 360 ? 12.5 14.336 21.922 1 89.38 360 PHE A CA 1
ATOM 2832 C C . PHE A 1 360 ? 11.344 14.234 20.938 1 89.38 360 PHE A C 1
ATOM 2834 O O . PHE A 1 360 ? 10.188 14.078 21.328 1 89.38 360 PHE A O 1
ATOM 2841 N N . LEU A 1 361 ? 11.633 14.414 19.719 1 93.12 361 LEU A N 1
ATOM 2842 C CA . LEU A 1 361 ? 10.594 14.375 18.703 1 93.12 361 LEU A CA 1
ATOM 2843 C C . LEU A 1 361 ? 9.875 13.031 18.703 1 93.12 361 LEU A C 1
ATOM 2845 O O . LEU A 1 361 ? 8.641 12.984 18.625 1 93.12 361 LEU A O 1
ATOM 2849 N N . VAL A 1 362 ? 10.625 11.945 18.859 1 94.12 362 VAL A N 1
ATOM 2850 C CA . VAL A 1 362 ? 10.031 10.617 18.891 1 94.12 362 VAL A CA 1
ATOM 2851 C C . VAL A 1 362 ? 9.141 10.469 20.125 1 94.12 362 VAL A C 1
ATOM 2853 O O . VAL A 1 362 ? 7.996 10.023 20.016 1 94.12 362 VAL A O 1
ATOM 2856 N N . ALA A 1 363 ? 9.602 10.883 21.203 1 91.38 363 ALA A N 1
ATOM 2857 C CA . ALA A 1 363 ? 8.828 10.82 22.453 1 91.38 363 ALA A CA 1
ATOM 2858 C C . ALA A 1 363 ? 7.582 11.695 22.359 1 91.38 363 ALA A C 1
ATOM 2860 O O . ALA A 1 363 ? 6.5 11.289 22.797 1 91.38 363 ALA A O 1
ATOM 2861 N N . PHE A 1 364 ? 7.777 12.875 21.844 1 90.12 364 PHE A N 1
ATOM 2862 C CA . PHE A 1 364 ? 6.672 13.812 21.719 1 90.12 364 PHE A CA 1
ATOM 2863 C C . PHE A 1 364 ? 5.605 13.273 20.781 1 90.12 364 PHE A C 1
ATOM 2865 O O . PHE A 1 364 ? 4.406 13.43 21.031 1 90.12 364 PHE A O 1
ATOM 2872 N N . ALA A 1 365 ? 6.008 12.672 19.688 1 92.12 365 ALA A N 1
ATOM 2873 C CA . ALA A 1 365 ? 5.062 12.07 18.75 1 92.12 365 ALA A CA 1
ATOM 2874 C C . ALA A 1 365 ? 4.227 10.992 19.438 1 92.12 365 ALA A C 1
ATOM 2876 O O . ALA A 1 365 ? 3.023 10.883 19.188 1 92.12 365 ALA A O 1
ATOM 2877 N N . LEU A 1 366 ? 4.844 10.195 20.266 1 88.12 366 LEU A N 1
ATOM 2878 C CA . LEU A 1 366 ? 4.137 9.148 20.984 1 88.12 366 LEU A CA 1
ATOM 2879 C C . LEU A 1 366 ? 3.17 9.742 22 1 88.12 366 LEU A C 1
ATOM 2881 O O . LEU A 1 366 ? 2.043 9.258 22.141 1 88.12 366 LEU A O 1
ATOM 2885 N N . PHE A 1 367 ? 3.533 10.781 22.547 1 83 367 PHE A N 1
ATOM 2886 C CA . PHE A 1 367 ? 2.725 11.414 23.594 1 83 367 PHE A CA 1
ATOM 2887 C C . PHE A 1 367 ? 1.498 12.086 22.984 1 83 367 PHE A C 1
ATOM 2889 O O . PHE A 1 367 ? 0.41 12.039 23.562 1 83 367 PHE A O 1
ATOM 2896 N N . THR A 1 368 ? 1.689 12.758 21.891 1 84 368 THR A N 1
ATOM 2897 C CA . THR A 1 368 ? 0.598 13.477 21.25 1 84 368 THR A CA 1
ATOM 2898 C C . THR A 1 368 ? -0.51 12.516 20.812 1 84 368 THR A C 1
ATOM 2900 O O . THR A 1 368 ? -1.665 12.922 20.672 1 84 368 THR A O 1
ATOM 2903 N N . SER A 1 369 ? -0.188 11.305 20.688 1 76.75 369 SER A N 1
ATOM 2904 C CA . SER A 1 369 ? -1.195 10.297 20.375 1 76.75 369 SER A CA 1
ATOM 2905 C C . SER A 1 369 ? -1.832 9.727 21.625 1 76.75 369 SER A C 1
ATOM 2907 O O . SER A 1 369 ? -3.006 9.352 21.625 1 76.75 369 SER A O 1
ATOM 2909 N N . ALA A 1 370 ? -1.214 9.773 22.734 1 69.38 370 ALA A N 1
ATOM 2910 C CA . ALA A 1 370 ? -1.614 9.078 23.953 1 69.38 370 ALA A CA 1
ATOM 2911 C C . ALA A 1 370 ? -2.633 9.898 24.75 1 69.38 370 ALA A C 1
ATOM 2913 O O . ALA A 1 370 ? -3.447 9.336 25.484 1 69.38 370 ALA A O 1
ATOM 2914 N N . TYR A 1 371 ? -2.582 11.203 24.656 1 67.94 371 TYR A N 1
ATOM 2915 C CA . TYR A 1 371 ? -3.453 11.953 25.562 1 67.94 371 TYR A CA 1
ATOM 2916 C C . TYR A 1 371 ? -4.914 11.805 25.141 1 67.94 371 TYR A C 1
ATOM 2918 O O . TYR A 1 371 ? -5.82 12.094 25.938 1 67.94 371 TYR A O 1
ATOM 2926 N N . PHE A 1 372 ? -5.07 11.203 24.062 1 63.22 372 PHE A N 1
ATOM 2927 C CA . PHE A 1 372 ? -6.441 10.953 23.641 1 63.22 372 PHE A CA 1
ATOM 2928 C C . PHE A 1 372 ? -7.051 9.797 24.422 1 63.22 372 PHE A C 1
ATOM 2930 O O . PHE A 1 372 ? -8.234 9.484 24.266 1 63.22 372 PHE A O 1
ATOM 2937 N N . ALA A 1 373 ? -6.285 9.266 25.172 1 61.56 373 ALA A N 1
ATOM 2938 C CA . ALA A 1 373 ? -6.824 8.281 26.109 1 61.56 373 ALA A CA 1
ATOM 2939 C C . ALA A 1 373 ? -7.879 8.906 27.016 1 61.56 373 ALA A C 1
ATOM 2941 O O . ALA A 1 373 ? -8.742 8.211 27.547 1 61.56 373 ALA A O 1
ATOM 2942 N N . VAL A 1 374 ? -7.887 10.281 27.031 1 60.75 374 VAL A N 1
ATOM 2943 C CA . VAL A 1 374 ? -8.789 10.945 27.969 1 60.75 374 VAL A CA 1
ATOM 2944 C C . VAL A 1 374 ? -9.82 11.766 27.203 1 60.75 374 VAL A C 1
ATOM 2946 O O . VAL A 1 374 ? -10.797 12.242 27.797 1 60.75 374 VAL A O 1
ATOM 2949 N N . LEU A 1 375 ? -9.602 11.867 25.922 1 62.69 375 LEU A N 1
ATOM 2950 C CA . LEU A 1 375 ? -10.492 12.711 25.141 1 62.69 375 LEU A CA 1
ATOM 2951 C C . LEU A 1 375 ? -11.336 11.875 24.188 1 62.69 375 LEU A C 1
ATOM 2953 O O . LEU A 1 375 ? -10.805 11 23.5 1 62.69 375 LEU A O 1
ATOM 2957 N N . ASN A 1 376 ? -12.648 11.883 24.328 1 64.31 376 ASN A N 1
ATOM 2958 C CA . ASN A 1 376 ? -13.578 11.281 23.375 1 64.31 376 ASN A CA 1
ATOM 2959 C C . ASN A 1 376 ? -14.391 12.344 22.641 1 64.31 376 ASN A C 1
ATOM 2961 O O . ASN A 1 376 ? -14.695 13.398 23.203 1 64.31 376 ASN A O 1
ATOM 2965 N N . PRO A 1 377 ? -14.719 12.07 21.344 1 70.31 377 PRO A N 1
ATOM 2966 C CA . PRO A 1 377 ? -14.43 10.961 20.422 1 70.31 377 PRO A CA 1
ATOM 2967 C C . PRO A 1 377 ? -13.07 11.094 19.75 1 70.31 377 PRO A C 1
ATOM 2969 O O . PRO A 1 377 ? -12.602 12.211 19.5 1 70.31 377 PRO A O 1
ATOM 2972 N N . VAL A 1 378 ? -12.516 9.93 19.531 1 78.56 378 VAL A N 1
ATOM 2973 C CA . VAL A 1 378 ? -11.195 9.93 18.906 1 78.56 378 VAL A CA 1
ATOM 2974 C C . VAL A 1 378 ? -11.312 9.414 17.469 1 78.56 378 VAL A C 1
ATOM 2976 O O . VAL A 1 378 ? -11.875 8.344 17.234 1 78.56 378 VAL A O 1
ATOM 2979 N N . ASN A 1 379 ? -10.867 10.297 16.531 1 83.75 379 ASN A N 1
ATOM 2980 C CA . ASN A 1 379 ? -10.828 9.953 15.117 1 83.75 379 ASN A CA 1
ATOM 2981 C C . ASN A 1 379 ? -9.414 10.008 14.562 1 83.75 379 ASN A C 1
ATOM 2983 O O . ASN A 1 379 ? -8.508 10.547 15.203 1 83.75 379 ASN A O 1
ATOM 2987 N N . PRO A 1 380 ? -9.266 9.453 13.445 1 86.44 380 PRO A N 1
ATOM 2988 C CA . PRO A 1 380 ? -7.91 9.391 12.891 1 86.44 380 PRO A CA 1
ATOM 2989 C C . PRO A 1 380 ? -7.258 10.766 12.773 1 86.44 380 PRO A C 1
ATOM 2991 O O . PRO A 1 380 ? -6.035 10.883 12.883 1 86.44 380 PRO A O 1
ATOM 2994 N N . ARG A 1 381 ? -7.969 11.758 12.547 1 90.12 381 ARG A N 1
ATOM 2995 C CA . ARG A 1 381 ? -7.438 13.109 12.398 1 90.12 381 ARG A CA 1
ATOM 2996 C C . ARG A 1 381 ? -6.715 13.555 13.664 1 90.12 381 ARG A C 1
ATOM 2998 O O . ARG A 1 381 ? -5.809 14.391 13.609 1 90.12 381 ARG A O 1
ATOM 3005 N N . CYS A 1 382 ? -7.027 12.93 14.75 1 86.69 382 CYS A N 1
ATOM 3006 C CA . CYS A 1 382 ? -6.473 13.32 16.047 1 86.69 382 CYS A CA 1
ATOM 3007 C C . CYS A 1 382 ? -5.004 12.922 16.141 1 86.69 382 CYS A C 1
ATOM 3009 O O . CYS A 1 382 ? -4.242 13.523 16.906 1 86.69 382 CYS A O 1
ATOM 3011 N N . ILE A 1 383 ? -4.625 11.938 15.391 1 89.38 383 ILE A N 1
ATOM 3012 C CA . ILE A 1 383 ? -3.24 11.5 15.531 1 89.38 383 ILE A CA 1
ATOM 3013 C C . ILE A 1 383 ? -2.408 12.016 14.359 1 89.38 383 ILE A C 1
ATOM 3015 O O . ILE A 1 383 ? -1.249 11.625 14.195 1 89.38 383 ILE A O 1
ATOM 3019 N N . PHE A 1 384 ? -2.98 12.922 13.609 1 92.81 384 PHE A N 1
ATOM 3020 C CA . PHE A 1 384 ? -2.256 13.469 12.469 1 92.81 384 PHE A CA 1
ATOM 3021 C C . PHE A 1 384 ? -1.095 14.336 12.93 1 92.81 384 PHE A C 1
ATOM 3023 O O . PHE A 1 384 ? -0.042 14.375 12.289 1 92.81 384 PHE A O 1
ATOM 3030 N N . TYR A 1 385 ? -1.303 15.039 14.031 1 93.5 385 TYR A N 1
ATOM 3031 C CA . TYR A 1 385 ? -0.229 15.844 14.602 1 93.5 385 TYR A CA 1
ATOM 3032 C C . TYR A 1 385 ? 1.004 14.992 14.883 1 93.5 385 TYR A C 1
ATOM 3034 O O . TYR A 1 385 ? 2.131 15.414 14.602 1 93.5 385 TYR A O 1
ATOM 3042 N N . SER A 1 386 ? 0.751 13.836 15.422 1 92.88 386 SER A N 1
ATOM 3043 C CA . SER A 1 386 ? 1.834 12.891 15.68 1 92.88 386 SER A CA 1
ATOM 3044 C C . SER A 1 386 ? 2.564 12.531 14.391 1 92.88 386 SER A C 1
ATOM 3046 O O . SER A 1 386 ? 3.795 12.453 14.367 1 92.88 386 SER A O 1
ATOM 3048 N N . TYR A 1 387 ? 1.825 12.336 13.367 1 95.94 387 TYR A N 1
ATOM 3049 C CA . TYR A 1 387 ? 2.404 12.008 12.07 1 95.94 387 TYR A CA 1
ATOM 3050 C C . TYR A 1 387 ? 3.357 13.102 11.602 1 95.94 387 TYR A C 1
ATOM 3052 O O . TYR A 1 387 ? 4.473 12.812 11.164 1 95.94 387 TYR A O 1
ATOM 3060 N N . ILE A 1 388 ? 2.982 14.344 11.711 1 96.75 388 ILE A N 1
ATOM 3061 C CA . ILE A 1 388 ? 3.797 15.461 11.242 1 96.75 388 ILE A CA 1
ATOM 3062 C C . ILE A 1 388 ? 5.059 15.57 12.094 1 96.75 388 ILE A C 1
ATOM 3064 O O . ILE A 1 388 ? 6.137 15.875 11.586 1 96.75 388 ILE A O 1
ATOM 3068 N N . VAL A 1 389 ? 4.934 15.32 13.367 1 95.75 389 VAL A N 1
ATOM 3069 C CA . VAL A 1 389 ? 6.102 15.344 14.234 1 95.75 389 VAL A CA 1
ATOM 3070 C C . VAL A 1 389 ? 7.102 14.281 13.797 1 95.75 389 VAL A C 1
ATOM 3072 O O . VAL A 1 389 ? 8.305 14.523 13.766 1 95.75 389 VAL A O 1
ATOM 3075 N N . PHE A 1 390 ? 6.617 13.156 13.406 1 97.06 390 PHE A N 1
ATOM 3076 C CA . PHE A 1 390 ? 7.488 12.109 12.891 1 97.06 390 PHE A CA 1
ATOM 3077 C C . PHE A 1 390 ? 8.141 12.539 11.578 1 97.06 390 PHE A C 1
ATOM 3079 O O . PHE A 1 390 ? 9.281 12.172 11.297 1 97.06 390 PHE A O 1
ATOM 3086 N N . VAL A 1 391 ? 7.387 13.273 10.805 1 98.06 391 VAL A N 1
ATOM 3087 C CA . VAL A 1 391 ? 7.961 13.758 9.555 1 98.06 391 VAL A CA 1
ATOM 3088 C C . VAL A 1 391 ? 9.117 14.711 9.859 1 98.06 391 VAL A C 1
ATOM 3090 O O . VAL A 1 391 ? 10.141 14.688 9.18 1 98.06 391 VAL A O 1
ATOM 3093 N N . VAL A 1 392 ? 8.953 15.516 10.891 1 97.38 392 VAL A N 1
ATOM 3094 C CA . VAL A 1 392 ? 10.039 16.391 11.312 1 97.38 392 VAL A CA 1
ATOM 3095 C C . VAL A 1 392 ? 11.242 15.555 11.742 1 97.38 392 VAL A C 1
ATOM 3097 O O . VAL A 1 392 ? 12.383 15.844 11.359 1 97.38 392 VAL A O 1
ATOM 3100 N N . ALA A 1 393 ? 10.961 14.531 12.508 1 96.75 393 ALA A N 1
ATOM 3101 C CA . ALA A 1 393 ? 12.023 13.633 12.945 1 96.75 393 ALA A CA 1
ATOM 3102 C C . ALA A 1 393 ? 12.727 13 11.75 1 96.75 393 ALA A C 1
ATOM 3104 O O . ALA A 1 393 ? 13.953 12.883 11.734 1 96.75 393 ALA A O 1
ATOM 3105 N N . PHE A 1 394 ? 12.008 12.664 10.773 1 97.88 394 PHE A N 1
ATOM 3106 C CA . PHE A 1 394 ? 12.555 12.102 9.547 1 97.88 394 PHE A CA 1
ATOM 3107 C C . PHE A 1 394 ? 13.492 13.094 8.867 1 97.88 394 PHE A C 1
ATOM 3109 O O . PHE A 1 394 ? 14.602 12.727 8.461 1 97.88 394 PHE A O 1
ATOM 3116 N N . CYS A 1 395 ? 13.023 14.281 8.727 1 97.12 395 CYS A N 1
ATOM 3117 C CA . CYS A 1 395 ? 13.836 15.289 8.055 1 97.12 395 CYS A CA 1
ATOM 3118 C C . CYS A 1 395 ? 15.125 15.555 8.812 1 97.12 395 CYS A C 1
ATOM 3120 O O . CYS A 1 395 ? 16.172 15.805 8.203 1 97.12 395 CYS A O 1
ATOM 3122 N N . LEU A 1 396 ? 15.039 15.461 10.102 1 95.44 396 LEU A N 1
ATOM 3123 C CA . LEU A 1 396 ? 16.234 15.641 10.93 1 95.44 396 LEU A CA 1
ATOM 3124 C C . LEU A 1 396 ? 17.266 14.555 10.633 1 95.44 396 LEU A C 1
ATOM 3126 O O . LEU A 1 396 ? 18.438 14.852 10.438 1 95.44 396 LEU A O 1
ATOM 3130 N N . VAL A 1 397 ? 16.812 13.352 10.555 1 95.62 397 VAL A N 1
ATOM 3131 C CA . VAL A 1 397 ? 17.703 12.219 10.312 1 95.62 397 VAL A CA 1
ATOM 3132 C C . VAL A 1 397 ? 18.172 12.242 8.859 1 95.62 397 VAL A C 1
ATOM 3134 O O . VAL A 1 397 ? 19.312 11.891 8.57 1 95.62 397 VAL A O 1
ATOM 3137 N N . LEU A 1 398 ? 17.266 12.602 7.98 1 95.75 398 LEU A N 1
ATOM 3138 C CA . LEU A 1 398 ? 17.625 12.68 6.57 1 95.75 398 LEU A CA 1
ATOM 3139 C C . LEU A 1 398 ? 18.766 13.68 6.355 1 95.75 398 LEU A C 1
ATOM 3141 O O . LEU A 1 398 ? 19.703 13.414 5.598 1 95.75 398 LEU A O 1
ATOM 3145 N N . ASP A 1 399 ? 18.703 14.781 7 1 93.69 399 ASP A N 1
ATOM 3146 C CA . ASP A 1 399 ? 19.75 15.805 6.898 1 93.69 399 ASP A CA 1
ATOM 3147 C C . ASP A 1 399 ? 21.109 15.25 7.316 1 93.69 399 ASP A C 1
ATOM 3149 O O . ASP A 1 399 ? 22.109 15.508 6.656 1 93.69 399 ASP A O 1
ATOM 3153 N N . GLU A 1 400 ? 21.109 14.492 8.367 1 90.81 400 GLU A N 1
ATOM 3154 C CA . GLU A 1 400 ? 22.344 13.883 8.852 1 90.81 400 GLU A CA 1
ATOM 3155 C C . GLU A 1 400 ? 22.828 12.789 7.898 1 90.81 400 GLU A C 1
ATOM 3157 O O . GLU A 1 400 ? 24.016 12.695 7.605 1 90.81 400 GLU A O 1
ATOM 3162 N N . ALA A 1 401 ? 21.938 11.992 7.441 1 90.94 401 ALA A N 1
ATOM 3163 C CA . ALA A 1 401 ? 22.281 10.891 6.555 1 90.94 401 ALA A CA 1
ATOM 3164 C C . ALA A 1 401 ? 22.875 11.398 5.238 1 90.94 401 ALA A C 1
ATOM 3166 O O . ALA A 1 401 ? 23.797 10.797 4.688 1 90.94 401 ALA A O 1
ATOM 3167 N N . LEU A 1 402 ? 22.328 12.477 4.742 1 91.44 402 LEU A N 1
ATOM 3168 C CA . LEU A 1 402 ? 22.766 13.039 3.473 1 91.44 402 LEU A CA 1
ATOM 3169 C C . LEU A 1 402 ? 24.203 13.555 3.582 1 91.44 402 LEU A C 1
ATOM 3171 O O . LEU A 1 402 ? 24.906 13.672 2.574 1 91.44 402 LEU A O 1
ATOM 3175 N N . SER A 1 403 ? 24.609 13.844 4.746 1 87.81 403 SER A N 1
ATOM 3176 C CA . SER A 1 403 ? 25.984 14.305 4.957 1 87.81 403 SER A CA 1
ATOM 3177 C C . SER A 1 403 ? 26.969 13.141 4.973 1 87.81 403 SER A C 1
ATOM 3179 O O . SER A 1 403 ? 28.172 13.328 4.789 1 87.81 403 SER A O 1
ATOM 3181 N N . CYS A 1 404 ? 26.422 11.93 5.172 1 84.5 404 CYS A N 1
ATOM 3182 C CA . CYS A 1 404 ? 27.281 10.758 5.312 1 84.5 404 CYS A CA 1
ATOM 3183 C C . CYS A 1 404 ? 27.375 9.992 3.996 1 84.5 404 CYS A C 1
ATOM 3185 O O . CYS A 1 404 ? 28.172 9.07 3.867 1 84.5 404 CYS A O 1
ATOM 3187 N N . VAL A 1 405 ? 26.609 10.328 3.061 1 85 405 VAL A N 1
ATOM 3188 C CA . VAL A 1 405 ? 26.594 9.555 1.823 1 85 405 VAL A CA 1
ATOM 3189 C C . VAL A 1 405 ? 26.906 10.461 0.637 1 85 405 VAL A C 1
ATOM 3191 O O . VAL A 1 405 ? 26.531 11.641 0.634 1 85 405 VAL A O 1
ATOM 3194 N N . LYS A 1 406 ? 27.609 9.891 -0.307 1 83.56 406 LYS A N 1
ATOM 3195 C CA . LYS A 1 406 ? 27.875 10.609 -1.551 1 83.56 406 LYS A CA 1
ATOM 3196 C C . LYS A 1 406 ? 26.812 10.305 -2.6 1 83.56 406 LYS A C 1
ATOM 3198 O O . LYS A 1 406 ? 26.859 9.266 -3.258 1 83.56 406 LYS A O 1
ATOM 3203 N N . ILE A 1 407 ? 25.875 11.164 -2.672 1 83.69 407 ILE A N 1
ATOM 3204 C CA . ILE A 1 407 ? 24.812 10.977 -3.654 1 83.69 407 ILE A CA 1
ATOM 3205 C C . ILE A 1 407 ? 24.688 12.227 -4.527 1 83.69 407 ILE A C 1
ATOM 3207 O O . ILE A 1 407 ? 25.062 13.32 -4.113 1 83.69 407 ILE A O 1
ATOM 3211 N N . ASN A 1 408 ? 24.297 11.969 -5.766 1 84.94 408 ASN A N 1
ATOM 3212 C CA . ASN A 1 408 ? 23.969 13.094 -6.629 1 84.94 408 ASN A CA 1
ATOM 3213 C C . ASN A 1 408 ? 22.625 13.719 -6.246 1 84.94 408 ASN A C 1
ATOM 3215 O O . ASN A 1 408 ? 21.578 13.234 -6.672 1 84.94 408 ASN A O 1
ATOM 3219 N N . LYS A 1 409 ? 22.641 14.773 -5.547 1 87.19 409 LYS A N 1
ATOM 3220 C CA . LYS A 1 409 ? 21.453 15.398 -4.961 1 87.19 409 LYS A CA 1
ATOM 3221 C C . LYS A 1 409 ? 20.484 15.859 -6.047 1 87.19 409 LYS A C 1
ATOM 3223 O O . LYS A 1 409 ? 19.266 15.805 -5.855 1 87.19 409 LYS A O 1
ATOM 3228 N N . LYS A 1 410 ? 20.969 16.297 -7.176 1 86.12 410 LYS A N 1
ATOM 3229 C CA . LYS A 1 410 ? 20.109 16.766 -8.258 1 86.12 410 LYS A CA 1
ATOM 3230 C C . LYS A 1 410 ? 19.266 15.641 -8.828 1 86.12 410 LYS A C 1
ATOM 3232 O O . LYS A 1 410 ? 18.078 15.828 -9.117 1 86.12 410 LYS A O 1
ATOM 3237 N N . ILE A 1 411 ? 19.812 14.539 -8.922 1 85.38 411 ILE A N 1
ATOM 3238 C CA . ILE A 1 411 ? 19.125 13.383 -9.484 1 85.38 411 ILE A CA 1
ATOM 3239 C C . ILE A 1 411 ? 18.047 12.898 -8.508 1 85.38 411 ILE A C 1
ATOM 3241 O O . ILE A 1 411 ? 16.922 12.594 -8.914 1 85.38 411 ILE A O 1
ATOM 3245 N N . VAL A 1 412 ? 18.438 12.789 -7.297 1 89.5 412 VAL A N 1
ATOM 3246 C CA . VAL A 1 412 ? 17.484 12.336 -6.277 1 89.5 412 VAL A CA 1
ATOM 3247 C C . VAL A 1 412 ? 16.312 13.32 -6.195 1 89.5 412 VAL A C 1
ATOM 3249 O O . VAL A 1 412 ? 15.164 12.906 -6.055 1 89.5 412 VAL A O 1
ATOM 3252 N N . PHE A 1 413 ? 16.609 14.57 -6.352 1 93.06 413 PHE A N 1
ATOM 3253 C CA . PHE A 1 413 ? 15.562 15.586 -6.332 1 93.06 413 PHE A CA 1
ATOM 3254 C C . PHE A 1 413 ? 14.609 15.406 -7.504 1 93.06 413 PHE A C 1
ATOM 3256 O O . PHE A 1 413 ? 13.391 15.484 -7.34 1 93.06 413 PHE A O 1
ATOM 3263 N N . LYS A 1 414 ? 15.133 15.141 -8.688 1 89.69 414 LYS A N 1
ATOM 3264 C CA . LYS A 1 414 ? 14.297 14.914 -9.859 1 89.69 414 LYS A CA 1
ATOM 3265 C C . LYS A 1 414 ? 13.43 13.672 -9.688 1 89.69 414 LYS A C 1
ATOM 3267 O O . LYS A 1 414 ? 12.258 13.664 -10.078 1 89.69 414 LYS A O 1
ATOM 3272 N N . ALA A 1 415 ? 14.023 12.664 -9.141 1 91.69 415 ALA A N 1
ATOM 3273 C CA . ALA A 1 415 ? 13.281 11.438 -8.875 1 91.69 415 ALA A CA 1
ATOM 3274 C C . ALA A 1 415 ? 12.117 11.688 -7.918 1 91.69 415 ALA A C 1
ATOM 3276 O O . ALA A 1 415 ? 11 11.227 -8.148 1 91.69 415 ALA A O 1
ATOM 3277 N N . LEU A 1 416 ? 12.406 12.414 -6.898 1 94.25 416 LEU A N 1
ATOM 3278 C CA . LEU A 1 416 ? 11.367 12.719 -5.918 1 94.25 416 LEU A CA 1
ATOM 3279 C C . LEU A 1 416 ? 10.281 13.594 -6.531 1 94.25 416 LEU A C 1
ATOM 3281 O O . LEU A 1 416 ? 9.102 13.438 -6.207 1 94.25 416 LEU A O 1
ATOM 3285 N N . ASN A 1 417 ? 10.664 14.469 -7.43 1 93.81 417 ASN A N 1
ATOM 3286 C CA . ASN A 1 417 ? 9.672 15.258 -8.148 1 93.81 417 ASN A CA 1
ATOM 3287 C C . ASN A 1 417 ? 8.742 14.383 -8.977 1 93.81 417 ASN A C 1
ATOM 3289 O O . ASN A 1 417 ? 7.531 14.617 -9.016 1 93.81 417 ASN A O 1
ATOM 3293 N N . ALA A 1 418 ? 9.305 13.422 -9.594 1 93.44 418 ALA A N 1
ATOM 3294 C CA . ALA A 1 418 ? 8.5 12.5 -10.398 1 93.44 418 ALA A CA 1
ATOM 3295 C C . ALA A 1 418 ? 7.539 11.703 -9.516 1 93.44 418 ALA A C 1
ATOM 3297 O O . ALA A 1 418 ? 6.402 11.438 -9.914 1 93.44 418 ALA A O 1
ATOM 3298 N N . VAL A 1 419 ? 8.008 11.32 -8.367 1 94.56 419 VAL A N 1
ATOM 3299 C CA . VAL A 1 419 ? 7.152 10.617 -7.414 1 94.56 419 VAL A CA 1
ATOM 3300 C C . VAL A 1 419 ? 5.973 11.508 -7.027 1 94.56 419 VAL A C 1
ATOM 3302 O O . VAL A 1 419 ? 4.828 11.055 -7.016 1 94.56 419 VAL A O 1
ATOM 3305 N N . VAL A 1 420 ? 6.273 12.742 -6.773 1 95.25 420 VAL A N 1
ATOM 3306 C CA . VAL A 1 420 ? 5.246 13.703 -6.391 1 95.25 420 VAL A CA 1
ATOM 3307 C C . VAL A 1 420 ? 4.223 13.844 -7.516 1 95.25 420 VAL A C 1
ATOM 3309 O O . VAL A 1 420 ? 3.014 13.812 -7.27 1 95.25 420 VAL A O 1
ATOM 3312 N N . VAL A 1 421 ? 4.691 13.867 -8.695 1 92.69 421 VAL A N 1
ATOM 3313 C CA . VAL A 1 421 ? 3.797 14 -9.836 1 92.69 421 VAL A CA 1
ATOM 3314 C C . VAL A 1 421 ? 2.932 12.742 -9.969 1 92.69 421 VAL A C 1
ATOM 3316 O O . VAL A 1 421 ? 1.732 12.836 -10.234 1 92.69 421 VAL A O 1
ATOM 3319 N N . GLY A 1 422 ? 3.514 11.641 -9.766 1 92.19 422 GLY A N 1
ATOM 3320 C CA . GLY A 1 422 ? 2.756 10.398 -9.812 1 92.19 422 GLY A CA 1
ATOM 3321 C C . GLY A 1 422 ? 1.652 10.344 -8.773 1 92.19 422 GLY A C 1
ATOM 3322 O O . GLY A 1 422 ? 0.531 9.93 -9.07 1 92.19 422 GLY A O 1
ATOM 3323 N N . ILE A 1 423 ? 1.979 10.805 -7.578 1 94.25 423 ILE A N 1
ATOM 3324 C CA . ILE A 1 423 ? 1.008 10.805 -6.488 1 94.25 423 ILE A CA 1
ATOM 3325 C C . ILE A 1 423 ? -0.154 11.734 -6.836 1 94.25 423 ILE A C 1
ATOM 3327 O O . ILE A 1 423 ? -1.319 11.344 -6.734 1 94.25 423 ILE A O 1
ATOM 3331 N N . PHE A 1 424 ? 0.165 12.914 -7.332 1 95 424 PHE A N 1
ATOM 3332 C CA . PHE A 1 424 ? -0.871 13.898 -7.609 1 95 424 PHE A CA 1
ATOM 3333 C C . PHE A 1 424 ? -1.71 13.484 -8.812 1 95 424 PHE A C 1
ATOM 3335 O O . PHE A 1 424 ? -2.91 13.758 -8.859 1 95 424 PHE A O 1
ATOM 3342 N N . ALA A 1 425 ? -1.142 12.82 -9.742 1 90.38 425 ALA A N 1
ATOM 3343 C CA . ALA A 1 425 ? -1.912 12.328 -10.883 1 90.38 425 ALA A CA 1
ATOM 3344 C C . ALA A 1 425 ? -3.023 11.391 -10.422 1 90.38 425 ALA A C 1
ATOM 3346 O O . ALA A 1 425 ? -4.172 11.508 -10.859 1 90.38 425 ALA A O 1
ATOM 3347 N N . PHE A 1 426 ? -2.699 10.602 -9.539 1 90.5 426 PHE A N 1
ATOM 3348 C CA . PHE A 1 426 ? -3.707 9.68 -9.031 1 90.5 426 PHE A CA 1
ATOM 3349 C C . PHE A 1 426 ? -4.758 10.422 -8.219 1 90.5 426 PHE A C 1
ATOM 3351 O O . PHE A 1 426 ? -5.957 10.18 -8.375 1 90.5 426 PHE A O 1
ATOM 3358 N N . LEU A 1 427 ? -4.309 11.266 -7.34 1 93.25 427 LEU A N 1
ATOM 3359 C CA . LEU A 1 427 ? -5.234 11.953 -6.445 1 93.25 427 LEU A CA 1
ATOM 3360 C C . LEU A 1 427 ? -6.227 12.805 -7.234 1 93.25 427 LEU A C 1
ATOM 3362 O O . LEU A 1 427 ? -7.402 12.883 -6.879 1 93.25 427 LEU A O 1
ATOM 3366 N N . ILE A 1 428 ? -5.754 13.422 -8.266 1 93.06 428 ILE A N 1
ATOM 3367 C CA . ILE A 1 428 ? -6.629 14.242 -9.102 1 93.06 428 ILE A CA 1
ATOM 3368 C C . ILE A 1 428 ? -7.695 13.367 -9.75 1 93.06 428 ILE A C 1
ATOM 3370 O O . ILE A 1 428 ? -8.883 13.695 -9.719 1 93.06 428 ILE A O 1
ATOM 3374 N N . LEU A 1 429 ? -7.363 12.227 -10.242 1 90.06 429 LEU A N 1
ATOM 3375 C CA . LEU A 1 429 ? -8.312 11.32 -10.875 1 90.06 429 LEU A CA 1
ATOM 3376 C C . LEU A 1 429 ? -9.289 10.766 -9.844 1 90.06 429 LEU A C 1
ATOM 3378 O O . LEU A 1 429 ? -10.492 10.648 -10.117 1 90.06 429 LEU A O 1
ATOM 3382 N N . LEU A 1 430 ? -8.75 10.422 -8.742 1 90.38 430 LEU A N 1
ATOM 3383 C CA . LEU A 1 430 ? -9.57 9.852 -7.676 1 90.38 430 LEU A CA 1
ATOM 3384 C C . LEU A 1 430 ? -10.641 10.836 -7.227 1 90.38 430 LEU A C 1
ATOM 3386 O O . LEU A 1 430 ? -11.82 10.492 -7.176 1 90.38 430 LEU A O 1
ATOM 3390 N N . TYR A 1 431 ? -10.227 12.039 -6.918 1 91.06 431 TYR A N 1
ATOM 3391 C CA . TYR A 1 431 ? -11.172 13.008 -6.375 1 91.06 431 TYR A CA 1
ATOM 3392 C C . TYR A 1 431 ? -12.109 13.523 -7.461 1 91.06 431 TYR A C 1
ATOM 3394 O O . TYR A 1 431 ? -13.266 13.844 -7.188 1 91.06 431 TYR A O 1
ATOM 3402 N N . ALA A 1 432 ? -11.648 13.602 -8.703 1 89.44 432 ALA A N 1
ATOM 3403 C CA . ALA A 1 432 ? -12.57 13.891 -9.805 1 89.44 432 ALA A CA 1
ATOM 3404 C C . ALA A 1 432 ? -13.672 12.844 -9.883 1 89.44 432 ALA A C 1
ATOM 3406 O O . ALA A 1 432 ? -14.852 13.18 -10.039 1 89.44 432 ALA A O 1
ATOM 3407 N N . ASN A 1 433 ? -13.32 11.602 -9.742 1 88 433 ASN A N 1
ATOM 3408 C CA . ASN A 1 433 ? -14.289 10.508 -9.766 1 88 433 ASN A CA 1
ATOM 3409 C C . ASN A 1 433 ? -15.25 10.594 -8.586 1 88 433 ASN A C 1
ATOM 3411 O O . ASN A 1 433 ? -16.453 10.391 -8.742 1 88 433 ASN A O 1
ATOM 3415 N N . ILE A 1 434 ? -14.711 10.852 -7.426 1 85.81 434 ILE A N 1
ATOM 3416 C CA . ILE A 1 434 ? -15.516 10.945 -6.219 1 85.81 434 ILE A CA 1
ATOM 3417 C C . ILE A 1 434 ? -16.516 12.086 -6.355 1 85.81 434 ILE A C 1
ATOM 3419 O O . ILE A 1 434 ? -17.688 11.945 -5.988 1 85.81 434 ILE A O 1
ATOM 3423 N N . THR A 1 435 ? -16.062 13.188 -6.895 1 86.38 435 THR A N 1
ATOM 3424 C CA . THR A 1 435 ? -16.922 14.359 -7.039 1 86.38 435 THR A CA 1
ATOM 3425 C C . THR A 1 435 ? -18.047 14.086 -8.039 1 86.38 435 THR A C 1
ATOM 3427 O O . THR A 1 435 ? -19.203 14.438 -7.793 1 86.38 435 THR A O 1
ATOM 3430 N N . VAL A 1 436 ? -17.719 13.492 -9.117 1 85.69 436 VAL A N 1
ATOM 3431 C CA . VAL A 1 436 ? -18.734 13.172 -10.117 1 85.69 436 VAL A CA 1
ATOM 3432 C C . VAL A 1 436 ? -19.75 12.195 -9.523 1 85.69 436 VAL A C 1
ATOM 3434 O O . VAL A 1 436 ? -20.969 12.359 -9.711 1 85.69 436 VAL A O 1
ATOM 3437 N N . MET A 1 437 ? -19.297 11.273 -8.805 1 83.88 437 MET A N 1
ATOM 3438 C CA . MET A 1 437 ? -20.203 10.305 -8.188 1 83.88 437 MET A CA 1
ATOM 3439 C C . MET A 1 437 ? -21.078 10.969 -7.137 1 83.88 437 MET A C 1
ATOM 3441 O O . MET A 1 437 ? -22.281 10.68 -7.055 1 83.88 437 MET A O 1
ATOM 3445 N N . ASN A 1 438 ? -20.453 11.75 -6.371 1 81 438 ASN A N 1
ATOM 3446 C CA . ASN A 1 438 ? -21.203 12.484 -5.359 1 81 438 ASN A CA 1
ATOM 3447 C C . ASN A 1 438 ? -22.312 13.336 -5.984 1 81 438 ASN A C 1
ATOM 3449 O O . ASN A 1 438 ? -23.422 13.398 -5.465 1 81 438 ASN A O 1
ATOM 3453 N N . ASN A 1 439 ? -22.016 13.977 -7.027 1 81.75 439 ASN A N 1
ATOM 3454 C CA . ASN A 1 439 ? -23.016 14.789 -7.73 1 81.75 439 ASN A CA 1
ATOM 3455 C C . ASN A 1 439 ? -24.125 13.93 -8.305 1 81.75 439 ASN A C 1
ATOM 3457 O O . ASN A 1 439 ? -25.297 14.305 -8.25 1 81.75 439 ASN A O 1
ATOM 3461 N N . GLN A 1 440 ? -23.766 12.805 -8.781 1 82.44 440 GLN A N 1
ATOM 3462 C CA . GLN A 1 440 ? -24.766 11.883 -9.32 1 82.44 440 GLN A CA 1
ATOM 3463 C C . GLN A 1 440 ? -25.688 11.375 -8.219 1 82.44 440 GLN A C 1
ATOM 3465 O O . GLN A 1 440 ? -26.906 11.258 -8.414 1 82.44 440 GLN A O 1
ATOM 3470 N N . VAL A 1 441 ? -25.141 11.07 -7.156 1 81.5 441 VAL A N 1
ATOM 3471 C CA . VAL A 1 441 ? -25.922 10.562 -6.035 1 81.5 441 VAL A CA 1
ATOM 3472 C C . VAL A 1 441 ? -26.875 11.656 -5.547 1 81.5 441 VAL A C 1
ATOM 3474 O O . VAL A 1 441 ? -28.062 11.391 -5.309 1 81.5 441 VAL A O 1
ATOM 3477 N N . ASN A 1 442 ? -26.422 12.836 -5.43 1 78.56 442 ASN A N 1
ATOM 3478 C CA . ASN A 1 442 ? -27.266 13.945 -4.988 1 78.56 442 ASN A CA 1
ATOM 3479 C C . ASN A 1 442 ? -28.391 14.227 -5.977 1 78.56 442 ASN A C 1
ATOM 3481 O O . ASN A 1 442 ? -29.531 14.461 -5.578 1 78.56 442 ASN A O 1
ATOM 3485 N N . GLU A 1 443 ? -28.062 14.203 -7.184 1 81.5 443 GLU A N 1
ATOM 3486 C CA . GLU A 1 443 ? -29.078 14.422 -8.219 1 81.5 443 GLU A CA 1
ATOM 3487 C C . GLU A 1 443 ? -30.141 13.328 -8.195 1 81.5 443 GLU A C 1
ATOM 3489 O O . GLU A 1 443 ? -31.328 13.602 -8.383 1 81.5 443 GLU A O 1
ATOM 3494 N N . TYR A 1 444 ? -29.688 12.18 -7.949 1 83.12 444 TYR A N 1
ATOM 3495 C CA . TYR A 1 444 ? -30.625 11.055 -7.934 1 83.12 444 TYR A CA 1
ATOM 3496 C C . TYR A 1 444 ? -31.5 11.086 -6.684 1 83.12 444 TYR A C 1
ATOM 3498 O O . TYR A 1 444 ? -32.656 10.68 -6.723 1 83.12 444 TYR A O 1
ATOM 3506 N N . ILE A 1 445 ? -30.953 11.523 -5.66 1 81.38 445 ILE A N 1
ATOM 3507 C CA . ILE A 1 445 ? -31.75 11.695 -4.449 1 81.38 445 ILE A CA 1
ATOM 3508 C C . ILE A 1 445 ? -32.875 12.703 -4.711 1 81.38 445 ILE A C 1
ATOM 3510 O O . ILE A 1 445 ? -34.031 12.445 -4.395 1 81.38 445 ILE A O 1
ATOM 3514 N N . ASP A 1 446 ? -32.5 13.812 -5.285 1 80.06 446 ASP A N 1
ATOM 3515 C CA . ASP A 1 446 ? -33.469 14.836 -5.609 1 80.06 446 ASP A CA 1
ATOM 3516 C C . ASP A 1 446 ? -34.562 14.297 -6.551 1 80.06 446 ASP A C 1
ATOM 3518 O O . ASP A 1 446 ? -35.75 14.57 -6.375 1 80.06 446 ASP A O 1
ATOM 3522 N N . TYR A 1 447 ? -34.156 13.539 -7.461 1 83.56 447 TYR A N 1
ATOM 3523 C CA . TYR A 1 447 ? -35.062 12.93 -8.422 1 83.56 447 TYR A CA 1
ATOM 3524 C C . TYR A 1 447 ? -36.031 11.984 -7.727 1 83.56 447 TYR A C 1
ATOM 3526 O O . TYR A 1 447 ? -37.219 12.008 -7.992 1 83.56 447 TYR A O 1
ATOM 3534 N N . GLN A 1 448 ? -35.531 11.203 -6.871 1 85 448 GLN A N 1
ATOM 3535 C CA . GLN A 1 448 ? -36.375 10.242 -6.172 1 85 448 GLN A CA 1
ATOM 3536 C C . GLN A 1 448 ? -37.375 10.945 -5.289 1 85 448 GLN A C 1
ATOM 3538 O O . GLN A 1 448 ? -38.531 10.523 -5.211 1 85 448 GLN A O 1
ATOM 3543 N N . ILE A 1 449 ? -37 11.984 -4.699 1 82 449 ILE A N 1
ATOM 3544 C CA . ILE A 1 449 ? -37.875 12.742 -3.824 1 82 449 ILE A CA 1
ATOM 3545 C C . ILE A 1 449 ? -38.938 13.445 -4.66 1 82 449 ILE A C 1
ATOM 3547 O O . ILE A 1 449 ? -40.125 13.461 -4.281 1 82 449 ILE A O 1
ATOM 3551 N N . GLU A 1 450 ? -38.562 13.953 -5.703 1 84.12 450 GLU A N 1
ATOM 3552 C CA . GLU A 1 450 ? -39.5 14.641 -6.59 1 84.12 450 GLU A CA 1
ATOM 3553 C C . GLU A 1 450 ? -40.531 13.672 -7.145 1 84.12 450 GLU A C 1
ATOM 3555 O O . GLU A 1 450 ? -41.688 14.055 -7.379 1 84.12 450 GLU A O 1
ATOM 3560 N N . GLN A 1 451 ? -40.125 12.453 -7.293 1 87 451 GLN A N 1
ATOM 3561 C CA . GLN A 1 451 ? -41.031 11.438 -7.812 1 87 451 GLN A CA 1
ATOM 3562 C C . GLN A 1 451 ? -41.938 10.867 -6.711 1 87 451 GLN A C 1
ATOM 3564 O O . GLN A 1 451 ? -42.812 10.055 -6.977 1 87 451 GLN A O 1
ATOM 3569 N N . GLY A 1 452 ? -41.719 11.242 -5.48 1 81.81 452 GLY A N 1
ATOM 3570 C CA . GLY A 1 452 ? -42.562 10.844 -4.367 1 81.81 452 GLY A CA 1
ATOM 3571 C C . GLY A 1 452 ? -42.219 9.477 -3.816 1 81.81 452 GLY A C 1
ATOM 3572 O O . GLY A 1 452 ? -43.062 8.828 -3.188 1 81.81 452 GLY A O 1
ATOM 3573 N N . LYS A 1 453 ? -41.094 9.031 -4.129 1 84.62 453 LYS A N 1
ATOM 3574 C CA . LYS A 1 453 ? -40.719 7.73 -3.602 1 84.62 453 LYS A CA 1
ATOM 3575 C C . LYS A 1 453 ? -40.594 7.766 -2.082 1 84.62 453 LYS A C 1
ATOM 3577 O O . LYS A 1 453 ? -40.062 8.734 -1.52 1 84.62 453 LYS A O 1
ATOM 3582 N N . LYS A 1 454 ? -41.031 6.734 -1.423 1 82 454 LYS A N 1
ATOM 3583 C CA . LYS A 1 454 ? -40.969 6.668 0.035 1 82 454 LYS A CA 1
ATOM 3584 C C . LYS A 1 454 ? -39.625 6.164 0.519 1 82 454 LYS A C 1
ATOM 3586 O O . LYS A 1 454 ? -39.188 6.492 1.627 1 82 454 LYS A O 1
ATOM 3591 N N . SER A 1 455 ? -39.125 5.297 -0.331 1 79.56 455 SER A N 1
ATOM 3592 C CA . SER A 1 455 ? -37.781 4.801 -0.027 1 79.56 455 SER A CA 1
ATOM 3593 C C . SER A 1 455 ? -36.75 5.34 -1.018 1 79.56 455 SER A C 1
ATOM 3595 O O . SER A 1 455 ? -36.844 5.059 -2.215 1 79.56 455 SER A O 1
ATOM 3597 N N . VAL A 1 456 ? -35.875 6.188 -0.476 1 81.19 456 VAL A N 1
ATOM 3598 C CA . VAL A 1 456 ? -34.812 6.777 -1.299 1 81.19 456 VAL A CA 1
ATOM 3599 C C . VAL A 1 456 ? -33.531 5.965 -1.155 1 81.19 456 VAL A C 1
ATOM 3601 O O . VAL A 1 456 ? -33.062 5.762 -0.043 1 81.19 456 VAL A O 1
ATOM 3604 N N . TYR A 1 457 ? -33.094 5.52 -2.297 1 75.81 457 TYR A N 1
ATOM 3605 C CA . TYR A 1 457 ? -31.906 4.684 -2.311 1 75.81 457 TYR A CA 1
ATOM 3606 C C . TYR A 1 457 ? -30.641 5.539 -2.42 1 75.81 457 TYR A C 1
ATOM 3608 O O . TYR A 1 457 ? -30.547 6.387 -3.307 1 75.81 457 TYR A O 1
ATOM 3616 N N . ILE A 1 458 ? -29.781 5.266 -1.471 1 78.19 458 ILE A N 1
ATOM 3617 C CA . ILE A 1 458 ? -28.484 5.938 -1.474 1 78.19 458 ILE A CA 1
ATOM 3618 C C . ILE A 1 458 ? -27.375 4.895 -1.485 1 78.19 458 ILE A C 1
ATOM 3620 O O . ILE A 1 458 ? -27.562 3.76 -1.042 1 78.19 458 ILE A O 1
ATOM 3624 N N . CYS A 1 459 ? -26.297 5.207 -2.17 1 74.38 459 CYS A N 1
ATOM 3625 C CA . CYS A 1 459 ? -25.203 4.242 -2.207 1 74.38 459 CYS A CA 1
ATOM 3626 C C . CYS A 1 459 ? -24 4.75 -1.428 1 74.38 459 CYS A C 1
ATOM 3628 O O . CYS A 1 459 ? -23.844 5.957 -1.239 1 74.38 459 CYS A O 1
ATOM 3630 N N . VAL A 1 460 ? -23.266 3.746 -0.913 1 69.12 460 VAL A N 1
ATOM 3631 C CA . VAL A 1 460 ? -21.969 4.055 -0.307 1 69.12 460 VAL A CA 1
ATOM 3632 C C . VAL A 1 460 ? -20.938 4.32 -1.399 1 69.12 460 VAL A C 1
ATOM 3634 O O . VAL A 1 460 ? -20.797 3.523 -2.33 1 69.12 460 VAL A O 1
ATOM 3637 N N . LEU A 1 461 ? -20.391 5.551 -1.29 1 71.44 461 LEU A N 1
ATOM 3638 C CA . LEU A 1 461 ? -19.359 5.895 -2.275 1 71.44 461 LEU A CA 1
ATOM 3639 C C . LEU A 1 461 ? -18.156 4.984 -2.137 1 71.44 461 LEU A C 1
ATOM 3641 O O . LEU A 1 461 ? -17.875 4.465 -1.052 1 71.44 461 LEU A O 1
ATOM 3645 N N . THR A 1 462 ? -17.562 4.711 -3.283 1 71 462 THR A N 1
ATOM 3646 C CA . THR A 1 462 ? -16.359 3.896 -3.27 1 71 462 THR A CA 1
ATOM 3647 C C . THR A 1 462 ? -15.156 4.703 -2.766 1 71 462 THR A C 1
ATOM 3649 O O . THR A 1 462 ? -15.219 5.934 -2.713 1 71 462 THR A O 1
ATOM 3652 N N . ASN A 1 463 ? -14.086 4.113 -2.279 1 76.44 463 ASN A N 1
ATOM 3653 C CA . ASN A 1 463 ? -12.875 4.734 -1.75 1 76.44 463 ASN A CA 1
ATOM 3654 C C . ASN A 1 463 ? -13.172 5.578 -0.515 1 76.44 463 ASN A C 1
ATOM 3656 O O . ASN A 1 463 ? -12.758 6.734 -0.435 1 76.44 463 ASN A O 1
ATOM 3660 N N . THR A 1 464 ? -13.867 4.945 0.397 1 76 464 THR A N 1
ATOM 3661 C CA . THR A 1 464 ? -14.391 5.625 1.574 1 76 464 THR A CA 1
ATOM 3662 C C . THR A 1 464 ? -13.258 6.156 2.445 1 76 464 THR A C 1
ATOM 3664 O O . THR A 1 464 ? -13.445 7.098 3.215 1 76 464 THR A O 1
ATOM 3667 N N . ASP A 1 465 ? -12.086 5.652 2.258 1 79.5 465 ASP A N 1
ATOM 3668 C CA . ASP A 1 465 ? -10.961 6.109 3.07 1 79.5 465 ASP A CA 1
ATOM 3669 C C . ASP A 1 465 ? -10.539 7.523 2.676 1 79.5 465 ASP A C 1
ATOM 3671 O O . ASP A 1 465 ? -9.961 8.25 3.484 1 79.5 465 ASP A O 1
ATOM 3675 N N . TYR A 1 466 ? -10.922 7.949 1.502 1 85.81 466 TYR A N 1
ATOM 3676 C CA . TYR A 1 466 ? -10.406 9.219 0.997 1 85.81 466 TYR A CA 1
ATOM 3677 C C . TYR A 1 466 ? -11.438 10.328 1.178 1 85.81 466 TYR A C 1
ATOM 3679 O O . TYR A 1 466 ? -11.25 11.438 0.67 1 85.81 466 TYR A O 1
ATOM 3687 N N . PHE A 1 467 ? -12.469 10.141 1.82 1 82.25 467 PHE A N 1
ATOM 3688 C CA . PHE A 1 467 ? -13.383 11.25 2.094 1 82.25 467 PHE A CA 1
ATOM 3689 C C . PHE A 1 467 ? -14.117 11.031 3.408 1 82.25 467 PHE A C 1
ATOM 3691 O O . PHE A 1 467 ? -14.25 9.891 3.869 1 82.25 467 PHE A O 1
ATOM 3698 N N . HIS A 1 468 ? -14.43 12.133 3.979 1 82.38 468 HIS A N 1
ATOM 3699 C CA . HIS A 1 468 ? -15.078 12.133 5.281 1 82.38 468 HIS A CA 1
ATOM 3700 C C . HIS A 1 468 ? -16.531 11.695 5.168 1 82.38 468 HIS A C 1
ATOM 3702 O O . HIS A 1 468 ? -17.328 12.328 4.469 1 82.38 468 HIS A O 1
ATOM 3708 N N . HIS A 1 469 ? -16.906 10.617 5.805 1 71.12 469 HIS A N 1
ATOM 3709 C CA . HIS A 1 469 ? -18.234 10.016 5.844 1 71.12 469 HIS A CA 1
ATOM 3710 C C . HIS A 1 469 ? -18.703 9.648 4.445 1 71.12 469 HIS A C 1
ATOM 3712 O O . HIS A 1 469 ? -18.734 10.492 3.547 1 71.12 469 HIS A O 1
ATOM 3718 N N . SER A 1 470 ? -18.75 8.391 4.055 1 56.59 470 SER A N 1
ATOM 3719 C CA . SER A 1 470 ? -18.953 7.773 2.75 1 56.59 470 SER A CA 1
ATOM 3720 C C . SER A 1 470 ? -20.328 8.078 2.191 1 56.59 470 SER A C 1
ATOM 3722 O O . SER A 1 470 ? -20.625 7.785 1.029 1 56.59 470 SER A O 1
ATOM 3724 N N . TYR A 1 471 ? -21.25 8.398 3.098 1 53.19 471 TYR A N 1
ATOM 3725 C CA . TYR A 1 471 ? -22.578 8.586 2.527 1 53.19 471 TYR A CA 1
ATOM 3726 C C . TYR A 1 471 ? -22.875 10.062 2.287 1 53.19 471 TYR A C 1
ATOM 3728 O O . TYR A 1 471 ? -22.453 10.922 3.076 1 53.19 471 TYR A O 1
ATOM 3736 N N . ALA A 1 472 ? -23.016 10.398 1.081 1 49.62 472 ALA A N 1
ATOM 3737 C CA . ALA A 1 472 ? -23.484 11.75 0.762 1 49.62 472 ALA A CA 1
ATOM 3738 C C . ALA A 1 472 ? -24.469 12.25 1.808 1 49.62 472 ALA A C 1
ATOM 3740 O O . ALA A 1 472 ? -24.656 13.461 1.971 1 49.62 472 ALA A O 1
ATOM 3741 N N . VAL A 1 473 ? -25.25 11.281 2.416 1 47.28 473 VAL A N 1
ATOM 3742 C CA . VAL A 1 473 ? -26.5 11.641 3.057 1 47.28 473 VAL A CA 1
ATOM 3743 C C . VAL A 1 473 ? -26.266 11.992 4.52 1 47.28 473 VAL A C 1
ATOM 3745 O O . VAL A 1 473 ? -26.219 11.109 5.379 1 47.28 473 VAL A O 1
ATOM 3748 N N . ASP A 1 474 ? -25.125 12.203 4.953 1 46.97 474 ASP A N 1
ATOM 3749 C CA . ASP A 1 474 ? -25.516 12.43 6.34 1 46.97 474 ASP A CA 1
ATOM 3750 C C . ASP A 1 474 ? -26.797 13.258 6.422 1 46.97 474 ASP A C 1
ATOM 3752 O O . ASP A 1 474 ? -26.906 14.297 5.766 1 46.97 474 ASP A O 1
ATOM 3756 N N . ARG A 1 475 ? -27.812 12.477 6.871 1 46.53 475 ARG A N 1
ATOM 3757 C CA . ARG A 1 475 ? -29.141 12.969 7.27 1 46.53 475 ARG A CA 1
ATOM 3758 C C . ARG A 1 475 ? -29.078 14.43 7.691 1 46.53 475 ARG A C 1
ATOM 3760 O O . ARG A 1 475 ? -30 15.195 7.434 1 46.53 475 ARG A O 1
ATOM 3767 N N . LEU A 1 476 ? -28.062 14.547 8.297 1 46.44 476 LEU A N 1
ATOM 3768 C CA . LEU A 1 476 ? -28.031 15.906 8.836 1 46.44 476 LEU A CA 1
ATOM 3769 C C . LEU A 1 476 ? -28.109 16.938 7.723 1 46.44 476 LEU A C 1
ATOM 3771 O O . LEU A 1 476 ? -28.844 17.922 7.84 1 46.44 476 LEU A O 1
ATOM 3775 N N . GLY A 1 477 ? -27.281 16.625 6.652 1 49.69 477 GLY A N 1
ATOM 3776 C CA . GLY A 1 477 ? -27.391 17.609 5.582 1 49.69 477 GLY A CA 1
ATOM 3777 C C . GLY A 1 477 ? -28.75 17.609 4.914 1 49.69 477 GLY A C 1
ATOM 3778 O O . GLY A 1 477 ? -29.312 18.672 4.621 1 49.69 477 GLY A O 1
ATOM 3779 N N . TYR A 1 478 ? -29.219 16.344 4.68 1 51.97 478 TYR A N 1
ATOM 3780 C CA . TYR A 1 478 ? -30.516 16.281 4.02 1 51.97 478 TYR A CA 1
ATOM 3781 C C . TYR A 1 478 ? -31.641 16.594 4.996 1 51.97 478 TYR A C 1
ATOM 3783 O O . TYR A 1 478 ? -32.625 17.219 4.633 1 51.97 478 TYR A O 1
ATOM 3791 N N . ASP A 1 479 ? -31.578 15.93 6.203 1 49.84 479 ASP A N 1
ATOM 3792 C CA . ASP A 1 479 ? -32.656 16.219 7.152 1 49.84 479 ASP A CA 1
ATOM 3793 C C . ASP A 1 479 ? -32.75 17.719 7.422 1 49.84 479 ASP A C 1
ATOM 3795 O O . ASP A 1 479 ? -33.844 18.266 7.512 1 49.84 479 ASP A O 1
ATOM 3799 N N . HIS A 1 480 ? -31.609 18.016 7.75 1 46.41 480 HIS A N 1
ATOM 3800 C CA . HIS A 1 480 ? -31.703 19.406 8.18 1 46.41 480 HIS A CA 1
ATOM 3801 C C . HIS A 1 480 ? -31.891 20.344 6.992 1 46.41 480 HIS A C 1
ATOM 3803 O O . HIS A 1 480 ? -32.531 21.391 7.117 1 46.41 480 HIS A O 1
ATOM 3809 N N . TYR A 1 481 ? -31.25 19.938 5.867 1 48.94 481 TYR A N 1
ATOM 3810 C CA . TYR A 1 481 ? -31.156 21.078 4.977 1 48.94 481 TYR A CA 1
ATOM 3811 C C . TYR A 1 481 ? -31.969 20.859 3.705 1 48.94 481 TYR A C 1
ATOM 3813 O O . TYR A 1 481 ? -32.469 21.797 3.102 1 48.94 481 TYR A O 1
ATOM 3821 N N . ARG A 1 482 ? -31.953 19.484 3.344 1 53.44 482 ARG A N 1
ATOM 3822 C CA . ARG A 1 482 ? -32.781 19.359 2.15 1 53.44 482 ARG A CA 1
ATOM 3823 C C . ARG A 1 482 ? -34.219 18.984 2.518 1 53.44 482 ARG A C 1
ATOM 3825 O O . ARG A 1 482 ? -34.438 18.312 3.533 1 53.44 482 ARG A O 1
ATOM 3832 N N . LYS A 1 483 ? -35.031 19.953 2.582 1 58.22 483 LYS A N 1
ATOM 3833 C CA . LYS A 1 483 ? -36.469 19.781 2.811 1 58.22 483 LYS A CA 1
ATOM 3834 C C . LYS A 1 483 ? -36.906 18.359 2.453 1 58.22 483 LYS A C 1
ATOM 3836 O O . LYS A 1 483 ? -37.625 18.156 1.457 1 58.22 483 LYS A O 1
ATOM 3841 N N . VAL A 1 484 ? -36.219 17.438 3.072 1 65.56 484 VAL A N 1
ATOM 3842 C CA . VAL A 1 484 ? -36.688 16.062 2.861 1 65.56 484 VAL A CA 1
ATOM 3843 C C . VAL A 1 484 ? -38 15.828 3.633 1 65.56 484 VAL A C 1
ATOM 3845 O O . VAL A 1 484 ? -38.094 16.188 4.809 1 65.56 484 VAL A O 1
ATOM 3848 N N . PRO A 1 485 ? -38.938 15.469 2.828 1 69.19 485 PRO A N 1
ATOM 3849 C CA . PRO A 1 485 ? -40.156 15.141 3.523 1 69.19 485 PRO A CA 1
ATOM 3850 C C . PRO A 1 485 ? -39.969 14.156 4.672 1 69.19 485 PRO A C 1
ATOM 3852 O O . PRO A 1 485 ? -39.094 13.281 4.59 1 69.19 485 PRO A O 1
ATOM 3855 N N . LYS A 1 486 ? -40.531 14.367 5.805 1 69.19 486 LYS A N 1
ATOM 3856 C CA . LYS A 1 486 ? -40.375 13.602 7.035 1 69.19 486 LYS A CA 1
ATOM 3857 C C . LYS A 1 486 ? -40.688 12.125 6.801 1 69.19 486 LYS A C 1
ATOM 3859 O O . LYS A 1 486 ? -40.188 11.258 7.523 1 69.19 486 LYS A O 1
ATOM 3864 N N . ASP A 1 487 ? -41.406 11.773 5.75 1 71.88 487 ASP A N 1
ATOM 3865 C CA . ASP A 1 487 ? -41.875 10.398 5.566 1 71.88 487 ASP A CA 1
ATOM 3866 C C . ASP A 1 487 ? -40.906 9.625 4.664 1 71.88 487 ASP A C 1
ATOM 3868 O O . ASP A 1 487 ? -41.125 8.445 4.379 1 71.88 487 ASP A O 1
ATOM 3872 N N . VAL A 1 488 ? -39.875 10.211 4.301 1 76.56 488 VAL A N 1
ATOM 3873 C CA . VAL A 1 488 ? -38.969 9.539 3.359 1 76.56 488 VAL A CA 1
ATOM 3874 C C . VAL A 1 488 ? -37.906 8.766 4.125 1 76.56 488 VAL A C 1
ATOM 3876 O O . VAL A 1 488 ? -37.281 9.297 5.059 1 76.56 488 VAL A O 1
ATOM 3879 N N . GLU A 1 489 ? -37.781 7.523 3.812 1 74.31 489 GLU A N 1
ATOM 3880 C CA . GLU A 1 489 ? -36.75 6.664 4.406 1 74.31 489 GLU A CA 1
ATOM 3881 C C . GLU A 1 489 ? -35.562 6.504 3.477 1 74.31 489 GLU A C 1
ATOM 3883 O O . GLU A 1 489 ? -35.719 6.211 2.289 1 74.31 489 GLU A O 1
ATOM 3888 N N . PHE A 1 490 ? -34.344 6.738 4.016 1 75.56 490 PHE A N 1
ATOM 3889 C CA . PHE A 1 490 ? -33.125 6.539 3.244 1 75.56 490 PHE A CA 1
ATOM 3890 C C . PHE A 1 490 ? -32.594 5.121 3.42 1 75.56 490 PHE A C 1
ATOM 3892 O O . PHE A 1 490 ? -32.375 4.672 4.547 1 75.56 490 PHE A O 1
ATOM 3899 N N . VAL A 1 491 ? -32.531 4.406 2.271 1 70.5 491 VAL A N 1
ATOM 3900 C CA . VAL A 1 491 ? -32.031 3.037 2.285 1 70.5 491 VAL A CA 1
ATOM 3901 C C . VAL A 1 491 ? -30.641 3 1.646 1 70.5 491 VAL A C 1
ATOM 3903 O O . VAL A 1 491 ? -30.469 3.371 0.483 1 70.5 491 VAL A O 1
ATOM 3906 N N . ILE A 1 492 ? -29.656 2.496 2.459 1 73.38 492 ILE A N 1
ATOM 3907 C CA . ILE A 1 492 ? -28.297 2.414 1.962 1 73.38 492 ILE A CA 1
ATOM 3908 C C . ILE A 1 492 ? -28.062 1.064 1.284 1 73.38 492 ILE A C 1
ATOM 3910 O O . ILE A 1 492 ? -28.234 0.014 1.909 1 73.38 492 ILE A O 1
ATOM 3914 N N . ILE A 1 493 ? -27.703 1.142 -0.029 1 69.81 493 ILE A N 1
ATOM 3915 C CA . ILE A 1 493 ? -27.5 -0.083 -0.792 1 69.81 493 ILE A CA 1
ATOM 3916 C C . ILE A 1 493 ? -26.094 -0.083 -1.393 1 69.81 493 ILE A C 1
ATOM 3918 O O . ILE A 1 493 ? -25.406 0.939 -1.373 1 69.81 493 ILE A O 1
ATOM 3922 N N . ALA A 1 494 ? -25.672 -1.289 -1.878 1 66.44 494 ALA A N 1
ATOM 3923 C CA . ALA A 1 494 ? -24.375 -1.411 -2.531 1 66.44 494 ALA A CA 1
ATOM 3924 C C . ALA A 1 494 ? -24.344 -0.607 -3.828 1 66.44 494 ALA A C 1
ATOM 3926 O O . ALA A 1 494 ? -25.359 -0.442 -4.496 1 66.44 494 ALA A O 1
ATOM 3927 N N . GLN A 1 495 ? -23.141 -0.115 -4.141 1 71.06 495 GLN A N 1
ATOM 3928 C CA . GLN A 1 495 ? -22.984 0.786 -5.277 1 71.06 495 GLN A CA 1
ATOM 3929 C C . GLN A 1 495 ? -23.469 0.136 -6.566 1 71.06 495 GLN A C 1
ATOM 3931 O O . GLN A 1 495 ? -24.141 0.777 -7.375 1 71.06 495 GLN A O 1
ATOM 3936 N N . ASN A 1 496 ? -23.062 -1.153 -6.766 1 67.19 496 ASN A N 1
ATOM 3937 C CA . ASN A 1 496 ? -23.469 -1.827 -7.996 1 67.19 496 ASN A CA 1
ATOM 3938 C C . ASN A 1 496 ? -24.984 -1.921 -8.117 1 67.19 496 ASN A C 1
ATOM 3940 O O . ASN A 1 496 ? -25.531 -1.752 -9.203 1 67.19 496 ASN A O 1
ATOM 3944 N N . SER A 1 497 ? -25.641 -2.145 -7.055 1 69 497 SER A N 1
ATOM 3945 C CA . SER A 1 497 ? -27.094 -2.182 -7.055 1 69 497 SER A CA 1
ATOM 3946 C C . SER A 1 497 ? -27.688 -0.795 -7.301 1 69 497 SER A C 1
ATOM 3948 O O . SER A 1 497 ? -28.688 -0.655 -8.016 1 69 497 SER A O 1
ATOM 3950 N N . TRP A 1 498 ? -27.062 0.182 -6.699 1 78.06 498 TRP A N 1
ATOM 3951 C CA . TRP A 1 498 ? -27.516 1.558 -6.855 1 78.06 498 TRP A CA 1
ATOM 3952 C C . TRP A 1 498 ? -27.438 2 -8.312 1 78.06 498 TRP A C 1
ATOM 3954 O O . TRP A 1 498 ? -28.344 2.652 -8.82 1 78.06 498 TRP A O 1
ATOM 3964 N N . LEU A 1 499 ? -26.391 1.584 -8.938 1 75.38 499 LEU A N 1
ATOM 3965 C CA . LEU A 1 499 ? -26.203 1.937 -10.344 1 75.38 499 LEU A CA 1
ATOM 3966 C C . LEU A 1 499 ? -27.297 1.322 -11.211 1 75.38 499 LEU A C 1
ATOM 3968 O O . LEU A 1 499 ? -27.734 1.938 -12.18 1 75.38 499 LEU A O 1
ATOM 3972 N N . ASN A 1 500 ? -27.672 0.219 -10.836 1 74.56 500 ASN A N 1
ATOM 3973 C CA . ASN A 1 500 ? -28.75 -0.427 -11.578 1 74.56 500 ASN A CA 1
ATOM 3974 C C . ASN A 1 500 ? -30.062 0.353 -11.461 1 74.56 500 ASN A C 1
ATOM 3976 O O . ASN A 1 500 ? -30.781 0.527 -12.445 1 74.56 500 ASN A O 1
ATOM 3980 N N . TYR A 1 501 ? -30.344 0.784 -10.281 1 77.44 501 TYR A N 1
ATOM 3981 C CA . TYR A 1 501 ? -31.547 1.582 -10.078 1 77.44 501 TYR A CA 1
ATOM 3982 C C . TYR A 1 501 ? -31.438 2.93 -10.781 1 77.44 501 TYR A C 1
ATOM 3984 O O . TYR A 1 501 ? -32.406 3.396 -11.406 1 77.44 501 TYR A O 1
ATOM 3992 N N . TYR A 1 502 ? -30.312 3.494 -10.625 1 82.44 502 TYR A N 1
ATOM 3993 C CA . TYR A 1 502 ? -30.047 4.797 -11.219 1 82.44 502 TYR A CA 1
ATOM 3994 C C . TYR A 1 502 ? -30.203 4.754 -12.734 1 82.44 502 TYR A C 1
ATOM 3996 O O . TYR A 1 502 ? -30.844 5.629 -13.32 1 82.44 502 TYR A O 1
ATOM 4004 N N . TYR A 1 503 ? -29.719 3.686 -13.359 1 78.44 503 TYR A N 1
ATOM 4005 C CA . TYR A 1 503 ? -29.781 3.582 -14.812 1 78.44 503 TYR A CA 1
ATOM 4006 C C . TYR A 1 503 ? -31.172 3.146 -15.266 1 78.44 503 TYR A C 1
ATOM 4008 O O . TYR A 1 503 ? -31.641 3.535 -16.344 1 78.44 503 TYR A O 1
ATOM 4016 N N . LYS A 1 504 ? -31.797 2.344 -14.547 1 77.12 504 LYS A N 1
ATOM 4017 C CA . LYS A 1 504 ? -33.156 1.913 -14.883 1 77.12 504 LYS A CA 1
ATOM 4018 C C . LYS A 1 504 ? -34.125 3.096 -14.891 1 77.12 504 LYS A C 1
ATOM 4020 O O . LYS A 1 504 ? -35 3.178 -15.75 1 77.12 504 LYS A O 1
ATOM 4025 N N . ASP A 1 505 ? -34.062 3.885 -13.898 1 77.44 505 ASP A N 1
ATOM 4026 C CA . ASP A 1 505 ? -34.969 5.023 -13.797 1 77.44 505 ASP A CA 1
ATOM 4027 C C . ASP A 1 505 ? -34.625 6.09 -14.836 1 77.44 505 ASP A C 1
ATOM 4029 O O . ASP A 1 505 ? -35.281 7.121 -14.922 1 77.44 505 ASP A O 1
ATOM 4033 N N . GLY A 1 506 ? -33.875 5.773 -15.914 1 63.16 506 GLY A N 1
ATOM 4034 C CA . GLY A 1 506 ? -33.656 6.648 -17.047 1 63.16 506 GLY A CA 1
ATOM 4035 C C . GLY A 1 506 ? -32.688 7.773 -16.766 1 63.16 506 GLY A C 1
ATOM 4036 O O . GLY A 1 506 ? -32.375 8.586 -17.641 1 63.16 506 GLY A O 1
ATOM 4037 N N . ALA A 1 507 ? -32.5 8.016 -15.766 1 53 507 ALA A N 1
ATOM 4038 C CA . ALA A 1 507 ? -31.734 9.25 -15.547 1 53 507 ALA A CA 1
ATOM 4039 C C . ALA A 1 507 ? -30.438 9.242 -16.359 1 53 507 ALA A C 1
ATOM 4041 O O . ALA A 1 507 ? -30.016 10.289 -16.859 1 53 507 ALA A O 1
ATOM 4042 N N . TYR A 1 508 ? -29.391 8.398 -16.203 1 47.94 508 TYR A N 1
ATOM 4043 C CA . TYR A 1 508 ? -28.297 8.727 -17.125 1 47.94 508 TYR A CA 1
ATOM 4044 C C . TYR A 1 508 ? -28.5 8.047 -18.469 1 47.94 508 TYR A C 1
ATOM 4046 O O . TYR A 1 508 ? -28.281 6.844 -18.609 1 47.94 508 TYR A O 1
ATOM 4054 N N . LYS A 1 509 ? -29.547 8.195 -19.359 1 40.31 509 LYS A N 1
ATOM 4055 C CA . LYS A 1 509 ? -29.578 7.969 -20.797 1 40.31 509 LYS A CA 1
ATOM 4056 C C . LYS A 1 509 ? -28.219 8.266 -21.422 1 40.31 509 LYS A C 1
ATOM 4058 O O . LYS A 1 509 ? -28.094 8.312 -22.656 1 40.31 509 LYS A O 1
ATOM 4063 N N . THR A 1 510 ? -27.297 8.906 -20.953 1 35.06 510 THR A N 1
ATOM 4064 C CA . THR A 1 510 ? -26.281 9.266 -21.938 1 35.06 510 THR A CA 1
ATOM 4065 C C . THR A 1 510 ? -25.641 8.016 -22.531 1 35.06 510 THR A C 1
ATOM 4067 O O . THR A 1 510 ? -25.188 8.023 -23.672 1 35.06 510 THR A O 1
ATOM 4070 N N . THR A 1 511 ? -24.875 7.086 -21.844 1 31.67 511 THR A N 1
ATOM 4071 C CA . THR A 1 511 ? -23.734 6.641 -22.625 1 31.67 511 THR A CA 1
ATOM 4072 C C . THR A 1 511 ? -24.172 5.617 -23.672 1 31.67 511 THR A C 1
ATOM 4074 O O . THR A 1 511 ? -23.328 4.953 -24.281 1 31.67 511 THR A O 1
ATOM 4077 N N . ASN A 1 512 ? -25.328 5.098 -23.938 1 27.41 512 ASN A N 1
ATOM 4078 C CA . ASN A 1 512 ? -25.438 4.383 -25.203 1 27.41 512 ASN A CA 1
ATOM 4079 C C . ASN A 1 512 ? -25.188 5.309 -26.391 1 27.41 512 ASN A C 1
ATOM 4081 O O . ASN A 1 512 ? -25.359 4.906 -27.547 1 27.41 512 ASN A O 1
ATOM 4085 N N . GLU A 1 513 ? -25.438 6.66 -26.438 1 25.47 513 GLU A N 1
ATOM 4086 C CA . GLU A 1 513 ? -25 7.262 -27.703 1 25.47 513 GLU A CA 1
ATOM 4087 C C . GLU A 1 513 ? -23.484 7.301 -27.797 1 25.47 513 GLU A C 1
ATOM 4089 O O . GLU A 1 513 ? -22.797 7.629 -26.828 1 25.47 513 GLU A O 1
ATOM 4094 N N . MET B 1 1 ? 31.906 -20.188 0.771 1 57.56 1 MET B N 1
ATOM 4095 C CA . MET B 1 1 ? 30.984 -20.906 -0.102 1 57.56 1 MET B CA 1
ATOM 4096 C C . MET B 1 1 ? 30.062 -21.812 0.707 1 57.56 1 MET B C 1
ATOM 4098 O O . MET B 1 1 ? 28.844 -21.812 0.503 1 57.56 1 MET B O 1
ATOM 4102 N N . ILE B 1 2 ? 30.641 -22.438 1.731 1 62.72 2 ILE B N 1
ATOM 4103 C CA . ILE B 1 2 ? 29.859 -23.359 2.545 1 62.72 2 ILE B CA 1
ATOM 4104 C C . ILE B 1 2 ? 28.906 -22.578 3.443 1 62.72 2 ILE B C 1
ATOM 4106 O O . ILE B 1 2 ? 27.75 -22.953 3.598 1 62.72 2 ILE B O 1
ATOM 4110 N N . LYS B 1 3 ? 29.359 -21.5 4.012 1 69.19 3 LYS B N 1
ATOM 4111 C CA . LYS B 1 3 ? 28.531 -20.703 4.914 1 69.19 3 LYS B CA 1
ATOM 4112 C C . LYS B 1 3 ? 27.344 -20.094 4.172 1 69.19 3 LYS B C 1
ATOM 4114 O O . LYS B 1 3 ? 26.25 -20 4.715 1 69.19 3 LYS B O 1
ATOM 4119 N N . SER B 1 4 ? 27.594 -19.719 3.016 1 80.62 4 SER B N 1
ATOM 4120 C CA . SER B 1 4 ? 26.547 -19.156 2.186 1 80.62 4 SER B CA 1
ATOM 4121 C C . SER B 1 4 ? 25.469 -20.188 1.858 1 80.62 4 SER B C 1
ATOM 4123 O O . SER B 1 4 ? 24.281 -19.891 1.87 1 80.62 4 SER B O 1
ATOM 4125 N N . LYS B 1 5 ? 25.875 -21.438 1.699 1 85.19 5 LYS B N 1
ATOM 4126 C CA . LYS B 1 5 ? 24.922 -22.516 1.417 1 85.19 5 LYS B CA 1
ATOM 4127 C C . LYS B 1 5 ? 24.062 -22.828 2.635 1 85.19 5 LYS B C 1
ATOM 4129 O O . LYS B 1 5 ? 22.859 -23.062 2.506 1 85.19 5 LYS B O 1
ATOM 4134 N N . LYS B 1 6 ? 24.703 -22.766 3.803 1 88 6 LYS B N 1
ATOM 4135 C CA . LYS B 1 6 ? 23.953 -23.016 5.031 1 88 6 LYS B CA 1
ATOM 4136 C C . LYS B 1 6 ? 22.906 -21.922 5.27 1 88 6 LYS B C 1
ATOM 4138 O O . LYS B 1 6 ? 21.781 -22.219 5.695 1 88 6 LYS B O 1
ATOM 4143 N N . ARG B 1 7 ? 23.297 -20.75 5.023 1 90.56 7 ARG B N 1
ATOM 4144 C CA . ARG B 1 7 ? 22.375 -19.641 5.195 1 90.56 7 ARG B CA 1
ATOM 4145 C C . ARG B 1 7 ? 21.188 -19.75 4.234 1 90.56 7 ARG B C 1
ATOM 4147 O O . ARG B 1 7 ? 20.047 -19.469 4.602 1 90.56 7 ARG B O 1
ATOM 4154 N N . LEU B 1 8 ? 21.484 -20.156 3.082 1 93.5 8 LEU B N 1
ATOM 4155 C CA . LEU B 1 8 ? 20.438 -20.312 2.076 1 93.5 8 LEU B CA 1
ATOM 4156 C C . LEU B 1 8 ? 19.469 -21.438 2.465 1 93.5 8 LEU B C 1
ATOM 4158 O O . LEU B 1 8 ? 18.25 -21.281 2.303 1 93.5 8 LEU B O 1
ATOM 4162 N N . VAL B 1 9 ? 19.984 -22.516 2.965 1 94.44 9 VAL B N 1
ATOM 4163 C CA . VAL B 1 9 ? 19.156 -23.625 3.404 1 94.44 9 VAL B CA 1
ATOM 4164 C C . VAL B 1 9 ? 18.281 -23.172 4.578 1 94.44 9 VAL B C 1
ATOM 4166 O O . VAL B 1 9 ? 17.094 -23.5 4.633 1 94.44 9 VAL B O 1
ATOM 4169 N N . GLY B 1 10 ? 18.906 -22.484 5.531 1 94.69 10 GLY B N 1
ATOM 4170 C CA . GLY B 1 10 ? 18.125 -21.938 6.641 1 94.69 10 GLY B CA 1
ATOM 4171 C C . GLY B 1 10 ? 17.016 -21 6.199 1 94.69 10 GLY B C 1
ATOM 4172 O O . GLY B 1 10 ? 15.922 -21.031 6.75 1 94.69 10 GLY B O 1
ATOM 4173 N N . PHE B 1 11 ? 17.312 -20.219 5.195 1 95.81 11 PHE B N 1
ATOM 4174 C CA . PHE B 1 11 ? 16.328 -19.281 4.66 1 95.81 11 PHE B CA 1
ATOM 4175 C C . PHE B 1 11 ? 15.148 -20.031 4.043 1 95.81 11 PHE B C 1
ATOM 4177 O O . PHE B 1 11 ? 13.992 -19.719 4.328 1 95.81 11 PHE B O 1
ATOM 4184 N N . TYR B 1 12 ? 15.438 -21.031 3.25 1 96.69 12 TYR B N 1
ATOM 4185 C CA . TYR B 1 12 ? 14.375 -21.797 2.605 1 96.69 12 TYR B CA 1
ATOM 4186 C C . TYR B 1 12 ? 13.562 -22.562 3.635 1 96.69 12 TYR B C 1
ATOM 4188 O O . TYR B 1 12 ? 12.344 -22.719 3.48 1 96.69 12 TYR B O 1
ATOM 4196 N N . ALA B 1 13 ? 14.227 -23.031 4.633 1 96.75 13 ALA B N 1
ATOM 4197 C CA . ALA B 1 13 ? 13.508 -23.734 5.699 1 96.75 13 ALA B CA 1
ATOM 4198 C C . ALA B 1 13 ? 12.523 -22.797 6.398 1 96.75 13 ALA B C 1
ATOM 4200 O O . ALA B 1 13 ? 11.367 -23.141 6.621 1 96.75 13 ALA B O 1
ATOM 4201 N N . LEU B 1 14 ? 13.031 -21.656 6.719 1 95.94 14 LEU B N 1
ATOM 4202 C CA . LEU B 1 14 ? 12.172 -20.656 7.352 1 95.94 14 LEU B CA 1
ATOM 4203 C C . LEU B 1 14 ? 11.016 -20.266 6.434 1 95.94 14 LEU B C 1
ATOM 4205 O O . LEU B 1 14 ? 9.867 -20.203 6.871 1 95.94 14 LEU B O 1
ATOM 4209 N N . PHE B 1 15 ? 11.391 -20.031 5.234 1 96.94 15 PHE B N 1
ATOM 4210 C CA . PHE B 1 15 ? 10.398 -19.688 4.227 1 96.94 15 PHE B CA 1
ATOM 4211 C C . PHE B 1 15 ? 9.344 -20.781 4.102 1 96.94 15 PHE B C 1
ATOM 4213 O O . PHE B 1 15 ? 8.148 -20.5 4.105 1 96.94 15 PHE B O 1
ATOM 4220 N N . PHE B 1 16 ? 9.758 -21.969 4.059 1 98 16 PHE B N 1
ATOM 4221 C CA . PHE B 1 16 ? 8.883 -23.125 3.924 1 98 16 PHE B CA 1
ATOM 4222 C C . PHE B 1 16 ? 7.918 -23.219 5.102 1 98 16 PHE B C 1
ATOM 4224 O O . PHE B 1 16 ? 6.711 -23.359 4.91 1 98 16 PHE B O 1
ATOM 4231 N N . VAL B 1 17 ? 8.398 -23.047 6.273 1 97.69 17 VAL B N 1
ATOM 4232 C CA . VAL B 1 17 ? 7.59 -23.219 7.477 1 97.69 17 VAL B CA 1
ATOM 4233 C C . VAL B 1 17 ? 6.578 -22.078 7.578 1 97.69 17 VAL B C 1
ATOM 4235 O O . VAL B 1 17 ? 5.398 -22.297 7.852 1 97.69 17 VAL B O 1
ATOM 4238 N N . LEU B 1 18 ? 7.008 -20.875 7.352 1 97.31 18 LEU B N 1
ATOM 4239 C CA . LEU B 1 18 ? 6.125 -19.719 7.484 1 97.31 18 LEU B CA 1
ATOM 4240 C C . LEU B 1 18 ? 5.031 -19.75 6.426 1 97.31 18 LEU B C 1
ATOM 4242 O O . LEU B 1 18 ? 3.867 -19.453 6.719 1 97.31 18 LEU B O 1
ATOM 4246 N N . PHE B 1 19 ? 5.434 -20.094 5.219 1 98.12 19 PHE B N 1
ATOM 4247 C CA . PHE B 1 19 ? 4.438 -20.156 4.16 1 98.12 19 PHE B CA 1
ATOM 4248 C C . PHE B 1 19 ? 3.449 -21.297 4.422 1 98.12 19 PHE B C 1
ATOM 4250 O O . PHE B 1 19 ? 2.25 -21.156 4.172 1 98.12 19 PHE B O 1
ATOM 4257 N N . ALA B 1 20 ? 3.928 -22.406 4.902 1 98 20 ALA B N 1
ATOM 4258 C CA . ALA B 1 20 ? 3.059 -23.531 5.242 1 98 20 ALA B CA 1
ATOM 4259 C C . ALA B 1 20 ? 2.051 -23.141 6.316 1 98 20 ALA B C 1
ATOM 4261 O O . ALA B 1 20 ? 0.886 -23.547 6.262 1 98 20 ALA B O 1
ATOM 4262 N N . LEU B 1 21 ? 2.494 -22.375 7.242 1 96.75 21 LEU B N 1
ATOM 4263 C CA . LEU B 1 21 ? 1.596 -21.922 8.297 1 96.75 21 LEU B CA 1
ATOM 4264 C C . LEU B 1 21 ? 0.483 -21.047 7.727 1 96.75 21 LEU B C 1
ATOM 4266 O O . LEU B 1 21 ? -0.677 -21.172 8.125 1 96.75 21 LEU B O 1
ATOM 4270 N N . VAL B 1 22 ? 0.797 -20.188 6.832 1 96.38 22 VAL B N 1
ATOM 4271 C CA . VAL B 1 22 ? -0.201 -19.328 6.195 1 96.38 22 VAL B CA 1
ATOM 4272 C C . VAL B 1 22 ? -1.21 -20.203 5.438 1 96.38 22 VAL B C 1
ATOM 4274 O O . VAL B 1 22 ? -2.42 -19.984 5.551 1 96.38 22 VAL B O 1
ATOM 4277 N N . MET B 1 23 ? -0.674 -21.141 4.691 1 96.69 23 MET B N 1
ATOM 4278 C CA . MET B 1 23 ? -1.541 -22 3.895 1 96.69 23 MET B CA 1
ATOM 4279 C C . MET B 1 23 ? -2.414 -22.875 4.793 1 96.69 23 MET B C 1
ATOM 4281 O O . MET B 1 23 ? -3.551 -23.188 4.441 1 96.69 23 MET B O 1
ATOM 4285 N N . TYR B 1 24 ? -1.898 -23.266 5.895 1 94.69 24 TYR B N 1
ATOM 4286 C CA . TYR B 1 24 ? -2.654 -24.094 6.828 1 94.69 24 TYR B CA 1
ATOM 4287 C C . TYR B 1 24 ? -3.875 -23.344 7.352 1 94.69 24 TYR B C 1
ATOM 4289 O O . TYR B 1 24 ? -4.934 -23.953 7.566 1 94.69 24 TYR B O 1
ATOM 4297 N N . PHE B 1 25 ? -3.773 -22.078 7.465 1 91.62 25 PHE B N 1
ATOM 4298 C CA . PHE B 1 25 ? -4.863 -21.281 8.023 1 91.62 25 PHE B CA 1
ATOM 4299 C C . PHE B 1 25 ? -5.805 -20.797 6.922 1 91.62 25 PHE B C 1
ATOM 4301 O O . PHE B 1 25 ? -6.859 -20.234 7.203 1 91.62 25 PHE B O 1
ATOM 4308 N N . SER B 1 26 ? -5.523 -21 5.738 1 89.44 26 SER B N 1
ATOM 4309 C CA . SER B 1 26 ? -6.402 -20.547 4.664 1 89.44 26 SER B CA 1
ATOM 4310 C C . SER B 1 26 ? -7.652 -21.422 4.574 1 89.44 26 SER B C 1
ATOM 4312 O O . SER B 1 26 ? -7.559 -22.656 4.578 1 89.44 26 SER B O 1
ATOM 4314 N N . PRO B 1 27 ? -8.719 -20.828 4.5 1 83.81 27 PRO B N 1
ATOM 4315 C CA . PRO B 1 27 ? -9.953 -21.609 4.488 1 83.81 27 PRO B CA 1
ATOM 4316 C C . PRO B 1 27 ? -10.266 -22.203 3.115 1 83.81 27 PRO B C 1
ATOM 4318 O O . PRO B 1 27 ? -9.773 -21.703 2.098 1 83.81 27 PRO B O 1
ATOM 4321 N N . HIS B 1 28 ? -11.109 -23.266 3.133 1 82.75 28 HIS B N 1
ATOM 4322 C CA . HIS B 1 28 ? -11.664 -23.812 1.901 1 82.75 28 HIS B CA 1
ATOM 4323 C C . HIS B 1 28 ? -12.836 -22.969 1.396 1 82.75 28 HIS B C 1
ATOM 4325 O O . HIS B 1 28 ? -13.781 -22.719 2.139 1 82.75 28 HIS B O 1
ATOM 4331 N N . THR B 1 29 ? -12.633 -22.609 0.192 1 78.94 29 THR B N 1
ATOM 4332 C CA . THR B 1 29 ? -13.711 -21.781 -0.349 1 78.94 29 THR B CA 1
ATOM 4333 C C . THR B 1 29 ? -14.242 -22.391 -1.648 1 78.94 29 THR B C 1
ATOM 4335 O O . THR B 1 29 ? -13.508 -23.047 -2.377 1 78.94 29 THR B O 1
ATOM 4338 N N . VAL B 1 30 ? -15.469 -22.234 -1.943 1 80.38 30 VAL B N 1
ATOM 4339 C CA . VAL B 1 30 ? -16.172 -22.531 -3.184 1 80.38 30 VAL B CA 1
ATOM 4340 C C . VAL B 1 30 ? -15.844 -23.953 -3.645 1 80.38 30 VAL B C 1
ATOM 4342 O O . VAL B 1 30 ? -16.172 -24.922 -2.963 1 80.38 30 VAL B O 1
ATOM 4345 N N . ASP B 1 31 ? -14.961 -24.047 -4.734 1 77.94 31 ASP B N 1
ATOM 4346 C CA . ASP B 1 31 ? -14.625 -25.344 -5.297 1 77.94 31 ASP B CA 1
ATOM 4347 C C . ASP B 1 31 ? -13.883 -26.203 -4.281 1 77.94 31 ASP B C 1
ATOM 4349 O O . ASP B 1 31 ? -14.039 -27.438 -4.27 1 77.94 31 ASP B O 1
ATOM 4353 N N . ASP B 1 32 ? -13.133 -25.578 -3.422 1 84.69 32 ASP B N 1
ATOM 4354 C CA . ASP B 1 32 ? -12.383 -26.328 -2.422 1 84.69 32 ASP B CA 1
ATOM 4355 C C . ASP B 1 32 ? -13.328 -27.062 -1.471 1 84.69 32 ASP B C 1
ATOM 4357 O O . ASP B 1 32 ? -13.086 -28.234 -1.135 1 84.69 32 ASP B O 1
ATOM 4361 N N . ALA B 1 33 ? -14.281 -26.312 -1.145 1 77.56 33 ALA B N 1
ATOM 4362 C CA . ALA B 1 33 ? -15.266 -26.906 -0.247 1 77.56 33 ALA B CA 1
ATOM 4363 C C . ALA B 1 33 ? -15.992 -28.062 -0.926 1 77.56 33 ALA B C 1
ATOM 4365 O O . ALA B 1 33 ? -16.281 -29.078 -0.29 1 77.56 33 ALA B O 1
ATOM 4366 N N . TYR B 1 34 ? -16.219 -27.938 -2.17 1 76.94 34 TYR B N 1
ATOM 4367 C CA . TYR B 1 34 ? -16.859 -28.984 -2.953 1 76.94 34 TYR B CA 1
ATOM 4368 C C . TYR B 1 34 ? -15.992 -30.234 -3.016 1 76.94 34 TYR B C 1
ATOM 4370 O O . TYR B 1 34 ? -16.469 -31.344 -2.787 1 76.94 34 TYR B O 1
ATOM 4378 N N . TYR B 1 35 ? -14.805 -30.016 -3.281 1 83.06 35 TYR B N 1
ATOM 4379 C CA . TYR B 1 35 ? -13.883 -31.141 -3.395 1 83.06 35 TYR B CA 1
ATOM 4380 C C . TYR B 1 35 ? -13.688 -31.828 -2.047 1 83.06 35 TYR B C 1
ATOM 4382 O O . TYR B 1 35 ? -13.492 -33.031 -1.983 1 83.06 35 TYR B O 1
ATOM 4390 N N . ASP B 1 36 ? -13.727 -31.016 -1.062 1 77.81 36 ASP B N 1
ATOM 4391 C CA . ASP B 1 36 ? -13.594 -31.562 0.288 1 77.81 36 ASP B CA 1
ATOM 4392 C C . ASP B 1 36 ? -14.789 -32.438 0.65 1 77.81 36 ASP B C 1
ATOM 4394 O O . ASP B 1 36 ? -14.633 -33.469 1.308 1 77.81 36 ASP B O 1
ATOM 4398 N N . TYR B 1 37 ? -15.828 -32.094 0.149 1 74 37 TYR B N 1
ATOM 4399 C CA . TYR B 1 37 ? -17.062 -32.781 0.464 1 74 37 TYR B CA 1
ATOM 4400 C C . TYR B 1 37 ? -17.188 -34.094 -0.334 1 74 37 TYR B C 1
ATOM 4402 O O . TYR B 1 37 ? -17.844 -35.031 0.106 1 74 37 TYR B O 1
ATOM 4410 N N . LEU B 1 38 ? -16.578 -34 -1.494 1 75.62 38 LEU B N 1
ATOM 4411 C CA . LEU B 1 38 ? -16.672 -35.156 -2.35 1 75.62 38 LEU B CA 1
ATOM 4412 C C . LEU B 1 38 ? -16.047 -36.375 -1.672 1 75.62 38 LEU B C 1
ATOM 4414 O O . LEU B 1 38 ? -14.961 -36.281 -1.104 1 75.62 38 LEU B O 1
ATOM 4418 N N . ASN B 1 39 ? -16.844 -37.312 -1.448 1 71.75 39 ASN B N 1
ATOM 4419 C CA . ASN B 1 39 ? -16.391 -38.531 -0.833 1 71.75 39 ASN B CA 1
ATOM 4420 C C . ASN B 1 39 ? -15.531 -39.344 -1.788 1 71.75 39 ASN B C 1
ATOM 4422 O O . ASN B 1 39 ? -15.867 -40.5 -2.123 1 71.75 39 ASN B O 1
ATOM 4426 N N . ILE B 1 40 ? -14.68 -38.75 -2.332 1 76.88 40 ILE B N 1
ATOM 4427 C CA . ILE B 1 40 ? -13.75 -39.438 -3.217 1 76.88 40 ILE B CA 1
ATOM 4428 C C . ILE B 1 40 ? -12.414 -39.625 -2.51 1 76.88 40 ILE B C 1
ATOM 4430 O O . ILE B 1 40 ? -11.648 -38.688 -2.324 1 76.88 40 ILE B O 1
ATOM 4434 N N . THR B 1 41 ? -12.148 -40.875 -2.043 1 75.69 41 THR B N 1
ATOM 4435 C CA . THR B 1 41 ? -10.953 -41.094 -1.238 1 75.69 41 THR B CA 1
ATOM 4436 C C . THR B 1 41 ? -9.93 -41.906 -2.006 1 75.69 41 THR B C 1
ATOM 4438 O O . THR B 1 41 ? -8.75 -41.906 -1.659 1 75.69 41 THR B O 1
ATOM 4441 N N . ASN B 1 42 ? -10.438 -42.5 -3.109 1 81.38 42 ASN B N 1
ATOM 4442 C CA . ASN B 1 42 ? -9.531 -43.344 -3.881 1 81.38 42 ASN B CA 1
ATOM 4443 C C . ASN B 1 42 ? -8.961 -42.594 -5.086 1 81.38 42 ASN B C 1
ATOM 4445 O O . ASN B 1 42 ? -9.688 -41.844 -5.762 1 81.38 42 ASN B O 1
ATOM 4449 N N . LEU B 1 43 ? -7.688 -42.812 -5.309 1 81.62 43 LEU B N 1
ATOM 4450 C CA . LEU B 1 43 ? -6.965 -42.094 -6.359 1 81.62 43 LEU B CA 1
ATOM 4451 C C . LEU B 1 43 ? -7.574 -42.406 -7.727 1 81.62 43 LEU B C 1
ATOM 4453 O O . LEU B 1 43 ? -7.672 -41.5 -8.57 1 81.62 43 LEU B O 1
ATOM 4457 N N . HIS B 1 44 ? -7.941 -43.562 -7.934 1 81.5 44 HIS B N 1
ATOM 4458 C CA . HIS B 1 44 ? -8.531 -43.938 -9.211 1 81.5 44 HIS B CA 1
ATOM 4459 C C . HIS B 1 44 ? -9.812 -43.156 -9.477 1 81.5 44 HIS B C 1
ATOM 4461 O O . HIS B 1 44 ? -10.031 -42.688 -10.594 1 81.5 44 HIS B O 1
ATOM 4467 N N . LYS B 1 45 ? -10.594 -43 -8.5 1 81.94 45 LYS B N 1
ATOM 4468 C CA . LYS B 1 45 ? -11.836 -42.219 -8.633 1 81.94 45 LYS B CA 1
ATOM 4469 C C . LYS B 1 45 ? -11.547 -40.75 -8.82 1 81.94 45 LYS B C 1
ATOM 4471 O O . LYS B 1 45 ? -12.266 -40.062 -9.555 1 81.94 45 LYS B O 1
ATOM 4476 N N . MET B 1 46 ? -10.484 -40.438 -8.234 1 83.56 46 MET B N 1
ATOM 4477 C CA . MET B 1 46 ? -10.102 -39.031 -8.367 1 83.56 46 MET B CA 1
ATOM 4478 C C . MET B 1 46 ? -9.68 -38.719 -9.797 1 83.56 46 MET B C 1
ATOM 4480 O O . MET B 1 46 ? -10.062 -37.688 -10.344 1 83.56 46 MET B O 1
ATOM 4484 N N . ILE B 1 47 ? -8.945 -39.594 -10.344 1 80 47 ILE B N 1
ATOM 4485 C CA . ILE B 1 47 ? -8.469 -39.406 -11.711 1 80 47 ILE B CA 1
ATOM 4486 C C . ILE B 1 47 ? -9.656 -39.406 -12.672 1 80 47 ILE B C 1
ATOM 4488 O O . ILE B 1 47 ? -9.742 -38.562 -13.562 1 80 47 ILE B O 1
ATOM 4492 N N . HIS B 1 48 ? -10.531 -40.25 -12.406 1 79.44 48 HIS B N 1
ATOM 4493 C CA . HIS B 1 48 ? -11.719 -40.344 -13.25 1 79.44 48 HIS B CA 1
ATOM 4494 C C . HIS B 1 48 ? -12.57 -39.094 -13.148 1 79.44 48 HIS B C 1
ATOM 4496 O O . HIS B 1 48 ? -13.078 -38.594 -14.156 1 79.44 48 HIS B O 1
ATOM 4502 N N . PHE B 1 49 ? -12.664 -38.719 -11.961 1 80 49 PHE B N 1
ATOM 4503 C CA . PHE B 1 49 ? -13.43 -37.5 -11.734 1 80 49 PHE B CA 1
ATOM 4504 C C . PHE B 1 49 ? -12.773 -36.312 -12.43 1 80 49 PHE B C 1
ATOM 4506 O O . PHE B 1 49 ? -13.445 -35.531 -13.117 1 80 49 PHE B O 1
ATOM 4513 N N . SER B 1 50 ? -11.531 -36.25 -12.25 1 80.81 50 SER B N 1
ATOM 4514 C CA . SER B 1 50 ? -10.797 -35.094 -12.773 1 80.81 50 SER B CA 1
ATOM 4515 C C . SER B 1 50 ? -10.789 -35.094 -14.297 1 80.81 50 SER B C 1
ATOM 4517 O O . SER B 1 50 ? -10.852 -34.031 -14.922 1 80.81 50 SER B O 1
ATOM 4519 N N . ALA B 1 51 ? -10.734 -36.219 -14.852 1 75 51 ALA B N 1
ATOM 4520 C CA . ALA B 1 51 ? -10.75 -36.344 -16.312 1 75 51 ALA B CA 1
ATOM 4521 C C . ALA B 1 51 ? -12.133 -36.062 -16.875 1 75 51 ALA B C 1
ATOM 4523 O O . ALA B 1 51 ? -12.258 -35.562 -18 1 75 51 ALA B O 1
ATOM 4524 N N . GLY B 1 52 ? -13.117 -36.219 -16.016 1 69.06 52 GLY B N 1
ATOM 4525 C CA . GLY B 1 52 ? -14.492 -36.062 -16.469 1 69.06 52 GLY B CA 1
ATOM 4526 C C . GLY B 1 52 ? -15.07 -34.719 -16.156 1 69.06 52 GLY B C 1
ATOM 4527 O O . GLY B 1 52 ? -16.188 -34.406 -16.562 1 69.06 52 GLY B O 1
ATOM 4528 N N . TYR B 1 53 ? -14.344 -33.969 -15.375 1 70.75 53 TYR B N 1
ATOM 4529 C CA . TYR B 1 53 ? -14.875 -32.688 -14.883 1 70.75 53 TYR B CA 1
ATOM 4530 C C . TYR B 1 53 ? -15.117 -31.719 -16.031 1 70.75 53 TYR B C 1
ATOM 4532 O O . TYR B 1 53 ? -15.938 -30.812 -15.906 1 70.75 53 TYR B O 1
ATOM 4540 N N . GLY B 1 54 ? -14.688 -32.031 -17.266 1 62.94 54 GLY B N 1
ATOM 4541 C CA . GLY B 1 54 ? -15.148 -31.375 -18.469 1 62.94 54 GLY B CA 1
ATOM 4542 C C . GLY B 1 54 ? -14.305 -30.156 -18.844 1 62.94 54 GLY B C 1
ATOM 4543 O O . GLY B 1 54 ? -14.477 -29.578 -19.922 1 62.94 54 GLY B O 1
ATOM 4544 N N . ASN B 1 55 ? -13.508 -29.609 -17.938 1 72.69 55 ASN B N 1
ATOM 4545 C CA . ASN B 1 55 ? -12.789 -28.406 -18.328 1 72.69 55 ASN B CA 1
ATOM 4546 C C . ASN B 1 55 ? -11.422 -28.719 -18.922 1 72.69 55 ASN B C 1
ATOM 4548 O O . ASN B 1 55 ? -10.68 -27.812 -19.312 1 72.69 55 ASN B O 1
ATOM 4552 N N . GLY B 1 56 ? -11.094 -30.016 -19.031 1 75.38 56 GLY B N 1
ATOM 4553 C CA . GLY B 1 56 ? -9.859 -30.438 -19.656 1 75.38 56 GLY B CA 1
ATOM 4554 C C . GLY B 1 56 ? -8.641 -30.281 -18.766 1 75.38 56 GLY B C 1
ATOM 4555 O O . GLY B 1 56 ? -7.531 -30.672 -19.141 1 75.38 56 GLY B O 1
ATOM 4556 N N . ARG B 1 57 ? -8.789 -29.703 -17.562 1 87.94 57 ARG B N 1
ATOM 4557 C CA . ARG B 1 57 ? -7.684 -29.469 -16.625 1 87.94 57 ARG B CA 1
ATOM 4558 C C . ARG B 1 57 ? -7.422 -30.703 -15.781 1 87.94 57 ARG B C 1
ATOM 4560 O O . ARG B 1 57 ? -7.531 -30.656 -14.555 1 87.94 57 ARG B O 1
ATOM 4567 N N . VAL B 1 58 ? -6.891 -31.672 -16.422 1 88.12 58 VAL B N 1
ATOM 4568 C CA . VAL B 1 58 ? -6.809 -33 -15.82 1 88.12 58 VAL B CA 1
ATOM 4569 C C . VAL B 1 58 ? -5.902 -32.969 -14.594 1 88.12 58 VAL B C 1
ATOM 4571 O O . VAL B 1 58 ? -6.312 -33.344 -13.5 1 88.12 58 VAL B O 1
ATOM 4574 N N . LEU B 1 59 ? -4.707 -32.438 -14.75 1 92.62 59 LEU B N 1
ATOM 4575 C CA . LEU B 1 59 ? -3.771 -32.438 -13.633 1 92.62 59 LEU B CA 1
ATOM 4576 C C . LEU B 1 59 ? -4.164 -31.359 -12.617 1 92.62 59 LEU B C 1
ATOM 4578 O O . LEU B 1 59 ? -3.963 -31.531 -11.414 1 92.62 59 LEU B O 1
ATOM 4582 N N . GLY B 1 60 ? -4.695 -30.25 -13.055 1 93.31 60 GLY B N 1
ATOM 4583 C CA . GLY B 1 60 ? -5.176 -29.203 -12.164 1 93.31 60 GLY B CA 1
ATOM 4584 C C . GLY B 1 60 ? -6.289 -29.672 -11.242 1 93.31 60 GLY B C 1
ATOM 4585 O O . GLY B 1 60 ? -6.227 -29.469 -10.031 1 93.31 60 GLY B O 1
ATOM 4586 N N . ASN B 1 61 ? -7.215 -30.344 -11.836 1 90.62 61 ASN B N 1
ATOM 4587 C CA . ASN B 1 61 ? -8.344 -30.875 -11.07 1 90.62 61 ASN B CA 1
ATOM 4588 C C . ASN B 1 61 ? -7.902 -31.984 -10.117 1 90.62 61 ASN B C 1
ATOM 4590 O O . ASN B 1 61 ? -8.336 -32.031 -8.969 1 90.62 61 ASN B O 1
ATOM 4594 N N . LEU B 1 62 ? -7.133 -32.844 -10.672 1 91.56 62 LEU B N 1
ATOM 4595 C CA . LEU B 1 62 ? -6.645 -33.969 -9.844 1 91.56 62 LEU B CA 1
ATOM 4596 C C . LEU B 1 62 ? -5.91 -33.438 -8.617 1 91.56 62 LEU B C 1
ATOM 4598 O O . LEU B 1 62 ? -6.16 -33.875 -7.496 1 91.56 62 LEU B O 1
ATOM 4602 N N . LEU B 1 63 ? -5.082 -32.5 -8.828 1 94.44 63 LEU B N 1
ATOM 4603 C CA . LEU B 1 63 ? -4.305 -31.938 -7.727 1 94.44 63 LEU B CA 1
ATOM 4604 C C . LEU B 1 63 ? -5.215 -31.234 -6.727 1 94.44 63 LEU B C 1
ATOM 4606 O O . LEU B 1 63 ? -5.027 -31.359 -5.512 1 94.44 63 LEU B O 1
ATOM 4610 N N . ALA B 1 64 ? -6.121 -30.484 -7.195 1 93.62 64 ALA B N 1
ATOM 4611 C CA . ALA B 1 64 ? -7.055 -29.781 -6.32 1 93.62 64 ALA B CA 1
ATOM 4612 C C . ALA B 1 64 ? -7.809 -30.75 -5.422 1 93.62 64 ALA B C 1
ATOM 4614 O O . ALA B 1 64 ? -7.93 -30.531 -4.215 1 93.62 64 ALA B O 1
ATOM 4615 N N . VAL B 1 65 ? -8.25 -31.828 -6.008 1 91.44 65 VAL B N 1
ATOM 4616 C CA . VAL B 1 65 ? -9.008 -32.812 -5.262 1 91.44 65 VAL B CA 1
ATOM 4617 C C . VAL B 1 65 ? -8.125 -33.469 -4.191 1 91.44 65 VAL B C 1
ATOM 4619 O O . VAL B 1 65 ? -8.547 -33.625 -3.045 1 91.44 65 VAL B O 1
ATOM 4622 N N . VAL B 1 66 ? -6.953 -33.75 -4.555 1 92.25 66 VAL B N 1
ATOM 4623 C CA . VAL B 1 66 ? -6.023 -34.375 -3.629 1 92.25 66 VAL B CA 1
ATOM 4624 C C . VAL B 1 66 ? -5.691 -33.438 -2.486 1 92.25 66 VAL B C 1
ATOM 4626 O O . VAL B 1 66 ? -5.688 -33.844 -1.318 1 92.25 66 VAL B O 1
ATOM 4629 N N . LEU B 1 67 ? -5.508 -32.188 -2.758 1 94.44 67 LEU B N 1
ATOM 4630 C CA . LEU B 1 67 ? -5.074 -31.219 -1.762 1 94.44 67 LEU B CA 1
ATOM 4631 C C . LEU B 1 67 ? -6.215 -30.859 -0.816 1 94.44 67 LEU B C 1
ATOM 4633 O O . LEU B 1 67 ? -5.984 -30.547 0.355 1 94.44 67 LEU B O 1
ATOM 4637 N N . CYS B 1 68 ? -7.348 -30.906 -1.273 1 90.88 68 CYS B N 1
ATOM 4638 C CA . CYS B 1 68 ? -8.492 -30.531 -0.458 1 90.88 68 CYS B CA 1
ATOM 4639 C C . CYS B 1 68 ? -8.812 -31.594 0.582 1 90.88 68 CYS B C 1
ATOM 4641 O O . CYS B 1 68 ? -9.562 -31.344 1.526 1 90.88 68 CYS B O 1
ATOM 4643 N N . LYS B 1 69 ? -8.219 -32.781 0.474 1 89.44 69 LYS B N 1
ATOM 4644 C CA . LYS B 1 69 ? -8.547 -33.875 1.371 1 89.44 69 LYS B CA 1
ATOM 4645 C C . LYS B 1 69 ? -7.809 -33.719 2.701 1 89.44 69 LYS B C 1
ATOM 4647 O O . LYS B 1 69 ? -8.242 -34.281 3.717 1 89.44 69 LYS B O 1
ATOM 4652 N N . SER B 1 70 ? -6.688 -33.094 2.674 1 90.25 70 SER B N 1
ATOM 4653 C CA . SER B 1 70 ? -5.898 -32.906 3.887 1 90.25 70 SER B CA 1
ATOM 4654 C C . SER B 1 70 ? -5.32 -31.5 3.957 1 90.25 70 SER B C 1
ATOM 4656 O O . SER B 1 70 ? -4.492 -31.109 3.127 1 90.25 70 SER B O 1
ATOM 4658 N N . GLN B 1 71 ? -5.664 -30.875 5.02 1 91.56 71 GLN B N 1
ATOM 4659 C CA . GLN B 1 71 ? -5.203 -29.516 5.199 1 91.56 71 GLN B CA 1
ATOM 4660 C C . GLN B 1 71 ? -3.689 -29.453 5.391 1 91.56 71 GLN B C 1
ATOM 4662 O O . GLN B 1 71 ? -3.02 -28.562 4.863 1 91.56 71 GLN B O 1
ATOM 4667 N N . LEU B 1 72 ? -3.197 -30.344 6.18 1 94.5 72 LEU B N 1
ATOM 4668 C CA . LEU B 1 72 ? -1.765 -30.391 6.457 1 94.5 72 LEU B CA 1
ATOM 4669 C C . LEU B 1 72 ? -0.978 -30.703 5.188 1 94.5 72 LEU B C 1
ATOM 4671 O O . LEU B 1 72 ? 0.017 -30.031 4.891 1 94.5 72 LEU B O 1
ATOM 4675 N N . PHE B 1 73 ? -1.413 -31.688 4.441 1 95.5 73 PHE B N 1
ATOM 4676 C CA . PHE B 1 73 ? -0.734 -32.031 3.201 1 95.5 73 PHE B CA 1
ATOM 4677 C C . PHE B 1 73 ? -0.793 -30.891 2.203 1 95.5 73 PHE B C 1
ATOM 4679 O O . PHE B 1 73 ? 0.198 -30.594 1.532 1 95.5 73 PHE B O 1
ATOM 4686 N N . SER B 1 74 ? -1.963 -30.281 2.135 1 96.94 74 SER B N 1
ATOM 4687 C CA . SER B 1 74 ? -2.129 -29.141 1.246 1 96.94 74 SER B CA 1
ATOM 4688 C C . SER B 1 74 ? -1.14 -28.031 1.585 1 96.94 74 SER B C 1
ATOM 4690 O O . SER B 1 74 ? -0.495 -27.469 0.695 1 96.94 74 SER B O 1
ATOM 4692 N N . ALA B 1 75 ? -1.013 -27.75 2.861 1 97.62 75 ALA B N 1
ATOM 4693 C CA . ALA B 1 75 ? -0.116 -26.688 3.312 1 97.62 75 ALA B CA 1
ATOM 4694 C C . ALA B 1 75 ? 1.333 -27 2.957 1 97.62 75 ALA B C 1
ATOM 4696 O O . ALA B 1 75 ? 2.061 -26.141 2.459 1 97.62 75 ALA B O 1
ATOM 4697 N N . ILE B 1 76 ? 1.741 -28.203 3.145 1 97.94 76 ILE B N 1
ATOM 4698 C CA . ILE B 1 76 ? 3.109 -28.641 2.891 1 97.94 76 ILE B CA 1
ATOM 4699 C C . ILE B 1 76 ? 3.398 -28.594 1.392 1 97.94 76 ILE B C 1
ATOM 4701 O O . ILE B 1 76 ? 4.422 -28.047 0.967 1 97.94 76 ILE B O 1
ATOM 4705 N N . PHE B 1 77 ? 2.51 -29.125 0.626 1 98.12 77 PHE B N 1
ATOM 4706 C CA . PHE B 1 77 ? 2.703 -29.172 -0.818 1 98.12 77 PHE B CA 1
ATOM 4707 C C . PHE B 1 77 ? 2.76 -27.766 -1.406 1 98.12 77 PHE B C 1
ATOM 4709 O O . PHE B 1 77 ? 3.619 -27.469 -2.24 1 98.12 77 PHE B O 1
ATOM 4716 N N . ARG B 1 78 ? 1.859 -26.922 -0.996 1 98.12 78 ARG B N 1
ATOM 4717 C CA . ARG B 1 78 ? 1.804 -25.562 -1.519 1 98.12 78 ARG B CA 1
ATOM 4718 C C . ARG B 1 78 ? 3.053 -24.781 -1.136 1 98.12 78 ARG B C 1
ATOM 4720 O O . ARG B 1 78 ? 3.607 -24.047 -1.957 1 98.12 78 ARG B O 1
ATOM 4727 N N . SER B 1 79 ? 3.475 -24.953 0.068 1 98.38 79 SER B N 1
ATOM 4728 C CA . SER B 1 79 ? 4.703 -24.297 0.495 1 98.38 79 SER B CA 1
ATOM 4729 C C . SER B 1 79 ? 5.906 -24.812 -0.288 1 98.38 79 SER B C 1
ATOM 4731 O O . SER B 1 79 ? 6.742 -24.031 -0.74 1 98.38 79 SER B O 1
ATOM 4733 N N . ALA B 1 80 ? 5.973 -26.094 -0.479 1 98.31 80 ALA B N 1
ATOM 4734 C CA . ALA B 1 80 ? 7.07 -26.688 -1.238 1 98.31 80 ALA B CA 1
ATOM 4735 C C . ALA B 1 80 ? 7.078 -26.188 -2.678 1 98.31 80 ALA B C 1
ATOM 4737 O O . ALA B 1 80 ? 8.141 -25.922 -3.244 1 98.31 80 ALA B O 1
ATOM 4738 N N . SER B 1 81 ? 5.926 -26.109 -3.23 1 98.25 81 SER B N 1
ATOM 4739 C CA . SER B 1 81 ? 5.805 -25.672 -4.617 1 98.25 81 SER B CA 1
ATOM 4740 C C . SER B 1 81 ? 6.281 -24.234 -4.785 1 98.25 81 SER B C 1
ATOM 4742 O O . SER B 1 81 ? 6.984 -23.906 -5.746 1 98.25 81 SER B O 1
ATOM 4744 N N . VAL B 1 82 ? 5.906 -23.375 -3.857 1 98.38 82 VAL B N 1
ATOM 4745 C CA . VAL B 1 82 ? 6.301 -21.969 -3.963 1 98.38 82 VAL B CA 1
ATOM 4746 C C . VAL B 1 82 ? 7.797 -21.828 -3.703 1 98.38 82 VAL B C 1
ATOM 4748 O O . VAL B 1 82 ? 8.477 -21.031 -4.352 1 98.38 82 VAL B O 1
ATOM 4751 N N . CYS B 1 83 ? 8.328 -22.594 -2.764 1 98.19 83 CYS B N 1
ATOM 4752 C CA . CYS B 1 83 ? 9.773 -22.625 -2.562 1 98.19 83 CYS B CA 1
ATOM 4753 C C . CYS B 1 83 ? 10.492 -23.078 -3.828 1 98.19 83 CYS B C 1
ATOM 4755 O O . CYS B 1 83 ? 11.5 -22.484 -4.219 1 98.19 83 CYS B O 1
ATOM 4757 N N . ALA B 1 84 ? 9.914 -24.078 -4.445 1 98.19 84 ALA B N 1
ATOM 4758 C CA . ALA B 1 84 ? 10.484 -24.562 -5.695 1 98.19 84 ALA B CA 1
ATOM 4759 C C . ALA B 1 84 ? 10.438 -23.5 -6.777 1 98.19 84 ALA B C 1
ATOM 4761 O O . ALA B 1 84 ? 11.383 -23.344 -7.555 1 98.19 84 ALA B O 1
ATOM 4762 N N . MET B 1 85 ? 9.359 -22.844 -6.82 1 98.31 85 MET B N 1
ATOM 4763 C CA . MET B 1 85 ? 9.219 -21.766 -7.793 1 98.31 85 MET B CA 1
ATOM 4764 C C . MET B 1 85 ? 10.328 -20.734 -7.629 1 98.31 85 MET B C 1
ATOM 4766 O O . MET B 1 85 ? 11 -20.375 -8.602 1 98.31 85 MET B O 1
ATOM 4770 N N . VAL B 1 86 ? 10.547 -20.297 -6.398 1 98.31 86 VAL B N 1
ATOM 4771 C CA . VAL B 1 86 ? 11.586 -19.312 -6.125 1 98.31 86 VAL B CA 1
ATOM 4772 C C . VAL B 1 86 ? 12.953 -19.906 -6.453 1 98.31 86 VAL B C 1
ATOM 4774 O O . VAL B 1 86 ? 13.797 -19.234 -7.07 1 98.31 86 VAL B O 1
ATOM 4777 N N . TYR B 1 87 ? 13.141 -21.109 -6.062 1 97.5 87 TYR B N 1
ATOM 4778 C CA . TYR B 1 87 ? 14.422 -21.781 -6.289 1 97.5 87 TYR B CA 1
ATOM 4779 C C . TYR B 1 87 ? 14.75 -21.844 -7.773 1 97.5 87 TYR B C 1
ATOM 4781 O O . TYR B 1 87 ? 15.844 -21.453 -8.188 1 97.5 87 TYR B O 1
ATOM 4789 N N . PHE B 1 88 ? 13.844 -22.266 -8.586 1 97.31 88 PHE B N 1
ATOM 4790 C CA . PHE B 1 88 ? 14.125 -22.469 -10 1 97.31 88 PHE B CA 1
ATOM 4791 C C . PHE B 1 88 ? 14.148 -21.141 -10.742 1 97.31 88 PHE B C 1
ATOM 4793 O O . PHE B 1 88 ? 14.883 -20.984 -11.719 1 97.31 88 PHE B O 1
ATOM 4800 N N . LEU B 1 89 ? 13.328 -20.219 -10.273 1 97.62 89 LEU B N 1
ATOM 4801 C CA . LEU B 1 89 ? 13.383 -18.875 -10.828 1 97.62 89 LEU B CA 1
ATOM 4802 C C . LEU B 1 89 ? 14.781 -18.281 -10.68 1 97.62 89 LEU B C 1
ATOM 4804 O O . LEU B 1 89 ? 15.336 -17.734 -11.633 1 97.62 89 LEU B O 1
ATOM 4808 N N . VAL B 1 90 ? 15.344 -18.391 -9.508 1 96.5 90 VAL B N 1
ATOM 4809 C CA . VAL B 1 90 ? 16.672 -17.844 -9.219 1 96.5 90 VAL B CA 1
ATOM 4810 C C . VAL B 1 90 ? 17.734 -18.641 -9.969 1 96.5 90 VAL B C 1
ATOM 4812 O O . VAL B 1 90 ? 18.672 -18.062 -10.523 1 96.5 90 VAL B O 1
ATOM 4815 N N . ARG B 1 91 ? 17.547 -19.938 -9.984 1 94 91 ARG B N 1
ATOM 4816 C CA . ARG B 1 91 ? 18.484 -20.797 -10.695 1 94 91 ARG B CA 1
ATOM 4817 C C . ARG B 1 91 ? 18.531 -20.438 -12.18 1 94 91 ARG B C 1
ATOM 4819 O O . ARG B 1 91 ? 19.594 -20.531 -12.805 1 94 91 ARG B O 1
ATOM 4826 N N . LEU B 1 92 ? 17.484 -20.016 -12.734 1 92.94 92 LEU B N 1
ATOM 4827 C CA . LEU B 1 92 ? 17.375 -19.672 -14.141 1 92.94 92 LEU B CA 1
ATOM 4828 C C . LEU B 1 92 ? 18.203 -18.422 -14.461 1 92.94 92 LEU B C 1
ATOM 4830 O O . LEU B 1 92 ? 18.797 -18.328 -15.531 1 92.94 92 LEU B O 1
ATOM 4834 N N . VAL B 1 93 ? 18.281 -17.484 -13.516 1 91.94 93 VAL B N 1
ATOM 4835 C CA . VAL B 1 93 ? 18.875 -16.188 -13.82 1 91.94 93 VAL B CA 1
ATOM 4836 C C . VAL B 1 93 ? 20.281 -16.109 -13.227 1 91.94 93 VAL B C 1
ATOM 4838 O O . VAL B 1 93 ? 21.094 -15.305 -13.664 1 91.94 93 VAL B O 1
ATOM 4841 N N . ASP B 1 94 ? 20.531 -16.891 -12.219 1 86.94 94 ASP B N 1
ATOM 4842 C CA . ASP B 1 94 ? 21.781 -16.812 -11.477 1 86.94 94 ASP B CA 1
ATOM 4843 C C . ASP B 1 94 ? 22.969 -17.172 -12.375 1 86.94 94 ASP B C 1
ATOM 4845 O O . ASP B 1 94 ? 23.016 -18.266 -12.953 1 86.94 94 ASP B O 1
ATOM 4849 N N . ASP B 1 95 ? 23.938 -16.281 -12.492 1 77.88 95 ASP B N 1
ATOM 4850 C CA . ASP B 1 95 ? 25.156 -16.5 -13.266 1 77.88 95 ASP B CA 1
ATOM 4851 C C . ASP B 1 95 ? 26.312 -16.906 -12.359 1 77.88 95 ASP B C 1
ATOM 4853 O O . ASP B 1 95 ? 27.484 -16.734 -12.727 1 77.88 95 ASP B O 1
ATOM 4857 N N . LYS B 1 96 ? 25.969 -17.312 -11.102 1 73.12 96 LYS B N 1
ATOM 4858 C CA . LYS B 1 96 ? 26.953 -17.828 -10.148 1 73.12 96 LYS B CA 1
ATOM 4859 C C . LYS B 1 96 ? 27.984 -16.75 -9.805 1 73.12 96 LYS B C 1
ATOM 4861 O O . LYS B 1 96 ? 29.172 -17.047 -9.711 1 73.12 96 LYS B O 1
ATOM 4866 N N . LYS B 1 97 ? 27.609 -15.516 -9.781 1 77 97 LYS B N 1
ATOM 4867 C CA . LYS B 1 97 ? 28.469 -14.398 -9.391 1 77 97 LYS B CA 1
ATOM 4868 C C . LYS B 1 97 ? 28.406 -14.156 -7.887 1 77 97 LYS B C 1
ATOM 4870 O O . LYS B 1 97 ? 28.812 -13.094 -7.406 1 77 97 LYS B O 1
ATOM 4875 N N . GLY B 1 98 ? 27.812 -15.117 -7.211 1 86.44 98 GLY B N 1
ATOM 4876 C CA . GLY B 1 98 ? 27.766 -15.008 -5.762 1 86.44 98 GLY B CA 1
ATOM 4877 C C . GLY B 1 98 ? 26.594 -14.18 -5.258 1 86.44 98 GLY B C 1
ATOM 4878 O O . GLY B 1 98 ? 26.641 -13.656 -4.145 1 86.44 98 GLY B O 1
ATOM 4879 N N . HIS B 1 99 ? 25.609 -14 -6.043 1 92.88 99 HIS B N 1
ATOM 4880 C CA . HIS B 1 99 ? 24.469 -13.164 -5.664 1 92.88 99 HIS B CA 1
ATOM 4881 C C . HIS B 1 99 ? 23.234 -14.008 -5.348 1 92.88 99 HIS B C 1
ATOM 4883 O O . HIS B 1 99 ? 22.141 -13.469 -5.16 1 92.88 99 HIS B O 1
ATOM 4889 N N . THR B 1 100 ? 23.406 -15.312 -5.16 1 94.25 100 THR B N 1
ATOM 4890 C CA . THR B 1 100 ? 22.297 -16.25 -5.055 1 94.25 100 THR B CA 1
ATOM 4891 C C . THR B 1 100 ? 21.422 -15.922 -3.842 1 94.25 100 THR B C 1
ATOM 4893 O O . THR B 1 100 ? 20.203 -15.961 -3.92 1 94.25 100 THR B O 1
ATOM 4896 N N . GLU B 1 101 ? 22.047 -15.57 -2.711 1 94.25 101 GLU B N 1
ATOM 4897 C CA . GLU B 1 101 ? 21.297 -15.281 -1.485 1 94.25 101 GLU B CA 1
ATOM 4898 C C . GLU B 1 101 ? 20.391 -14.07 -1.663 1 94.25 101 GLU B C 1
ATOM 4900 O O . GLU B 1 101 ? 19.203 -14.125 -1.307 1 94.25 101 GLU B O 1
ATOM 4905 N N . LEU B 1 102 ? 20.922 -13.062 -2.25 1 95.19 102 LEU B N 1
ATOM 4906 C CA . LEU B 1 102 ? 20.156 -11.828 -2.424 1 95.19 102 LEU B CA 1
ATOM 4907 C C . LEU B 1 102 ? 19.062 -12.008 -3.477 1 95.19 102 LEU B C 1
ATOM 4909 O O . LEU B 1 102 ? 17.953 -11.484 -3.328 1 95.19 102 LEU B O 1
ATOM 4913 N N . LEU B 1 103 ? 19.422 -12.711 -4.492 1 97.06 103 LEU B N 1
ATOM 4914 C CA . LEU B 1 103 ? 18.422 -13.016 -5.516 1 97.06 103 LEU B CA 1
ATOM 4915 C C . LEU B 1 103 ? 17.25 -13.805 -4.926 1 97.06 103 LEU B C 1
ATOM 4917 O O . LEU B 1 103 ? 16.094 -13.484 -5.18 1 97.06 103 LEU B O 1
ATOM 4921 N N . THR B 1 104 ? 17.609 -14.75 -4.094 1 97.19 104 THR B N 1
ATOM 4922 C CA . THR B 1 104 ? 16.609 -15.609 -3.488 1 97.19 104 THR B CA 1
ATOM 4923 C C . THR B 1 104 ? 15.719 -14.812 -2.535 1 97.19 104 THR B C 1
ATOM 4925 O O . THR B 1 104 ? 14.484 -14.906 -2.6 1 97.19 104 THR B O 1
ATOM 4928 N N . ALA B 1 105 ? 16.328 -14.062 -1.669 1 97.06 105 ALA B N 1
ATOM 4929 C CA . ALA B 1 105 ? 15.57 -13.273 -0.7 1 97.06 105 ALA B CA 1
ATOM 4930 C C . ALA B 1 105 ? 14.672 -12.258 -1.399 1 97.06 105 ALA B C 1
ATOM 4932 O O . ALA B 1 105 ? 13.508 -12.086 -1.029 1 97.06 105 ALA B O 1
ATOM 4933 N N . SER B 1 106 ? 15.195 -11.586 -2.418 1 97.62 106 SER B N 1
ATOM 4934 C CA . SER B 1 106 ? 14.43 -10.586 -3.146 1 97.62 106 SER B CA 1
ATOM 4935 C C . SER B 1 106 ? 13.266 -11.227 -3.9 1 97.62 106 SER B C 1
ATOM 4937 O O . SER B 1 106 ? 12.148 -10.695 -3.896 1 97.62 106 SER B O 1
ATOM 4939 N N . ALA B 1 107 ? 13.523 -12.328 -4.547 1 98.06 107 ALA B N 1
ATOM 4940 C CA . ALA B 1 107 ? 12.469 -13.047 -5.254 1 98.06 107 ALA B CA 1
ATOM 4941 C C . ALA B 1 107 ? 11.367 -13.484 -4.293 1 98.06 107 ALA B C 1
ATOM 4943 O O . ALA B 1 107 ? 10.18 -13.453 -4.637 1 98.06 107 ALA B O 1
ATOM 4944 N N . THR B 1 108 ? 11.805 -13.906 -3.096 1 97.88 108 THR B N 1
ATOM 4945 C CA . THR B 1 108 ? 10.844 -14.336 -2.09 1 97.88 108 THR B CA 1
ATOM 4946 C C . THR B 1 108 ? 9.945 -13.18 -1.664 1 97.88 108 THR B C 1
ATOM 4948 O O . THR B 1 108 ? 8.727 -13.32 -1.597 1 97.88 108 THR B O 1
ATOM 4951 N N . VAL B 1 109 ? 10.508 -12.023 -1.449 1 96.94 109 VAL B N 1
ATOM 4952 C CA . VAL B 1 109 ? 9.75 -10.844 -1.061 1 96.94 109 VAL B CA 1
ATOM 4953 C C . VAL B 1 109 ? 8.727 -10.508 -2.143 1 96.94 109 VAL B C 1
ATOM 4955 O O . VAL B 1 109 ? 7.559 -10.242 -1.844 1 96.94 109 VAL B O 1
ATOM 4958 N N . LEU B 1 110 ? 9.133 -10.594 -3.367 1 97.69 110 LEU B N 1
ATOM 4959 C CA . LEU B 1 110 ? 8.266 -10.211 -4.477 1 97.69 110 LEU B CA 1
ATOM 4960 C C . LEU B 1 110 ? 7.199 -11.266 -4.723 1 97.69 110 LEU B C 1
ATOM 4962 O O . LEU B 1 110 ? 6.082 -10.945 -5.133 1 97.69 110 LEU B O 1
ATOM 4966 N N . THR B 1 111 ? 7.496 -12.523 -4.492 1 96.94 111 THR B N 1
ATOM 4967 C CA . THR B 1 111 ? 6.547 -13.602 -4.75 1 96.94 111 THR B CA 1
ATOM 4968 C C . THR B 1 111 ? 5.504 -13.68 -3.641 1 96.94 111 THR B C 1
ATOM 4970 O O . THR B 1 111 ? 4.332 -13.969 -3.9 1 96.94 111 THR B O 1
ATOM 4973 N N . VAL B 1 112 ? 5.918 -13.414 -2.438 1 94.19 112 VAL B N 1
ATOM 4974 C CA . VAL B 1 112 ? 4.992 -13.539 -1.319 1 94.19 112 VAL B CA 1
ATOM 4975 C C . VAL B 1 112 ? 4.32 -12.195 -1.045 1 94.19 112 VAL B C 1
ATOM 4977 O O . VAL B 1 112 ? 3.199 -12.141 -0.537 1 94.19 112 VAL B O 1
ATOM 4980 N N . GLY B 1 113 ? 5.02 -11.117 -1.374 1 93.19 113 GLY B N 1
ATOM 4981 C CA . GLY B 1 113 ? 4.504 -9.773 -1.118 1 93.19 113 GLY B CA 1
ATOM 4982 C C . GLY B 1 113 ? 3.588 -9.273 -2.215 1 93.19 113 GLY B C 1
ATOM 4983 O O . GLY B 1 113 ? 3.486 -8.062 -2.438 1 93.19 113 GLY B O 1
ATOM 4984 N N . VAL B 1 114 ? 2.893 -10.133 -2.924 1 94.31 114 VAL B N 1
ATOM 4985 C CA . VAL B 1 114 ? 1.975 -9.734 -3.986 1 94.31 114 VAL B CA 1
ATOM 4986 C C . VAL B 1 114 ? 0.72 -9.117 -3.381 1 94.31 114 VAL B C 1
ATOM 4988 O O . VAL B 1 114 ? 0.442 -9.289 -2.193 1 94.31 114 VAL B O 1
ATOM 4991 N N . ASP B 1 115 ? 0.076 -8.344 -4.191 1 91.75 115 ASP B N 1
ATOM 4992 C CA . ASP B 1 115 ? -1.184 -7.738 -3.777 1 91.75 115 ASP B CA 1
ATOM 4993 C C . ASP B 1 115 ? -2.176 -8.797 -3.299 1 91.75 115 ASP B C 1
ATOM 4995 O O . ASP B 1 115 ? -2.156 -9.93 -3.773 1 91.75 115 ASP B O 1
ATOM 4999 N N . GLY B 1 116 ? -3.057 -8.398 -2.42 1 90.44 116 GLY B N 1
ATOM 5000 C CA . GLY B 1 116 ? -4.031 -9.305 -1.834 1 90.44 116 GLY B CA 1
ATOM 5001 C C . GLY B 1 116 ? -4.914 -9.984 -2.867 1 90.44 116 GLY B C 1
ATOM 5002 O O . GLY B 1 116 ? -5.27 -11.156 -2.715 1 90.44 116 GLY B O 1
ATOM 5003 N N . LEU B 1 117 ? -5.156 -9.289 -3.902 1 89.5 117 LEU B N 1
ATOM 5004 C CA . LEU B 1 117 ? -6.004 -9.812 -4.973 1 89.5 117 LEU B CA 1
ATOM 5005 C C . LEU B 1 117 ? -5.375 -11.055 -5.605 1 89.5 117 LEU B C 1
ATOM 5007 O O . LEU B 1 117 ? -6.059 -12.055 -5.824 1 89.5 117 LEU B O 1
ATOM 5011 N N . PHE B 1 118 ? -4.113 -10.961 -5.82 1 93.19 118 PHE B N 1
ATOM 5012 C CA . PHE B 1 118 ? -3.414 -12.086 -6.422 1 93.19 118 PHE B CA 1
ATOM 5013 C C . PHE B 1 118 ? -3.166 -13.18 -5.391 1 93.19 118 PHE B C 1
ATOM 5015 O O . PHE B 1 118 ? -3.287 -14.367 -5.695 1 93.19 118 PHE B O 1
ATOM 5022 N N . PHE B 1 119 ? -2.883 -12.781 -4.207 1 94.44 119 PHE B N 1
ATOM 5023 C CA . PHE B 1 119 ? -2.623 -13.758 -3.152 1 94.44 119 PHE B CA 1
ATOM 5024 C C . PHE B 1 119 ? -3.852 -14.617 -2.902 1 94.44 119 PHE B C 1
ATOM 5026 O O . PHE B 1 119 ? -3.74 -15.844 -2.766 1 94.44 119 PHE B O 1
ATOM 5033 N N . GLY B 1 120 ? -5.012 -14.039 -2.871 1 92.12 120 GLY B N 1
ATOM 5034 C CA . GLY B 1 120 ? -6.258 -14.742 -2.619 1 92.12 120 GLY B CA 1
ATOM 5035 C C . GLY B 1 120 ? -6.664 -15.664 -3.754 1 92.12 120 GLY B C 1
ATOM 5036 O O . GLY B 1 120 ? -7.277 -16.703 -3.521 1 92.12 120 GLY B O 1
ATOM 5037 N N . GLU B 1 121 ? -6.195 -15.328 -4.984 1 92.69 121 GLU B N 1
ATOM 5038 C CA . GLU B 1 121 ? -6.645 -16.047 -6.168 1 92.69 121 GLU B CA 1
ATOM 5039 C C . GLU B 1 121 ? -5.688 -17.188 -6.512 1 92.69 121 GLU B C 1
ATOM 5041 O O . GLU B 1 121 ? -6.09 -18.188 -7.113 1 92.69 121 GLU B O 1
ATOM 5046 N N . VAL B 1 122 ? -4.445 -16.984 -6.07 1 95.44 122 VAL B N 1
ATOM 5047 C CA . VAL B 1 122 ? -3.475 -17.938 -6.609 1 95.44 122 VAL B CA 1
ATOM 5048 C C . VAL B 1 122 ? -2.852 -18.734 -5.473 1 95.44 122 VAL B C 1
ATOM 5050 O O . VAL B 1 122 ? -2.482 -19.906 -5.66 1 95.44 122 VAL B O 1
ATOM 5053 N N . TYR B 1 123 ? -2.715 -18.219 -4.316 1 96.25 123 TYR B N 1
ATOM 5054 C CA . TYR B 1 123 ? -2.006 -18.906 -3.246 1 96.25 123 TYR B CA 1
ATOM 5055 C C . TYR B 1 123 ? -2.982 -19.5 -2.242 1 96.25 123 TYR B C 1
ATOM 5057 O O . TYR B 1 123 ? -2.9 -20.688 -1.919 1 96.25 123 TYR B O 1
ATOM 5065 N N . SER B 1 124 ? -3.871 -18.672 -1.744 1 93.5 124 SER B N 1
ATOM 5066 C CA . SER B 1 124 ? -4.711 -19.109 -0.632 1 93.5 124 SER B CA 1
ATOM 5067 C C . SER B 1 124 ? -5.797 -20.078 -1.101 1 93.5 124 SER B C 1
ATOM 5069 O O . SER B 1 124 ? -6.129 -21.031 -0.397 1 93.5 124 SER B O 1
ATOM 5071 N N . TRP B 1 125 ? -6.332 -19.844 -2.27 1 93.12 125 TRP B N 1
ATOM 5072 C CA . TRP B 1 125 ? -7.352 -20.703 -2.863 1 93.12 125 TRP B CA 1
ATOM 5073 C C . TRP B 1 125 ? -6.723 -21.969 -3.439 1 93.12 125 TRP B C 1
ATOM 5075 O O . TRP B 1 125 ? -5.957 -21.906 -4.402 1 93.12 125 TRP B O 1
ATOM 5085 N N . ILE B 1 126 ? -7.094 -23.109 -2.918 1 94.38 126 ILE B N 1
ATOM 5086 C CA . ILE B 1 126 ? -6.434 -24.359 -3.268 1 94.38 126 ILE B CA 1
ATOM 5087 C C . ILE B 1 126 ? -6.656 -24.672 -4.75 1 94.38 126 ILE B C 1
ATOM 5089 O O . ILE B 1 126 ? -5.723 -25.047 -5.457 1 94.38 126 ILE B O 1
ATOM 5093 N N . SER B 1 127 ? -7.871 -24.531 -5.215 1 91.94 127 SER B N 1
ATOM 5094 C CA . SER B 1 127 ? -8.156 -24.797 -6.621 1 91.94 127 SER B CA 1
ATOM 5095 C C . SER B 1 127 ? -7.402 -23.828 -7.531 1 91.94 127 SER B C 1
ATOM 5097 O O . SER B 1 127 ? -6.883 -24.234 -8.57 1 91.94 127 SER B O 1
ATOM 5099 N N . GLY B 1 128 ? -7.348 -22.578 -7.141 1 94 128 GLY B N 1
ATOM 5100 C CA . GLY B 1 128 ? -6.531 -21.625 -7.883 1 94 128 GLY B CA 1
ATOM 5101 C C . GLY B 1 128 ? -5.055 -21.953 -7.859 1 94 128 GLY B C 1
ATOM 5102 O O . GLY B 1 128 ? -4.387 -21.922 -8.898 1 94 128 GLY B O 1
ATOM 5103 N N . PHE B 1 129 ? -4.555 -22.328 -6.703 1 96.69 129 PHE B N 1
ATOM 5104 C CA . PHE B 1 129 ? -3.156 -22.719 -6.543 1 96.69 129 PHE B CA 1
ATOM 5105 C C . PHE B 1 129 ? -2.812 -23.891 -7.457 1 96.69 129 PHE B C 1
ATOM 5107 O O . PHE B 1 129 ? -1.799 -23.859 -8.156 1 96.69 129 PHE B O 1
ATOM 5114 N N . SER B 1 130 ? -3.643 -24.891 -7.457 1 96.31 130 SER B N 1
ATOM 5115 C CA . SER B 1 130 ? -3.4 -26.125 -8.188 1 96.31 130 SER B CA 1
ATOM 5116 C C . SER B 1 130 ? -3.32 -25.875 -9.688 1 96.31 130 SER B C 1
ATOM 5118 O O . SER B 1 130 ? -2.611 -26.578 -10.406 1 96.31 130 SER B O 1
ATOM 5120 N N . ASN B 1 131 ? -3.92 -24.812 -10.109 1 94.31 131 ASN B N 1
ATOM 5121 C CA . ASN B 1 131 ? -4.004 -24.594 -11.555 1 94.31 131 ASN B CA 1
ATOM 5122 C C . ASN B 1 131 ? -2.977 -23.562 -12.016 1 94.31 131 ASN B C 1
ATOM 5124 O O . ASN B 1 131 ? -2.646 -23.516 -13.203 1 94.31 131 ASN B O 1
ATOM 5128 N N . TYR B 1 132 ? -2.41 -22.844 -11.109 1 95.38 132 TYR B N 1
ATOM 5129 C CA . TYR B 1 132 ? -1.648 -21.703 -11.633 1 95.38 132 TYR B CA 1
ATOM 5130 C C . TYR B 1 132 ? -0.213 -21.734 -11.117 1 95.38 132 TYR B C 1
ATOM 5132 O O . TYR B 1 132 ? 0.683 -21.156 -11.734 1 95.38 132 TYR B O 1
ATOM 5140 N N . ILE B 1 133 ? 0.091 -22.391 -10.039 1 97.56 133 ILE B N 1
ATOM 5141 C CA . ILE B 1 133 ? 1.443 -22.359 -9.492 1 97.56 133 ILE B CA 1
ATOM 5142 C C . ILE B 1 133 ? 2.25 -23.531 -10.062 1 97.56 133 ILE B C 1
ATOM 5144 O O . ILE B 1 133 ? 3.346 -23.328 -10.594 1 97.56 133 ILE B O 1
ATOM 5148 N N . PRO B 1 134 ? 1.723 -24.734 -10.039 1 97.56 134 PRO B N 1
ATOM 5149 C CA . PRO B 1 134 ? 2.514 -25.875 -10.523 1 97.56 134 PRO B CA 1
ATOM 5150 C C . PRO B 1 134 ? 2.943 -25.719 -11.984 1 97.56 134 PRO B C 1
ATOM 5152 O O . PRO B 1 134 ? 4.094 -25.984 -12.328 1 97.56 134 PRO B O 1
ATOM 5155 N N . PRO B 1 135 ? 2.033 -25.281 -12.852 1 96.56 135 PRO B N 1
ATOM 5156 C CA . PRO B 1 135 ? 2.498 -25.125 -14.227 1 96.56 135 PRO B CA 1
ATOM 5157 C C . PRO B 1 135 ? 3.676 -24.156 -14.352 1 96.56 135 PRO B C 1
ATOM 5159 O O . PRO B 1 135 ? 4.551 -24.344 -15.203 1 96.56 135 PRO B O 1
ATOM 5162 N N . ILE B 1 136 ? 3.701 -23.125 -13.562 1 96.62 136 ILE B N 1
ATOM 5163 C CA . ILE B 1 136 ? 4.816 -22.188 -13.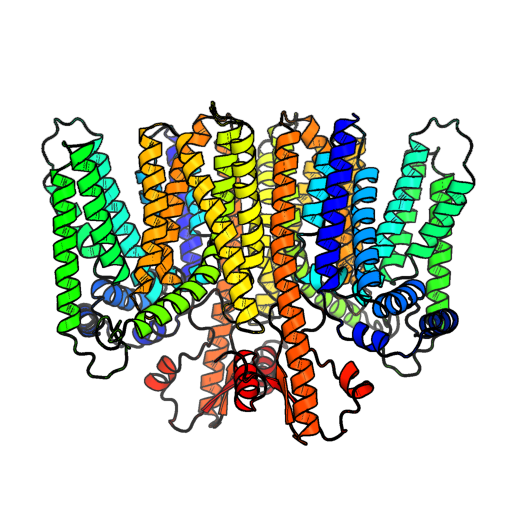57 1 96.62 136 ILE B CA 1
ATOM 5164 C C . ILE B 1 136 ? 6.09 -22.891 -13.117 1 96.62 136 ILE B C 1
ATOM 5166 O O . ILE B 1 136 ? 7.145 -22.734 -13.734 1 96.62 136 ILE B O 1
ATOM 5170 N N . VAL B 1 137 ? 6.008 -23.672 -12.055 1 97.94 137 VAL B N 1
ATOM 5171 C CA . VAL B 1 137 ? 7.152 -24.406 -11.531 1 97.94 137 VAL B CA 1
ATOM 5172 C C . VAL B 1 137 ? 7.684 -25.375 -12.594 1 97.94 137 VAL B C 1
ATOM 5174 O O . VAL B 1 137 ? 8.891 -25.406 -12.859 1 97.94 137 VAL B O 1
ATOM 5177 N N . LEU B 1 138 ? 6.82 -26.078 -13.211 1 97.81 138 LEU B N 1
ATOM 5178 C CA . LEU B 1 138 ? 7.215 -27.047 -14.227 1 97.81 138 LEU B CA 1
ATOM 5179 C C . LEU B 1 138 ? 7.875 -26.344 -15.414 1 97.81 138 LEU B C 1
ATOM 5181 O O . LEU B 1 138 ? 8.867 -26.844 -15.953 1 97.81 138 LEU B O 1
ATOM 5185 N N . THR B 1 139 ? 7.301 -25.25 -15.781 1 96.19 139 THR B N 1
ATOM 5186 C CA . THR B 1 139 ? 7.887 -24.469 -16.875 1 96.19 139 THR B CA 1
ATOM 5187 C C . THR B 1 139 ? 9.297 -24 -16.5 1 96.19 139 THR B C 1
ATOM 5189 O O . THR B 1 139 ? 10.219 -24.109 -17.312 1 96.19 139 THR B O 1
ATOM 5192 N N . LEU B 1 140 ? 9.43 -23.5 -15.336 1 96.75 140 LEU B N 1
ATOM 5193 C CA . LEU B 1 140 ? 10.734 -23.047 -14.875 1 96.75 140 LEU B CA 1
ATOM 5194 C C . LEU B 1 140 ? 11.734 -24.188 -14.852 1 96.75 140 LEU B C 1
ATOM 5196 O O . LEU B 1 140 ? 12.898 -24.016 -15.203 1 96.75 140 LEU B O 1
ATOM 5200 N N . ILE B 1 141 ? 11.305 -25.359 -14.438 1 96.31 141 ILE B N 1
ATOM 5201 C CA . ILE B 1 141 ? 12.164 -26.531 -14.43 1 96.31 141 ILE B CA 1
ATOM 5202 C C . ILE B 1 141 ? 12.648 -26.828 -15.852 1 96.31 141 ILE B C 1
ATOM 5204 O O . ILE B 1 141 ? 13.844 -27.047 -16.078 1 96.31 141 ILE B O 1
ATOM 5208 N N . CYS B 1 142 ? 11.75 -26.781 -16.781 1 94.81 142 CYS B N 1
ATOM 5209 C CA . CYS B 1 142 ? 12.102 -27.047 -18.172 1 94.81 142 CYS B CA 1
ATOM 5210 C C . CYS B 1 142 ? 13.133 -26.047 -18.688 1 94.81 142 CYS B C 1
ATOM 5212 O O . CYS B 1 142 ? 14.133 -26.422 -19.281 1 94.81 142 CYS B O 1
ATOM 5214 N N . LEU B 1 143 ? 12.883 -24.828 -18.375 1 92.75 143 LEU B N 1
ATOM 5215 C CA . LEU B 1 143 ? 13.805 -23.781 -18.828 1 92.75 143 LEU B CA 1
ATOM 5216 C C . LEU B 1 143 ? 15.172 -23.953 -18.188 1 92.75 143 LEU B C 1
ATOM 5218 O O . LEU B 1 143 ? 16.203 -23.75 -18.844 1 92.75 143 LEU B O 1
ATOM 5222 N N . CYS B 1 144 ? 15.195 -24.328 -16.938 1 93 144 CYS B N 1
ATOM 5223 C CA . CYS B 1 144 ? 16.453 -24.562 -16.25 1 93 144 CYS B CA 1
ATOM 5224 C C . CYS B 1 144 ? 17.203 -25.734 -16.859 1 93 144 CYS B C 1
ATOM 5226 O O . CYS B 1 144 ? 18.422 -25.688 -17.031 1 93 144 CYS B O 1
ATOM 5228 N N . LEU B 1 145 ? 16.5 -26.766 -17.188 1 91.06 145 LEU B N 1
ATOM 5229 C CA . LEU B 1 145 ? 17.109 -27.938 -17.797 1 91.06 145 LEU B CA 1
ATOM 5230 C C . LEU B 1 145 ? 17.719 -27.578 -19.156 1 91.06 145 LEU B C 1
ATOM 5232 O O . LEU B 1 145 ? 18.844 -27.984 -19.453 1 91.06 145 LEU B O 1
ATOM 5236 N N . ILE B 1 146 ? 17.031 -26.828 -19.906 1 87.94 146 ILE B N 1
ATOM 5237 C CA . ILE B 1 146 ? 17.516 -26.422 -21.219 1 87.94 146 ILE B CA 1
ATOM 5238 C C . ILE B 1 146 ? 18.75 -25.531 -21.062 1 87.94 146 ILE B C 1
ATOM 5240 O O . ILE B 1 146 ? 19.734 -25.703 -21.781 1 87.94 146 ILE B O 1
ATOM 5244 N N . LYS B 1 147 ? 18.703 -24.609 -20.141 1 84.88 147 LYS B N 1
ATOM 5245 C CA . LYS B 1 147 ? 19.797 -23.688 -19.922 1 84.88 147 LYS B CA 1
ATOM 5246 C C . LYS B 1 147 ? 21.047 -24.406 -19.422 1 84.88 147 LYS B C 1
ATOM 5248 O O . LYS B 1 147 ? 22.156 -24.109 -19.859 1 84.88 147 LYS B O 1
ATOM 5253 N N . GLU B 1 148 ? 20.922 -25.234 -18.438 1 83.44 148 GLU B N 1
ATOM 5254 C CA . GLU B 1 148 ? 22.047 -25.922 -17.828 1 83.44 148 GLU B CA 1
ATOM 5255 C C . GLU B 1 148 ? 22.781 -26.797 -18.828 1 83.44 148 GLU B C 1
ATOM 5257 O O . GLU B 1 148 ? 24 -26.906 -18.797 1 83.44 148 GLU B O 1
ATOM 5262 N N . ARG B 1 149 ? 22.125 -27.312 -19.578 1 74.88 149 ARG B N 1
ATOM 5263 C CA . ARG B 1 149 ? 22.766 -28.219 -20.531 1 74.88 149 ARG B CA 1
ATOM 5264 C C . ARG B 1 149 ? 23.422 -27.438 -21.672 1 74.88 149 ARG B C 1
ATOM 5266 O O . ARG B 1 149 ? 24.375 -27.906 -22.281 1 74.88 149 ARG B O 1
ATOM 5273 N N . SER B 1 150 ? 22.938 -26.219 -21.797 1 62.12 150 SER B N 1
ATOM 5274 C CA . SER B 1 150 ? 23.594 -25.375 -22.781 1 62.12 150 SER B CA 1
ATOM 5275 C C . SER B 1 150 ? 24.938 -24.859 -22.281 1 62.12 150 SER B C 1
ATOM 5277 O O . SER B 1 150 ? 25.859 -24.656 -23.078 1 62.12 150 SER B O 1
ATOM 5279 N N . ASN B 1 151 ? 25.062 -24.469 -21.047 1 59.56 151 ASN B N 1
ATOM 5280 C CA . ASN B 1 151 ? 26.297 -23.906 -20.516 1 59.56 151 ASN B CA 1
ATOM 5281 C C . ASN B 1 151 ? 27.375 -24.969 -20.391 1 59.56 151 ASN B C 1
ATOM 5283 O O . ASN B 1 151 ? 28.578 -24.672 -20.469 1 59.56 151 ASN B O 1
ATOM 5287 N N . LYS B 1 152 ? 26.953 -26.203 -20.172 1 54.91 152 LYS B N 1
ATOM 5288 C CA . LYS B 1 152 ? 28 -27.234 -20.125 1 54.91 152 LYS B CA 1
ATOM 5289 C C . LYS B 1 152 ? 28.516 -27.547 -21.531 1 54.91 152 LYS B C 1
ATOM 5291 O O . LYS B 1 152 ? 27.781 -27.391 -22.516 1 54.91 152 LYS B O 1
ATOM 5296 N N . ASN B 1 153 ? 29.828 -27.609 -21.672 1 49 153 ASN B N 1
ATOM 5297 C CA . ASN B 1 153 ? 30.625 -27.859 -22.875 1 49 153 ASN B CA 1
ATOM 5298 C C . ASN B 1 153 ? 29.891 -28.734 -23.875 1 49 153 ASN B C 1
ATOM 5300 O O . ASN B 1 153 ? 29.281 -29.75 -23.5 1 49 153 ASN B O 1
ATOM 5304 N N . SER B 1 154 ? 29.578 -28 -25.047 1 51.09 154 SER B N 1
ATOM 5305 C CA . SER B 1 154 ? 29 -28.469 -26.312 1 51.09 154 SER B CA 1
ATOM 5306 C C . SER B 1 154 ? 29.25 -29.969 -26.5 1 51.09 154 SER B C 1
ATOM 5308 O O . SER B 1 154 ? 28.547 -30.625 -27.266 1 51.09 154 SER B O 1
ATOM 5310 N N . ALA B 1 155 ? 30.312 -30.375 -25.891 1 53.56 155 ALA B N 1
ATOM 5311 C CA . ALA B 1 155 ? 30.766 -31.672 -26.359 1 53.56 155 ALA B CA 1
ATOM 5312 C C . ALA B 1 155 ? 30.031 -32.812 -25.641 1 53.56 155 ALA B C 1
ATOM 5314 O O . ALA B 1 155 ? 30.312 -33.969 -25.891 1 53.56 155 ALA B O 1
ATOM 5315 N N . LEU B 1 156 ? 29.219 -32.344 -24.594 1 55.09 156 LEU B N 1
ATOM 5316 C CA . LEU B 1 156 ? 28.688 -33.5 -23.875 1 55.09 156 LEU B CA 1
ATOM 5317 C C . LEU B 1 156 ? 27.484 -34.094 -24.609 1 55.09 156 LEU B C 1
ATOM 5319 O O . LEU B 1 156 ? 26.688 -33.344 -25.188 1 55.09 156 LEU B O 1
ATOM 5323 N N . PRO B 1 157 ? 27.484 -35.375 -24.828 1 62.53 157 PRO B N 1
ATOM 5324 C CA . PRO B 1 157 ? 26.391 -36.062 -25.516 1 62.53 157 PRO B CA 1
ATOM 5325 C C . PRO B 1 157 ? 25.016 -35.75 -24.922 1 62.53 157 PRO B C 1
ATOM 5327 O O . PRO B 1 157 ? 24.922 -35.406 -23.75 1 62.53 157 PRO B O 1
ATOM 5330 N N . VAL B 1 158 ? 24.047 -35.625 -25.797 1 67.75 158 VAL B N 1
ATOM 5331 C CA . VAL B 1 158 ? 22.656 -35.438 -25.422 1 67.75 158 VAL B CA 1
ATOM 5332 C C . VAL B 1 158 ? 22.281 -36.406 -24.281 1 67.75 158 VAL B C 1
ATOM 5334 O O . VAL B 1 158 ? 22.547 -37.594 -24.375 1 67.75 158 VAL B O 1
ATOM 5337 N N . ARG B 1 159 ? 21.984 -35.906 -23.172 1 78.12 159 ARG B N 1
ATOM 5338 C CA . ARG B 1 159 ? 21.5 -36.719 -22.062 1 78.12 159 ARG B CA 1
ATOM 5339 C C . ARG B 1 159 ? 20.031 -37.094 -22.25 1 78.12 159 ARG B C 1
ATOM 5341 O O . ARG B 1 159 ? 19.156 -36.25 -22.109 1 78.12 159 ARG B O 1
ATOM 5348 N N . ILE B 1 160 ? 19.766 -38.312 -22.594 1 85.44 160 ILE B N 1
ATOM 5349 C CA . ILE B 1 160 ? 18.422 -38.844 -22.859 1 85.44 160 ILE B CA 1
ATOM 5350 C C . ILE B 1 160 ? 17.5 -38.531 -21.688 1 85.44 160 ILE B C 1
ATOM 5352 O O . ILE B 1 160 ? 16.328 -38.219 -21.875 1 85.44 160 ILE B O 1
ATOM 5356 N N . LEU B 1 161 ? 17.938 -38.656 -20.547 1 88.75 161 LEU B N 1
ATOM 5357 C CA . LEU B 1 161 ? 17.156 -38.375 -19.359 1 88.75 161 LEU B CA 1
ATOM 5358 C C . LEU B 1 161 ? 16.594 -36.938 -19.375 1 88.75 161 LEU B C 1
ATOM 5360 O O . LEU B 1 161 ? 15.453 -36.719 -18.984 1 88.75 161 LEU B O 1
ATOM 5364 N N . THR B 1 162 ? 17.422 -36.062 -19.797 1 90.56 162 THR B N 1
ATOM 5365 C CA . THR B 1 162 ? 16.984 -34.656 -19.875 1 90.56 162 THR B CA 1
ATOM 5366 C C . THR B 1 162 ? 15.883 -34.5 -20.922 1 90.56 162 THR B C 1
ATOM 5368 O O . THR B 1 162 ? 14.953 -33.719 -20.734 1 90.56 162 THR B O 1
ATOM 5371 N N . VAL B 1 163 ? 15.992 -35.25 -21.938 1 92.06 163 VAL B N 1
ATOM 5372 C CA . VAL B 1 163 ? 14.969 -35.219 -22.969 1 92.06 163 VAL B CA 1
ATOM 5373 C C . VAL B 1 163 ? 13.641 -35.719 -22.406 1 92.06 163 VAL B C 1
ATOM 5375 O O . VAL B 1 163 ? 12.594 -35.094 -22.609 1 92.06 163 VAL B O 1
ATOM 5378 N N . VAL B 1 164 ? 13.75 -36.781 -21.672 1 94.25 164 VAL B N 1
ATOM 5379 C CA . VAL B 1 164 ? 12.562 -37.375 -21.062 1 94.25 164 VAL B CA 1
ATOM 5380 C C . VAL B 1 164 ? 11.977 -36.406 -20.047 1 94.25 164 VAL B C 1
ATOM 5382 O O . VAL B 1 164 ? 10.75 -36.25 -19.953 1 94.25 164 VAL B O 1
ATOM 5385 N N . GLU B 1 165 ? 12.836 -35.781 -19.312 1 95.06 165 GLU B N 1
ATOM 5386 C CA . GLU B 1 165 ? 12.383 -34.812 -18.312 1 95.06 165 GLU B CA 1
ATOM 5387 C C . GLU B 1 165 ? 11.672 -33.625 -18.969 1 95.06 165 GLU B C 1
ATOM 5389 O O . GLU B 1 165 ? 10.609 -33.188 -18.516 1 95.06 165 GLU B O 1
ATOM 5394 N N . ILE B 1 166 ? 12.242 -33.125 -19.984 1 95.31 166 ILE B N 1
ATOM 5395 C CA . ILE B 1 166 ? 11.656 -32 -20.672 1 95.31 166 ILE B CA 1
ATOM 5396 C C . ILE B 1 166 ? 10.305 -32.406 -21.281 1 95.31 166 ILE B C 1
ATOM 5398 O O . ILE B 1 166 ? 9.344 -31.625 -21.234 1 95.31 166 ILE B O 1
ATOM 5402 N N . LEU B 1 167 ? 10.25 -33.625 -21.797 1 96.25 167 LEU B N 1
ATOM 5403 C CA . LEU B 1 167 ? 8.992 -34.094 -22.359 1 96.25 167 LEU B CA 1
ATOM 5404 C C . LEU B 1 167 ? 7.934 -34.25 -21.266 1 96.25 167 LEU B C 1
ATOM 5406 O O . LEU B 1 167 ? 6.785 -33.844 -21.453 1 96.25 167 LEU B O 1
ATOM 5410 N N . ALA B 1 168 ? 8.367 -34.781 -20.203 1 96.38 168 ALA B N 1
ATOM 5411 C CA . ALA B 1 168 ? 7.438 -35.031 -19.109 1 96.38 168 ALA B CA 1
ATOM 5412 C C . ALA B 1 168 ? 6.977 -33.719 -18.469 1 96.38 168 ALA B C 1
ATOM 5414 O O . ALA B 1 168 ? 5.773 -33.469 -18.359 1 96.38 168 ALA B O 1
ATOM 5415 N N . PHE B 1 169 ? 7.895 -32.875 -18.094 1 96.88 169 PHE B N 1
ATOM 5416 C CA . PHE B 1 169 ? 7.559 -31.625 -17.422 1 96.88 169 PHE B CA 1
ATOM 5417 C C . PHE B 1 169 ? 6.895 -30.656 -18.391 1 96.88 169 PHE B C 1
ATOM 5419 O O . PHE B 1 169 ? 5.953 -29.953 -18.016 1 96.88 169 PHE B O 1
ATOM 5426 N N . GLY B 1 170 ? 7.387 -30.594 -19.547 1 96.5 170 GLY B N 1
ATOM 5427 C CA . GLY B 1 170 ? 6.836 -29.688 -20.547 1 96.5 170 GLY B CA 1
ATOM 5428 C C . GLY B 1 170 ? 5.406 -30.016 -20.922 1 96.5 170 GLY B C 1
ATOM 5429 O O . GLY B 1 170 ? 4.574 -29.109 -21.062 1 96.5 170 GLY B O 1
ATOM 5430 N N . SER B 1 171 ? 5.117 -31.25 -21.078 1 96.12 171 SER B N 1
ATOM 5431 C CA . SER B 1 171 ? 3.754 -31.656 -21.406 1 96.12 171 SER B CA 1
ATOM 5432 C C . SER B 1 171 ? 2.828 -31.516 -20.203 1 96.12 171 SER B C 1
ATOM 5434 O O . SER B 1 171 ? 1.696 -31.047 -20.328 1 96.12 171 SER B O 1
ATOM 5436 N N . SER B 1 172 ? 3.336 -31.891 -19.078 1 95.75 172 SER B N 1
ATOM 5437 C CA . SER B 1 172 ? 2.533 -31.828 -17.859 1 95.75 172 SER B CA 1
ATOM 5438 C C . SER B 1 172 ? 2.166 -30.391 -17.516 1 95.75 172 SER B C 1
ATOM 5440 O O . SER B 1 172 ? 1.082 -30.125 -16.984 1 95.75 172 SER B O 1
ATOM 5442 N N . ALA B 1 173 ? 2.998 -29.422 -17.812 1 96.06 173 ALA B N 1
ATOM 5443 C CA . ALA B 1 173 ? 2.791 -28.016 -17.484 1 96.06 173 ALA B CA 1
ATOM 5444 C C . ALA B 1 173 ? 1.565 -27.453 -18.188 1 96.06 173 ALA B C 1
ATOM 5446 O O . ALA B 1 173 ? 1.012 -26.438 -17.781 1 96.06 173 ALA B O 1
ATOM 5447 N N . GLN B 1 174 ? 1.114 -28.109 -19.156 1 94 174 GLN B N 1
ATOM 5448 C CA . GLN B 1 174 ? 0.03 -27.609 -19.984 1 94 174 GLN B CA 1
ATOM 5449 C C . GLN B 1 174 ? -1.315 -28.188 -19.547 1 94 174 GLN B C 1
ATOM 5451 O O . GLN B 1 174 ? -2.367 -27.734 -20.016 1 94 174 GLN B O 1
ATOM 5456 N N . LEU B 1 175 ? -1.391 -29.094 -18.641 1 93.38 175 LEU B N 1
ATOM 5457 C CA . LEU B 1 175 ? -2.605 -29.828 -18.297 1 93.38 175 LEU B CA 1
ATOM 5458 C C . LEU B 1 175 ? -3.283 -29.219 -17.078 1 93.38 175 LEU B C 1
ATOM 5460 O O . LEU B 1 175 ? -4 -29.906 -16.344 1 93.38 175 LEU B O 1
ATOM 5464 N N . PHE B 1 176 ? -3.029 -27.891 -16.859 1 93.12 176 PHE B N 1
ATOM 5465 C CA . PHE B 1 176 ? -3.574 -27.219 -15.68 1 93.12 176 PHE B CA 1
ATOM 5466 C C . PHE B 1 176 ? -4.594 -26.172 -16.094 1 93.12 176 PHE B C 1
ATOM 5468 O O . PHE B 1 176 ? -5.676 -26.078 -15.5 1 93.12 176 PHE B O 1
ATOM 5475 N N . THR B 1 177 ? -4.242 -25.312 -17.016 1 87.81 177 THR B N 1
ATOM 5476 C CA . THR B 1 177 ? -5.148 -24.281 -17.531 1 87.81 177 THR B CA 1
ATOM 5477 C C . THR B 1 177 ? -4.898 -24.031 -19.016 1 87.81 177 THR B C 1
ATOM 5479 O O . THR B 1 177 ? -3.818 -24.344 -19.516 1 87.81 177 THR B O 1
ATOM 5482 N N . GLU B 1 178 ? -5.789 -23.484 -19.656 1 82 178 GLU B N 1
ATOM 5483 C CA . GLU B 1 178 ? -5.645 -23.094 -21.047 1 82 178 GLU B CA 1
ATOM 5484 C C . GLU B 1 178 ? -4.555 -22.047 -21.234 1 82 178 GLU B C 1
ATOM 5486 O O . GLU B 1 178 ? -3.807 -22.078 -22.203 1 82 178 GLU B O 1
ATOM 5491 N N . SER B 1 179 ? -4.535 -21.219 -20.219 1 83 179 SER B N 1
ATOM 5492 C CA . SER B 1 179 ? -3.514 -20.188 -20.281 1 83 179 SER B CA 1
ATOM 5493 C C . SER B 1 179 ? -2.113 -20.781 -20.188 1 83 179 SER B C 1
ATOM 5495 O O . SER B 1 179 ? -1.19 -20.297 -20.859 1 83 179 SER B O 1
ATOM 5497 N N . SER B 1 180 ? -1.969 -21.75 -19.406 1 88.44 180 SER B N 1
ATOM 5498 C CA . SER B 1 180 ? -0.663 -22.391 -19.297 1 88.44 180 SER B CA 1
ATOM 5499 C C . SER B 1 180 ? -0.258 -23.078 -20.594 1 88.44 180 SER B C 1
ATOM 5501 O O . SER B 1 180 ? 0.924 -23.094 -20.953 1 88.44 180 SER B O 1
ATOM 5503 N N . THR B 1 181 ? -1.228 -23.578 -21.312 1 89 181 THR B N 1
ATOM 5504 C CA . THR B 1 181 ? -0.958 -24.219 -22.594 1 89 181 THR B CA 1
ATOM 5505 C C . THR B 1 181 ? -0.51 -23.188 -23.625 1 89 181 THR B C 1
ATOM 5507 O O . THR B 1 181 ? 0.484 -23.391 -24.328 1 89 181 THR B O 1
ATOM 5510 N N . LEU B 1 182 ? -1.218 -22.141 -23.656 1 85.19 182 LEU B N 1
ATOM 5511 C CA . LEU B 1 182 ? -0.86 -21.094 -24.594 1 85.19 182 LEU B CA 1
ATOM 5512 C C . LEU B 1 182 ? 0.526 -20.531 -24.297 1 85.19 182 LEU B C 1
ATOM 5514 O O . LEU B 1 182 ? 1.312 -20.281 -25.203 1 85.19 182 LEU B O 1
ATOM 5518 N N . ASN B 1 183 ? 0.759 -20.328 -23.047 1 88.94 183 ASN B N 1
ATOM 5519 C CA . ASN B 1 183 ? 2.068 -19.828 -22.641 1 88.94 183 ASN B CA 1
ATOM 5520 C C . ASN B 1 183 ? 3.178 -20.812 -23 1 88.94 183 ASN B C 1
ATOM 5522 O O . ASN B 1 183 ? 4.254 -20.406 -23.453 1 88.94 183 ASN B O 1
ATOM 5526 N N . ALA B 1 184 ? 2.896 -22.062 -22.812 1 91.31 184 ALA B N 1
ATOM 5527 C CA . ALA B 1 184 ? 3.895 -23.094 -23.109 1 91.31 184 ALA B CA 1
ATOM 5528 C C . ALA B 1 184 ? 4.203 -23.141 -24.594 1 91.31 184 ALA B C 1
ATOM 5530 O O . ALA B 1 184 ? 5.363 -23.281 -24.984 1 91.31 184 ALA B O 1
ATOM 5531 N N . VAL B 1 185 ? 3.213 -23.016 -25.406 1 90.25 185 VAL B N 1
ATOM 5532 C CA . VAL B 1 185 ? 3.402 -23.031 -26.859 1 90.25 185 VAL B CA 1
ATOM 5533 C C . VAL B 1 185 ? 4.223 -21.828 -27.297 1 90.25 185 VAL B C 1
ATOM 5535 O O . VAL B 1 185 ? 5.211 -21.969 -28.016 1 90.25 185 VAL B O 1
ATOM 5538 N N . LEU B 1 186 ? 3.863 -20.75 -26.812 1 88.06 186 LEU B N 1
ATOM 5539 C CA . LEU B 1 186 ? 4.578 -19.531 -27.188 1 88.06 186 LEU B CA 1
ATOM 5540 C C . LEU B 1 186 ? 6.023 -19.594 -26.703 1 88.06 186 LEU B C 1
ATOM 5542 O O . LEU B 1 186 ? 6.945 -19.25 -27.453 1 88.06 186 LEU B O 1
ATOM 5546 N N . LEU B 1 187 ? 6.145 -19.969 -25.5 1 91.12 187 LEU B N 1
ATOM 5547 C CA . LEU B 1 187 ? 7.484 -20.031 -24.922 1 91.12 187 LEU B CA 1
ATOM 5548 C C . LEU B 1 187 ? 8.352 -21.031 -25.672 1 91.12 187 LEU B C 1
ATOM 5550 O O . LEU B 1 187 ? 9.539 -20.781 -25.906 1 91.12 187 LEU B O 1
ATOM 5554 N N . SER B 1 188 ? 7.801 -22.156 -26.031 1 93.12 188 SER B N 1
ATOM 5555 C CA . SER B 1 188 ? 8.57 -23.172 -26.734 1 93.12 188 SER B CA 1
ATOM 5556 C C . SER B 1 188 ? 9.023 -22.672 -28.109 1 93.12 188 SER B C 1
ATOM 5558 O O . SER B 1 188 ? 10.141 -22.953 -28.547 1 93.12 188 SER B O 1
ATOM 5560 N N . VAL B 1 189 ? 8.188 -21.891 -28.734 1 90.19 189 VAL B N 1
ATOM 5561 C CA . VAL B 1 189 ? 8.539 -21.328 -30.047 1 90.19 189 VAL B CA 1
ATOM 5562 C C . VAL B 1 189 ? 9.656 -20.312 -29.875 1 90.19 189 VAL B C 1
ATOM 5564 O O . VAL B 1 189 ? 10.609 -20.281 -30.656 1 90.19 189 VAL B O 1
ATOM 5567 N N . ILE B 1 190 ? 9.523 -19.578 -28.875 1 87.06 190 ILE B N 1
ATOM 5568 C CA . ILE B 1 190 ? 10.516 -18.547 -28.625 1 87.06 190 ILE B CA 1
ATOM 5569 C C . ILE B 1 190 ? 11.859 -19.188 -28.281 1 87.06 190 ILE B C 1
ATOM 5571 O O . ILE B 1 190 ? 12.906 -18.766 -28.766 1 87.06 190 ILE B O 1
ATOM 5575 N N . VAL B 1 191 ? 11.797 -20.141 -27.438 1 87.81 191 VAL B N 1
ATOM 5576 C CA . VAL B 1 191 ? 13.016 -20.844 -27.047 1 87.81 191 VAL B CA 1
ATOM 5577 C C . VAL B 1 191 ? 13.656 -21.5 -28.281 1 87.81 191 VAL B C 1
ATOM 5579 O O . VAL B 1 191 ? 14.875 -21.438 -28.453 1 87.81 191 VAL B O 1
ATOM 5582 N N . LEU B 1 192 ? 12.852 -22.016 -29.094 1 90.31 192 LEU B N 1
ATOM 5583 C CA . LEU B 1 192 ? 13.359 -22.625 -30.328 1 90.31 192 LEU B CA 1
ATOM 5584 C C . LEU B 1 192 ? 14.008 -21.562 -31.219 1 90.31 192 LEU B C 1
ATOM 5586 O O . LEU B 1 192 ? 15.109 -21.781 -31.734 1 90.31 192 LEU B O 1
ATOM 5590 N N . ALA B 1 193 ? 13.344 -20.516 -31.406 1 86.38 193 ALA B N 1
ATOM 5591 C CA . ALA B 1 193 ? 13.883 -19.438 -32.219 1 86.38 193 ALA B CA 1
ATOM 5592 C C . ALA B 1 193 ? 15.203 -18.922 -31.672 1 86.38 193 ALA B C 1
ATOM 5594 O O . ALA B 1 193 ? 16.156 -18.703 -32.406 1 86.38 193 ALA B O 1
ATOM 5595 N N . TYR B 1 194 ? 15.219 -18.797 -30.438 1 82.56 194 TYR B N 1
ATOM 5596 C CA . TYR B 1 194 ? 16.438 -18.344 -29.781 1 82.56 194 TYR B CA 1
ATOM 5597 C C . TYR B 1 194 ? 17.578 -19.312 -30.016 1 82.56 194 TYR B C 1
ATOM 5599 O O . TYR B 1 194 ? 18.719 -18.906 -30.281 1 82.56 194 TYR B O 1
ATOM 5607 N N . CYS B 1 195 ? 17.297 -20.547 -29.938 1 83.19 195 CYS B N 1
ATOM 5608 C CA . CYS B 1 195 ? 18.328 -21.562 -30.109 1 83.19 195 CYS B CA 1
ATOM 5609 C C . CYS B 1 195 ? 18.781 -21.641 -31.562 1 83.19 195 CYS B C 1
ATOM 5611 O O . CYS B 1 195 ? 19.969 -21.859 -31.844 1 83.19 195 CYS B O 1
ATOM 5613 N N . ILE B 1 196 ? 17.938 -21.422 -32.469 1 85.25 196 ILE B N 1
ATOM 5614 C CA . ILE B 1 196 ? 18.281 -21.453 -33.906 1 85.25 196 ILE B CA 1
ATOM 5615 C C . ILE B 1 196 ? 19.219 -20.297 -34.219 1 85.25 196 ILE B C 1
ATOM 5617 O O . ILE B 1 196 ? 20.203 -20.469 -34.969 1 85.25 196 ILE B O 1
ATOM 5621 N N . PHE B 1 197 ? 19.047 -19.203 -33.625 1 82.06 197 PHE B N 1
ATOM 5622 C CA . PHE B 1 197 ? 19.781 -18.016 -34.031 1 82.06 197 PHE B CA 1
ATOM 5623 C C . PHE B 1 197 ? 21.031 -17.844 -33.188 1 82.06 197 PHE B C 1
ATOM 5625 O O . PHE B 1 197 ? 22.031 -17.312 -33.688 1 82.06 197 PHE B O 1
ATOM 5632 N N . LYS B 1 198 ? 20.984 -18.297 -32 1 75.62 198 LYS B N 1
ATOM 5633 C CA . LYS B 1 198 ? 22.078 -17.906 -31.125 1 75.62 198 LYS B CA 1
ATOM 5634 C C . LYS B 1 198 ? 22.812 -19.125 -30.562 1 75.62 198 LYS B C 1
ATOM 5636 O O . LYS B 1 198 ? 24 -19.047 -30.25 1 75.62 198 LYS B O 1
ATOM 5641 N N . LYS B 1 199 ? 22 -20.172 -30.375 1 76.81 199 LYS B N 1
ATOM 5642 C CA . LYS B 1 199 ? 22.609 -21.328 -29.719 1 76.81 199 LYS B CA 1
ATOM 5643 C C . LYS B 1 199 ? 22.203 -22.625 -30.422 1 76.81 199 LYS B C 1
ATOM 5645 O O . LYS B 1 199 ? 21.484 -23.438 -29.844 1 76.81 199 LYS B O 1
ATOM 5650 N N . LYS B 1 200 ? 22.859 -22.953 -31.422 1 76.12 200 LYS B N 1
ATOM 5651 C CA . LYS B 1 200 ? 22.516 -24.109 -32.25 1 76.12 200 LYS B CA 1
ATOM 5652 C C . LYS B 1 200 ? 22.75 -25.406 -31.484 1 76.12 200 LYS B C 1
ATOM 5654 O O . LYS B 1 200 ? 22.125 -26.422 -31.781 1 76.12 200 LYS B O 1
ATOM 5659 N N . ASP B 1 201 ? 23.625 -25.344 -30.516 1 74.5 201 ASP B N 1
ATOM 5660 C CA . ASP B 1 201 ? 23.953 -26.547 -29.75 1 74.5 201 ASP B CA 1
ATOM 5661 C C . ASP B 1 201 ? 22.781 -26.984 -28.875 1 74.5 201 ASP B C 1
ATOM 5663 O O . ASP B 1 201 ? 22.719 -28.141 -28.453 1 74.5 201 ASP B O 1
ATOM 5667 N N . LYS B 1 202 ? 21.781 -26.078 -28.797 1 79 202 LYS B N 1
ATOM 5668 C CA . LYS B 1 202 ? 20.656 -26.328 -27.906 1 79 202 LYS B CA 1
ATOM 5669 C C . LYS B 1 202 ? 19.406 -26.688 -28.703 1 79 202 LYS B C 1
ATOM 5671 O O . LYS B 1 202 ? 18.312 -26.812 -28.141 1 79 202 LYS B O 1
ATOM 5676 N N . LEU B 1 203 ? 19.562 -27 -29.875 1 85.81 203 LEU B N 1
ATOM 5677 C CA . LEU B 1 203 ? 18.422 -27.125 -30.781 1 85.81 203 LEU B CA 1
ATOM 5678 C C . LEU B 1 203 ? 17.609 -28.359 -30.453 1 85.81 203 LEU B C 1
ATOM 5680 O O . LEU B 1 203 ? 16.375 -28.328 -30.516 1 85.81 203 LEU B O 1
ATOM 5684 N N . LEU B 1 204 ? 18.312 -29.453 -30.047 1 87.31 204 LEU B N 1
ATOM 5685 C CA . LEU B 1 204 ? 17.594 -30.688 -29.75 1 87.31 204 LEU B CA 1
ATOM 5686 C C . LEU B 1 204 ? 16.672 -30.5 -28.531 1 87.31 204 LEU B C 1
ATOM 5688 O O . LEU B 1 204 ? 15.547 -30.984 -28.531 1 87.31 204 LEU B O 1
ATOM 5692 N N . TYR B 1 205 ? 17.188 -29.875 -27.562 1 90 205 TYR B N 1
ATOM 5693 C CA . TYR B 1 205 ? 16.391 -29.641 -26.359 1 90 205 TYR B CA 1
ATOM 5694 C C . TYR B 1 205 ? 15.25 -28.688 -26.625 1 90 205 TYR B C 1
ATOM 5696 O O . TYR B 1 205 ? 14.156 -28.844 -26.078 1 90 205 TYR B O 1
ATOM 5704 N N . ALA B 1 206 ? 15.5 -27.672 -27.438 1 91.38 206 ALA B N 1
ATOM 5705 C CA . ALA B 1 206 ? 14.453 -26.75 -27.828 1 91.38 206 ALA B CA 1
ATOM 5706 C C . ALA B 1 206 ? 13.367 -27.453 -28.641 1 91.38 206 ALA B C 1
ATOM 5708 O O . ALA B 1 206 ? 12.18 -27.172 -28.469 1 91.38 206 ALA B O 1
ATOM 5709 N N . LEU B 1 207 ? 13.797 -28.359 -29.469 1 92.94 207 LEU B N 1
ATOM 5710 C CA . LEU B 1 207 ? 12.852 -29.125 -30.25 1 92.94 207 LEU B CA 1
ATOM 5711 C C . LEU B 1 207 ? 12.039 -30.062 -29.375 1 92.94 207 LEU B C 1
ATOM 5713 O O . LEU B 1 207 ? 10.844 -30.266 -29.594 1 92.94 207 LEU B O 1
ATOM 5717 N N . THR B 1 208 ? 12.742 -30.672 -28.438 1 94.06 208 THR B N 1
ATOM 5718 C CA . THR B 1 208 ? 12.047 -31.516 -27.469 1 94.06 208 THR B CA 1
ATOM 5719 C C . THR B 1 208 ? 10.984 -30.734 -26.719 1 94.06 208 THR B C 1
ATOM 5721 O O . THR B 1 208 ? 9.883 -31.234 -26.469 1 94.06 208 THR B O 1
ATOM 5724 N N . TYR B 1 209 ? 11.336 -29.547 -26.344 1 95.12 209 TYR B N 1
ATOM 5725 C CA . TYR B 1 209 ? 10.391 -28.688 -25.625 1 95.12 209 TYR B CA 1
ATOM 5726 C C . TYR B 1 209 ? 9.203 -28.344 -26.516 1 95.12 209 TYR B C 1
ATOM 5728 O O . TYR B 1 209 ? 8.062 -28.281 -26.031 1 95.12 209 TYR B O 1
ATOM 5736 N N . LEU B 1 210 ? 9.414 -28.094 -27.719 1 95.75 210 LEU B N 1
ATOM 5737 C CA . LEU B 1 210 ? 8.336 -27.844 -28.672 1 95.75 210 LEU B CA 1
ATOM 5738 C C . LEU B 1 210 ? 7.445 -29.078 -28.812 1 95.75 210 LEU B C 1
ATOM 5740 O O . LEU B 1 210 ? 6.219 -28.953 -28.859 1 95.75 210 LEU B O 1
ATOM 5744 N N . CYS B 1 211 ? 8.07 -30.203 -28.906 1 96.06 211 CYS B N 1
ATOM 5745 C CA . CYS B 1 211 ? 7.312 -31.453 -28.969 1 96.06 211 CYS B CA 1
ATOM 5746 C C . CYS B 1 211 ? 6.473 -31.656 -27.703 1 96.06 211 CYS B C 1
ATOM 5748 O O . CYS B 1 211 ? 5.312 -32.062 -27.797 1 96.06 211 CYS B O 1
ATOM 5750 N N . ALA B 1 212 ? 7.09 -31.406 -26.641 1 96.81 212 ALA B N 1
ATOM 5751 C CA . ALA B 1 212 ? 6.363 -31.484 -25.375 1 96.81 212 ALA B CA 1
ATOM 5752 C C . ALA B 1 212 ? 5.145 -30.578 -25.375 1 96.81 212 ALA B C 1
ATOM 5754 O O . ALA B 1 212 ? 4.066 -30.953 -24.922 1 96.81 212 ALA B O 1
ATOM 5755 N N . SER B 1 213 ? 5.367 -29.344 -25.812 1 95.62 213 SER B N 1
ATOM 5756 C CA . SER B 1 213 ? 4.27 -28.391 -25.906 1 95.62 213 SER B CA 1
ATOM 5757 C C . SER B 1 213 ? 3.174 -28.891 -26.844 1 95.62 213 SER B C 1
ATOM 5759 O O . SER B 1 213 ? 1.986 -28.688 -26.594 1 95.62 213 SER B O 1
ATOM 5761 N N . GLY B 1 214 ? 3.525 -29.516 -27.891 1 94.31 214 GLY B N 1
ATOM 5762 C CA . GLY B 1 214 ? 2.562 -30.125 -28.797 1 94.31 214 GLY B CA 1
ATOM 5763 C C . GLY B 1 214 ? 1.743 -31.219 -28.156 1 94.31 214 GLY B C 1
ATOM 5764 O O . GLY B 1 214 ? 0.52 -31.266 -28.297 1 94.31 214 GLY B O 1
ATOM 5765 N N . ILE B 1 215 ? 2.402 -32.062 -27.469 1 94.44 215 ILE B N 1
ATOM 5766 C CA . ILE B 1 215 ? 1.74 -33.188 -26.781 1 94.44 215 ILE B CA 1
ATOM 5767 C C . ILE B 1 215 ? 0.767 -32.625 -25.734 1 94.44 215 ILE B C 1
ATOM 5769 O O . ILE B 1 215 ? -0.387 -33.062 -25.672 1 94.44 215 ILE B O 1
ATOM 5773 N N . GLY B 1 216 ? 1.291 -31.75 -24.953 1 93.56 216 GLY B N 1
ATOM 5774 C CA . GLY B 1 216 ? 0.425 -31.156 -23.953 1 93.56 216 GLY B CA 1
ATOM 5775 C C . GLY B 1 216 ? -0.802 -30.484 -24.547 1 93.56 216 GLY B C 1
ATOM 5776 O O . GLY B 1 216 ? -1.904 -30.609 -24 1 93.56 216 GLY B O 1
ATOM 5777 N N . THR B 1 217 ? -0.636 -29.766 -25.625 1 91.25 217 THR B N 1
ATOM 5778 C CA . THR B 1 217 ? -1.735 -29.094 -26.312 1 91.25 217 THR B CA 1
ATOM 5779 C C . THR B 1 217 ? -2.76 -30.109 -26.812 1 91.25 217 THR B C 1
ATOM 5781 O O . THR B 1 217 ? -3.967 -29.906 -26.641 1 91.25 217 THR B O 1
ATOM 5784 N N . LEU B 1 218 ? -2.324 -31.156 -27.328 1 89.81 218 LEU B N 1
ATOM 5785 C CA . LEU B 1 218 ? -3.213 -32.188 -27.859 1 89.81 218 LEU B CA 1
ATOM 5786 C C . LEU B 1 218 ? -4.016 -32.844 -26.734 1 89.81 218 LEU B C 1
ATOM 5788 O O . LEU B 1 218 ? -5.223 -33.062 -26.875 1 89.81 218 LEU B O 1
ATOM 5792 N N . VAL B 1 219 ? -3.395 -33.094 -25.719 1 87.81 219 VAL B N 1
ATOM 5793 C CA . VAL B 1 219 ? -4.074 -33.719 -24.594 1 87.81 219 VAL B CA 1
ATOM 5794 C C . VAL B 1 219 ? -5.129 -32.781 -24.031 1 87.81 219 VAL B C 1
ATOM 5796 O O . VAL B 1 219 ? -6.242 -33.188 -23.703 1 87.81 219 VAL B O 1
ATOM 5799 N N . MET B 1 220 ? -4.781 -31.547 -23.844 1 86.38 220 MET B N 1
ATOM 5800 C CA . MET B 1 220 ? -5.715 -30.562 -23.328 1 86.38 220 MET B CA 1
ATOM 5801 C C . MET B 1 220 ? -6.93 -30.406 -24.234 1 86.38 220 MET B C 1
ATOM 5803 O O . MET B 1 220 ? -8.062 -30.312 -23.75 1 86.38 220 MET B O 1
ATOM 5807 N N . LEU B 1 221 ? -6.688 -30.406 -25.516 1 80.44 221 LEU B N 1
ATOM 5808 C CA . LEU B 1 221 ? -7.773 -30.281 -26.484 1 80.44 221 LEU B CA 1
ATOM 5809 C C . LEU B 1 221 ? -8.641 -31.531 -26.5 1 80.44 221 LEU B C 1
ATOM 5811 O O . LEU B 1 221 ? -9.867 -31.438 -26.594 1 80.44 221 LEU B O 1
ATOM 5815 N N . TYR B 1 222 ? -8.039 -32.625 -26.375 1 78.44 222 TYR B N 1
ATOM 5816 C CA . TYR B 1 222 ? -8.766 -33.875 -26.375 1 78.44 222 TYR B CA 1
ATOM 5817 C C . TYR B 1 222 ? -9.602 -34.031 -25.109 1 78.44 222 TYR B C 1
ATOM 5819 O O . TYR B 1 222 ? -10.734 -34.531 -25.156 1 78.44 222 TYR B O 1
ATOM 5827 N N . ALA B 1 223 ? -9.062 -33.688 -24.062 1 75.69 223 ALA B N 1
ATOM 5828 C CA . ALA B 1 223 ? -9.773 -33.812 -22.797 1 75.69 223 ALA B CA 1
ATOM 5829 C C . ALA B 1 223 ? -10.984 -32.875 -22.766 1 75.69 223 ALA B C 1
ATOM 5831 O O . ALA B 1 223 ? -12 -33.188 -22.125 1 75.69 223 ALA B O 1
ATOM 5832 N N . ARG B 1 224 ? -10.922 -31.812 -23.328 1 69.06 224 ARG B N 1
ATOM 5833 C CA . ARG B 1 224 ? -12.031 -30.875 -23.375 1 69.06 224 ARG B CA 1
ATOM 5834 C C . ARG B 1 224 ? -13.148 -31.375 -24.281 1 69.06 224 ARG B C 1
ATOM 5836 O O . ARG B 1 224 ? -14.328 -31.156 -24 1 69.06 224 ARG B O 1
ATOM 5843 N N . LYS B 1 225 ? -12.859 -31.75 -25.484 1 58.19 225 LYS B N 1
ATOM 5844 C CA . LYS B 1 225 ? -13.828 -32.25 -26.453 1 58.19 225 LYS B CA 1
ATOM 5845 C C . LYS B 1 225 ? -14.641 -33.406 -25.891 1 58.19 225 LYS B C 1
ATOM 5847 O O . LYS B 1 225 ? -15.844 -33.5 -26.125 1 58.19 225 LYS B O 1
ATOM 5852 N N . PHE B 1 226 ? -14.008 -34.219 -25.219 1 48.31 226 PHE B N 1
ATOM 5853 C CA . PHE B 1 226 ? -14.688 -35.438 -24.766 1 48.31 226 PHE B CA 1
ATOM 5854 C C . PHE B 1 226 ? -15.578 -35.125 -23.562 1 48.31 226 PHE B C 1
ATOM 5856 O O . PHE B 1 226 ? -16.453 -35.938 -23.219 1 48.31 226 PHE B O 1
ATOM 5863 N N . VAL B 1 227 ? -15.32 -34.094 -22.844 1 49.62 227 VAL B N 1
ATOM 5864 C CA . VAL B 1 227 ? -16.203 -33.844 -21.719 1 49.62 227 VAL B CA 1
ATOM 5865 C C . VAL B 1 227 ? -17.281 -32.812 -22.109 1 49.62 227 VAL B C 1
ATOM 5867 O O . VAL B 1 227 ? -16.984 -31.641 -22.281 1 49.62 227 VAL B O 1
ATOM 5870 N N . HIS B 1 228 ? -18.141 -33.094 -23.047 1 44.69 228 HIS B N 1
ATOM 5871 C CA . HIS B 1 228 ? -19.359 -32.344 -23.312 1 44.69 228 HIS B CA 1
ATOM 5872 C C . HIS B 1 228 ? -19.922 -31.734 -22.031 1 44.69 228 HIS B C 1
ATOM 5874 O O . HIS B 1 228 ? -20.219 -32.469 -21.078 1 44.69 228 HIS B O 1
ATOM 5880 N N . ASP B 1 229 ? -19.531 -30.594 -21.688 1 45.44 229 ASP B N 1
ATOM 5881 C CA . ASP B 1 229 ? -20.25 -29.922 -20.594 1 45.44 229 ASP B CA 1
ATOM 5882 C C . ASP B 1 229 ? -21.75 -30.188 -20.688 1 45.44 229 ASP B C 1
ATOM 5884 O O . ASP B 1 229 ? -22.453 -29.531 -21.453 1 45.44 229 ASP B O 1
ATOM 5888 N N . LYS B 1 230 ? -22.141 -31.25 -20.719 1 41.31 230 LYS B N 1
ATOM 5889 C CA . LYS B 1 230 ? -23.562 -31.562 -20.75 1 41.31 230 LYS B CA 1
ATOM 5890 C C . LYS B 1 230 ? -24.375 -30.594 -19.891 1 41.31 230 LYS B C 1
ATOM 5892 O O . LYS B 1 230 ? -25.5 -30.25 -20.234 1 41.31 230 LYS B O 1
ATOM 5897 N N . ASP B 1 231 ? -23.953 -30.438 -18.688 1 41.41 231 ASP B N 1
ATOM 5898 C CA . ASP B 1 231 ? -24.891 -29.828 -17.766 1 41.41 231 ASP B CA 1
ATOM 5899 C C . ASP B 1 231 ? -24.75 -28.297 -17.781 1 41.41 231 ASP B C 1
ATOM 5901 O O . ASP B 1 231 ? -25.484 -27.594 -17.094 1 41.41 231 ASP B O 1
ATOM 5905 N N . GLY B 1 232 ? -24.078 -27.641 -18.75 1 40.38 232 GLY B N 1
ATOM 5906 C CA . GLY B 1 232 ? -24.078 -26.203 -18.906 1 40.38 232 GLY B CA 1
ATOM 5907 C C . GLY B 1 232 ? -23.406 -25.469 -17.766 1 40.38 232 GLY B C 1
ATOM 5908 O O . GLY B 1 232 ? -23.641 -24.281 -17.562 1 40.38 232 GLY B O 1
ATOM 5909 N N . ILE B 1 233 ? -22.969 -26.062 -16.844 1 41.16 233 ILE B N 1
ATOM 5910 C CA . ILE B 1 233 ? -22.562 -25.438 -15.594 1 41.16 233 ILE B CA 1
ATOM 5911 C C . ILE B 1 233 ? -21.328 -24.562 -15.82 1 41.16 233 ILE B C 1
ATOM 5913 O O . ILE B 1 233 ? -21.219 -23.484 -15.25 1 41.16 233 ILE B O 1
ATOM 5917 N N . TYR B 1 234 ? -20.312 -25.078 -16.406 1 41.75 234 TYR B N 1
ATOM 5918 C CA . TYR B 1 234 ? -19.125 -24.234 -16.562 1 41.75 234 TYR B CA 1
ATOM 5919 C C . TYR B 1 234 ? -19.125 -23.531 -17.906 1 41.75 234 TYR B C 1
ATOM 5921 O O . TYR B 1 234 ? -19.312 -24.156 -18.953 1 41.75 234 TYR B O 1
ATOM 5929 N N . GLU B 1 235 ? -19.562 -22.344 -18.062 1 39.84 235 GLU B N 1
ATOM 5930 C CA . GLU B 1 235 ? -19.359 -21.531 -19.25 1 39.84 235 GLU B CA 1
ATOM 5931 C C . GLU B 1 235 ? -18 -21.797 -19.875 1 39.84 235 GLU B C 1
ATOM 5933 O O . GLU B 1 235 ? -16.953 -21.516 -19.281 1 39.84 235 GLU B O 1
ATOM 5938 N N . THR B 1 236 ? -17.812 -22.969 -20.391 1 38.34 236 THR B N 1
ATOM 5939 C CA . THR B 1 236 ? -16.609 -23.281 -21.156 1 38.34 236 THR B CA 1
ATOM 5940 C C . THR B 1 236 ? -16.047 -22.031 -21.828 1 38.34 236 THR B C 1
ATOM 5942 O O . THR B 1 236 ? -16.812 -21.125 -22.188 1 38.34 236 THR B O 1
ATOM 5945 N N . VAL B 1 237 ? -14.82 -21.734 -21.609 1 42.5 237 VAL B N 1
ATOM 5946 C CA . VAL B 1 237 ? -14.141 -20.734 -22.438 1 42.5 237 VAL B CA 1
ATOM 5947 C C . VAL B 1 237 ? -14.727 -20.75 -23.844 1 42.5 237 VAL B C 1
ATOM 5949 O O . VAL B 1 237 ? -14.617 -21.75 -24.547 1 42.5 237 VAL B O 1
ATOM 5952 N N . ASN B 1 238 ? -15.961 -20.5 -24.078 1 38.16 238 ASN B N 1
ATOM 5953 C CA . ASN B 1 238 ? -16.453 -20.391 -25.453 1 38.16 238 ASN B CA 1
ATOM 5954 C C . ASN B 1 238 ? -15.414 -19.75 -26.375 1 38.16 238 ASN B C 1
ATOM 5956 O O . ASN B 1 238 ? -15.242 -18.531 -26.344 1 38.16 238 ASN B O 1
ATOM 5960 N N . TYR B 1 239 ? -14.398 -20.5 -26.531 1 39.22 239 TYR B N 1
ATOM 5961 C CA . TYR B 1 239 ? -13.594 -19.984 -27.641 1 39.22 239 TYR B CA 1
ATOM 5962 C C . TYR B 1 239 ? -14.477 -19.391 -28.719 1 39.22 239 TYR B C 1
ATOM 5964 O O . TYR B 1 239 ? -14.109 -18.391 -29.359 1 39.22 239 TYR B O 1
ATOM 5972 N N . SER B 1 240 ? -15.25 -20.312 -29.438 1 36.72 240 SER B N 1
ATOM 5973 C CA . SER B 1 240 ? -15.898 -20.266 -30.734 1 36.72 240 SER B CA 1
ATOM 5974 C C . SER B 1 240 ? -16.984 -19.188 -30.781 1 36.72 240 SER B C 1
ATOM 5976 O O . SER B 1 240 ? -17.078 -18.422 -31.734 1 36.72 240 SER B O 1
ATOM 5978 N N . SER B 1 241 ? -18.188 -19.516 -30.219 1 37.38 241 SER B N 1
ATOM 5979 C CA . SER B 1 241 ? -19.422 -19.234 -30.953 1 37.38 241 SER B CA 1
ATOM 5980 C C . SER B 1 241 ? -19.75 -17.75 -30.953 1 37.38 241 SER B C 1
ATOM 5982 O O . SER B 1 241 ? -20.375 -17.25 -31.875 1 37.38 241 SER B O 1
ATOM 5984 N N . LYS B 1 242 ? -19.75 -17.219 -29.719 1 43.22 242 LYS B N 1
ATOM 5985 C CA . LYS B 1 242 ? -20.359 -15.906 -29.953 1 43.22 242 LYS B CA 1
ATOM 5986 C C . LYS B 1 242 ? -19.297 -14.891 -30.375 1 43.22 242 LYS B C 1
ATOM 5988 O O . LYS B 1 242 ? -19.531 -13.68 -30.297 1 43.22 242 LYS B O 1
ATOM 5993 N N . ILE B 1 243 ? -18 -15.305 -30.359 1 50.19 243 ILE B N 1
ATOM 5994 C CA . ILE B 1 243 ? -17.188 -14.352 -31.125 1 50.19 243 ILE B CA 1
ATOM 5995 C C . ILE B 1 243 ? -17.703 -14.281 -32.562 1 50.19 243 ILE B C 1
ATOM 5997 O O . ILE B 1 243 ? -17 -14.664 -33.5 1 50.19 243 ILE B O 1
ATOM 6001 N N . ASP B 1 244 ? -18.781 -14.578 -32.75 1 52.28 244 ASP B N 1
ATOM 6002 C CA . ASP B 1 244 ? -19.391 -14.648 -34.094 1 52.28 244 ASP B CA 1
ATOM 6003 C C . ASP B 1 244 ? -19.219 -13.328 -34.844 1 52.28 244 ASP B C 1
ATOM 6005 O O . ASP B 1 244 ? -19.25 -13.297 -36.062 1 52.28 244 ASP B O 1
ATOM 6009 N N . SER B 1 245 ? -19.094 -12.195 -33.969 1 59.84 245 SER B N 1
ATOM 6010 C CA . SER B 1 245 ? -19 -10.945 -34.719 1 59.84 245 SER B CA 1
ATOM 6011 C C . SER B 1 245 ? -17.828 -10.102 -34.219 1 59.84 245 SER B C 1
ATOM 6013 O O . SER B 1 245 ? -17.375 -10.258 -33.094 1 59.84 245 SER B O 1
ATOM 6015 N N . LEU B 1 246 ? -17.078 -9.578 -35.125 1 62.34 246 LEU B N 1
ATOM 6016 C CA . LEU B 1 246 ? -16.047 -8.586 -34.844 1 62.34 246 LEU B CA 1
ATOM 6017 C C . LEU B 1 246 ? -16.453 -7.664 -33.719 1 62.34 246 LEU B C 1
ATOM 6019 O O . LEU B 1 246 ? -15.625 -7.289 -32.875 1 62.34 246 LEU B O 1
ATOM 6023 N N . SER B 1 247 ? -17.656 -7.488 -33.688 1 64.56 247 SER B N 1
ATOM 6024 C CA . SER B 1 247 ? -18.188 -6.598 -32.656 1 64.56 247 SER B CA 1
ATOM 6025 C C . SER B 1 247 ? -18.094 -7.23 -31.266 1 64.56 247 SER B C 1
ATOM 6027 O O . SER B 1 247 ? -17.734 -6.559 -30.281 1 64.56 247 SER B O 1
ATOM 6029 N N . THR B 1 248 ? -18.297 -8.43 -31.219 1 65.19 248 THR B N 1
ATOM 6030 C CA . THR B 1 248 ? -18.234 -9.117 -29.938 1 65.19 248 THR B CA 1
ATOM 6031 C C . THR B 1 248 ? -16.781 -9.227 -29.453 1 65.19 248 THR B C 1
ATOM 6033 O O . THR B 1 248 ? -16.516 -9.102 -28.25 1 65.19 248 THR B O 1
ATOM 6036 N N . MET B 1 249 ? -15.977 -9.328 -30.438 1 67.31 249 MET B N 1
ATOM 6037 C CA . MET B 1 249 ? -14.555 -9.391 -30.109 1 67.31 249 MET B CA 1
ATOM 6038 C C . MET B 1 249 ? -14.062 -8.07 -29.547 1 67.31 249 MET B C 1
ATOM 6040 O O . MET B 1 249 ? -13.32 -8.047 -28.562 1 67.31 249 MET B O 1
ATOM 6044 N N . LEU B 1 250 ? -14.531 -7.074 -30.141 1 71.12 250 LEU B N 1
ATOM 6045 C CA . LEU B 1 250 ? -14.102 -5.746 -29.703 1 71.12 250 LEU B CA 1
ATOM 6046 C C . LEU B 1 250 ? -14.625 -5.43 -28.312 1 71.12 250 LEU B C 1
ATOM 6048 O O . LEU B 1 250 ? -13.93 -4.805 -27.516 1 71.12 250 LEU B O 1
ATOM 6052 N N . LEU B 1 251 ? -15.781 -5.891 -28.109 1 69.94 251 LEU B N 1
ATOM 6053 C CA . LEU B 1 251 ? -16.359 -5.68 -26.797 1 69.94 251 LEU B CA 1
ATOM 6054 C C . LEU B 1 251 ? -15.602 -6.465 -25.734 1 69.94 251 LEU B C 1
ATOM 6056 O O . LEU B 1 251 ? -15.383 -5.965 -24.625 1 69.94 251 LEU B O 1
ATOM 6060 N N . ASN B 1 252 ? -15.211 -7.559 -26.172 1 71 252 ASN B N 1
ATOM 6061 C CA . ASN B 1 252 ? -14.43 -8.375 -25.25 1 71 252 ASN B CA 1
ATOM 6062 C C . ASN B 1 252 ? -13.07 -7.754 -24.953 1 71 252 ASN B C 1
ATOM 6064 O O . ASN B 1 252 ? -12.625 -7.734 -23.812 1 71 252 ASN B O 1
ATOM 6068 N N . ILE B 1 253 ? -12.602 -7.176 -25.969 1 73.75 253 ILE B N 1
ATOM 6069 C CA . ILE B 1 253 ? -11.297 -6.527 -25.828 1 73.75 253 ILE B CA 1
ATOM 6070 C C . ILE B 1 253 ? -11.422 -5.328 -24.891 1 73.75 253 ILE B C 1
ATOM 6072 O O . ILE B 1 253 ? -10.547 -5.098 -24.047 1 73.75 253 ILE B O 1
ATOM 6076 N N . ARG B 1 254 ? -12.477 -4.711 -25.062 1 74.38 254 ARG B N 1
ATOM 6077 C CA . ARG B 1 254 ? -12.695 -3.541 -24.234 1 74.38 254 ARG B CA 1
ATOM 6078 C C . ARG B 1 254 ? -12.867 -3.941 -22.766 1 74.38 254 ARG B C 1
ATOM 6080 O O . ARG B 1 254 ? -12.336 -3.287 -21.875 1 74.38 254 ARG B O 1
ATOM 6087 N N . ASP B 1 255 ? -13.555 -4.953 -22.547 1 73.69 255 ASP B N 1
ATOM 6088 C CA . ASP B 1 255 ? -13.797 -5.43 -21.188 1 73.69 255 ASP B CA 1
ATOM 6089 C C . ASP B 1 255 ? -12.508 -5.945 -20.547 1 73.69 255 ASP B C 1
ATOM 6091 O O . ASP B 1 255 ? -12.211 -5.633 -19.391 1 73.69 255 ASP B O 1
ATOM 6095 N N . ILE B 1 256 ? -11.844 -6.605 -21.328 1 76.12 256 ILE B N 1
ATOM 6096 C CA . ILE B 1 256 ? -10.586 -7.152 -20.844 1 76.12 256 ILE B CA 1
ATOM 6097 C C . ILE B 1 256 ? -9.602 -6.02 -20.562 1 76.12 256 ILE B C 1
ATOM 6099 O O . ILE B 1 256 ? -8.922 -6.02 -19.531 1 76.12 256 ILE B O 1
ATOM 6103 N N . TYR B 1 257 ? -9.656 -5.105 -21.406 1 79.38 257 TYR B N 1
ATOM 6104 C CA . TYR B 1 257 ? -8.797 -3.939 -21.25 1 79.38 257 TYR B CA 1
ATOM 6105 C C . TYR B 1 257 ? -9.117 -3.197 -19.969 1 79.38 257 TYR B C 1
ATOM 6107 O O . TYR B 1 257 ? -8.211 -2.797 -19.234 1 79.38 257 TYR B O 1
ATOM 6115 N N . SER B 1 258 ? -10.312 -3.123 -19.688 1 80.62 258 SER B N 1
ATOM 6116 C CA . SER B 1 258 ? -10.742 -2.426 -18.484 1 80.62 258 SER B CA 1
ATOM 6117 C C . SER B 1 258 ? -10.281 -3.152 -17.234 1 80.62 258 SER B C 1
ATOM 6119 O O . SER B 1 258 ? -9.852 -2.521 -16.266 1 80.62 258 SER B O 1
ATOM 6121 N N . LYS B 1 259 ? -10.281 -4.379 -17.266 1 81.19 259 LYS B N 1
ATOM 6122 C CA . LYS B 1 259 ? -9.844 -5.176 -16.109 1 81.19 259 LYS B CA 1
ATOM 6123 C C . LYS B 1 259 ? -8.328 -5.141 -15.969 1 81.19 259 LYS B C 1
ATOM 6125 O O . LYS B 1 259 ? -7.812 -4.98 -14.859 1 81.19 259 LYS B O 1
ATOM 6130 N N . PHE B 1 260 ? -7.766 -5.191 -17.094 1 82.94 260 PHE B N 1
ATOM 6131 C CA . PHE B 1 260 ? -6.309 -5.219 -17.109 1 82.94 260 PHE B CA 1
ATOM 6132 C C . PHE B 1 260 ? -5.738 -3.926 -16.531 1 82.94 260 PHE B C 1
ATOM 6134 O O . PHE B 1 260 ? -4.777 -3.951 -15.758 1 82.94 260 PHE B O 1
ATOM 6141 N N . VAL B 1 261 ? -6.336 -2.879 -16.859 1 84.25 261 VAL B N 1
ATOM 6142 C CA . VAL B 1 261 ? -5.836 -1.574 -16.438 1 84.25 261 VAL B CA 1
ATOM 6143 C C . VAL B 1 261 ? -6.035 -1.407 -14.93 1 84.25 261 VAL B C 1
ATOM 6145 O O .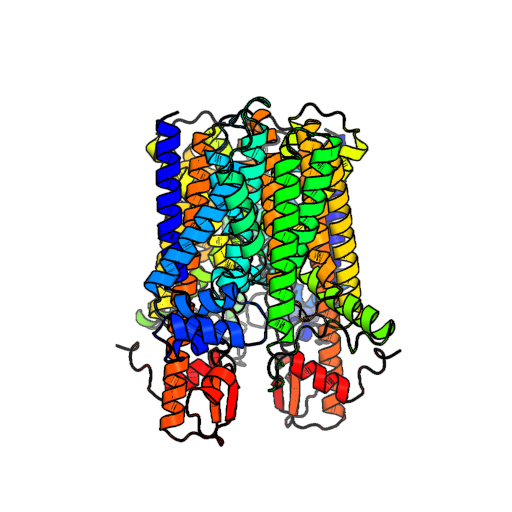 VAL B 1 261 ? -5.297 -0.667 -14.273 1 84.25 261 VAL B O 1
ATOM 6148 N N . CYS B 1 262 ? -6.902 -2.209 -14.398 1 85.12 262 CYS B N 1
ATOM 6149 C CA . CYS B 1 262 ? -7.137 -2.145 -12.961 1 85.12 262 CYS B CA 1
ATOM 6150 C C . CYS B 1 262 ? -6.219 -3.102 -12.219 1 85.12 262 CYS B C 1
ATOM 6152 O O . CYS B 1 262 ? -5.871 -2.861 -11.055 1 85.12 262 CYS B O 1
ATOM 6154 N N . TRP B 1 263 ? -5.785 -4.141 -12.93 1 88.38 263 TRP B N 1
ATOM 6155 C CA . TRP B 1 263 ? -4.992 -5.168 -12.266 1 88.38 263 TRP B CA 1
ATOM 6156 C C . TRP B 1 263 ? -3.502 -4.863 -12.367 1 88.38 263 TRP B C 1
ATOM 6158 O O . TRP B 1 263 ? -2.73 -5.172 -11.461 1 88.38 263 TRP B O 1
ATOM 6168 N N . LEU B 1 264 ? -3.1 -4.207 -13.398 1 87.38 264 LEU B N 1
ATOM 6169 C CA . LEU B 1 264 ? -1.684 -3.996 -13.672 1 87.38 264 LEU B CA 1
ATOM 6170 C C . LEU B 1 264 ? -1.036 -3.148 -12.586 1 87.38 264 LEU B C 1
ATOM 6172 O O . LEU B 1 264 ? 0.076 -3.443 -12.141 1 87.38 264 LEU B O 1
ATOM 6176 N N . PRO B 1 265 ? -1.709 -2.143 -12.109 1 90.75 265 PRO B N 1
ATOM 6177 C CA . PRO B 1 265 ? -1.084 -1.348 -11.047 1 90.75 265 PRO B CA 1
ATOM 6178 C C . PRO B 1 265 ? -0.871 -2.145 -9.766 1 90.75 265 PRO B C 1
ATOM 6180 O O . PRO B 1 265 ? -0.072 -1.745 -8.914 1 90.75 265 PRO B O 1
ATOM 6183 N N . LYS B 1 266 ? -1.475 -3.24 -9.672 1 92.62 266 LYS B N 1
ATOM 6184 C CA . LYS B 1 266 ? -1.398 -4.031 -8.445 1 92.62 266 LYS B CA 1
ATOM 6185 C C . LYS B 1 266 ? -0.078 -4.793 -8.359 1 92.62 266 LYS B C 1
ATOM 6187 O O . LYS B 1 266 ? 0.205 -5.449 -7.359 1 92.62 266 LYS B O 1
ATOM 6192 N N . TYR B 1 267 ? 0.809 -4.609 -9.391 1 95.62 267 TYR B N 1
ATOM 6193 C CA . TYR B 1 267 ? 2.188 -5.086 -9.352 1 95.62 267 TYR B CA 1
ATOM 6194 C C . TYR B 1 267 ? 3.1 -4.062 -8.688 1 95.62 267 TYR B C 1
ATOM 6196 O O . TYR B 1 267 ? 4.301 -4.023 -8.961 1 95.62 267 TYR B O 1
ATOM 6204 N N . TYR B 1 268 ? 2.592 -3.219 -7.863 1 94.44 268 TYR B N 1
ATOM 6205 C CA . TYR B 1 268 ? 3.279 -2.016 -7.406 1 94.44 268 TYR B CA 1
ATOM 6206 C C . TYR B 1 268 ? 4.586 -2.367 -6.707 1 94.44 268 TYR B C 1
ATOM 6208 O O . TYR B 1 268 ? 5.594 -1.676 -6.875 1 94.44 268 TYR B O 1
ATOM 6216 N N . LEU B 1 269 ? 4.617 -3.426 -5.863 1 95.62 269 LEU B N 1
ATOM 6217 C CA . LEU B 1 269 ? 5.855 -3.787 -5.18 1 95.62 269 LEU B CA 1
ATOM 6218 C C . LEU B 1 269 ? 6.941 -4.148 -6.188 1 95.62 269 LEU B C 1
ATOM 6220 O O . LEU B 1 269 ? 8.102 -3.771 -6.012 1 95.62 269 LEU B O 1
ATOM 6224 N N . LEU B 1 270 ? 6.547 -4.871 -7.195 1 97.75 270 LEU B N 1
ATOM 6225 C CA . LEU B 1 270 ? 7.473 -5.258 -8.25 1 97.75 270 LEU B CA 1
ATOM 6226 C C . LEU B 1 270 ? 7.977 -4.031 -9.008 1 97.75 270 LEU B C 1
ATOM 6228 O O . LEU B 1 270 ? 9.172 -3.926 -9.305 1 97.75 270 LEU B O 1
ATOM 6232 N N . TYR B 1 271 ? 7.09 -3.119 -9.328 1 97.56 271 TYR B N 1
ATOM 6233 C CA . TYR B 1 271 ? 7.48 -1.906 -10.039 1 97.56 271 TYR B CA 1
ATOM 6234 C C . TYR B 1 271 ? 8.453 -1.081 -9.203 1 97.56 271 TYR B C 1
ATOM 6236 O O . TYR B 1 271 ? 9.422 -0.525 -9.742 1 97.56 271 TYR B O 1
ATOM 6244 N N . ILE B 1 272 ? 8.211 -1.019 -7.941 1 95.88 272 ILE B N 1
ATOM 6245 C CA . ILE B 1 272 ? 9.102 -0.274 -7.055 1 95.88 272 ILE B CA 1
ATOM 6246 C C . ILE B 1 272 ? 10.477 -0.935 -7.031 1 95.88 272 ILE B C 1
ATOM 6248 O O . ILE B 1 272 ? 11.5 -0.262 -7.191 1 95.88 272 ILE B O 1
ATOM 6252 N N . ALA B 1 273 ? 10.492 -2.225 -6.84 1 97.06 273 ALA B N 1
ATOM 6253 C CA . ALA B 1 273 ? 11.75 -2.959 -6.766 1 97.06 273 ALA B CA 1
ATOM 6254 C C . ALA B 1 273 ? 12.523 -2.855 -8.078 1 97.06 273 ALA B C 1
ATOM 6256 O O . ALA B 1 273 ? 13.719 -2.555 -8.078 1 97.06 273 ALA B O 1
ATOM 6257 N N . LEU B 1 274 ? 11.789 -3.121 -9.156 1 97.75 274 LEU B N 1
ATOM 6258 C CA . LEU B 1 274 ? 12.414 -3.076 -10.469 1 97.75 274 LEU B CA 1
ATOM 6259 C C . LEU B 1 274 ? 12.961 -1.684 -10.766 1 97.75 274 LEU B C 1
ATOM 6261 O O . LEU B 1 274 ? 14.086 -1.542 -11.242 1 97.75 274 LEU B O 1
ATOM 6265 N N . SER B 1 275 ? 12.195 -0.682 -10.469 1 97 275 SER B N 1
ATOM 6266 C CA . SER B 1 275 ? 12.617 0.697 -10.68 1 97 275 SER B CA 1
ATOM 6267 C C . SER B 1 275 ? 13.836 1.036 -9.828 1 97 275 SER B C 1
ATOM 6269 O O . SER B 1 275 ? 14.766 1.691 -10.297 1 97 275 SER B O 1
ATOM 6271 N N . ALA B 1 276 ? 13.82 0.603 -8.578 1 93.69 276 ALA B N 1
ATOM 6272 C CA . ALA B 1 276 ? 14.938 0.885 -7.684 1 93.69 276 ALA B CA 1
ATOM 6273 C C . ALA B 1 276 ? 16.234 0.302 -8.234 1 93.69 276 ALA B C 1
ATOM 6275 O O . ALA B 1 276 ? 17.266 0.979 -8.25 1 93.69 276 ALA B O 1
ATOM 6276 N N . VAL B 1 277 ? 16.203 -0.893 -8.711 1 95.31 277 VAL B N 1
ATOM 6277 C CA . VAL B 1 277 ? 17.391 -1.562 -9.211 1 95.31 277 VAL B CA 1
ATOM 6278 C C . VAL B 1 277 ? 17.844 -0.905 -10.516 1 95.31 277 VAL B C 1
ATOM 6280 O O . VAL B 1 277 ? 19.047 -0.737 -10.75 1 95.31 277 VAL B O 1
ATOM 6283 N N . LEU B 1 278 ? 16.922 -0.545 -11.328 1 95.06 278 LEU B N 1
ATOM 6284 C CA . LEU B 1 278 ? 17.266 0.098 -12.594 1 95.06 278 LEU B CA 1
ATOM 6285 C C . LEU B 1 278 ? 17.859 1.481 -12.359 1 95.06 278 LEU B C 1
ATOM 6287 O O . LEU B 1 278 ? 18.781 1.902 -13.078 1 95.06 278 LEU B O 1
ATOM 6291 N N . LEU B 1 279 ? 17.359 2.16 -11.359 1 92.44 279 LEU B N 1
ATOM 6292 C CA . LEU B 1 279 ? 17.938 3.459 -11.023 1 92.44 279 LEU B CA 1
ATOM 6293 C C . LEU B 1 279 ? 19.375 3.312 -10.547 1 92.44 279 LEU B C 1
ATOM 6295 O O . LEU B 1 279 ? 20.219 4.148 -10.859 1 92.44 279 LEU B O 1
ATOM 6299 N N . VAL B 1 280 ? 19.625 2.268 -9.797 1 88.69 280 VAL B N 1
ATOM 6300 C CA . VAL B 1 280 ? 20.984 1.988 -9.375 1 88.69 280 VAL B CA 1
ATOM 6301 C C . VAL B 1 280 ? 21.875 1.766 -10.594 1 88.69 280 VAL B C 1
ATOM 6303 O O . VAL B 1 280 ? 23 2.268 -10.656 1 88.69 280 VAL B O 1
ATOM 6306 N N . LEU B 1 281 ? 21.391 1.097 -11.562 1 90.5 281 LEU B N 1
ATOM 6307 C CA . LEU B 1 281 ? 22.156 0.809 -12.766 1 90.5 281 LEU B CA 1
ATOM 6308 C C . LEU B 1 281 ? 22.391 2.078 -13.578 1 90.5 281 LEU B C 1
ATOM 6310 O O . LEU B 1 281 ? 23.484 2.273 -14.125 1 90.5 281 LEU B O 1
ATOM 6314 N N . ILE B 1 282 ? 21.422 2.9 -13.68 1 90.88 282 ILE B N 1
ATOM 6315 C CA . ILE B 1 282 ? 21.5 4.129 -14.453 1 90.88 282 ILE B CA 1
ATOM 6316 C C . ILE B 1 282 ? 22.531 5.066 -13.844 1 90.88 282 ILE B C 1
ATOM 6318 O O . ILE B 1 282 ? 23.312 5.703 -14.562 1 90.88 282 ILE B O 1
ATOM 6322 N N . TYR B 1 283 ? 22.672 5.055 -12.594 1 86.06 283 TYR B N 1
ATOM 6323 C CA . TYR B 1 283 ? 23.469 6.109 -11.977 1 86.06 283 TYR B CA 1
ATOM 6324 C C . TYR B 1 283 ? 24.797 5.566 -11.469 1 86.06 283 TYR B C 1
ATOM 6326 O O . TYR B 1 283 ? 25.719 6.328 -11.195 1 86.06 283 TYR B O 1
ATOM 6334 N N . ASN B 1 284 ? 24.922 4.344 -11.219 1 81 284 ASN B N 1
ATOM 6335 C CA . ASN B 1 284 ? 26.188 3.764 -10.766 1 81 284 ASN B CA 1
ATOM 6336 C C . ASN B 1 284 ? 26.875 2.969 -11.883 1 81 284 ASN B C 1
ATOM 6338 O O . ASN B 1 284 ? 28.016 2.549 -11.734 1 81 284 ASN B O 1
ATOM 6342 N N . GLY B 1 285 ? 26.062 2.746 -12.867 1 74.5 285 GLY B N 1
ATOM 6343 C CA . GLY B 1 285 ? 26.656 1.995 -13.961 1 74.5 285 GLY B CA 1
ATOM 6344 C C . GLY B 1 285 ? 27.344 2.879 -14.992 1 74.5 285 GLY B C 1
ATOM 6345 O O . GLY B 1 285 ? 27.203 4.102 -14.953 1 74.5 285 GLY B O 1
ATOM 6346 N N . ASN B 1 286 ? 28.234 2.234 -15.711 1 68.81 286 ASN B N 1
ATOM 6347 C CA . ASN B 1 286 ? 28.906 2.922 -16.812 1 68.81 286 ASN B CA 1
ATOM 6348 C C . ASN B 1 286 ? 27.984 3.055 -18.031 1 68.81 286 ASN B C 1
ATOM 6350 O O . ASN B 1 286 ? 27.719 2.066 -18.703 1 68.81 286 ASN B O 1
ATOM 6354 N N . ASN B 1 287 ? 27.125 4.156 -17.938 1 70.25 287 ASN B N 1
ATOM 6355 C CA . ASN B 1 287 ? 26.188 4.109 -19.062 1 70.25 287 ASN B CA 1
ATOM 6356 C C . ASN B 1 287 ? 26.281 5.371 -19.906 1 70.25 287 ASN B C 1
ATOM 6358 O O . ASN B 1 287 ? 26.781 6.398 -19.453 1 70.25 287 ASN B O 1
ATOM 6362 N N . VAL B 1 288 ? 25.812 5.066 -21.109 1 77 288 VAL B N 1
ATOM 6363 C CA . VAL B 1 288 ? 25.969 6 -22.219 1 77 288 VAL B CA 1
ATOM 6364 C C . VAL B 1 288 ? 24.656 6.734 -22.469 1 77 288 VAL B C 1
ATOM 6366 O O . VAL B 1 288 ? 24.453 7.324 -23.531 1 77 288 VAL B O 1
ATOM 6369 N N . LEU B 1 289 ? 23.812 6.852 -21.453 1 87.25 289 LEU B N 1
ATOM 6370 C CA . LEU B 1 289 ? 22.531 7.496 -21.719 1 87.25 289 LEU B CA 1
ATOM 6371 C C . LEU B 1 289 ? 22.688 9.016 -21.766 1 87.25 289 LEU B C 1
ATOM 6373 O O . LEU B 1 289 ? 23.422 9.594 -20.953 1 87.25 289 LEU B O 1
ATOM 6377 N N . SER B 1 290 ? 22.047 9.617 -22.797 1 89.81 290 SER B N 1
ATOM 6378 C CA . SER B 1 290 ? 22.016 11.078 -22.859 1 89.81 290 SER B CA 1
ATOM 6379 C C . SER B 1 290 ? 21.312 11.68 -21.641 1 89.81 290 SER B C 1
ATOM 6381 O O . SER B 1 290 ? 20.562 10.984 -20.953 1 89.81 290 SER B O 1
ATOM 6383 N N . LYS B 1 291 ? 21.5 12.93 -21.422 1 86.62 291 LYS B N 1
ATOM 6384 C CA . LYS B 1 291 ? 20.906 13.617 -20.281 1 86.62 291 LYS B CA 1
ATOM 6385 C C . LYS B 1 291 ? 19.375 13.609 -20.375 1 86.62 291 LYS B C 1
ATOM 6387 O O . LYS B 1 291 ? 18.703 13.367 -19.375 1 86.62 291 LYS B O 1
ATOM 6392 N N . GLY B 1 292 ? 18.906 13.875 -21.531 1 88.94 292 GLY B N 1
ATOM 6393 C CA . GLY B 1 292 ? 17.469 13.883 -21.734 1 88.94 292 GLY B CA 1
ATOM 6394 C C . GLY B 1 292 ? 16.828 12.516 -21.531 1 88.94 292 GLY B C 1
ATOM 6395 O O . GLY B 1 292 ? 15.781 12.406 -20.906 1 88.94 292 GLY B O 1
ATOM 6396 N N . THR B 1 293 ? 17.5 11.555 -22.094 1 92.69 293 THR B N 1
ATOM 6397 C CA . THR B 1 293 ? 16.984 10.195 -21.969 1 92.69 293 THR B CA 1
ATOM 6398 C C . THR B 1 293 ? 17.047 9.734 -20.516 1 92.69 293 THR B C 1
ATOM 6400 O O . THR B 1 293 ? 16.125 9.07 -20.031 1 92.69 293 THR B O 1
ATOM 6403 N N . ARG B 1 294 ? 18.062 10.117 -19.891 1 92.75 294 ARG B N 1
ATOM 6404 C CA . ARG B 1 294 ? 18.203 9.758 -18.484 1 92.75 294 ARG B CA 1
ATOM 6405 C C . ARG B 1 294 ? 17.109 10.391 -17.641 1 92.75 294 ARG B C 1
ATOM 6407 O O . ARG B 1 294 ? 16.562 9.75 -16.734 1 92.75 294 ARG B O 1
ATOM 6414 N N . ALA B 1 295 ? 16.797 11.625 -17.938 1 90.19 295 ALA B N 1
ATOM 6415 C CA . ALA B 1 295 ? 15.734 12.328 -17.219 1 90.19 295 ALA B CA 1
ATOM 6416 C C . ALA B 1 295 ? 14.375 11.672 -17.453 1 90.19 295 ALA B C 1
ATOM 6418 O O . ALA B 1 295 ? 13.594 11.477 -16.531 1 90.19 295 ALA B O 1
ATOM 6419 N N . PHE B 1 296 ? 14.156 11.352 -18.641 1 93 296 PHE B N 1
ATOM 6420 C CA . PHE B 1 296 ? 12.898 10.719 -19.016 1 93 296 PHE B CA 1
ATOM 6421 C C . PHE B 1 296 ? 12.734 9.375 -18.312 1 93 296 PHE B C 1
ATOM 6423 O O . PHE B 1 296 ? 11.68 9.102 -17.734 1 93 296 PHE B O 1
ATOM 6430 N N . VAL B 1 297 ? 13.734 8.586 -18.375 1 95.19 297 VAL B N 1
ATOM 6431 C CA . VAL B 1 297 ? 13.688 7.25 -17.797 1 95.19 297 VAL B CA 1
ATOM 6432 C C . VAL B 1 297 ? 13.531 7.344 -16.281 1 95.19 297 VAL B C 1
ATOM 6434 O O . VAL B 1 297 ? 12.719 6.629 -15.68 1 95.19 297 VAL B O 1
ATOM 6437 N N . THR B 1 298 ? 14.258 8.281 -15.734 1 94 298 THR B N 1
ATOM 6438 C CA . THR B 1 298 ? 14.156 8.469 -14.289 1 94 298 THR B CA 1
ATOM 6439 C C . THR B 1 298 ? 12.742 8.891 -13.898 1 94 298 THR B C 1
ATOM 6441 O O . THR B 1 298 ? 12.172 8.367 -12.945 1 94 298 THR B O 1
ATOM 6444 N N . ALA B 1 299 ? 12.211 9.766 -14.617 1 94.44 299 ALA B N 1
ATOM 6445 C CA . ALA B 1 299 ? 10.859 10.25 -14.344 1 94.44 299 ALA B CA 1
ATOM 6446 C C . ALA B 1 299 ? 9.836 9.117 -14.453 1 94.44 299 ALA B C 1
ATOM 6448 O O . ALA B 1 299 ? 8.961 8.977 -13.602 1 94.44 299 ALA B O 1
ATOM 6449 N N . SER B 1 300 ? 10.023 8.32 -15.453 1 96.31 300 SER B N 1
ATOM 6450 C CA . SER B 1 300 ? 9.086 7.227 -15.688 1 96.31 300 SER B CA 1
ATOM 6451 C C . SER B 1 300 ? 9.211 6.148 -14.617 1 96.31 300 SER B C 1
ATOM 6453 O O . SER B 1 300 ? 8.203 5.625 -14.141 1 96.31 300 SER B O 1
ATOM 6455 N N . LEU B 1 301 ? 10.398 5.855 -14.211 1 97 301 LEU B N 1
ATOM 6456 C CA . LEU B 1 301 ? 10.672 4.809 -13.234 1 97 301 LEU B CA 1
ATOM 6457 C C . LEU B 1 301 ? 10.219 5.238 -11.844 1 97 301 LEU B C 1
ATOM 6459 O O . LEU B 1 301 ? 10.094 4.402 -10.938 1 97 301 LEU B O 1
ATOM 6463 N N . CYS B 1 302 ? 9.961 6.488 -11.672 1 95.94 302 CYS B N 1
ATOM 6464 C CA . CYS B 1 302 ? 9.539 6.977 -10.367 1 95.94 302 CYS B CA 1
ATOM 6465 C C . CYS B 1 302 ? 8.047 7.285 -10.352 1 95.94 302 CYS B C 1
ATOM 6467 O O . CYS B 1 302 ? 7.34 6.922 -9.414 1 95.94 302 CYS B O 1
ATOM 6469 N N . ALA B 1 303 ? 7.594 7.836 -11.383 1 94.94 303 ALA B N 1
ATOM 6470 C CA . ALA B 1 303 ? 6.215 8.312 -11.43 1 94.94 303 ALA B CA 1
ATOM 6471 C C . ALA B 1 303 ? 5.234 7.141 -11.453 1 94.94 303 ALA B C 1
ATOM 6473 O O . ALA B 1 303 ? 4.254 7.133 -10.703 1 94.94 303 ALA B O 1
ATOM 6474 N N . TYR B 1 304 ? 5.523 6.141 -12.25 1 96.06 304 TYR B N 1
ATOM 6475 C CA . TYR B 1 304 ? 4.535 5.082 -12.414 1 96.06 304 TYR B CA 1
ATOM 6476 C C . TYR B 1 304 ? 4.434 4.23 -11.148 1 96.06 304 TYR B C 1
ATOM 6478 O O . TYR B 1 304 ? 3.33 3.904 -10.703 1 96.06 304 TYR B O 1
ATOM 6486 N N . PRO B 1 305 ? 5.527 3.809 -10.578 1 95.94 305 PRO B N 1
ATOM 6487 C CA . PRO B 1 305 ? 5.383 3.059 -9.328 1 95.94 305 PRO B CA 1
ATOM 6488 C C . PRO B 1 305 ? 4.629 3.84 -8.25 1 95.94 305 PRO B C 1
ATOM 6490 O O . PRO B 1 305 ? 3.807 3.27 -7.531 1 95.94 305 PRO B O 1
ATOM 6493 N N . ALA B 1 306 ? 4.898 5.121 -8.18 1 93.62 306 ALA B N 1
ATOM 6494 C CA . ALA B 1 306 ? 4.176 5.945 -7.219 1 93.62 306 ALA B CA 1
ATOM 6495 C C . ALA B 1 306 ? 2.682 5.969 -7.527 1 93.62 306 ALA B C 1
ATOM 6497 O O . ALA B 1 306 ? 1.854 5.809 -6.625 1 93.62 306 ALA B O 1
ATOM 6498 N N . TYR B 1 307 ? 2.42 6.125 -8.766 1 92.94 307 TYR B N 1
ATOM 6499 C CA . TYR B 1 307 ? 1.037 6.09 -9.227 1 92.94 307 TYR B CA 1
ATOM 6500 C C . TYR B 1 307 ? 0.397 4.742 -8.93 1 92.94 307 TYR B C 1
ATOM 6502 O O . TYR B 1 307 ? -0.742 4.676 -8.461 1 92.94 307 TYR B O 1
ATOM 6510 N N . SER B 1 308 ? 1.14 3.695 -9.148 1 93.88 308 SER B N 1
ATOM 6511 C CA . SER B 1 308 ? 0.605 2.342 -9.031 1 93.88 308 SER B CA 1
ATOM 6512 C C . SER B 1 308 ? 0.281 2.002 -7.582 1 93.88 308 SER B C 1
ATOM 6514 O O . SER B 1 308 ? -0.682 1.282 -7.305 1 93.88 308 SER B O 1
ATOM 6516 N N . VAL B 1 309 ? 0.998 2.502 -6.656 1 89.25 309 VAL B N 1
ATOM 6517 C CA . VAL B 1 309 ? 0.756 2.254 -5.238 1 89.25 309 VAL B CA 1
ATOM 6518 C C . VAL B 1 309 ? -0.619 2.791 -4.848 1 89.25 309 VAL B C 1
ATOM 6520 O O . VAL B 1 309 ? -1.42 2.08 -4.238 1 89.25 309 VAL B O 1
ATOM 6523 N N . LEU B 1 310 ? -0.897 3.934 -5.32 1 85.62 310 LEU B N 1
ATOM 6524 C CA . LEU B 1 310 ? -2.16 4.555 -4.941 1 85.62 310 LEU B CA 1
ATOM 6525 C C . LEU B 1 310 ? -3.314 3.988 -5.762 1 85.62 310 LEU B C 1
ATOM 6527 O O . LEU B 1 310 ? -4.418 3.801 -5.242 1 85.62 310 LEU B O 1
ATOM 6531 N N . ALA B 1 311 ? -2.982 3.689 -6.977 1 87.5 311 ALA B N 1
ATOM 6532 C CA . ALA B 1 311 ? -4.012 3.162 -7.871 1 87.5 311 ALA B CA 1
ATOM 6533 C C . ALA B 1 311 ? -4.449 1.766 -7.441 1 87.5 311 ALA B C 1
ATOM 6535 O O . ALA B 1 311 ? -5.527 1.304 -7.82 1 87.5 311 ALA B O 1
ATOM 6536 N N . SER B 1 312 ? -3.658 1.106 -6.691 1 85.25 312 SER B N 1
ATOM 6537 C CA . SER B 1 312 ? -3.939 -0.272 -6.309 1 85.25 312 SER B CA 1
ATOM 6538 C C . SER B 1 312 ? -5.148 -0.353 -5.383 1 85.25 312 SER B C 1
ATOM 6540 O O . SER B 1 312 ? -5.746 -1.42 -5.223 1 85.25 312 SER B O 1
ATOM 6542 N N . VAL B 1 313 ? -5.617 0.744 -4.91 1 73.62 313 VAL B N 1
ATOM 6543 C CA . VAL B 1 313 ? -6.738 0.727 -3.975 1 73.62 313 VAL B CA 1
ATOM 6544 C C . VAL B 1 313 ? -8.055 0.837 -4.742 1 73.62 313 VAL B C 1
ATOM 6546 O O . VAL B 1 313 ? -9.117 0.531 -4.207 1 73.62 313 VAL B O 1
ATOM 6549 N N . MET B 1 314 ? -7.895 1.195 -6.023 1 72.62 314 MET B N 1
ATOM 6550 C CA . MET B 1 314 ? -9.109 1.377 -6.812 1 72.62 314 MET B CA 1
ATOM 6551 C C . MET B 1 314 ? -9.648 0.036 -7.301 1 72.62 314 MET B C 1
ATOM 6553 O O . MET B 1 314 ? -8.891 -0.79 -7.816 1 72.62 314 MET B O 1
ATOM 6557 N N . HIS B 1 315 ? -10.914 -0.275 -6.883 1 66.81 315 HIS B N 1
ATOM 6558 C CA . HIS B 1 315 ? -11.539 -1.519 -7.316 1 66.81 315 HIS B CA 1
ATOM 6559 C C . HIS B 1 315 ? -12.234 -1.343 -8.664 1 66.81 315 HIS B C 1
ATOM 6561 O O . HIS B 1 315 ? -12.641 -0.233 -9.016 1 66.81 315 HIS B O 1
ATOM 6567 N N . ASN B 1 316 ? -12.305 -2.484 -9.289 1 61.5 316 ASN B N 1
ATOM 6568 C CA . ASN B 1 316 ? -12.992 -2.525 -10.578 1 61.5 316 ASN B CA 1
ATOM 6569 C C . ASN B 1 316 ? -14.453 -2.115 -10.438 1 61.5 316 ASN B C 1
ATOM 6571 O O . ASN B 1 316 ? -15.172 -2.643 -9.586 1 61.5 316 ASN B O 1
ATOM 6575 N N . GLY B 1 317 ? -14.891 -1.023 -11.078 1 64.06 317 GLY B N 1
ATOM 6576 C CA . GLY B 1 317 ? -16.297 -0.643 -11.062 1 64.06 317 GLY B CA 1
ATOM 6577 C C . GLY B 1 317 ? -16.578 0.533 -10.148 1 64.06 317 GLY B C 1
ATOM 6578 O O . GLY B 1 317 ? -17.719 1.015 -10.094 1 64.06 317 GLY B O 1
ATOM 6579 N N . ASP B 1 318 ? -15.555 0.895 -9.461 1 72.56 318 ASP B N 1
ATOM 6580 C CA . ASP B 1 318 ? -15.789 1.98 -8.516 1 72.56 318 ASP B CA 1
ATOM 6581 C C . ASP B 1 318 ? -15.695 3.34 -9.211 1 72.56 318 ASP B C 1
ATOM 6583 O O . ASP B 1 318 ? -15.172 4.301 -8.633 1 72.56 318 ASP B O 1
ATOM 6587 N N . PHE B 1 319 ? -16.172 3.324 -10.445 1 77.31 319 PHE B N 1
ATOM 6588 C CA . PHE B 1 319 ? -16.125 4.582 -11.18 1 77.31 319 PHE B CA 1
ATOM 6589 C C . PHE B 1 319 ? -17.531 5.18 -11.305 1 77.31 319 PHE B C 1
ATOM 6591 O O . PHE B 1 319 ? -18.5 4.449 -11.469 1 77.31 319 PHE B O 1
ATOM 6598 N N . ALA B 1 320 ? -17.609 6.469 -11.18 1 73 320 ALA B N 1
ATOM 6599 C CA . ALA B 1 320 ? -18.875 7.191 -11.227 1 73 320 ALA B CA 1
ATOM 6600 C C . ALA B 1 320 ? -19.609 6.934 -12.539 1 73 320 ALA B C 1
ATOM 6602 O O . ALA B 1 320 ? -20.828 6.781 -12.555 1 73 320 ALA B O 1
ATOM 6603 N N . ASN B 1 321 ? -18.906 7.008 -13.602 1 77.12 321 ASN B N 1
ATOM 6604 C CA . ASN B 1 321 ? -19.469 6.762 -14.922 1 77.12 321 ASN B CA 1
ATOM 6605 C C . ASN B 1 321 ? -18.422 6.227 -15.891 1 77.12 321 ASN B C 1
ATOM 6607 O O . ASN B 1 321 ? -17.25 6.035 -15.516 1 77.12 321 ASN B O 1
ATOM 6611 N N . SER B 1 322 ? -18.906 5.949 -17.078 1 76.75 322 SER B N 1
ATOM 6612 C CA . SER B 1 322 ? -18.031 5.355 -18.078 1 76.75 322 SER B CA 1
ATOM 6613 C C . SER B 1 322 ? -16.953 6.336 -18.5 1 76.75 322 SER B C 1
ATOM 6615 O O . SER B 1 322 ? -15.828 5.93 -18.828 1 76.75 322 SER B O 1
ATOM 6617 N N . LYS B 1 323 ? -17.281 7.664 -18.5 1 82.56 323 LYS B N 1
ATOM 6618 C CA . LYS B 1 323 ? -16.297 8.664 -18.922 1 82.56 323 LYS B CA 1
ATOM 6619 C C . LYS B 1 323 ? -15.125 8.719 -17.938 1 82.56 323 LYS B C 1
ATOM 6621 O O . LYS B 1 323 ? -13.969 8.781 -18.359 1 82.56 323 LYS B O 1
ATOM 6626 N N . MET B 1 324 ? -15.492 8.656 -16.672 1 84.06 324 MET B N 1
ATOM 6627 C CA . MET B 1 324 ? -14.445 8.664 -15.656 1 84.06 324 MET B CA 1
ATOM 6628 C C . MET B 1 324 ? -13.609 7.391 -15.719 1 84.06 324 MET B C 1
ATOM 6630 O O . MET B 1 324 ? -12.391 7.43 -15.516 1 84.06 324 MET B O 1
ATOM 6634 N N . LYS B 1 325 ? -14.234 6.383 -15.922 1 85.38 325 LYS B N 1
ATOM 6635 C CA . LYS B 1 325 ? -13.523 5.117 -16.078 1 85.38 325 LYS B CA 1
ATOM 6636 C C . LYS B 1 325 ? -12.547 5.168 -17.25 1 85.38 325 LYS B C 1
ATOM 6638 O O . LYS B 1 325 ? -11.398 4.738 -17.125 1 85.38 325 LYS B O 1
ATOM 6643 N N . TYR B 1 326 ? -13.016 5.734 -18.375 1 87.06 326 TYR B N 1
ATOM 6644 C CA . TYR B 1 326 ? -12.172 5.848 -19.562 1 87.06 326 TYR B CA 1
ATOM 6645 C C . TYR B 1 326 ? -10.984 6.766 -19.297 1 87.06 326 TYR B C 1
ATOM 6647 O O . TYR B 1 326 ? -9.867 6.496 -19.75 1 87.06 326 TYR B O 1
ATOM 6655 N N . LEU B 1 327 ? -11.25 7.812 -18.609 1 87.56 327 LEU B N 1
ATOM 6656 C CA . LEU B 1 327 ? -10.164 8.727 -18.281 1 87.56 327 LEU B CA 1
ATOM 6657 C C . LEU B 1 327 ? -9.102 8.023 -17.438 1 87.56 327 LEU B C 1
ATOM 6659 O O . LEU B 1 327 ? -7.906 8.172 -17.688 1 87.56 327 LEU B O 1
ATOM 6663 N N . TYR B 1 328 ? -9.531 7.293 -16.516 1 88.06 328 TYR B N 1
ATOM 6664 C CA . TYR B 1 328 ? -8.625 6.52 -15.68 1 88.06 328 TYR B CA 1
ATOM 6665 C C . TYR B 1 328 ? -7.824 5.527 -16.516 1 88.06 328 TYR B C 1
ATOM 6667 O O . TYR B 1 328 ? -6.609 5.395 -16.344 1 88.06 328 TYR B O 1
ATOM 6675 N N . MET B 1 329 ? -8.547 4.906 -17.406 1 89 329 MET B N 1
ATOM 6676 C CA . MET B 1 329 ? -7.902 3.918 -18.266 1 89 329 MET B CA 1
ATOM 6677 C C . MET B 1 329 ? -6.848 4.57 -19.156 1 89 329 MET B C 1
ATOM 6679 O O . MET B 1 329 ? -5.746 4.039 -19.312 1 89 329 MET B O 1
ATOM 6683 N N . MET B 1 330 ? -7.148 5.688 -19.641 1 89.56 330 MET B N 1
ATOM 6684 C CA . MET B 1 330 ? -6.23 6.395 -20.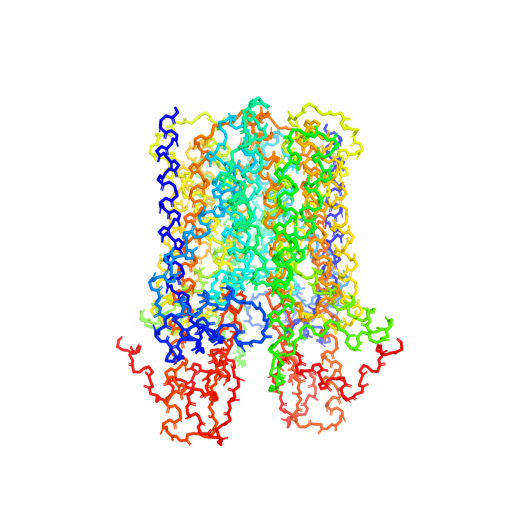531 1 89.56 330 MET B CA 1
ATOM 6685 C C . MET B 1 330 ? -4.98 6.836 -19.766 1 89.56 330 MET B C 1
ATOM 6687 O O . MET B 1 330 ? -3.859 6.641 -20.25 1 89.56 330 MET B O 1
ATOM 6691 N N . PHE B 1 331 ? -5.176 7.348 -18.641 1 89.38 331 PHE B N 1
ATOM 6692 C CA . PHE B 1 331 ? -4.051 7.828 -17.844 1 89.38 331 PHE B CA 1
ATOM 6693 C C . PHE B 1 331 ? -3.168 6.668 -17.391 1 89.38 331 PHE B C 1
ATOM 6695 O O . PHE B 1 331 ? -1.94 6.762 -17.453 1 89.38 331 PHE B O 1
ATOM 6702 N N . THR B 1 332 ? -3.791 5.641 -16.953 1 91 332 THR B N 1
ATOM 6703 C CA . THR B 1 332 ? -3.045 4.469 -16.516 1 91 332 THR B CA 1
ATOM 6704 C C . THR B 1 332 ? -2.258 3.859 -17.672 1 91 332 THR B C 1
ATOM 6706 O O . THR B 1 332 ? -1.086 3.512 -17.516 1 91 332 THR B O 1
ATOM 6709 N N . THR B 1 333 ? -2.875 3.812 -18.828 1 91.75 333 THR B N 1
ATOM 6710 C CA . THR B 1 333 ? -2.217 3.258 -20.016 1 91.75 333 THR B CA 1
ATOM 6711 C C . THR B 1 333 ? -1.039 4.133 -20.438 1 91.75 333 THR B C 1
ATOM 6713 O O . THR B 1 333 ? 0.026 3.621 -20.781 1 91.75 333 THR B O 1
ATOM 6716 N N . LEU B 1 334 ? -1.245 5.367 -20.344 1 93.88 334 LEU B N 1
ATOM 6717 C CA . LEU B 1 334 ? -0.182 6.289 -20.719 1 93.88 334 LEU B CA 1
ATOM 6718 C C . LEU B 1 334 ? 1.021 6.148 -19.797 1 93.88 334 LEU B C 1
ATOM 6720 O O . LEU B 1 334 ? 2.152 5.992 -20.266 1 93.88 334 LEU B O 1
ATOM 6724 N N . LEU B 1 335 ? 0.808 6.195 -18.547 1 94.62 335 LEU B N 1
ATOM 6725 C CA . LEU B 1 335 ? 1.902 6.105 -17.594 1 94.62 335 LEU B CA 1
ATOM 6726 C C . LEU B 1 335 ? 2.572 4.738 -17.656 1 94.62 335 LEU B C 1
ATOM 6728 O O . LEU B 1 335 ? 3.797 4.637 -17.562 1 94.62 335 LEU B O 1
ATOM 6732 N N . PHE B 1 336 ? 1.777 3.717 -17.812 1 94.81 336 PHE B N 1
ATOM 6733 C CA . PHE B 1 336 ? 2.334 2.375 -17.938 1 94.81 336 PHE B CA 1
ATOM 6734 C C . PHE B 1 336 ? 3.133 2.232 -19.219 1 94.81 336 PHE B C 1
ATOM 6736 O O . PHE B 1 336 ? 4.203 1.619 -19.234 1 94.81 336 PHE B O 1
ATOM 6743 N N . GLY B 1 337 ? 2.566 2.791 -20.281 1 95.44 337 GLY B N 1
ATOM 6744 C CA . GLY B 1 337 ? 3.293 2.783 -21.547 1 95.44 337 GLY B CA 1
ATOM 6745 C C . GLY B 1 337 ? 4.648 3.455 -21.453 1 95.44 337 GLY B C 1
ATOM 6746 O O . GLY B 1 337 ? 5.645 2.926 -21.953 1 95.44 337 GLY B O 1
ATOM 6747 N N . LEU B 1 338 ? 4.688 4.566 -20.812 1 96.75 338 LEU B N 1
ATOM 6748 C CA . LEU B 1 338 ? 5.949 5.27 -20.625 1 96.75 338 LEU B CA 1
ATOM 6749 C C . LEU B 1 338 ? 6.91 4.438 -19.781 1 96.75 338 LEU B C 1
ATOM 6751 O O . LEU B 1 338 ? 8.117 4.441 -20.016 1 96.75 338 LEU B O 1
ATOM 6755 N N . TYR B 1 339 ? 6.383 3.754 -18.828 1 97.38 339 TYR B N 1
ATOM 6756 C CA . TYR B 1 339 ? 7.195 2.885 -17.984 1 97.38 339 TYR B CA 1
ATOM 6757 C C . TYR B 1 339 ? 7.801 1.746 -18.797 1 97.38 339 TYR B C 1
ATOM 6759 O O . TYR B 1 339 ? 8.984 1.433 -18.641 1 97.38 339 TYR B O 1
ATOM 6767 N N . ILE B 1 340 ? 7.004 1.134 -19.656 1 96.5 340 ILE B N 1
ATOM 6768 C CA . ILE B 1 340 ? 7.477 0.038 -20.484 1 96.5 340 ILE B CA 1
ATOM 6769 C C . ILE B 1 340 ? 8.57 0.539 -21.422 1 96.5 340 ILE B C 1
ATOM 6771 O O . ILE B 1 340 ? 9.594 -0.128 -21.609 1 96.5 340 ILE B O 1
ATOM 6775 N N . VAL B 1 341 ? 8.375 1.698 -21.984 1 96.88 341 VAL B N 1
ATOM 6776 C CA . VAL B 1 341 ? 9.406 2.283 -22.844 1 96.88 341 VAL B CA 1
ATOM 6777 C C . VAL B 1 341 ? 10.695 2.479 -22.047 1 96.88 341 VAL B C 1
ATOM 6779 O O . VAL B 1 341 ? 11.781 2.17 -22.531 1 96.88 341 VAL B O 1
ATOM 6782 N N . ALA B 1 342 ? 10.5 2.945 -20.844 1 97.31 342 ALA B N 1
ATOM 6783 C CA . ALA B 1 342 ? 11.664 3.139 -19.984 1 97.31 342 ALA B CA 1
ATOM 6784 C C . ALA B 1 342 ? 12.383 1.816 -19.719 1 97.31 342 ALA B C 1
ATOM 6786 O O . ALA B 1 342 ? 13.609 1.767 -19.672 1 97.31 342 ALA B O 1
ATOM 6787 N N . LEU B 1 343 ? 11.648 0.745 -19.562 1 97.25 343 LEU B N 1
ATOM 6788 C CA . LEU B 1 343 ? 12.242 -0.566 -19.328 1 97.25 343 LEU B CA 1
ATOM 6789 C C . LEU B 1 343 ? 13.086 -1 -20.531 1 97.25 343 LEU B C 1
ATOM 6791 O O . LEU B 1 343 ? 14.203 -1.495 -20.359 1 97.25 343 LEU B O 1
ATOM 6795 N N . PHE B 1 344 ? 12.617 -0.759 -21.656 1 95.88 344 PHE B N 1
ATOM 6796 C CA . PHE B 1 344 ? 13.352 -1.151 -22.859 1 95.88 344 PHE B CA 1
ATOM 6797 C C . PHE B 1 344 ? 14.617 -0.316 -23.016 1 95.88 344 PHE B C 1
ATOM 6799 O O . PHE B 1 344 ? 15.664 -0.83 -23.422 1 95.88 344 PHE B O 1
ATOM 6806 N N . VAL B 1 345 ? 14.5 0.919 -22.672 1 95.25 345 VAL B N 1
ATOM 6807 C CA . VAL B 1 345 ? 15.688 1.769 -22.719 1 95.25 345 VAL B CA 1
ATOM 6808 C C . VAL B 1 345 ? 16.719 1.264 -21.719 1 95.25 345 VAL B C 1
ATOM 6810 O O . VAL B 1 345 ? 17.906 1.193 -22.016 1 95.25 345 VAL B O 1
ATOM 6813 N N . CYS B 1 346 ? 16.234 0.861 -20.562 1 94.12 346 CYS B N 1
ATOM 6814 C CA . CYS B 1 346 ? 17.125 0.376 -19.531 1 94.12 346 CYS B CA 1
ATOM 6815 C C . CYS B 1 346 ? 17.766 -0.947 -19.922 1 94.12 346 CYS B C 1
ATOM 6817 O O . CYS B 1 346 ? 18.859 -1.284 -19.469 1 94.12 346 CYS B O 1
ATOM 6819 N N . GLY B 1 347 ? 17.078 -1.711 -20.766 1 92.81 347 GLY B N 1
ATOM 6820 C CA . GLY B 1 347 ? 17.688 -2.93 -21.281 1 92.81 347 GLY B CA 1
ATOM 6821 C C . GLY B 1 347 ? 19.016 -2.691 -21.984 1 92.81 347 GLY B C 1
ATOM 6822 O O . GLY B 1 347 ? 19.891 -3.551 -21.953 1 92.81 347 GLY B O 1
ATOM 6823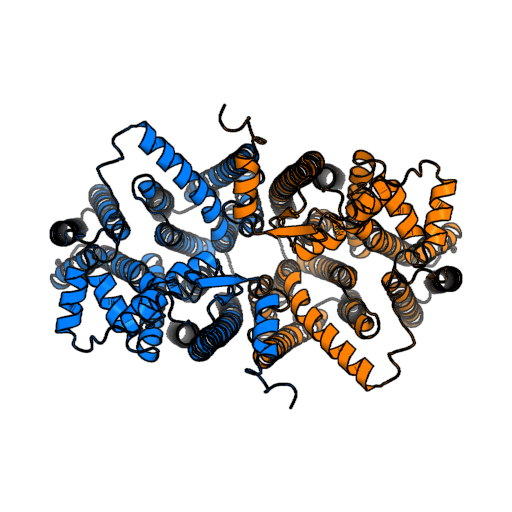 N N . SER B 1 348 ? 19.188 -1.509 -22.5 1 91.31 348 SER B N 1
ATOM 6824 C CA . SER B 1 348 ? 20.422 -1.184 -23.234 1 91.31 348 SER B CA 1
ATOM 6825 C C . SER B 1 348 ? 21.594 -0.999 -22.281 1 91.31 348 SER B C 1
ATOM 6827 O O . SER B 1 348 ? 22.75 -0.994 -22.703 1 91.31 348 SER B O 1
ATOM 6829 N N . LEU B 1 349 ? 21.266 -0.913 -20.984 1 90.88 349 LEU B N 1
ATOM 6830 C CA . LEU B 1 349 ? 22.312 -0.724 -20 1 90.88 349 LEU B CA 1
ATOM 6831 C C . LEU B 1 349 ? 22.938 -2.059 -19.594 1 90.88 349 LEU B C 1
ATOM 6833 O O . LEU B 1 349 ? 24 -2.094 -18.984 1 90.88 349 LEU B O 1
ATOM 6837 N N . LEU B 1 350 ? 22.281 -3.109 -19.969 1 90.38 350 LEU B N 1
ATOM 6838 C CA . LEU B 1 350 ? 22.75 -4.449 -19.641 1 90.38 350 LEU B CA 1
ATOM 6839 C C . LEU B 1 350 ? 23.734 -4.965 -20.688 1 90.38 350 LEU B C 1
ATOM 6841 O O . LEU B 1 350 ? 23.844 -4.391 -21.766 1 90.38 350 LEU B O 1
ATOM 6845 N N . ASN B 1 351 ? 24.547 -5.902 -20.234 1 86.56 351 ASN B N 1
ATOM 6846 C CA . ASN B 1 351 ? 25.391 -6.547 -21.234 1 86.56 351 ASN B CA 1
ATOM 6847 C C . ASN B 1 351 ? 24.562 -7.172 -22.344 1 86.56 351 ASN B C 1
ATOM 6849 O O . ASN B 1 351 ? 23.375 -7.441 -22.172 1 86.56 351 ASN B O 1
ATOM 6853 N N . LYS B 1 352 ? 25.109 -7.441 -23.484 1 84.38 352 LYS B N 1
ATOM 6854 C CA . LYS B 1 352 ? 24.391 -7.848 -24.688 1 84.38 352 LYS B CA 1
ATOM 6855 C C . LYS B 1 352 ? 23.531 -9.086 -24.438 1 84.38 352 LYS B C 1
ATOM 6857 O O . LYS B 1 352 ? 22.375 -9.125 -24.828 1 84.38 352 LYS B O 1
ATOM 6862 N N . LYS B 1 353 ? 24.094 -10.117 -23.812 1 81.19 353 LYS B N 1
ATOM 6863 C CA . LYS B 1 353 ? 23.359 -11.344 -23.547 1 81.19 353 LYS B CA 1
ATOM 6864 C C . LYS B 1 353 ? 22.188 -11.094 -22.594 1 81.19 353 LYS B C 1
ATOM 6866 O O . LYS B 1 353 ? 21.078 -11.547 -22.844 1 81.19 353 LYS B O 1
ATOM 6871 N N . LYS B 1 354 ? 22.422 -10.336 -21.609 1 87.88 354 LYS B N 1
ATOM 6872 C CA . LYS B 1 354 ? 21.375 -10.055 -20.625 1 87.88 354 LYS B CA 1
ATOM 6873 C C . LYS B 1 354 ? 20.344 -9.078 -21.188 1 87.88 354 LYS B C 1
ATOM 6875 O O . LYS B 1 354 ? 19.172 -9.133 -20.812 1 87.88 354 LYS B O 1
ATOM 6880 N N . ARG B 1 355 ? 20.812 -8.242 -22.094 1 91.06 355 ARG B N 1
ATOM 6881 C CA . ARG B 1 355 ? 19.891 -7.312 -22.734 1 91.06 355 ARG B CA 1
ATOM 6882 C C . ARG B 1 355 ? 18.812 -8.062 -23.5 1 91.06 355 ARG B C 1
ATOM 6884 O O . ARG B 1 355 ? 17.625 -7.793 -23.344 1 91.06 355 ARG B O 1
ATOM 6891 N N . LEU B 1 356 ? 19.219 -8.961 -24.297 1 88.12 356 LEU B N 1
ATOM 6892 C CA . LEU B 1 356 ? 18.281 -9.727 -25.109 1 88.12 356 LEU B CA 1
ATOM 6893 C C . LEU B 1 356 ? 17.312 -10.508 -24.219 1 88.12 356 LEU B C 1
ATOM 6895 O O . LEU B 1 356 ? 16.109 -10.555 -24.5 1 88.12 356 LEU B O 1
ATOM 6899 N N . ALA B 1 357 ? 17.875 -11.117 -23.219 1 89.31 357 ALA B N 1
ATOM 6900 C CA . ALA B 1 357 ? 17.031 -11.875 -22.297 1 89.31 357 ALA B CA 1
ATOM 6901 C C . ALA B 1 357 ? 16.016 -10.953 -21.609 1 89.31 357 ALA B C 1
ATOM 6903 O O . ALA B 1 357 ? 14.836 -11.297 -21.5 1 89.31 357 ALA B O 1
ATOM 6904 N N . PHE B 1 358 ? 16.469 -9.773 -21.203 1 94.06 358 PHE B N 1
ATOM 6905 C CA . PHE B 1 358 ? 15.617 -8.828 -20.516 1 94.06 358 PHE B CA 1
ATOM 6906 C C . PHE B 1 358 ? 14.508 -8.32 -21.438 1 94.06 358 PHE B C 1
ATOM 6908 O O . PHE B 1 358 ? 13.336 -8.305 -21.047 1 94.06 358 PHE B O 1
ATOM 6915 N N . ASP B 1 359 ? 14.875 -7.902 -22.594 1 93 359 ASP B N 1
ATOM 6916 C CA . ASP B 1 359 ? 13.898 -7.402 -23.562 1 93 359 ASP B CA 1
ATOM 6917 C C . ASP B 1 359 ? 12.867 -8.477 -23.906 1 93 359 ASP B C 1
ATOM 6919 O O . ASP B 1 359 ? 11.672 -8.18 -24.016 1 93 359 ASP B O 1
ATOM 6923 N N . PHE B 1 360 ? 13.344 -9.633 -23.953 1 89.25 360 PHE B N 1
ATOM 6924 C CA . PHE B 1 360 ? 12.438 -10.742 -24.234 1 89.25 360 PHE B CA 1
ATOM 6925 C C . PHE B 1 360 ? 11.477 -10.953 -23.078 1 89.25 360 PHE B C 1
ATOM 6927 O O . PHE B 1 360 ? 10.273 -11.141 -23.281 1 89.25 360 PHE B O 1
ATOM 6934 N N . LEU B 1 361 ? 11.992 -11.008 -21.922 1 93.19 361 LEU B N 1
ATOM 6935 C CA . LEU B 1 361 ? 11.164 -11.258 -20.75 1 93.19 361 LEU B CA 1
ATOM 6936 C C . LEU B 1 361 ? 10.094 -10.18 -20.609 1 93.19 361 LEU B C 1
ATOM 6938 O O . LEU B 1 361 ? 8.938 -10.484 -20.328 1 93.19 361 LEU B O 1
ATOM 6942 N N . VAL B 1 362 ? 10.469 -8.93 -20.859 1 94.06 362 VAL B N 1
ATOM 6943 C CA . VAL B 1 362 ? 9.516 -7.824 -20.75 1 94.06 362 VAL B CA 1
ATOM 6944 C C . VAL B 1 362 ? 8.438 -7.973 -21.828 1 94.06 362 VAL B C 1
ATOM 6946 O O . VAL B 1 362 ? 7.246 -7.879 -21.531 1 94.06 362 VAL B O 1
ATOM 6949 N N . ALA B 1 363 ? 8.82 -8.258 -22.984 1 91.19 363 ALA B N 1
ATOM 6950 C CA . ALA B 1 363 ? 7.871 -8.445 -24.078 1 91.19 363 ALA B CA 1
ATOM 6951 C C . ALA B 1 363 ? 6.969 -9.648 -23.828 1 91.19 363 ALA B C 1
ATOM 6953 O O . ALA B 1 363 ? 5.762 -9.586 -24.062 1 91.19 363 ALA B O 1
ATOM 6954 N N . PHE B 1 364 ? 7.574 -10.711 -23.375 1 90 364 PHE B N 1
ATOM 6955 C CA . PHE B 1 364 ? 6.824 -11.93 -23.094 1 90 364 PHE B CA 1
ATOM 6956 C C . PHE B 1 364 ? 5.812 -11.703 -21.969 1 90 364 PHE B C 1
ATOM 6958 O O . PHE B 1 364 ? 4.688 -12.195 -22.047 1 90 364 PHE B O 1
ATOM 6965 N N . ALA B 1 365 ? 6.191 -10.984 -20.953 1 91.94 365 ALA B N 1
ATOM 6966 C CA . ALA B 1 365 ? 5.277 -10.664 -19.859 1 91.94 365 ALA B CA 1
ATOM 6967 C C . ALA B 1 365 ? 4.066 -9.891 -20.375 1 91.94 365 ALA B C 1
ATOM 6969 O O . ALA B 1 365 ? 2.938 -10.141 -19.938 1 91.94 365 ALA B O 1
ATOM 6970 N N . LEU B 1 366 ? 4.27 -8.953 -21.266 1 88 366 LEU B N 1
ATOM 6971 C CA . LEU B 1 366 ? 3.186 -8.164 -21.844 1 88 366 LEU B CA 1
ATOM 6972 C C . LEU B 1 366 ? 2.277 -9.039 -22.703 1 88 366 LEU B C 1
ATOM 6974 O O . LEU B 1 366 ? 1.053 -8.906 -22.656 1 88 366 LEU B O 1
ATOM 6978 N N . PHE B 1 367 ? 2.854 -9.945 -23.328 1 82.88 367 PHE B N 1
ATOM 6979 C CA . PHE B 1 367 ? 2.107 -10.812 -24.234 1 82.88 367 PHE B CA 1
ATOM 6980 C C . PHE B 1 367 ? 1.246 -11.797 -23.453 1 82.88 367 PHE B C 1
ATOM 6982 O O . PHE B 1 367 ? 0.105 -12.07 -23.828 1 82.88 367 PHE B O 1
ATOM 6989 N N . THR B 1 368 ? 1.804 -12.375 -22.422 1 83.44 368 THR B N 1
ATOM 6990 C CA . THR B 1 368 ? 1.095 -13.375 -21.625 1 83.44 368 THR B CA 1
ATOM 6991 C C . THR B 1 368 ? -0.159 -12.773 -21 1 83.44 368 THR B C 1
ATOM 6993 O O . THR B 1 368 ? -1.114 -13.492 -20.688 1 83.44 368 THR B O 1
ATOM 6996 N N . SER B 1 369 ? -0.182 -11.516 -20.875 1 76.31 369 SER B N 1
ATOM 6997 C CA . SER B 1 369 ? -1.371 -10.852 -20.359 1 76.31 369 SER B CA 1
ATOM 6998 C C . SER B 1 369 ? -2.355 -10.523 -21.469 1 76.31 369 SER B C 1
ATOM 7000 O O . SER B 1 369 ? -3.57 -10.539 -21.266 1 76.31 369 SER B O 1
ATOM 7002 N N . ALA B 1 370 ? -1.969 -10.391 -22.672 1 69 370 ALA B N 1
ATOM 7003 C CA . ALA B 1 370 ? -2.758 -9.867 -23.781 1 69 370 ALA B CA 1
ATOM 7004 C C . ALA B 1 370 ? -3.596 -10.961 -24.438 1 69 370 ALA B C 1
ATOM 7006 O O . ALA B 1 370 ? -4.645 -10.688 -25.031 1 69 370 ALA B O 1
ATOM 7007 N N . TYR B 1 371 ? -3.143 -12.188 -24.406 1 68.12 371 TYR B N 1
ATOM 7008 C CA . TYR B 1 371 ? -3.887 -13.172 -25.188 1 68.12 371 TYR B CA 1
ATOM 7009 C C . TYR B 1 371 ? -5.238 -13.469 -24.547 1 68.12 371 TYR B C 1
ATOM 7011 O O . TYR B 1 371 ? -6.133 -14.016 -25.188 1 68.12 371 TYR B O 1
ATOM 7019 N N . PHE B 1 372 ? -5.371 -12.945 -23.422 1 63.59 372 PHE B N 1
ATOM 7020 C CA . PHE B 1 372 ? -6.668 -13.102 -22.766 1 63.59 372 PHE B CA 1
ATOM 7021 C C . PHE B 1 372 ? -7.711 -12.203 -23.422 1 63.59 372 PHE B C 1
ATOM 7023 O O . PHE B 1 372 ? -8.891 -12.25 -23.078 1 63.59 372 PHE B O 1
ATOM 7030 N N . ALA B 1 373 ? -7.277 -11.469 -24.25 1 61.34 373 ALA B N 1
ATOM 7031 C CA . ALA B 1 373 ? -8.227 -10.703 -25.062 1 61.34 373 ALA B CA 1
ATOM 7032 C C . ALA B 1 373 ? -9.188 -11.625 -25.797 1 61.34 373 ALA B C 1
ATOM 7034 O O . ALA B 1 373 ? -10.297 -11.211 -26.172 1 61.34 373 ALA B O 1
ATOM 7035 N N . VAL B 1 374 ? -8.805 -12.961 -25.859 1 60.44 374 VAL B N 1
ATOM 7036 C CA . VAL B 1 374 ? -9.625 -13.867 -26.656 1 60.44 374 VAL B CA 1
ATOM 7037 C C . VAL B 1 374 ? -10.266 -14.922 -25.75 1 60.44 374 VAL B C 1
ATOM 7039 O O . VAL B 1 374 ? -11.148 -15.664 -26.172 1 60.44 374 VAL B O 1
ATOM 7042 N N . LEU B 1 375 ? -9.805 -14.906 -24.531 1 62.34 375 LEU B N 1
ATOM 7043 C CA . LEU B 1 375 ? -10.297 -15.953 -23.625 1 62.34 375 LEU B CA 1
ATOM 7044 C C . LEU B 1 375 ? -11.164 -15.359 -22.531 1 62.34 375 LEU B C 1
ATOM 7046 O O . LEU B 1 375 ? -10.797 -14.359 -21.906 1 62.34 375 LEU B O 1
ATOM 7050 N N . ASN B 1 376 ? -12.445 -15.695 -22.484 1 63.53 376 ASN B N 1
ATOM 7051 C CA . ASN B 1 376 ? -13.336 -15.359 -21.375 1 63.53 376 ASN B CA 1
ATOM 7052 C C . ASN B 1 376 ? -13.672 -16.594 -20.547 1 63.53 376 ASN B C 1
ATOM 7054 O O . ASN B 1 376 ? -13.766 -17.703 -21.062 1 63.53 376 ASN B O 1
ATOM 7058 N N . PRO B 1 377 ? -13.82 -16.422 -19.203 1 69.56 377 PRO B N 1
ATOM 7059 C CA . PRO B 1 377 ? -13.711 -15.266 -18.312 1 69.56 377 PRO B CA 1
ATOM 7060 C C . PRO B 1 377 ? -12.273 -14.992 -17.859 1 69.56 377 PRO B C 1
ATOM 7062 O O . PRO B 1 377 ? -11.484 -15.93 -17.719 1 69.56 377 PRO B O 1
ATOM 7065 N N . VAL B 1 378 ? -12.047 -13.703 -17.734 1 78.06 378 VAL B N 1
ATOM 7066 C CA . VAL B 1 378 ? -10.703 -13.32 -17.328 1 78.06 378 VAL B CA 1
ATOM 7067 C C . VAL B 1 378 ? -10.719 -12.836 -15.875 1 78.06 378 VAL B C 1
ATOM 7069 O O . VAL B 1 378 ? -11.523 -11.977 -15.516 1 78.06 378 VAL B O 1
ATOM 7072 N N . ASN B 1 379 ? -9.891 -13.547 -15.047 1 83.56 379 ASN B N 1
ATOM 7073 C CA . ASN B 1 379 ? -9.727 -13.188 -13.648 1 83.56 379 ASN B CA 1
ATOM 7074 C C . ASN B 1 379 ? -8.281 -12.82 -13.328 1 83.56 379 ASN B C 1
ATOM 7076 O O . ASN B 1 379 ? -7.379 -13.078 -14.125 1 83.56 379 ASN B O 1
ATOM 7080 N N . PRO B 1 380 ? -8.117 -12.211 -12.242 1 86.19 380 PRO B N 1
ATOM 7081 C CA . PRO B 1 380 ? -6.766 -11.742 -11.914 1 86.19 380 PRO B CA 1
ATOM 7082 C C . PRO B 1 380 ? -5.734 -12.867 -11.93 1 86.19 380 PRO B C 1
ATOM 7084 O O . PRO B 1 380 ? -4.562 -12.633 -12.242 1 86.19 380 PRO B O 1
ATOM 7087 N N . ARG B 1 381 ? -6.078 -14.023 -11.617 1 89.75 381 ARG B N 1
ATOM 7088 C CA . ARG B 1 381 ? -5.164 -15.164 -11.594 1 89.75 381 ARG B CA 1
ATOM 7089 C C . ARG B 1 381 ? -4.562 -15.414 -12.969 1 89.75 381 ARG B C 1
ATOM 7091 O O . ARG B 1 381 ? -3.461 -15.953 -13.086 1 89.75 381 ARG B O 1
ATOM 7098 N N . CYS B 1 382 ? -5.227 -14.93 -13.984 1 86.25 382 CYS B N 1
ATOM 7099 C CA . CYS B 1 382 ? -4.797 -15.164 -15.359 1 86.25 382 CYS B CA 1
ATOM 7100 C C . CYS B 1 382 ? -3.551 -14.359 -15.688 1 86.25 382 CYS B C 1
ATOM 7102 O O . CYS B 1 382 ? -2.787 -14.727 -16.578 1 86.25 382 CYS B O 1
ATOM 7104 N N . ILE B 1 383 ? -3.338 -13.297 -14.969 1 89 383 ILE B N 1
ATOM 7105 C CA . ILE B 1 383 ? -2.186 -12.477 -15.328 1 89 383 ILE B CA 1
ATOM 7106 C C . ILE B 1 383 ? -1.062 -12.695 -14.32 1 89 383 ILE B C 1
ATOM 7108 O O . ILE B 1 383 ? -0.055 -11.984 -14.336 1 89 383 ILE B O 1
ATOM 7112 N N . PHE B 1 384 ? -1.215 -13.719 -13.516 1 92.69 384 PHE B N 1
ATOM 7113 C CA . PHE B 1 384 ? -0.187 -14 -12.516 1 92.69 384 PHE B CA 1
ATOM 7114 C C . PHE B 1 384 ? 1.087 -14.508 -13.188 1 92.69 384 PHE B C 1
ATOM 7116 O O . PHE B 1 384 ? 2.193 -14.211 -12.727 1 92.69 384 PHE B O 1
ATOM 7123 N N . TYR B 1 385 ? 0.917 -15.258 -14.242 1 93.38 385 TYR B N 1
ATOM 7124 C CA . TYR B 1 385 ? 2.074 -15.727 -15 1 93.38 385 TYR B CA 1
ATOM 7125 C C . TYR B 1 385 ? 2.941 -14.562 -15.453 1 93.38 385 TYR B C 1
ATOM 7127 O O . TYR B 1 385 ? 4.168 -14.617 -15.359 1 93.38 385 TYR B O 1
ATOM 7135 N N . SER B 1 386 ? 2.281 -13.539 -15.922 1 92.62 386 SER B N 1
ATOM 7136 C CA . SER B 1 386 ? 2.982 -12.32 -16.328 1 92.62 386 SER B CA 1
ATOM 7137 C C . SER B 1 386 ? 3.775 -11.734 -15.164 1 92.62 386 SER B C 1
ATOM 7139 O O . SER B 1 386 ? 4.918 -11.297 -15.336 1 92.62 386 SER B O 1
ATOM 7141 N N . TYR B 1 387 ? 3.178 -11.742 -14.023 1 95.75 387 TYR B N 1
ATOM 7142 C CA . TYR B 1 387 ? 3.838 -11.227 -12.828 1 95.75 387 TYR B CA 1
ATOM 7143 C C . TYR B 1 387 ? 5.133 -11.984 -12.555 1 95.75 387 TYR B C 1
ATOM 7145 O O . TYR B 1 387 ? 6.172 -11.375 -12.297 1 95.75 387 TYR B O 1
ATOM 7153 N N . ILE B 1 388 ? 5.125 -13.273 -12.617 1 96.69 388 ILE B N 1
ATOM 7154 C CA . ILE B 1 388 ? 6.297 -14.094 -12.32 1 96.69 388 ILE B CA 1
ATOM 7155 C C . ILE B 1 388 ? 7.379 -13.852 -13.375 1 96.69 388 ILE B C 1
ATOM 7157 O O . ILE B 1 388 ? 8.57 -13.812 -13.047 1 96.69 388 ILE B O 1
ATOM 7161 N N . VAL B 1 389 ? 6.984 -13.664 -14.602 1 95.62 389 VAL B N 1
ATOM 7162 C CA . VAL B 1 389 ? 7.953 -13.375 -15.648 1 95.62 389 VAL B CA 1
ATOM 7163 C C . VAL B 1 389 ? 8.656 -12.047 -15.344 1 95.62 389 VAL B C 1
ATOM 7165 O O . VAL B 1 389 ? 9.875 -11.938 -15.516 1 95.62 389 VAL B O 1
ATOM 7168 N N . PHE B 1 390 ? 7.926 -11.117 -14.859 1 97.06 390 PHE B N 1
ATOM 7169 C CA . PHE B 1 390 ? 8.523 -9.852 -14.469 1 97.06 390 PHE B CA 1
ATOM 7170 C C . PHE B 1 390 ? 9.477 -10.039 -13.289 1 97.06 390 PHE B C 1
ATOM 7172 O O . PHE B 1 390 ? 10.492 -9.352 -13.188 1 97.06 390 PHE B O 1
ATOM 7179 N N . VAL B 1 391 ? 9.102 -10.945 -12.414 1 98.06 391 VAL B N 1
ATOM 7180 C CA . VAL B 1 391 ? 9.984 -11.219 -11.289 1 98.06 391 VAL B CA 1
ATOM 7181 C C . VAL B 1 391 ? 11.305 -11.797 -11.797 1 98.06 391 VAL B C 1
ATOM 7183 O O . VAL B 1 391 ? 12.375 -11.453 -11.289 1 98.06 391 VAL B O 1
ATOM 7186 N N . VAL B 1 392 ? 11.227 -12.625 -12.812 1 97.44 392 VAL B N 1
ATOM 7187 C CA . VAL B 1 392 ? 12.438 -13.164 -13.422 1 97.44 392 VAL B CA 1
ATOM 7188 C C . VAL B 1 392 ? 13.258 -12.023 -14.023 1 97.44 392 VAL B C 1
ATOM 7190 O O . VAL B 1 392 ? 14.477 -11.961 -13.836 1 97.44 392 VAL B O 1
ATOM 7193 N N . ALA B 1 393 ? 12.562 -11.148 -14.711 1 96.75 393 ALA B N 1
ATOM 7194 C CA . ALA B 1 393 ? 13.234 -9.984 -15.289 1 96.75 393 ALA B CA 1
ATOM 7195 C C . ALA B 1 393 ? 13.898 -9.141 -14.203 1 96.75 393 ALA B C 1
ATOM 7197 O O . ALA B 1 393 ? 15.031 -8.672 -14.383 1 96.75 393 ALA B O 1
ATOM 7198 N N . PHE B 1 394 ? 13.281 -9.016 -13.125 1 97.81 394 PHE B N 1
ATOM 7199 C CA . PHE B 1 394 ? 13.828 -8.281 -11.992 1 97.81 394 PHE B CA 1
ATOM 7200 C C . PHE B 1 394 ? 15.109 -8.945 -11.492 1 97.81 394 PHE B C 1
ATOM 7202 O O . PHE B 1 394 ? 16.109 -8.266 -11.266 1 97.81 394 PHE B O 1
ATOM 7209 N N . CYS B 1 395 ? 15.055 -10.211 -11.305 1 97.19 395 CYS B N 1
ATOM 7210 C CA . CYS B 1 395 ? 16.219 -10.922 -10.789 1 97.19 395 CYS B CA 1
ATOM 7211 C C . CYS B 1 395 ? 17.391 -10.812 -11.758 1 97.19 395 CYS B C 1
ATOM 7213 O O . CYS B 1 395 ? 18.547 -10.734 -11.328 1 97.19 395 CYS B O 1
ATOM 7215 N N . LEU B 1 396 ? 17.078 -10.797 -13.016 1 95.5 396 LEU B N 1
ATOM 7216 C CA . LEU B 1 396 ? 18.125 -10.641 -14.023 1 95.5 396 LEU B CA 1
ATOM 7217 C C . LEU B 1 396 ? 18.828 -9.289 -13.875 1 95.5 396 LEU B C 1
ATOM 7219 O O . LEU B 1 396 ? 20.047 -9.227 -13.883 1 95.5 396 LEU B O 1
ATOM 7223 N N . VAL B 1 397 ? 18.062 -8.266 -13.703 1 95.62 397 VAL B N 1
ATOM 7224 C CA . VAL B 1 397 ? 18.609 -6.918 -13.578 1 95.62 397 VAL B CA 1
ATOM 7225 C C . VAL B 1 397 ? 19.297 -6.762 -12.219 1 95.62 397 VAL B C 1
ATOM 7227 O O . VAL B 1 397 ? 20.312 -6.082 -12.109 1 95.62 397 VAL B O 1
ATOM 7230 N N . LEU B 1 398 ? 18.688 -7.352 -11.211 1 95.88 398 LEU B N 1
ATOM 7231 C CA . LEU B 1 398 ? 19.281 -7.285 -9.883 1 95.88 398 LEU B CA 1
ATOM 7232 C C . LEU B 1 398 ? 20.672 -7.91 -9.875 1 95.88 398 LEU B C 1
ATOM 7234 O O . LEU B 1 398 ? 21.609 -7.363 -9.273 1 95.88 398 LEU B O 1
ATOM 7238 N N . ASP B 1 399 ? 20.844 -8.992 -10.531 1 93.81 399 ASP B N 1
ATOM 7239 C CA . ASP B 1 399 ? 22.125 -9.664 -10.625 1 93.81 399 ASP B CA 1
ATOM 7240 C C . ASP B 1 399 ? 23.188 -8.742 -11.234 1 93.81 399 ASP B C 1
ATOM 7242 O O . ASP B 1 399 ? 24.312 -8.672 -10.75 1 93.81 399 ASP B O 1
ATOM 7246 N N . GLU B 1 400 ? 22.812 -8.055 -12.258 1 91 400 GLU B N 1
ATOM 7247 C CA . GLU B 1 400 ? 23.719 -7.121 -12.914 1 91 400 GLU B CA 1
ATOM 7248 C C . GLU B 1 400 ? 24 -5.91 -12.023 1 91 400 GLU B C 1
ATOM 7250 O O . GLU B 1 400 ? 25.141 -5.469 -11.922 1 91 400 GLU B O 1
ATOM 7255 N N . ALA B 1 401 ? 22.984 -5.398 -11.414 1 91 401 ALA B N 1
ATOM 7256 C CA . ALA B 1 401 ? 23.141 -4.219 -10.57 1 91 401 ALA B CA 1
ATOM 7257 C C . ALA B 1 401 ? 24.047 -4.504 -9.375 1 91 401 ALA B C 1
ATOM 7259 O O . ALA B 1 401 ? 24.828 -3.646 -8.969 1 91 401 ALA B O 1
ATOM 7260 N N . LEU B 1 402 ? 23.938 -5.684 -8.82 1 91.5 402 LEU B N 1
ATOM 7261 C CA . LEU B 1 402 ? 24.719 -6.062 -7.652 1 91.5 402 LEU B CA 1
ATOM 7262 C C . LEU B 1 402 ? 26.203 -6.152 -8.008 1 91.5 402 LEU B C 1
ATOM 7264 O O . LEU B 1 402 ? 27.062 -6.027 -7.129 1 91.5 402 LEU B O 1
ATOM 7268 N N . SER B 1 403 ? 26.5 -6.332 -9.227 1 88 403 SER B N 1
ATOM 7269 C CA . SER B 1 403 ? 27.891 -6.383 -9.672 1 88 403 SER B CA 1
ATOM 7270 C C . SER B 1 403 ? 28.469 -4.98 -9.82 1 88 403 SER B C 1
ATOM 7272 O O . SER B 1 403 ? 29.688 -4.812 -9.844 1 88 403 SER B O 1
ATOM 7274 N N . CYS B 1 404 ? 27.562 -3.998 -9.891 1 84.56 404 CYS B N 1
ATOM 7275 C CA . CYS B 1 404 ? 28 -2.631 -10.141 1 84.56 404 CYS B CA 1
ATOM 7276 C C . CYS B 1 404 ? 28.094 -1.842 -8.836 1 84.56 404 CYS B C 1
ATOM 7278 O O . CYS B 1 404 ? 28.609 -0.723 -8.82 1 84.56 404 CYS B O 1
ATOM 7280 N N . VAL B 1 405 ? 27.641 -2.352 -7.793 1 85.06 405 VAL B N 1
ATOM 7281 C CA . VAL B 1 405 ? 27.594 -1.582 -6.555 1 85.06 405 VAL B CA 1
ATOM 7282 C C . VAL B 1 405 ? 28.344 -2.326 -5.457 1 85.06 405 VAL B C 1
ATOM 7284 O O . VAL B 1 405 ? 28.344 -3.559 -5.422 1 85.06 405 VAL B O 1
ATOM 7287 N N . LYS B 1 406 ? 28.984 -1.542 -4.629 1 83.44 406 LYS B N 1
ATOM 7288 C CA . LYS B 1 406 ? 29.641 -2.111 -3.457 1 83.44 406 LYS B CA 1
ATOM 7289 C C . LYS B 1 406 ? 28.719 -2.092 -2.244 1 83.44 406 LYS B C 1
ATOM 7291 O O . LYS B 1 406 ? 28.547 -1.055 -1.599 1 83.44 406 LYS B O 1
ATOM 7296 N N . ILE B 1 407 ? 28.094 -3.182 -2.035 1 83.69 407 ILE B N 1
ATOM 7297 C CA . ILE B 1 407 ? 27.188 -3.279 -0.889 1 83.69 407 ILE B CA 1
ATOM 7298 C C . ILE B 1 407 ? 27.578 -4.484 -0.035 1 83.69 407 ILE B C 1
ATOM 7300 O O . ILE B 1 407 ? 28.172 -5.441 -0.534 1 83.69 407 ILE B O 1
ATOM 7304 N N . ASN B 1 408 ? 27.344 -4.336 1.249 1 84.81 408 ASN B N 1
ATOM 7305 C CA . ASN B 1 408 ? 27.5 -5.492 2.125 1 84.81 408 ASN B CA 1
ATOM 7306 C C . ASN B 1 408 ? 26.359 -6.484 1.946 1 84.81 408 ASN B C 1
ATOM 7308 O O . ASN B 1 408 ? 25.297 -6.328 2.547 1 84.81 408 ASN B O 1
ATOM 7312 N N . LYS B 1 409 ? 26.578 -7.512 1.221 1 87.12 409 LYS B N 1
ATOM 7313 C CA . LYS B 1 409 ? 25.547 -8.469 0.814 1 87.12 409 LYS B CA 1
ATOM 7314 C C . LYS B 1 409 ? 24.938 -9.172 2.025 1 87.12 409 LYS B C 1
ATOM 7316 O O . LYS B 1 409 ? 23.75 -9.492 2.033 1 87.12 409 LYS B O 1
ATOM 7321 N N . LYS B 1 410 ? 25.703 -9.422 3.049 1 86.25 410 LYS B N 1
ATOM 7322 C CA . LYS B 1 410 ? 25.219 -10.102 4.242 1 86.25 410 LYS B CA 1
ATOM 7323 C C . LYS B 1 410 ? 24.172 -9.266 4.973 1 86.25 410 LYS B C 1
ATOM 7325 O O . LYS B 1 410 ? 23.156 -9.789 5.434 1 86.25 410 LYS B O 1
ATOM 7330 N N . ILE B 1 411 ? 24.391 -8.039 5 1 85.12 411 ILE B N 1
ATOM 7331 C CA . ILE B 1 411 ? 23.484 -7.137 5.703 1 85.12 411 ILE B CA 1
ATOM 7332 C C . ILE B 1 411 ? 22.172 -7.004 4.922 1 85.12 411 ILE B C 1
ATOM 7334 O O . ILE B 1 411 ? 21.094 -7.031 5.508 1 85.12 411 ILE B O 1
ATOM 7338 N N . VAL B 1 412 ? 22.312 -6.816 3.666 1 89.69 412 VAL B N 1
ATOM 7339 C CA . VAL B 1 412 ? 21.125 -6.691 2.824 1 89.69 412 VAL B CA 1
ATOM 7340 C C . VAL B 1 412 ? 20.297 -7.969 2.904 1 89.69 412 VAL B C 1
ATOM 7342 O O . VAL B 1 412 ? 19.062 -7.918 2.961 1 89.69 412 VAL B O 1
ATOM 7345 N N . PHE B 1 413 ? 20.953 -9.078 2.982 1 93.19 413 PHE B N 1
ATOM 7346 C CA . PHE B 1 413 ? 20.266 -10.359 3.104 1 93.19 413 PHE B CA 1
ATOM 7347 C C . PHE B 1 413 ? 19.5 -10.438 4.418 1 93.19 413 PHE B C 1
ATOM 7349 O O . PHE B 1 413 ? 18.344 -10.875 4.445 1 93.19 413 PHE B O 1
ATOM 7356 N N . LYS B 1 414 ? 20.109 -10 5.5 1 89.88 414 LYS B N 1
ATOM 7357 C CA . LYS B 1 414 ? 19.438 -10.008 6.801 1 89.88 414 LYS B CA 1
ATOM 7358 C C . LYS B 1 414 ? 18.234 -9.078 6.801 1 89.88 414 LYS B C 1
ATOM 7360 O O . LYS B 1 414 ? 17.188 -9.406 7.383 1 89.88 414 LYS B O 1
ATOM 7365 N N . ALA B 1 415 ? 18.406 -7.941 6.191 1 91.75 415 ALA B N 1
ATOM 7366 C CA . ALA B 1 415 ? 17.297 -6.992 6.09 1 91.75 415 ALA B CA 1
ATOM 7367 C C . ALA B 1 415 ? 16.125 -7.594 5.32 1 91.75 415 ALA B C 1
ATOM 7369 O O . ALA B 1 415 ? 14.977 -7.473 5.738 1 91.75 415 ALA B O 1
ATOM 7370 N N . LEU B 1 416 ? 16.453 -8.227 4.254 1 94.44 416 LEU B N 1
ATOM 7371 C CA . LEU B 1 416 ? 15.414 -8.844 3.445 1 94.44 416 LEU B CA 1
ATOM 7372 C C . LEU B 1 416 ? 14.742 -9.984 4.203 1 94.44 416 LEU B C 1
ATOM 7374 O O . LEU B 1 416 ? 13.531 -10.188 4.074 1 94.44 416 LEU B O 1
ATOM 7378 N N . ASN B 1 417 ? 15.492 -10.695 4.992 1 93.94 417 ASN B N 1
ATOM 7379 C CA . ASN B 1 417 ? 14.914 -11.734 5.84 1 93.94 417 ASN B CA 1
ATOM 7380 C C . ASN B 1 417 ? 13.914 -11.148 6.828 1 93.94 417 ASN B C 1
ATOM 7382 O O . ASN B 1 417 ? 12.844 -11.727 7.059 1 93.94 417 ASN B O 1
ATOM 7386 N N . ALA B 1 418 ? 14.258 -10.047 7.391 1 93.56 418 ALA B N 1
ATOM 7387 C CA . ALA B 1 418 ? 13.359 -9.383 8.336 1 93.56 418 ALA B CA 1
ATOM 7388 C C . ALA B 1 418 ? 12.078 -8.922 7.652 1 93.56 418 ALA B C 1
ATOM 7390 O O . ALA B 1 418 ? 10.992 -8.992 8.234 1 93.56 418 ALA B O 1
ATOM 7391 N N . VAL B 1 419 ? 12.234 -8.445 6.449 1 94.69 419 VAL B N 1
ATOM 7392 C CA . VAL B 1 419 ? 11.062 -8.047 5.672 1 94.69 419 VAL B CA 1
ATOM 7393 C C . VAL B 1 419 ? 10.148 -9.242 5.453 1 94.69 419 VAL B C 1
ATOM 7395 O O . VAL B 1 419 ? 8.93 -9.148 5.637 1 94.69 419 VAL B O 1
ATOM 7398 N N . VAL B 1 420 ? 10.75 -10.352 5.113 1 95.38 420 VAL B N 1
ATOM 7399 C CA . VAL B 1 420 ? 9.992 -11.578 4.875 1 95.38 420 VAL B CA 1
ATOM 7400 C C . VAL B 1 420 ? 9.25 -11.984 6.145 1 95.38 420 VAL B C 1
ATOM 7402 O O . VAL B 1 420 ? 8.062 -12.312 6.102 1 95.38 420 VAL B O 1
ATOM 7405 N N . VAL B 1 421 ? 9.891 -11.852 7.23 1 92.94 421 VAL B N 1
ATOM 7406 C CA . VAL B 1 421 ? 9.273 -12.219 8.508 1 92.94 421 VAL B CA 1
ATOM 7407 C C . VAL B 1 421 ? 8.117 -11.273 8.805 1 92.94 421 VAL B C 1
ATOM 7409 O O . VAL B 1 421 ? 7.059 -11.703 9.273 1 92.94 421 VAL B O 1
ATOM 7412 N N . GLY B 1 422 ? 8.32 -10.039 8.547 1 92.25 422 GLY B N 1
ATOM 7413 C CA . GLY B 1 422 ? 7.25 -9.07 8.75 1 92.25 422 GLY B CA 1
ATOM 7414 C C . GLY B 1 422 ? 6.023 -9.359 7.906 1 92.25 422 GLY B C 1
ATOM 7415 O O . GLY B 1 422 ? 4.895 -9.281 8.391 1 92.25 422 GLY B O 1
ATOM 7416 N N . ILE B 1 423 ? 6.266 -9.727 6.664 1 94.31 423 ILE B N 1
ATOM 7417 C CA . ILE B 1 423 ? 5.172 -10.039 5.746 1 94.31 423 ILE B CA 1
ATOM 7418 C C . ILE B 1 423 ? 4.402 -11.258 6.254 1 94.31 423 ILE B C 1
ATOM 7420 O O . ILE B 1 423 ? 3.174 -11.227 6.355 1 94.31 423 ILE B O 1
ATOM 7424 N N . PHE B 1 424 ? 5.129 -12.281 6.656 1 95.19 424 PHE B N 1
ATOM 7425 C CA . PHE B 1 424 ? 4.484 -13.523 7.066 1 95.19 424 PHE B CA 1
ATOM 7426 C C . PHE B 1 424 ? 3.768 -13.344 8.398 1 95.19 424 PHE B C 1
ATOM 7428 O O . PHE B 1 424 ? 2.725 -13.953 8.641 1 95.19 424 PHE B O 1
ATOM 7435 N N . ALA B 1 425 ? 4.254 -12.516 9.242 1 90.62 425 ALA B N 1
ATOM 7436 C CA . ALA B 1 425 ? 3.568 -12.242 10.508 1 90.62 425 ALA B CA 1
ATOM 7437 C C . ALA B 1 425 ? 2.17 -11.688 10.258 1 90.62 425 ALA B C 1
ATOM 7439 O O . ALA B 1 425 ? 1.198 -12.133 10.875 1 90.62 425 ALA B O 1
ATOM 7440 N N . PHE B 1 426 ? 2.109 -10.883 9.359 1 90.56 426 PHE B N 1
ATOM 7441 C CA . PHE B 1 426 ? 0.804 -10.305 9.055 1 90.56 426 PHE B CA 1
ATOM 7442 C C . PHE B 1 426 ? -0.097 -11.336 8.383 1 90.56 426 PHE B C 1
ATOM 7444 O O . PHE B 1 426 ? -1.274 -11.461 8.734 1 90.56 426 PHE B O 1
ATOM 7451 N N . LEU B 1 427 ? 0.426 -12.023 7.43 1 93.25 427 LEU B N 1
ATOM 7452 C CA . LEU B 1 427 ? -0.388 -12.969 6.68 1 93.25 427 LEU B CA 1
ATOM 7453 C C . LEU B 1 427 ? -0.945 -14.055 7.594 1 93.25 427 LEU B C 1
ATOM 7455 O O . LEU B 1 427 ? -2.088 -14.484 7.426 1 93.25 427 LEU B O 1
ATOM 7459 N N . ILE B 1 428 ? -0.155 -14.477 8.531 1 93.06 428 ILE B N 1
ATOM 7460 C CA . ILE B 1 428 ? -0.604 -15.5 9.469 1 93.06 428 ILE B CA 1
ATOM 7461 C C . ILE B 1 428 ? -1.762 -14.961 10.305 1 93.06 428 ILE B C 1
ATOM 7463 O O . ILE B 1 428 ? -2.787 -15.633 10.461 1 93.06 428 ILE B O 1
ATOM 7467 N N . LEU B 1 429 ? -1.693 -13.773 10.773 1 89.88 429 LEU B N 1
ATOM 7468 C CA . LEU B 1 429 ? -2.756 -13.172 11.562 1 89.88 429 LEU B CA 1
ATOM 7469 C C . LEU B 1 429 ? -4.008 -12.945 10.719 1 89.88 429 LEU B C 1
ATOM 7471 O O . LEU B 1 429 ? -5.125 -13.18 11.188 1 89.88 429 LEU B O 1
ATOM 7475 N N . LEU B 1 430 ? -3.779 -12.492 9.555 1 90.38 430 LEU B N 1
ATOM 7476 C CA . LEU B 1 430 ? -4.891 -12.219 8.648 1 90.38 430 LEU B CA 1
ATOM 7477 C C . LEU B 1 430 ? -5.68 -13.484 8.359 1 90.38 430 LEU B C 1
ATOM 7479 O O . LEU B 1 430 ? -6.906 -13.508 8.5 1 90.38 430 LEU B O 1
ATOM 7483 N N . TYR B 1 431 ? -4.996 -14.516 7.961 1 90.88 431 TYR B N 1
ATOM 7484 C CA . TYR B 1 431 ? -5.691 -15.727 7.551 1 90.88 431 TYR B CA 1
ATOM 7485 C C . TYR B 1 431 ? -6.242 -16.469 8.758 1 90.88 431 TYR B C 1
ATOM 7487 O O . TYR B 1 431 ? -7.285 -17.125 8.672 1 90.88 431 TYR B O 1
ATOM 7495 N N . ALA B 1 432 ? -5.578 -16.375 9.914 1 89.25 432 ALA B N 1
ATOM 7496 C CA . ALA B 1 432 ? -6.184 -16.906 11.141 1 89.25 432 ALA B CA 1
ATOM 7497 C C . ALA B 1 432 ? -7.52 -16.219 11.422 1 89.25 432 ALA B C 1
ATOM 7499 O O . ALA B 1 432 ? -8.5 -16.891 11.758 1 89.25 432 ALA B O 1
ATOM 7500 N N . ASN B 1 433 ? -7.582 -14.938 11.25 1 87.88 433 ASN B N 1
ATOM 7501 C CA . ASN B 1 433 ? -8.812 -14.188 11.453 1 87.88 433 ASN B CA 1
ATOM 7502 C C . ASN B 1 433 ? -9.883 -14.578 10.445 1 87.88 433 ASN B C 1
ATOM 7504 O O . ASN B 1 433 ? -11.055 -14.742 10.797 1 87.88 433 ASN B O 1
ATOM 7508 N N . ILE B 1 434 ? -9.484 -14.695 9.211 1 85.69 434 ILE B N 1
ATOM 7509 C CA . ILE B 1 434 ? -10.406 -15.062 8.141 1 85.69 434 ILE B CA 1
ATOM 7510 C C . ILE B 1 434 ? -10.992 -16.438 8.422 1 85.69 434 ILE B C 1
ATOM 7512 O O . ILE B 1 434 ? -12.195 -16.656 8.25 1 85.69 434 ILE B O 1
ATOM 7516 N N . THR B 1 435 ? -10.164 -17.344 8.867 1 86.25 435 THR B N 1
ATOM 7517 C CA . THR B 1 435 ? -10.609 -18.719 9.133 1 86.25 435 THR B CA 1
ATOM 7518 C C . THR B 1 435 ? -11.586 -18.75 10.305 1 86.25 435 THR B C 1
ATOM 7520 O O . THR B 1 435 ? -12.609 -19.438 10.242 1 86.25 435 THR B O 1
ATOM 7523 N N . VAL B 1 436 ? -11.273 -18.047 11.312 1 85.56 436 VAL B N 1
ATOM 7524 C CA . VAL B 1 436 ? -12.156 -18.016 12.469 1 85.56 436 VAL B CA 1
ATOM 7525 C C . VAL B 1 436 ? -13.5 -17.406 12.062 1 85.56 436 VAL B C 1
ATOM 7527 O O . VAL B 1 436 ? -14.562 -17.906 12.445 1 85.56 436 VAL B O 1
ATOM 7530 N N . MET B 1 437 ? -13.469 -16.406 11.305 1 83.75 437 MET B N 1
ATOM 7531 C CA . MET B 1 437 ? -14.695 -15.758 10.852 1 83.75 437 MET B CA 1
ATOM 7532 C C . MET B 1 437 ? -15.5 -16.688 9.953 1 83.75 437 MET B C 1
ATOM 7534 O O . MET B 1 437 ? -16.719 -16.766 10.07 1 83.75 437 MET B O 1
ATOM 7538 N N . ASN B 1 438 ? -14.812 -17.281 9.078 1 80.94 438 ASN B N 1
ATOM 7539 C CA . ASN B 1 438 ? -15.469 -18.234 8.188 1 80.94 438 ASN B CA 1
ATOM 7540 C C . ASN B 1 438 ? -16.156 -19.344 8.969 1 80.94 438 ASN B C 1
ATOM 7542 O O . ASN B 1 438 ? -17.266 -19.75 8.633 1 80.94 438 ASN B O 1
ATOM 7546 N N . ASN B 1 439 ? -15.523 -19.844 9.938 1 81.69 439 ASN B N 1
ATOM 7547 C CA . ASN B 1 439 ? -16.109 -20.891 10.773 1 81.69 439 ASN B CA 1
ATOM 7548 C C . ASN B 1 439 ? -17.328 -20.375 11.539 1 81.69 439 ASN B C 1
ATOM 7550 O O . ASN B 1 439 ? -18.328 -21.078 11.656 1 81.69 439 ASN B O 1
ATOM 7554 N N . GLN B 1 440 ? -17.234 -19.188 11.969 1 82.38 440 GLN B N 1
ATOM 7555 C CA . GLN B 1 440 ? -18.359 -18.578 12.672 1 82.38 440 GLN B CA 1
ATOM 7556 C C . GLN B 1 440 ? -19.547 -18.406 11.75 1 82.38 440 GLN B C 1
ATOM 7558 O O . GLN B 1 440 ? -20.688 -18.641 12.141 1 82.38 440 GLN B O 1
ATOM 7563 N N . VAL B 1 441 ? -19.297 -17.984 10.625 1 81.62 441 VAL B N 1
ATOM 7564 C CA . VAL B 1 441 ? -20.375 -17.766 9.656 1 81.62 441 VAL B CA 1
ATOM 7565 C C . VAL B 1 441 ? -21.031 -19.109 9.312 1 81.62 441 VAL B C 1
ATOM 7567 O O . VAL B 1 441 ? -22.25 -19.203 9.281 1 81.62 441 VAL B O 1
ATOM 7570 N N . ASN B 1 442 ? -20.266 -20.094 9.094 1 78.31 442 ASN B N 1
ATOM 7571 C CA . ASN B 1 442 ? -20.797 -21.422 8.766 1 78.31 442 ASN B CA 1
ATOM 7572 C C . ASN B 1 442 ? -21.609 -22 9.922 1 78.31 442 ASN B C 1
ATOM 7574 O O . ASN B 1 442 ? -22.672 -22.578 9.711 1 78.31 442 ASN B O 1
ATOM 7578 N N . GLU B 1 443 ? -21.109 -21.859 11.062 1 81.31 443 GLU B N 1
ATOM 7579 C CA . GLU B 1 443 ? -21.828 -22.328 12.242 1 81.31 443 GLU B CA 1
ATOM 7580 C C . GLU B 1 443 ? -23.156 -21.594 12.414 1 81.31 443 GLU B C 1
ATOM 7582 O O . GLU B 1 443 ? -24.172 -22.219 12.781 1 81.31 443 GLU B O 1
ATOM 7587 N N . TYR B 1 444 ? -23.125 -20.375 12.125 1 83 444 TYR B N 1
ATOM 7588 C CA . TYR B 1 444 ? -24.344 -19.594 12.281 1 83 444 TYR B CA 1
ATOM 7589 C C . TYR B 1 444 ? -25.344 -19.922 11.188 1 83 444 TYR B C 1
ATOM 7591 O O . TYR B 1 444 ? -26.562 -19.875 11.414 1 83 444 TYR B O 1
ATOM 7599 N N . ILE B 1 445 ? -24.859 -20.219 10.086 1 81.25 445 ILE B N 1
ATOM 7600 C CA . ILE B 1 445 ? -25.75 -20.656 9.016 1 81.25 445 ILE B CA 1
ATOM 7601 C C . ILE B 1 445 ? -26.453 -21.953 9.43 1 81.25 445 ILE B C 1
ATOM 7603 O O . ILE B 1 445 ? -27.688 -22.062 9.312 1 81.25 445 ILE B O 1
ATOM 7607 N N . ASP B 1 446 ? -25.703 -22.859 9.93 1 80 446 ASP B N 1
ATOM 7608 C CA . ASP B 1 446 ? -26.266 -24.125 10.383 1 80 446 ASP B CA 1
ATOM 7609 C C . ASP B 1 446 ? -27.297 -23.906 11.492 1 80 446 ASP B C 1
ATOM 7611 O O . ASP B 1 446 ? -28.359 -24.516 11.508 1 80 446 ASP B O 1
ATOM 7615 N N . TYR B 1 447 ? -26.984 -23.016 12.336 1 83.56 447 TYR B N 1
ATOM 7616 C CA . TYR B 1 447 ? -27.875 -22.688 13.438 1 83.56 447 TYR B CA 1
ATOM 7617 C C . TYR B 1 447 ? -29.188 -22.094 12.922 1 83.56 447 TYR B C 1
ATOM 7619 O O . TYR B 1 447 ? -30.266 -22.469 13.375 1 83.56 447 TYR B O 1
ATOM 7627 N N . GLN B 1 448 ? -29.062 -21.234 12.008 1 84.81 448 GLN B N 1
ATOM 7628 C CA . GLN B 1 448 ? -30.266 -20.594 11.461 1 84.81 448 GLN B CA 1
ATOM 7629 C C . GLN B 1 448 ? -31.156 -21.594 10.742 1 84.81 448 GLN B C 1
ATOM 7631 O O . GLN B 1 448 ? -32.375 -21.531 10.859 1 84.81 448 GLN B O 1
ATOM 7636 N N . ILE B 1 449 ? -30.562 -22.484 10.078 1 82 449 ILE B N 1
ATOM 7637 C CA . ILE B 1 449 ? -31.312 -23.5 9.336 1 82 449 ILE B CA 1
ATOM 7638 C C . ILE B 1 449 ? -31.984 -24.469 10.32 1 82 449 ILE B C 1
ATOM 7640 O O . ILE B 1 449 ? -33.156 -24.844 10.133 1 82 449 ILE B O 1
ATOM 7644 N N . GLU B 1 450 ? -31.297 -24.797 11.281 1 84.12 450 GLU B N 1
ATOM 7645 C CA . GLU B 1 450 ? -31.828 -25.703 12.297 1 84.12 450 GLU B CA 1
ATOM 7646 C C . GLU B 1 450 ? -33 -25.078 13.023 1 84.12 450 GLU B C 1
ATOM 7648 O O . GLU B 1 450 ? -33.938 -25.781 13.43 1 84.12 450 GLU B O 1
ATOM 7653 N N . GLN B 1 451 ? -33 -23.797 13.117 1 87.12 451 GLN B N 1
ATOM 7654 C CA . GLN B 1 451 ? -34.062 -23.078 13.789 1 87.12 451 GLN B CA 1
ATOM 7655 C C . GLN B 1 451 ? -35.25 -22.844 12.852 1 87.12 451 GLN B C 1
ATOM 7657 O O . GLN B 1 451 ? -36.281 -22.312 13.258 1 87.12 451 GLN B O 1
ATOM 7662 N N . GLY B 1 452 ? -35.125 -23.172 11.602 1 82 452 GLY B N 1
ATOM 7663 C CA . GLY B 1 452 ? -36.188 -23.094 10.633 1 82 452 GLY B CA 1
ATOM 7664 C C . GLY B 1 452 ? -36.375 -21.703 10.047 1 82 452 GLY B C 1
ATOM 7665 O O . GLY B 1 452 ? -37.469 -21.359 9.555 1 82 452 GLY B O 1
ATOM 7666 N N . LYS B 1 453 ? -35.438 -20.938 10.195 1 84.62 453 LYS B N 1
ATOM 7667 C CA . LYS B 1 453 ? -35.531 -19.594 9.625 1 84.62 453 LYS B CA 1
ATOM 7668 C C . LYS B 1 453 ? -35.625 -19.656 8.102 1 84.62 453 LYS B C 1
ATOM 7670 O O . LYS B 1 453 ? -34.906 -20.438 7.465 1 84.62 453 LYS B O 1
ATOM 7675 N N . LYS B 1 454 ? -36.438 -18.828 7.527 1 82.12 454 LYS B N 1
ATOM 7676 C CA . LYS B 1 454 ? -36.625 -18.797 6.078 1 82.12 454 LYS B CA 1
ATOM 7677 C C . LYS B 1 454 ? -35.562 -17.938 5.402 1 82.12 454 LYS B C 1
ATOM 7679 O O . LYS B 1 454 ? -35.219 -18.156 4.238 1 82.12 454 LYS B O 1
ATOM 7684 N N . SER B 1 455 ? -35.25 -16.922 6.176 1 79.44 455 SER B N 1
ATOM 7685 C CA . SER B 1 455 ? -34.156 -16.062 5.676 1 79.44 455 SER B CA 1
ATOM 7686 C C . SER B 1 455 ? -32.906 -16.234 6.488 1 79.44 455 SER B C 1
ATOM 7688 O O . SER B 1 455 ? -32.875 -15.961 7.688 1 79.44 455 SER B O 1
ATOM 7690 N N . VAL B 1 456 ? -31.875 -16.781 5.805 1 80.88 456 VAL B N 1
ATOM 7691 C CA . VAL B 1 456 ? -30.578 -17 6.449 1 80.88 456 VAL B CA 1
ATOM 7692 C C . VAL B 1 456 ? -29.641 -15.836 6.121 1 80.88 456 VAL B C 1
ATOM 7694 O O . VAL B 1 456 ? -29.406 -15.539 4.949 1 80.88 456 VAL B O 1
ATOM 7697 N N . TYR B 1 457 ? -29.203 -15.234 7.176 1 75.62 457 TYR B N 1
ATOM 7698 C CA . TYR B 1 457 ? -28.328 -14.078 7.016 1 75.62 457 TYR B CA 1
ATOM 7699 C C . TYR B 1 457 ? -26.859 -14.508 6.918 1 75.62 457 TYR B C 1
ATOM 7701 O O . TYR B 1 457 ? -26.375 -15.258 7.762 1 75.62 457 TYR B O 1
ATOM 7709 N N . ILE B 1 458 ? -26.266 -14.016 5.848 1 78.12 458 ILE B N 1
ATOM 7710 C CA . ILE B 1 458 ? -24.844 -14.25 5.645 1 78.12 458 ILE B CA 1
ATOM 7711 C C . ILE B 1 458 ? -24.125 -12.922 5.488 1 78.12 458 ILE B C 1
ATOM 7713 O O . ILE B 1 458 ? -24.719 -11.914 5.102 1 78.12 458 ILE B O 1
ATOM 7717 N N . CYS B 1 459 ? -22.891 -12.859 5.977 1 74.12 459 CYS B N 1
ATOM 7718 C CA . CYS B 1 459 ? -22.172 -11.602 5.855 1 74.12 459 CYS B CA 1
ATOM 7719 C C . CYS B 1 459 ? -21 -11.734 4.887 1 74.12 459 CYS B C 1
ATOM 7721 O O . CYS B 1 459 ? -20.516 -12.844 4.645 1 74.12 459 CYS B O 1
ATOM 7723 N N . VAL B 1 460 ? -20.688 -10.539 4.305 1 68.94 460 VAL B N 1
ATOM 7724 C CA . VAL B 1 460 ? -19.484 -10.453 3.504 1 68.94 460 VAL B CA 1
ATOM 7725 C C . VAL B 1 460 ? -18.25 -10.398 4.418 1 68.94 460 VAL B C 1
ATOM 7727 O O . VAL B 1 460 ? -18.203 -9.609 5.359 1 68.94 460 VAL B O 1
ATOM 7730 N N . LEU B 1 461 ? -17.391 -11.43 4.176 1 71.81 461 LEU B N 1
ATOM 7731 C CA . LEU B 1 461 ? -16.172 -11.445 4.98 1 71.81 461 LEU B CA 1
ATOM 7732 C C . LEU B 1 461 ? -15.305 -10.219 4.688 1 71.81 461 LEU B C 1
ATOM 7734 O O . LEU B 1 461 ? -15.375 -9.656 3.594 1 71.81 461 LEU B O 1
ATOM 7738 N N . 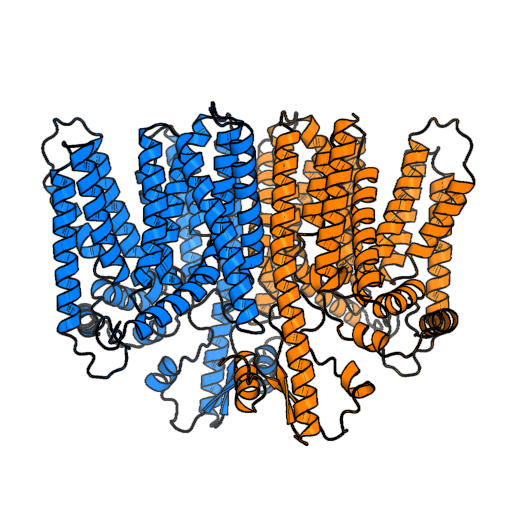THR B 1 462 ? -14.641 -9.766 5.719 1 70.81 462 THR B N 1
ATOM 7739 C CA . THR B 1 462 ? -13.742 -8.625 5.551 1 70.81 462 THR B CA 1
ATOM 7740 C C . THR B 1 462 ? -12.461 -9.047 4.832 1 70.81 462 THR B C 1
ATOM 7742 O O . THR B 1 462 ? -12.156 -10.242 4.75 1 70.81 462 THR B O 1
ATOM 7745 N N . ASN B 1 463 ? -11.695 -8.18 4.203 1 76.56 463 ASN B N 1
ATOM 7746 C CA . ASN B 1 463 ? -10.461 -8.422 3.469 1 76.56 463 ASN B CA 1
ATOM 7747 C C . ASN B 1 463 ? -10.688 -9.328 2.266 1 76.56 463 ASN B C 1
ATOM 7749 O O . ASN B 1 463 ? -9.977 -10.312 2.078 1 76.56 463 ASN B O 1
ATOM 7753 N N . THR B 1 464 ? -11.672 -8.945 1.504 1 76.19 464 THR B N 1
ATOM 7754 C CA . THR B 1 464 ? -12.164 -9.766 0.401 1 76.19 464 THR B CA 1
ATOM 7755 C C . THR B 1 464 ? -11.086 -9.953 -0.657 1 76.19 464 THR B C 1
ATOM 7757 O O . THR B 1 464 ? -11.109 -10.922 -1.417 1 76.19 464 THR B O 1
ATOM 7760 N N . ASP B 1 465 ? -10.086 -9.133 -0.64 1 79.31 465 ASP B N 1
ATOM 7761 C CA . ASP B 1 465 ? -9.031 -9.258 -1.637 1 79.31 465 ASP B CA 1
ATOM 7762 C C . ASP B 1 465 ? -8.156 -10.477 -1.357 1 79.31 465 ASP B C 1
ATOM 7764 O O . ASP B 1 465 ? -7.523 -11.016 -2.27 1 79.31 465 ASP B O 1
ATOM 7768 N N . TYR B 1 466 ? -8.195 -10.961 -0.141 1 85.56 466 TYR B N 1
ATOM 7769 C CA . TYR B 1 466 ? -7.266 -12.023 0.236 1 85.56 466 TYR B CA 1
ATOM 7770 C C . TYR B 1 466 ? -7.941 -13.383 0.198 1 85.56 466 TYR B C 1
ATOM 7772 O O . TYR B 1 466 ? -7.371 -14.383 0.642 1 85.56 466 TYR B O 1
ATOM 7780 N N . PHE B 1 467 ? -9.109 -13.5 -0.261 1 81.56 467 PHE B N 1
ATOM 7781 C CA . PHE B 1 467 ? -9.719 -14.82 -0.378 1 81.56 467 PHE B CA 1
ATOM 7782 C C . PHE B 1 467 ? -10.672 -14.867 -1.565 1 81.56 467 PHE B C 1
ATOM 7784 O O . PHE B 1 467 ? -11.219 -13.836 -1.977 1 81.56 467 PHE B O 1
ATOM 7791 N N . HIS B 1 468 ? -10.703 -16.031 -2.115 1 82.62 468 HIS B N 1
ATOM 7792 C CA . HIS B 1 468 ? -11.531 -16.25 -3.295 1 82.62 468 HIS B CA 1
ATOM 7793 C C . HIS B 1 468 ? -13.016 -16.266 -2.936 1 82.62 468 HIS B C 1
ATOM 7795 O O . HIS B 1 468 ? -13.461 -17.094 -2.137 1 82.62 468 HIS B O 1
ATOM 7801 N N . HIS B 1 469 ? -13.758 -15.352 -3.459 1 71.44 469 HIS B N 1
ATOM 7802 C CA . HIS B 1 469 ? -15.188 -15.148 -3.256 1 71.44 469 HIS B CA 1
ATOM 7803 C C . HIS B 1 469 ? -15.492 -14.836 -1.797 1 71.44 469 HIS B C 1
ATOM 7805 O O . HIS B 1 469 ? -15.102 -15.586 -0.898 1 71.44 469 HIS B O 1
ATOM 7811 N N . SER B 1 470 ? -15.898 -13.602 -1.461 1 57.84 470 SER B N 1
ATOM 7812 C CA . SER B 1 470 ? -16.031 -12.93 -0.17 1 57.84 470 SER B CA 1
ATOM 7813 C C . SER B 1 470 ? -17.141 -13.562 0.662 1 57.84 470 SER B C 1
ATOM 7815 O O . SER B 1 470 ? -17.328 -13.211 1.828 1 57.84 470 SER B O 1
ATOM 7817 N N . TYR B 1 471 ? -18.016 -14.328 0.027 1 54.12 471 TYR B N 1
ATOM 7818 C CA . TYR B 1 471 ? -19.094 -14.836 0.866 1 54.12 471 TYR B CA 1
ATOM 7819 C C . TYR B 1 471 ? -18.797 -16.25 1.343 1 54.12 471 TYR B C 1
ATOM 7821 O O . TYR B 1 471 ? -18.156 -17.031 0.632 1 54.12 471 TYR B O 1
ATOM 7829 N N . ALA B 1 472 ? -18.641 -16.391 2.633 1 51.09 472 ALA B N 1
ATOM 7830 C CA . ALA B 1 472 ? -18.516 -17.75 3.162 1 51.09 472 ALA B CA 1
ATOM 7831 C C . ALA B 1 472 ? -19.328 -18.734 2.332 1 51.09 472 ALA B C 1
ATOM 7833 O O . ALA B 1 472 ? -19.078 -19.953 2.389 1 51.09 472 ALA B O 1
ATOM 7834 N N . VAL B 1 473 ? -20.5 -18.266 1.845 1 46.59 473 VAL B N 1
ATOM 7835 C CA . VAL B 1 473 ? -21.531 -19.188 1.368 1 46.59 473 VAL B CA 1
ATOM 7836 C C . VAL B 1 473 ? -21.281 -19.531 -0.099 1 46.59 473 VAL B C 1
ATOM 7838 O O . VAL B 1 473 ? -21.266 -18.641 -0.956 1 46.59 473 VAL B O 1
ATOM 7841 N N . ASP B 1 474 ? -20.312 -20.125 -0.467 1 47.97 474 ASP B N 1
ATOM 7842 C CA . ASP B 1 474 ? -20.531 -20.641 -1.813 1 47.97 474 ASP B CA 1
ATOM 7843 C C . ASP B 1 474 ? -21.844 -21.406 -1.898 1 47.97 474 ASP B C 1
ATOM 7845 O O . ASP B 1 474 ? -22 -22.438 -1.245 1 47.97 474 ASP B O 1
ATOM 7849 N N . ARG B 1 475 ? -22.906 -20.672 -2.309 1 48.53 475 ARG B N 1
ATOM 7850 C CA . ARG B 1 475 ? -24.188 -21.297 -2.605 1 48.53 475 ARG B CA 1
ATOM 7851 C C . ARG B 1 475 ? -23.984 -22.719 -3.141 1 48.53 475 ARG B C 1
ATOM 7853 O O . ARG B 1 475 ? -24.75 -23.625 -2.816 1 48.53 475 ARG B O 1
ATOM 7860 N N . LEU B 1 476 ? -23.016 -22.688 -3.91 1 46.38 476 LEU B N 1
ATOM 7861 C CA . LEU B 1 476 ? -22.828 -23.984 -4.547 1 46.38 476 LEU B CA 1
ATOM 7862 C C . LEU B 1 476 ? -22.547 -25.062 -3.504 1 46.38 476 LEU B C 1
ATOM 7864 O O . LEU B 1 476 ? -23.094 -26.156 -3.58 1 46.38 476 LEU B O 1
ATOM 7868 N N . GLY B 1 477 ? -21.688 -24.625 -2.568 1 50.41 477 GLY B N 1
ATOM 7869 C CA . GLY B 1 477 ? -21.406 -25.641 -1.551 1 50.41 477 GLY B CA 1
ATOM 7870 C C . GLY B 1 477 ? -22.609 -25.953 -0.683 1 50.41 477 GLY B C 1
ATOM 7871 O O . GLY B 1 477 ? -22.844 -27.109 -0.342 1 50.41 477 GLY B O 1
ATOM 7872 N N . TYR B 1 478 ? -23.359 -24.859 -0.346 1 52 478 TYR B N 1
ATOM 7873 C CA . TYR B 1 478 ? -24.516 -25.109 0.502 1 52 478 TYR B CA 1
ATOM 7874 C C . TYR B 1 478 ? -25.641 -25.75 -0.292 1 52 478 TYR B C 1
ATOM 7876 O O . TYR B 1 478 ? -26.375 -26.594 0.229 1 52 478 TYR B O 1
ATOM 7884 N N . ASP B 1 479 ? -25.875 -25.156 -1.486 1 50.28 479 ASP B N 1
ATOM 7885 C CA . ASP B 1 479 ? -26.953 -25.766 -2.25 1 50.28 479 ASP B CA 1
ATOM 7886 C C . ASP B 1 479 ? -26.719 -27.266 -2.449 1 50.28 479 ASP B C 1
ATOM 7888 O O . ASP B 1 479 ? -27.672 -28.062 -2.381 1 50.28 479 ASP B O 1
ATOM 7892 N N . HIS B 1 480 ? -25.578 -27.391 -2.867 1 46.09 480 HIS B N 1
ATOM 7893 C CA . HIS B 1 480 ? -25.375 -28.781 -3.238 1 46.09 480 HIS B CA 1
ATOM 7894 C C . HIS B 1 480 ? -25.141 -29.656 -2.01 1 46.09 480 HIS B C 1
ATOM 7896 O O . HIS B 1 480 ? -25.516 -30.828 -1.991 1 46.09 480 HIS B O 1
ATOM 7902 N N . TYR B 1 481 ? -24.422 -29.047 -1.05 1 48.47 481 TYR B N 1
ATOM 7903 C CA . TYR B 1 481 ? -23.922 -30.016 -0.086 1 48.47 481 TYR B CA 1
ATOM 7904 C C . TYR B 1 481 ? -24.656 -29.891 1.244 1 48.47 481 TYR B C 1
ATOM 7906 O O . TYR B 1 481 ? -24.797 -30.875 1.968 1 48.47 481 TYR B O 1
ATOM 7914 N N . ARG B 1 482 ? -24.859 -28.578 1.551 1 53.69 482 ARG B N 1
ATOM 7915 C CA . ARG B 1 482 ? -25.547 -28.531 2.838 1 53.69 482 ARG B CA 1
ATOM 7916 C C . ARG B 1 482 ? -27.062 -28.562 2.654 1 53.69 482 ARG B C 1
ATOM 7918 O O . ARG B 1 482 ? -27.578 -27.984 1.696 1 53.69 482 ARG B O 1
ATOM 7925 N N . LYS B 1 483 ? -27.547 -29.734 2.643 1 58.38 483 LYS B N 1
ATOM 7926 C CA . LYS B 1 483 ? -28.984 -29.938 2.561 1 58.38 483 LYS B CA 1
ATOM 7927 C C . LYS B 1 483 ? -29.75 -28.688 2.988 1 58.38 483 LYS B C 1
ATOM 7929 O O . LYS B 1 483 ? -30.25 -28.609 4.113 1 58.38 483 LYS B O 1
ATOM 7934 N N . VAL B 1 484 ? -29.453 -27.672 2.262 1 65.06 484 VAL B N 1
ATOM 7935 C CA . VAL B 1 484 ? -30.25 -26.484 2.535 1 65.06 484 VAL B CA 1
ATOM 7936 C C . VAL B 1 484 ? -31.672 -26.688 1.993 1 65.06 484 VAL B C 1
ATOM 7938 O O . VAL B 1 484 ? -31.844 -27.109 0.848 1 65.06 484 VAL B O 1
ATOM 7941 N N . PRO B 1 485 ? -32.5 -26.609 2.955 1 68.69 485 PRO B N 1
ATOM 7942 C CA . PRO B 1 485 ? -33.875 -26.688 2.473 1 68.69 485 PRO B CA 1
ATOM 7943 C C . PRO B 1 485 ? -34.156 -25.75 1.309 1 68.69 485 PRO B C 1
ATOM 7945 O O . PRO B 1 485 ? -33.594 -24.656 1.251 1 68.69 485 PRO B O 1
ATOM 7948 N N . LYS B 1 486 ? -34.781 -26.172 0.278 1 68.69 486 LYS B N 1
ATOM 7949 C CA . LYS B 1 486 ? -35.062 -25.453 -0.959 1 68.69 486 LYS B CA 1
ATOM 7950 C C . LYS B 1 486 ? -35.75 -24.109 -0.671 1 68.69 486 LYS B C 1
ATOM 7952 O O . LYS B 1 486 ? -35.656 -23.172 -1.462 1 68.69 486 LYS B O 1
ATOM 7957 N N . ASP B 1 487 ? -36.375 -23.953 0.496 1 72 487 ASP B N 1
ATOM 7958 C CA . ASP B 1 487 ? -37.188 -22.766 0.76 1 72 487 ASP B CA 1
ATOM 7959 C C . ASP B 1 487 ? -36.375 -21.703 1.505 1 72 487 ASP B C 1
ATOM 7961 O O . ASP B 1 487 ? -36.906 -20.641 1.843 1 72 487 ASP B O 1
ATOM 7965 N N . VAL B 1 488 ? -35.156 -21.969 1.683 1 76.25 488 VAL B N 1
ATOM 7966 C CA . VAL B 1 488 ? -34.375 -21.031 2.473 1 76.25 488 VAL B CA 1
ATOM 7967 C C . VAL B 1 488 ? -33.719 -20 1.552 1 76.25 488 VAL B C 1
ATOM 7969 O O . VAL B 1 488 ? -33.125 -20.359 0.53 1 76.25 488 VAL B O 1
ATOM 7972 N N . GLU B 1 489 ? -33.938 -18.766 1.85 1 73.94 489 GLU B N 1
ATOM 7973 C CA . GLU B 1 489 ? -33.312 -17.672 1.106 1 73.94 489 GLU B CA 1
ATOM 7974 C C . GLU B 1 489 ? -32.094 -17.109 1.843 1 73.94 489 GLU B C 1
ATOM 7976 O O . GLU B 1 489 ? -32.156 -16.828 3.039 1 73.94 489 GLU B O 1
ATOM 7981 N N . PHE B 1 490 ? -30.969 -17 1.136 1 75.25 490 PHE B N 1
ATOM 7982 C CA . PHE B 1 490 ? -29.766 -16.422 1.715 1 75.25 490 PHE B CA 1
ATOM 7983 C C . PHE B 1 490 ? -29.734 -14.914 1.477 1 75.25 490 PHE B C 1
ATOM 7985 O O . PHE B 1 490 ? -29.828 -14.461 0.335 1 75.25 490 PHE B O 1
ATOM 7992 N N . VAL B 1 491 ? -29.719 -14.164 2.605 1 70.31 491 VAL B N 1
ATOM 7993 C CA . VAL B 1 491 ? -29.656 -12.711 2.537 1 70.31 491 VAL B CA 1
ATOM 7994 C C . VAL B 1 491 ? -28.266 -12.227 2.953 1 70.31 491 VAL B C 1
ATOM 7996 O O . VAL B 1 491 ? -27.828 -12.5 4.07 1 70.31 491 VAL B O 1
ATOM 7999 N N . ILE B 1 492 ? -27.609 -11.469 2.008 1 73.38 492 ILE B N 1
ATOM 8000 C CA . ILE B 1 492 ? -26.281 -10.961 2.291 1 73.38 492 ILE B CA 1
ATOM 8001 C C . ILE B 1 492 ? -26.375 -9.578 2.947 1 73.38 492 ILE B C 1
ATOM 8003 O O . ILE B 1 492 ? -26.938 -8.648 2.363 1 73.38 492 ILE B O 1
ATOM 8007 N N . ILE B 1 493 ? -25.828 -9.508 4.188 1 69.81 493 ILE B N 1
ATOM 8008 C CA . ILE B 1 493 ? -25.891 -8.258 4.93 1 69.81 493 ILE B CA 1
ATOM 8009 C C . ILE B 1 493 ? -24.469 -7.805 5.301 1 69.81 493 ILE B C 1
ATOM 8011 O O . ILE B 1 493 ? -23.516 -8.562 5.156 1 69.81 493 ILE B O 1
ATOM 8015 N N . ALA B 1 494 ? -24.391 -6.516 5.73 1 66.56 494 ALA B N 1
ATOM 8016 C CA . ALA B 1 494 ? -23.094 -5.977 6.172 1 66.56 494 ALA B CA 1
ATOM 8017 C C . ALA B 1 494 ? -22.609 -6.688 7.434 1 66.56 494 ALA B C 1
ATOM 8019 O O . ALA B 1 494 ? -23.422 -7.133 8.25 1 66.56 494 ALA B O 1
ATOM 8020 N N . GLN B 1 495 ? -21.297 -6.785 7.555 1 70.69 495 GLN B N 1
ATOM 8021 C CA . GLN B 1 495 ? -20.688 -7.555 8.633 1 70.69 495 GLN B CA 1
ATOM 8022 C C . GLN B 1 495 ? -21.156 -7.047 10 1 70.69 495 GLN B C 1
ATOM 8024 O O . GLN B 1 495 ? -21.469 -7.84 10.891 1 70.69 495 GLN B O 1
ATOM 8029 N N . ASN B 1 496 ? -21.141 -5.695 10.141 1 66.69 496 ASN B N 1
ATOM 8030 C CA . ASN B 1 496 ? -21.531 -5.137 11.422 1 66.69 496 ASN B CA 1
ATOM 8031 C C . ASN B 1 496 ? -22.969 -5.512 11.781 1 66.69 496 ASN B C 1
ATOM 8033 O O . ASN B 1 496 ? -23.266 -5.812 12.938 1 66.69 496 ASN B O 1
ATOM 8037 N N . SER B 1 497 ? -23.797 -5.52 10.844 1 69 497 SER B N 1
ATOM 8038 C CA . SER B 1 497 ? -25.188 -5.93 11.062 1 69 497 SER B CA 1
ATOM 8039 C C . SER B 1 497 ? -25.281 -7.422 11.375 1 69 497 SER B C 1
ATOM 8041 O O . SER B 1 497 ? -26.047 -7.836 12.242 1 69 497 SER B O 1
ATOM 8043 N N . TRP B 1 498 ? -24.484 -8.195 10.688 1 78 498 TRP B N 1
ATOM 8044 C CA . TRP B 1 498 ? -24.469 -9.641 10.891 1 78 498 TRP B CA 1
ATOM 8045 C C . TRP B 1 498 ? -24.031 -9.992 12.305 1 78 498 TRP B C 1
ATOM 8047 O O . TRP B 1 498 ? -24.625 -10.867 12.945 1 78 498 TRP B O 1
ATOM 8057 N N . LEU B 1 499 ? -23.094 -9.242 12.773 1 75.19 499 LEU B N 1
ATOM 8058 C CA . LEU B 1 499 ? -22.594 -9.477 14.117 1 75.19 499 LEU B CA 1
ATOM 8059 C C . LEU B 1 499 ? -23.672 -9.195 15.156 1 75.19 499 LEU B C 1
ATOM 8061 O O . LEU B 1 499 ? -23.75 -9.883 16.172 1 75.19 499 LEU B O 1
ATOM 8065 N N . ASN B 1 500 ? -24.422 -8.273 14.859 1 74.44 500 ASN B N 1
ATOM 8066 C CA . ASN B 1 500 ? -25.516 -7.961 15.766 1 74.44 500 ASN B CA 1
ATOM 8067 C C . ASN B 1 500 ? -26.531 -9.102 15.844 1 74.44 500 ASN B C 1
ATOM 8069 O O . ASN B 1 500 ? -26.984 -9.461 16.938 1 74.44 500 ASN B O 1
ATOM 8073 N N . TYR B 1 501 ? -26.844 -9.633 14.742 1 77.56 501 TYR B N 1
ATOM 8074 C CA . TYR B 1 501 ? -27.766 -10.766 14.719 1 77.56 501 TYR B CA 1
ATOM 8075 C C . TYR B 1 501 ? -27.141 -11.992 15.367 1 77.56 501 TYR B C 1
ATOM 8077 O O . TYR B 1 501 ? -27.797 -12.703 16.125 1 77.56 501 TYR B O 1
ATOM 8085 N N . TYR B 1 502 ? -25.953 -12.203 15.023 1 82.12 502 TYR B N 1
ATOM 8086 C CA . TYR B 1 502 ? -25.203 -13.344 15.547 1 82.12 502 TYR B CA 1
ATOM 8087 C C . TYR B 1 502 ? -25.141 -13.305 17.062 1 82.12 502 TYR B C 1
ATOM 8089 O O . TYR B 1 502 ? -25.391 -14.32 17.734 1 82.12 502 TYR B O 1
ATOM 8097 N N . TYR B 1 503 ? -24.906 -12.109 17.609 1 78.12 503 TYR B N 1
ATOM 8098 C CA . TYR B 1 503 ? -24.766 -11.992 19.047 1 78.12 503 TYR B CA 1
ATOM 8099 C C . TYR B 1 503 ? -26.141 -11.969 19.734 1 78.12 503 TYR B C 1
ATOM 8101 O O . TYR B 1 503 ? -26.281 -12.438 20.859 1 78.12 503 TYR B O 1
ATOM 8109 N N . LYS B 1 504 ? -27.078 -11.406 19.141 1 76.69 504 LYS B N 1
ATOM 8110 C CA . LYS B 1 504 ? -28.422 -11.391 19.688 1 76.69 504 LYS B CA 1
ATOM 8111 C C . LYS B 1 504 ? -28.984 -12.805 19.828 1 76.69 504 LYS B C 1
ATOM 8113 O O . LYS B 1 504 ? -29.656 -13.117 20.812 1 76.69 504 LYS B O 1
ATOM 8118 N N . ASP B 1 505 ? -28.906 -13.539 18.812 1 75.94 505 ASP B N 1
ATOM 8119 C CA . ASP B 1 505 ? -29.438 -14.898 18.828 1 75.94 505 ASP B CA 1
ATOM 8120 C C . ASP B 1 505 ? -28.656 -15.789 19.781 1 75.94 505 ASP B C 1
ATOM 8122 O O . ASP B 1 505 ? -29.016 -16.938 20.016 1 75.94 505 ASP B O 1
ATOM 8126 N N . GLY B 1 506 ? -27.969 -15.539 20.719 1 61.41 506 GLY B N 1
ATOM 8127 C CA . GLY B 1 506 ? -27.375 -16.359 21.766 1 61.41 506 GLY B CA 1
ATOM 8128 C C . GLY B 1 506 ? -25.984 -16.859 21.406 1 61.41 506 GLY B C 1
ATOM 8129 O O . GLY B 1 506 ? -25.328 -17.531 22.219 1 61.41 506 GLY B O 1
ATOM 8130 N N . ALA B 1 507 ? -25.688 -17.016 20.359 1 50.28 507 ALA B N 1
ATOM 8131 C CA . ALA B 1 507 ? -24.562 -17.875 20 1 50.28 507 ALA B CA 1
ATOM 8132 C C . ALA B 1 507 ? -23.266 -17.375 20.625 1 50.28 507 ALA B C 1
ATOM 8134 O O . ALA B 1 507 ? -22.297 -18.141 20.75 1 50.28 507 ALA B O 1
ATOM 8135 N N . TYR B 1 508 ? -22.734 -16.141 20.469 1 45.34 508 TYR B N 1
ATOM 8136 C CA . TYR B 1 508 ? -21.5 -16.109 21.25 1 45.34 508 TYR B CA 1
ATOM 8137 C C . TYR B 1 508 ? -21.797 -15.961 22.75 1 45.34 508 TYR B C 1
ATOM 8139 O O . TYR B 1 508 ? -22.234 -14.891 23.188 1 45.34 508 TYR B O 1
ATOM 8147 N N . LYS B 1 509 ? -22.453 -16.766 23.5 1 40 509 LYS B N 1
ATOM 8148 C CA . LYS B 1 509 ? -22.312 -16.859 24.953 1 40 509 LYS B CA 1
ATOM 8149 C C . LYS B 1 509 ? -20.922 -16.438 25.406 1 40 509 LYS B C 1
ATOM 8151 O O . LYS B 1 509 ? -20.703 -16.094 26.562 1 40 509 LYS B O 1
ATOM 8156 N N . THR B 1 510 ? -19.828 -16.844 24.75 1 36.03 510 THR B N 1
ATOM 8157 C CA . THR B 1 510 ? -18.562 -16.75 25.453 1 36.03 510 THR B CA 1
ATOM 8158 C C . THR B 1 510 ? -18.109 -15.289 25.578 1 36.03 510 THR B C 1
ATOM 8160 O O . THR B 1 510 ? -17.062 -15.008 26.141 1 36.03 510 THR B O 1
ATOM 8163 N N . THR B 1 511 ? -18.422 -14.391 24.734 1 33.44 511 THR B N 1
ATOM 8164 C CA . THR B 1 511 ? -17.5 -13.281 24.984 1 33.44 511 THR B CA 1
ATOM 8165 C C . THR B 1 511 ? -17.844 -12.578 26.297 1 33.44 511 THR B C 1
ATOM 8167 O O . THR B 1 511 ? -17.25 -11.555 26.625 1 33.44 511 THR B O 1
ATOM 8170 N N . ASN B 1 512 ? -18.953 -12.594 26.922 1 28.64 512 ASN B N 1
ATOM 8171 C CA . ASN B 1 512 ? -19.141 -11.93 28.219 1 28.64 512 ASN B CA 1
ATOM 8172 C C . ASN B 1 512 ? -18.234 -12.539 29.281 1 28.64 512 ASN B C 1
ATOM 8174 O O . ASN B 1 512 ? -18.297 -12.148 30.453 1 28.64 512 ASN B O 1
ATOM 8178 N N . GLU B 1 513 ? -17.906 -13.914 29.344 1 26.72 513 GLU B N 1
ATOM 8179 C CA . GLU B 1 513 ? -17.016 -14.227 30.453 1 26.72 513 GLU B CA 1
ATOM 8180 C C . GLU B 1 513 ? -15.617 -13.664 30.219 1 26.72 513 GLU B C 1
ATOM 8182 O O . GLU B 1 513 ? -15.078 -13.789 29.109 1 26.72 513 GLU B O 1
#